Protein AF-A0A9N8EW72-F1 (afdb_monomer_lite)

Structure (mmCIF, N/CA/C/O backbone):
data_AF-A0A9N8EW72-F1
#
_entry.id   AF-A0A9N8EW72-F1
#
loop_
_atom_site.group_PDB
_atom_site.id
_atom_site.type_symbol
_atom_site.label_atom_id
_atom_site.label_alt_id
_atom_site.label_comp_id
_atom_site.label_asym_id
_atom_site.label_entity_id
_atom_site.label_seq_id
_atom_site.pdbx_PDB_ins_code
_atom_site.Cartn_x
_atom_site.Cartn_y
_atom_site.Cartn_z
_atom_site.occupancy
_atom_site.B_iso_or_equiv
_atom_site.auth_seq_id
_atom_site.auth_comp_id
_atom_site.auth_asym_id
_atom_site.auth_atom_id
_atom_site.pdbx_PDB_model_num
ATOM 1 N N . MET A 1 1 ? 7.603 1.237 47.775 1.00 32.12 1 MET A N 1
ATOM 2 C CA . MET A 1 1 ? 7.048 2.289 48.659 1.00 32.12 1 MET A CA 1
ATOM 3 C C . MET A 1 1 ? 5.555 2.004 48.748 1.00 32.12 1 MET A C 1
ATOM 5 O O . MET A 1 1 ? 4.950 1.978 47.697 1.00 32.12 1 MET A O 1
ATOM 9 N N . LEU A 1 2 ? 4.904 1.630 49.847 1.00 32.03 2 LEU A N 1
ATOM 10 C CA . LEU A 1 2 ? 5.156 1.712 51.286 1.00 32.03 2 LEU A CA 1
ATOM 11 C C . LEU A 1 2 ? 4.687 0.402 51.962 1.00 32.03 2 LEU A C 1
ATOM 13 O O . LEU A 1 2 ? 3.679 -0.177 51.571 1.00 32.03 2 LEU A O 1
ATOM 17 N N . ARG A 1 3 ? 5.426 -0.038 52.987 1.00 27.25 3 ARG A N 1
ATOM 18 C CA . ARG A 1 3 ? 5.029 -1.021 54.012 1.00 27.25 3 ARG A CA 1
ATOM 19 C C . ARG A 1 3 ? 4.973 -0.275 55.350 1.00 27.25 3 ARG A C 1
ATOM 21 O O . ARG A 1 3 ? 5.841 0.563 55.583 1.00 27.25 3 ARG A O 1
ATOM 28 N N . GLY A 1 4 ? 4.059 -0.682 56.235 1.00 28.64 4 GLY A N 1
ATOM 29 C CA . GLY A 1 4 ? 4.046 -0.333 57.665 1.00 28.64 4 GLY A CA 1
ATOM 30 C C . GLY A 1 4 ? 2.865 0.557 58.078 1.00 28.64 4 GLY A C 1
ATOM 31 O O . GLY A 1 4 ? 2.494 1.427 57.308 1.00 28.64 4 GLY A O 1
ATOM 32 N N . VAL A 1 5 ? 2.216 0.444 59.243 1.00 29.70 5 VAL A N 1
ATOM 33 C CA . VAL A 1 5 ? 2.429 -0.306 60.499 1.00 29.70 5 VAL A CA 1
ATOM 34 C C . VAL A 1 5 ? 1.112 -0.231 61.324 1.00 29.70 5 VAL A C 1
ATOM 36 O O . VAL A 1 5 ? 0.366 0.731 61.185 1.00 29.70 5 VAL A O 1
ATOM 39 N N . ALA A 1 6 ? 0.914 -1.210 62.223 1.00 29.11 6 ALA A N 1
ATOM 40 C CA . ALA A 1 6 ? 0.086 -1.233 63.451 1.00 29.11 6 ALA A CA 1
ATOM 41 C C . ALA A 1 6 ? -1.446 -1.451 63.384 1.00 29.11 6 ALA A C 1
ATOM 43 O O . ALA A 1 6 ? -2.231 -0.545 63.135 1.00 29.11 6 ALA A O 1
ATOM 44 N N . LYS A 1 7 ? -1.858 -2.657 63.816 1.00 28.75 7 LYS A N 1
ATOM 45 C CA . LYS A 1 7 ? -3.125 -2.925 64.520 1.00 28.75 7 LYS A CA 1
ATOM 46 C C . LYS A 1 7 ? -2.818 -3.088 66.014 1.00 28.75 7 LYS A C 1
ATOM 48 O O . LYS A 1 7 ? -1.978 -3.912 66.370 1.00 28.75 7 LYS A O 1
ATOM 53 N N . SER A 1 8 ? -3.509 -2.332 66.865 1.00 28.70 8 SER A N 1
ATOM 54 C CA . SER A 1 8 ? -3.574 -2.526 68.319 1.00 28.70 8 SER A CA 1
ATOM 55 C C . SER A 1 8 ? -5.011 -2.819 68.753 1.00 28.70 8 SER A C 1
ATOM 57 O O . SER A 1 8 ? -5.960 -2.263 68.208 1.00 28.70 8 SER A O 1
ATOM 59 N N . ASN A 1 9 ? -5.120 -3.708 69.737 1.00 27.52 9 ASN A N 1
ATOM 60 C CA . ASN A 1 9 ? -6.322 -4.307 70.318 1.00 27.52 9 ASN A CA 1
ATOM 61 C C . ASN A 1 9 ? -7.322 -3.315 70.938 1.00 27.52 9 ASN A C 1
ATOM 63 O O . ASN A 1 9 ? -6.928 -2.285 71.479 1.00 27.52 9 ASN A O 1
ATOM 67 N N . GLY A 1 10 ? -8.595 -3.723 70.987 1.00 27.05 10 GLY A N 1
ATOM 68 C CA . GLY A 1 10 ? -9.627 -3.088 71.809 1.00 27.05 10 GLY A CA 1
ATOM 69 C C . GLY A 1 10 ? -10.984 -3.781 71.692 1.00 27.05 10 GLY A C 1
ATOM 70 O O . GLY A 1 10 ? -11.873 -3.277 71.019 1.00 27.05 10 GLY A O 1
ATOM 71 N N . ALA A 1 11 ? -11.135 -4.946 72.328 1.00 27.69 11 ALA A N 1
ATOM 72 C CA . ALA A 1 11 ? -12.430 -5.586 72.541 1.00 27.69 11 ALA A CA 1
ATOM 73 C C . ALA A 1 11 ? -13.220 -4.812 73.610 1.00 27.69 11 ALA A C 1
ATOM 75 O O . ALA A 1 11 ? -12.713 -4.601 74.712 1.00 27.69 11 ALA A O 1
ATOM 76 N N . ALA A 1 12 ? -14.456 -4.417 73.299 1.00 29.05 12 ALA A N 1
ATOM 77 C CA . ALA A 1 12 ? -15.395 -3.842 74.256 1.00 29.05 12 ALA A CA 1
ATOM 78 C C . ALA A 1 12 ? -16.723 -4.607 74.196 1.00 29.05 12 ALA A C 1
ATOM 80 O O . ALA A 1 12 ? -17.505 -4.491 73.258 1.00 29.05 12 ALA A O 1
ATOM 81 N N . THR A 1 13 ? -16.932 -5.424 75.223 1.00 28.00 13 THR A N 1
ATOM 82 C CA . THR A 1 13 ? -18.158 -6.150 75.547 1.00 28.00 13 THR A CA 1
ATOM 83 C C . THR A 1 13 ? -19.233 -5.156 76.001 1.00 28.00 13 THR A C 1
ATOM 85 O O . THR A 1 13 ? -19.016 -4.438 76.978 1.00 28.00 13 THR A O 1
ATOM 88 N N . ILE A 1 14 ? -20.399 -5.124 75.350 1.00 29.56 14 ILE A N 1
ATOM 89 C CA . ILE A 1 14 ? -21.566 -4.363 75.827 1.00 29.56 14 ILE A CA 1
ATOM 90 C C . ILE A 1 14 ? -22.556 -5.340 76.463 1.00 29.56 14 ILE A C 1
ATOM 92 O O . ILE A 1 14 ? -22.988 -6.311 75.848 1.00 29.56 14 ILE A O 1
ATOM 96 N N . ARG A 1 15 ? -22.850 -5.092 77.744 1.00 28.48 15 ARG A N 1
ATOM 97 C CA . ARG A 1 15 ? -23.802 -5.834 78.575 1.00 28.48 15 ARG A CA 1
ATOM 98 C C . ARG A 1 15 ? -25.237 -5.397 78.288 1.00 28.48 15 ARG A C 1
ATOM 100 O O . ARG A 1 15 ? -25.514 -4.205 78.182 1.00 28.48 15 ARG A O 1
ATOM 107 N N . ASN A 1 16 ? -26.123 -6.390 78.297 1.00 27.84 16 ASN A N 1
ATOM 108 C CA . ASN A 1 16 ? -27.571 -6.269 78.430 1.00 27.84 16 ASN A CA 1
ATOM 109 C C . ASN A 1 16 ? -27.968 -5.419 79.645 1.00 27.84 16 ASN A C 1
ATOM 111 O O . ASN A 1 16 ? -27.450 -5.631 80.742 1.00 27.84 16 ASN A O 1
ATOM 115 N N . ASN A 1 17 ? -28.946 -4.535 79.452 1.00 27.67 17 ASN A N 1
ATOM 116 C CA . ASN A 1 17 ? -29.751 -3.965 80.528 1.00 27.67 17 ASN A CA 1
ATOM 117 C C . ASN A 1 17 ? -31.214 -3.903 80.068 1.00 27.67 17 ASN A C 1
ATOM 119 O O . ASN A 1 17 ? -31.649 -2.969 79.401 1.00 27.67 17 ASN A O 1
ATOM 123 N N . THR A 1 18 ? -31.950 -4.954 80.410 1.00 28.02 18 THR A N 1
ATOM 124 C CA . THR A 1 18 ? -33.406 -4.967 80.541 1.00 28.02 18 THR A CA 1
ATOM 125 C C . THR A 1 18 ? -33.775 -4.281 81.852 1.00 28.02 18 THR A C 1
ATOM 127 O O . THR A 1 18 ? -33.329 -4.739 82.898 1.00 28.02 18 THR A O 1
ATOM 130 N N . ASP A 1 19 ? -34.541 -3.191 81.798 1.00 27.72 19 ASP A N 1
ATOM 131 C CA . ASP A 1 19 ? -35.764 -2.985 82.592 1.00 27.72 19 ASP A CA 1
ATOM 132 C C . ASP A 1 19 ? -36.221 -1.519 82.596 1.00 27.72 19 ASP A C 1
ATOM 134 O O . ASP A 1 19 ? -35.430 -0.584 82.498 1.00 27.72 19 ASP A O 1
ATOM 138 N N . VAL A 1 20 ? -37.529 -1.370 82.836 1.00 28.45 20 VAL A N 1
ATOM 139 C CA . VAL A 1 20 ? -38.284 -0.155 83.201 1.00 28.45 20 VAL A CA 1
ATOM 140 C C . VAL A 1 20 ? -38.915 0.626 82.036 1.00 28.45 20 VAL A C 1
ATOM 142 O O . VAL A 1 20 ? -38.335 1.563 81.504 1.00 28.45 20 VAL A O 1
ATOM 145 N N . ALA A 1 21 ? -40.192 0.336 81.746 1.00 26.86 21 ALA A N 1
ATOM 146 C CA . ALA A 1 21 ? -41.304 1.250 82.073 1.00 26.86 21 ALA A CA 1
ATOM 147 C C . ALA A 1 21 ? -42.664 0.733 81.550 1.00 26.86 21 ALA A C 1
ATOM 149 O O . ALA A 1 21 ? -43.019 0.906 80.388 1.00 26.86 21 ALA A O 1
ATOM 150 N N . ARG A 1 22 ? -43.484 0.177 82.454 1.00 27.36 22 ARG A N 1
ATOM 151 C CA . ARG A 1 22 ? -44.950 0.120 82.311 1.00 27.36 22 ARG A CA 1
ATOM 152 C C . ARG A 1 22 ? -45.538 1.461 82.767 1.00 27.36 22 ARG A C 1
ATOM 154 O O . ARG A 1 22 ? -45.256 1.885 83.888 1.00 27.36 22 ARG A O 1
ATOM 161 N N . ARG A 1 23 ? -46.418 2.082 81.974 1.00 27.98 23 ARG A N 1
ATOM 162 C CA . ARG A 1 23 ? -47.410 3.053 82.474 1.00 27.98 23 ARG A CA 1
ATOM 163 C C . ARG A 1 23 ? -48.789 2.783 81.880 1.00 27.98 23 ARG A C 1
ATOM 165 O O . ARG A 1 23 ? -48.946 2.564 80.689 1.00 27.98 23 ARG A O 1
ATOM 172 N N . ILE A 1 24 ? -49.748 2.789 82.795 1.00 28.52 24 ILE A N 1
ATOM 173 C CA . ILE A 1 24 ? -51.169 2.468 82.686 1.00 28.52 24 ILE A CA 1
ATOM 174 C C . ILE A 1 24 ? -51.942 3.739 82.307 1.00 28.52 24 ILE A C 1
ATOM 176 O O . ILE A 1 24 ? -51.658 4.793 82.873 1.00 28.52 24 ILE A O 1
ATOM 180 N N . TRP A 1 25 ? -52.951 3.627 81.436 1.00 25.62 25 TRP A N 1
ATOM 181 C CA . TRP A 1 25 ? -54.077 4.570 81.336 1.00 25.62 25 TRP A CA 1
ATOM 182 C C . TRP A 1 25 ? -55.408 3.787 81.319 1.00 25.62 25 TRP A C 1
ATOM 184 O O . TRP A 1 25 ? -55.446 2.700 80.741 1.00 25.62 25 TRP A O 1
ATOM 194 N N . PRO A 1 26 ? -56.478 4.287 81.971 1.00 29.55 26 PRO A N 1
ATOM 195 C CA . PRO A 1 26 ? -57.728 3.554 82.170 1.00 29.55 26 PRO A CA 1
ATOM 196 C C . PRO A 1 26 ? -58.727 3.804 81.027 1.00 29.55 26 PRO A C 1
ATOM 198 O O . PRO A 1 26 ? -58.818 4.922 80.525 1.00 29.55 26 PRO A O 1
ATOM 201 N N . TYR A 1 27 ? -59.524 2.795 80.663 1.00 25.19 27 TYR A N 1
ATOM 202 C CA . TYR A 1 27 ? -60.673 2.948 79.761 1.00 25.19 27 TYR A CA 1
ATOM 203 C C . TYR A 1 27 ? -61.963 2.462 80.437 1.00 25.19 27 TYR A C 1
ATOM 205 O O . TYR A 1 27 ? -62.041 1.343 80.941 1.00 25.19 27 TYR A O 1
ATOM 213 N N . THR A 1 28 ? -62.966 3.336 80.449 1.00 26.33 28 THR A N 1
ATOM 214 C CA . THR A 1 28 ? -64.371 3.100 80.812 1.00 26.33 28 THR A CA 1
ATOM 215 C C . THR A 1 28 ? -65.126 2.445 79.641 1.00 26.33 28 THR A C 1
ATOM 217 O O . THR A 1 28 ? -64.834 2.772 78.489 1.00 26.33 28 THR A O 1
ATOM 220 N N . PRO A 1 29 ? -66.112 1.553 79.874 1.00 27.88 29 PRO A N 1
ATOM 221 C CA . PRO A 1 29 ? -66.780 0.833 78.791 1.00 27.88 29 PRO A CA 1
ATOM 222 C C . PRO A 1 29 ? -67.939 1.647 78.188 1.00 27.88 29 PRO A C 1
ATOM 224 O O . PRO A 1 29 ? -68.863 2.049 78.895 1.00 27.88 29 PRO A O 1
ATOM 227 N N . TYR A 1 30 ? -67.912 1.841 76.868 1.00 26.38 30 TYR A N 1
ATOM 228 C CA . TYR A 1 30 ? -69.078 2.202 76.053 1.00 26.38 30 TYR A CA 1
ATOM 229 C C . TYR A 1 30 ? -69.687 0.922 75.456 1.00 26.38 30 TYR A C 1
ATOM 231 O O . TYR A 1 30 ? -68.960 0.005 75.080 1.00 26.38 30 TYR A O 1
ATOM 239 N N . ARG A 1 31 ? -71.023 0.848 75.388 1.00 24.77 31 ARG A N 1
ATOM 240 C CA . ARG A 1 31 ? -71.767 -0.252 74.747 1.00 24.77 31 ARG A CA 1
ATOM 241 C C . ARG A 1 31 ? -71.539 -0.224 73.228 1.00 24.77 31 ARG A C 1
ATOM 243 O O . ARG A 1 31 ? -71.990 0.713 72.579 1.00 24.77 31 ARG A O 1
ATOM 250 N N . GLU A 1 32 ? -70.889 -1.249 72.681 1.00 26.53 32 GLU A N 1
ATOM 251 C CA . GLU A 1 32 ? -70.821 -1.518 71.236 1.00 26.53 32 GLU A CA 1
ATOM 252 C C . GLU A 1 32 ? -72.070 -2.304 70.786 1.00 26.53 32 GLU A C 1
ATOM 254 O O . GLU A 1 32 ? -72.489 -3.261 71.443 1.00 26.53 32 GLU A O 1
ATOM 259 N N . ALA A 1 33 ? -72.665 -1.905 69.659 1.00 24.67 33 ALA A N 1
ATOM 260 C CA . ALA A 1 33 ? -73.578 -2.745 68.891 1.00 24.67 33 ALA A CA 1
ATOM 261 C C . ALA A 1 33 ? -72.741 -3.759 68.087 1.00 24.67 33 ALA A C 1
ATOM 263 O O . ALA A 1 33 ? -71.848 -3.371 67.337 1.00 24.67 33 ALA A O 1
ATOM 264 N N . LYS A 1 34 ? -72.999 -5.060 68.277 1.00 25.17 34 LYS A N 1
ATOM 265 C CA . LYS A 1 34 ? -72.316 -6.159 67.573 1.00 25.17 34 LYS A CA 1
ATOM 266 C C . LYS A 1 34 ? -72.839 -6.270 66.134 1.00 25.17 34 LYS A C 1
ATOM 268 O O . LYS A 1 34 ? -74.014 -6.557 65.937 1.00 25.17 34 LYS A O 1
ATOM 273 N N . LEU A 1 35 ? -71.947 -6.124 65.156 1.00 26.41 35 LEU A N 1
ATOM 274 C CA . LEU A 1 35 ? -72.119 -6.586 63.774 1.00 26.41 35 LEU A CA 1
ATOM 275 C C . LEU A 1 35 ? -71.115 -7.726 63.549 1.00 26.41 35 LEU A C 1
ATOM 277 O O . LEU A 1 35 ? -69.904 -7.508 63.523 1.00 26.41 35 LEU A O 1
ATOM 281 N N . THR A 1 36 ? -71.611 -8.958 63.456 1.00 30.59 36 THR A N 1
ATOM 282 C CA . THR A 1 36 ? -70.817 -10.168 63.199 1.00 30.59 36 THR A CA 1
ATOM 283 C C . THR A 1 36 ? -71.074 -10.654 61.776 1.00 30.59 36 THR A C 1
ATOM 285 O O . THR A 1 36 ? -72.222 -10.875 61.411 1.00 30.59 36 THR A O 1
ATOM 288 N N . GLY A 1 37 ? -70.009 -10.834 60.993 1.00 31.44 37 GLY A N 1
ATOM 289 C CA . GLY A 1 37 ? -70.028 -11.514 59.694 1.00 31.44 37 GLY A CA 1
ATOM 290 C C . GLY A 1 37 ? -68.965 -12.615 59.662 1.00 31.44 37 GLY A C 1
ATOM 291 O O . GLY A 1 37 ? -67.873 -12.416 60.218 1.00 31.44 37 GLY A O 1
ATOM 292 N N . LYS A 1 38 ? -69.313 -13.752 59.045 1.00 39.69 38 LYS A N 1
ATOM 293 C CA . LYS A 1 38 ? -68.484 -14.947 58.813 1.00 39.69 38 LYS A CA 1
ATOM 294 C C . LYS A 1 38 ? -68.142 -15.025 57.319 1.00 39.69 38 LYS A C 1
ATOM 296 O O . LYS A 1 38 ? -69.008 -14.779 56.489 1.00 39.69 38 LYS A O 1
ATOM 301 N N . LEU A 1 39 ? -66.893 -15.355 56.992 1.00 35.81 39 LEU A N 1
ATOM 302 C CA . LEU A 1 39 ? -66.467 -15.750 55.645 1.00 35.81 39 LEU A CA 1
ATOM 303 C C . LEU A 1 39 ? -66.459 -17.288 55.621 1.00 35.81 39 LEU A C 1
ATOM 305 O O . LEU A 1 39 ? -65.716 -17.886 56.399 1.00 35.81 39 LEU A O 1
ATOM 309 N N . GLU A 1 40 ? -67.269 -17.939 54.784 1.00 35.53 40 GLU A N 1
ATOM 310 C CA . GLU A 1 40 ? -67.181 -19.393 54.574 1.00 35.53 40 GLU A CA 1
ATOM 311 C C . GLU A 1 40 ? -66.428 -19.694 53.271 1.00 35.53 40 GLU A C 1
ATOM 313 O O . GLU A 1 40 ? -66.836 -19.264 52.197 1.00 35.53 40 GLU A O 1
ATOM 318 N N . ARG A 1 41 ? -65.315 -20.440 53.372 1.00 38.72 41 ARG A N 1
ATOM 319 C CA . ARG A 1 41 ? -64.618 -21.039 52.221 1.00 38.72 41 ARG A CA 1
ATOM 320 C C . ARG A 1 41 ? -65.418 -22.252 51.737 1.00 38.72 41 ARG A C 1
ATOM 322 O O . ARG A 1 41 ? -65.536 -23.223 52.484 1.00 38.72 41 ARG A O 1
ATOM 329 N N . ARG A 1 42 ? -65.875 -22.252 50.482 1.00 36.47 42 ARG A N 1
ATOM 330 C CA . ARG A 1 42 ? -66.052 -23.494 49.712 1.00 36.47 42 ARG A CA 1
ATOM 331 C C . ARG A 1 42 ? -64.812 -23.669 48.843 1.00 36.47 42 ARG A C 1
ATOM 333 O O . ARG A 1 42 ? -64.593 -22.887 47.932 1.00 36.47 42 ARG A O 1
ATOM 340 N N . LEU A 1 43 ? -63.978 -24.642 49.197 1.00 36.94 43 LEU A N 1
ATOM 341 C CA . LEU A 1 43 ? -62.931 -25.158 48.320 1.00 36.94 43 LEU A CA 1
ATOM 342 C C . LEU A 1 43 ? -63.540 -26.362 47.601 1.00 36.94 43 LEU A C 1
ATOM 344 O O . LEU A 1 43 ? -63.865 -27.346 48.270 1.00 36.94 43 LEU A O 1
ATOM 348 N N . ASP A 1 44 ? -63.714 -26.280 46.285 1.00 40.91 44 ASP A N 1
ATOM 349 C CA . ASP A 1 44 ? -63.984 -27.467 45.476 1.00 40.91 44 ASP A CA 1
ATOM 350 C C . ASP A 1 44 ? -62.664 -28.221 45.206 1.00 40.91 44 ASP A C 1
ATOM 352 O O . ASP A 1 44 ? -61.559 -27.702 45.386 1.00 40.91 44 ASP A O 1
ATOM 356 N N . GLY A 1 45 ? -62.781 -29.521 44.923 1.00 40.75 45 GLY A N 1
ATOM 357 C CA . GLY A 1 45 ? -61.697 -30.512 45.010 1.00 40.75 45 GLY A CA 1
ATOM 358 C C . GLY A 1 45 ? -60.543 -30.381 44.005 1.00 40.75 45 GLY A C 1
ATOM 359 O O . GLY A 1 45 ? -59.698 -31.274 43.962 1.00 40.75 45 GLY A O 1
ATOM 360 N N . ASP A 1 46 ? -60.498 -29.319 43.209 1.00 42.56 46 ASP A N 1
ATOM 361 C CA . ASP A 1 46 ? -59.465 -28.998 42.218 1.00 42.56 46 ASP A CA 1
ATOM 362 C C . ASP A 1 46 ? -58.534 -27.848 42.638 1.00 42.56 46 ASP A C 1
ATOM 364 O O . ASP A 1 46 ? -57.508 -27.630 41.994 1.00 42.56 46 ASP A O 1
ATOM 368 N N . GLY A 1 47 ? -58.816 -27.171 43.756 1.00 48.91 47 GLY A N 1
ATOM 369 C CA . GLY A 1 47 ? -57.930 -26.145 44.308 1.00 48.91 47 GLY A CA 1
ATOM 370 C C . GLY A 1 47 ? -57.968 -24.800 43.574 1.00 48.91 47 GLY A C 1
ATOM 371 O O . GLY A 1 47 ? -57.121 -23.955 43.862 1.00 48.91 47 GLY A O 1
ATOM 372 N N . SER A 1 48 ? -58.932 -24.568 42.673 1.00 43.66 48 SER A N 1
ATOM 373 C CA . SER A 1 48 ? -59.192 -23.232 42.123 1.00 43.66 48 SER A CA 1
ATOM 374 C C . SER A 1 48 ? -60.111 -22.429 43.047 1.00 43.66 48 SER A C 1
ATOM 376 O O . SER A 1 48 ? -61.123 -22.924 43.543 1.00 43.66 48 SER A O 1
ATOM 378 N N . CYS A 1 49 ? -59.750 -21.170 43.296 1.00 50.75 49 CYS A N 1
ATOM 379 C CA . CYS A 1 49 ? -60.622 -20.213 43.968 1.00 50.75 49 CYS A CA 1
ATOM 380 C C . CYS A 1 49 ? -61.671 -19.704 42.972 1.00 50.75 49 CYS A C 1
ATOM 382 O O . CYS A 1 49 ? -61.387 -18.776 42.225 1.00 50.75 49 CYS A O 1
ATOM 384 N N . ASP A 1 50 ? -62.867 -20.292 42.953 1.00 43.28 50 ASP A N 1
ATOM 385 C CA . ASP A 1 50 ? -63.988 -19.702 42.217 1.00 43.28 50 ASP A CA 1
ATOM 386 C C . ASP A 1 50 ? -64.681 -18.593 43.032 1.00 43.28 50 ASP A C 1
ATOM 388 O O . ASP A 1 50 ? -64.684 -18.582 44.266 1.00 43.28 50 ASP A O 1
ATOM 392 N N . ALA A 1 51 ? -65.220 -17.626 42.287 1.00 43.81 51 ALA A N 1
ATOM 393 C CA . ALA A 1 51 ? -65.614 -16.277 42.683 1.00 43.81 51 ALA A CA 1
ATOM 394 C C . ALA A 1 51 ? -66.368 -16.125 44.024 1.00 43.81 51 ALA A C 1
ATOM 396 O O . ALA A 1 51 ? -67.281 -16.874 44.370 1.00 43.81 51 ALA A O 1
ATOM 397 N N . ILE A 1 52 ? -66.073 -15.025 44.730 1.00 46.53 52 ILE A N 1
ATOM 398 C CA . ILE A 1 52 ? -66.901 -14.503 45.829 1.00 46.53 52 ILE A CA 1
ATOM 399 C C . ILE A 1 52 ? -68.205 -13.964 45.217 1.00 46.53 52 ILE A C 1
ATOM 401 O O . ILE A 1 52 ? -68.291 -12.794 44.856 1.00 46.53 52 ILE A O 1
ATOM 405 N N . GLU A 1 53 ? -69.215 -14.819 45.035 1.00 38.62 53 GLU A N 1
ATOM 406 C CA . GLU A 1 53 ? -70.406 -14.444 44.255 1.00 38.62 53 GLU A CA 1
ATOM 407 C C . GLU A 1 53 ? -71.410 -13.541 44.996 1.00 38.62 53 GLU A C 1
ATOM 409 O O . GLU A 1 53 ? -72.143 -12.811 44.333 1.00 38.62 53 GLU A O 1
ATOM 414 N N . THR A 1 54 ? -71.428 -13.483 46.336 1.00 38.09 54 THR A N 1
ATOM 415 C CA . THR A 1 54 ? -72.335 -12.578 47.083 1.00 38.09 54 THR A CA 1
ATOM 416 C C . THR A 1 54 ? -71.894 -12.337 48.534 1.00 38.09 54 THR A C 1
ATOM 418 O O . THR A 1 54 ? -71.687 -13.289 49.282 1.00 38.09 54 THR A O 1
ATOM 421 N N . PHE A 1 55 ? -71.836 -11.067 48.961 1.00 35.59 55 PHE A N 1
ATOM 422 C CA . PHE A 1 55 ? -71.769 -10.649 50.373 1.00 35.59 55 PHE A CA 1
ATOM 423 C C . PHE A 1 55 ? -73.191 -10.283 50.840 1.00 35.59 55 PHE A C 1
ATOM 425 O O . PHE A 1 55 ? -73.695 -9.223 50.470 1.00 35.59 55 PHE A O 1
ATOM 432 N N . ASP A 1 56 ? -73.850 -11.146 51.621 1.00 32.44 56 ASP A N 1
ATOM 433 C CA . ASP A 1 56 ? -75.207 -10.899 52.138 1.00 32.44 56 ASP A CA 1
ATOM 434 C C . ASP A 1 56 ? -75.192 -10.661 53.661 1.00 32.44 56 ASP A C 1
ATOM 436 O O . ASP A 1 56 ? -74.618 -11.437 54.428 1.00 32.44 56 ASP A O 1
ATOM 440 N N . PHE A 1 57 ? -75.803 -9.563 54.118 1.00 31.28 57 PHE A N 1
ATOM 441 C CA . PHE A 1 57 ? -75.852 -9.157 55.529 1.00 31.28 57 PHE A CA 1
ATOM 442 C C . PHE A 1 57 ? -77.136 -9.673 56.200 1.00 31.28 57 PHE A C 1
ATOM 444 O O . PHE A 1 57 ? -77.962 -8.883 56.657 1.00 31.28 57 PHE A O 1
ATOM 451 N N . ALA A 1 58 ? -77.334 -10.992 56.281 1.00 27.03 58 ALA A N 1
ATOM 452 C CA . ALA A 1 58 ? -78.441 -11.553 57.057 1.00 27.03 58 ALA A CA 1
ATOM 453 C C . ALA A 1 58 ? -78.174 -12.989 57.557 1.00 27.03 58 ALA A C 1
ATOM 455 O O . ALA A 1 58 ? -78.098 -13.922 56.771 1.00 27.03 58 ALA A O 1
ATOM 456 N N . ASN A 1 59 ? -78.184 -13.137 58.889 1.00 28.98 59 ASN A N 1
ATOM 457 C CA . ASN A 1 59 ? -78.376 -14.355 59.701 1.00 28.98 59 ASN A CA 1
ATOM 458 C C . ASN A 1 59 ? -77.202 -15.308 60.067 1.00 28.98 59 ASN A C 1
ATOM 460 O O . ASN A 1 59 ? -76.672 -16.035 59.238 1.00 28.98 59 ASN A O 1
ATOM 464 N N . LEU A 1 60 ? -77.043 -15.406 61.404 1.00 27.38 60 LEU A N 1
ATOM 465 C CA . LEU A 1 60 ? -76.793 -16.570 62.289 1.00 27.38 60 LEU A CA 1
ATOM 466 C C . LEU A 1 60 ? -75.368 -17.015 62.715 1.00 27.38 60 LEU A C 1
ATOM 468 O O . LEU A 1 60 ? -74.452 -17.160 61.917 1.00 27.38 60 LEU A O 1
ATOM 472 N N . ASP A 1 61 ? -75.319 -17.259 64.038 1.00 29.41 61 ASP A N 1
ATOM 473 C CA . ASP A 1 61 ? -74.671 -18.263 64.908 1.00 29.41 61 ASP A CA 1
ATOM 474 C C . ASP A 1 61 ? -73.155 -18.561 64.939 1.00 29.41 61 ASP A C 1
ATOM 476 O O . ASP A 1 61 ? -72.426 -18.586 63.950 1.00 29.41 61 ASP A O 1
ATOM 480 N N . GLU A 1 62 ? -72.712 -18.771 66.189 1.00 33.66 62 GLU A N 1
ATOM 481 C CA . GLU A 1 62 ? -71.343 -18.895 66.698 1.00 33.66 62 GLU A CA 1
ATOM 482 C C . GLU A 1 62 ? -70.700 -20.257 66.391 1.00 33.66 62 GLU A C 1
ATOM 484 O O . GLU A 1 62 ? -71.284 -21.294 66.682 1.00 33.66 62 GLU A O 1
ATOM 489 N N . GLU A 1 63 ? -69.470 -20.232 65.858 1.00 32.66 63 GLU A N 1
ATOM 490 C CA . GLU A 1 63 ? -68.265 -20.922 66.371 1.00 32.66 63 GLU A CA 1
ATOM 491 C C . GLU A 1 63 ? -67.194 -21.044 65.264 1.00 32.66 63 GLU A C 1
ATOM 493 O O . GLU A 1 63 ? -67.460 -21.614 64.211 1.00 32.66 63 GLU A O 1
ATOM 498 N N . SER A 1 64 ? -65.993 -20.492 65.524 1.00 28.62 64 SER A N 1
ATOM 499 C CA . SER A 1 64 ? -64.643 -20.912 65.063 1.00 28.62 64 SER A CA 1
ATOM 500 C C . SER A 1 64 ? -63.714 -19.707 64.810 1.00 28.62 64 SER A C 1
ATOM 502 O O . SER A 1 64 ? -63.981 -18.887 63.931 1.00 28.62 64 SER A O 1
ATOM 504 N N . SER A 1 65 ? -62.610 -19.609 65.559 1.00 27.86 65 SER A N 1
ATOM 505 C CA . SER A 1 65 ? -61.549 -18.593 65.432 1.00 27.86 65 SER A CA 1
ATOM 506 C C . SER A 1 65 ? -60.282 -19.193 64.809 1.00 27.86 65 SER A C 1
ATOM 508 O O . SER A 1 65 ? -59.759 -20.180 65.324 1.00 27.86 65 SER A O 1
ATOM 510 N N . ILE A 1 66 ? -59.771 -18.585 63.735 1.00 32.06 66 ILE A N 1
ATOM 511 C CA . ILE A 1 66 ? -58.533 -18.965 63.037 1.00 32.06 66 ILE A CA 1
ATOM 512 C C . ILE A 1 66 ? -57.626 -17.715 63.008 1.00 32.06 66 ILE A C 1
ATOM 514 O O . ILE A 1 66 ? -58.002 -16.713 62.407 1.00 32.06 66 ILE A O 1
ATOM 518 N N . PHE A 1 67 ? -56.471 -17.805 63.687 1.00 29.25 67 PHE A N 1
ATOM 519 C CA . PHE A 1 67 ? -55.405 -16.806 63.950 1.00 29.25 67 PHE A CA 1
ATOM 520 C C . PHE A 1 67 ? -55.554 -15.845 65.153 1.00 29.25 67 PHE A C 1
ATOM 522 O O . PHE A 1 67 ? -56.245 -14.833 65.094 1.00 29.25 67 PHE A O 1
ATOM 529 N N . ASP A 1 68 ? -54.770 -16.123 66.205 1.00 27.27 68 ASP A N 1
ATOM 530 C CA . ASP A 1 68 ? -54.379 -15.182 67.266 1.00 27.27 68 ASP A CA 1
ATOM 531 C C . ASP A 1 68 ? -53.008 -14.565 66.926 1.00 27.27 68 ASP A C 1
ATOM 533 O O . ASP A 1 68 ? -52.013 -15.281 66.789 1.00 27.27 68 ASP A O 1
ATOM 537 N N . LEU A 1 69 ? -52.935 -13.235 66.819 1.00 31.38 69 LEU A N 1
ATOM 538 C CA . LEU A 1 69 ? -51.670 -12.486 66.801 1.00 31.38 69 LEU A CA 1
ATOM 539 C C . LEU A 1 69 ? -51.219 -12.167 68.243 1.00 31.38 69 LEU A C 1
ATOM 541 O O . LEU A 1 69 ? -52.068 -12.012 69.131 1.00 31.38 69 LEU A O 1
ATOM 545 N N . PRO A 1 70 ? -49.907 -12.000 68.516 1.00 28.36 70 PRO A N 1
ATOM 546 C CA . PRO A 1 70 ? -49.419 -11.690 69.858 1.00 28.36 70 PRO A CA 1
ATOM 547 C C . PRO A 1 70 ? -49.963 -10.328 70.322 1.00 28.36 70 PRO A C 1
ATOM 549 O O . PRO A 1 70 ? -49.564 -9.284 69.814 1.00 28.36 70 PRO A O 1
ATOM 552 N N . GLY A 1 71 ? -50.889 -10.339 71.286 1.00 38.25 71 GLY A N 1
ATOM 553 C CA . GLY A 1 71 ? -51.508 -9.132 71.853 1.00 38.25 71 GLY A CA 1
ATOM 554 C C . GLY A 1 71 ? -53.032 -9.021 71.709 1.00 38.25 71 GLY A C 1
ATOM 555 O O . GLY A 1 71 ? -53.593 -8.051 72.211 1.00 38.25 71 GLY A O 1
ATOM 556 N N . GLY A 1 72 ? -53.717 -9.988 71.082 1.00 33.56 72 GLY A N 1
ATOM 557 C CA . GLY A 1 72 ? -55.190 -10.055 71.070 1.00 33.56 72 GLY A CA 1
ATOM 558 C C . GLY A 1 72 ? -55.895 -9.032 70.165 1.00 33.56 72 GLY A C 1
ATOM 559 O O . GLY A 1 72 ? -57.079 -8.756 70.350 1.00 33.56 72 GLY A O 1
ATOM 560 N N . LEU A 1 73 ? -55.186 -8.447 69.196 1.00 35.50 73 LEU A N 1
ATOM 561 C CA . LEU A 1 73 ? -55.756 -7.563 68.175 1.00 35.50 73 LEU A CA 1
ATOM 562 C C . LEU A 1 73 ? -55.972 -8.348 66.875 1.00 35.50 73 LEU A C 1
ATOM 564 O O . LEU A 1 73 ? -55.021 -8.663 66.165 1.00 35.50 73 LEU A O 1
ATOM 568 N N . ASN A 1 74 ? -57.232 -8.649 66.563 1.00 48.78 74 ASN A N 1
ATOM 569 C CA . ASN A 1 74 ? -57.648 -9.224 65.286 1.00 48.78 74 ASN A CA 1
ATOM 570 C C . ASN A 1 74 ? -57.694 -8.114 64.211 1.00 48.78 74 ASN A C 1
ATOM 572 O O . ASN A 1 74 ? -58.415 -7.125 64.370 1.00 48.78 74 ASN A O 1
ATOM 576 N N . ALA A 1 75 ? -56.949 -8.267 63.111 1.00 42.47 75 ALA A N 1
ATOM 577 C CA . ALA A 1 75 ? -56.938 -7.312 61.995 1.00 42.47 75 ALA A CA 1
ATOM 578 C C . ALA A 1 75 ? -58.341 -7.102 61.389 1.00 42.47 75 ALA A C 1
ATOM 580 O O . ALA A 1 75 ? -58.719 -5.973 61.069 1.00 42.47 75 ALA A O 1
ATOM 581 N N . MET A 1 76 ? -59.166 -8.155 61.342 1.00 46.31 76 MET A N 1
ATOM 582 C CA . MET A 1 76 ? -60.563 -8.056 60.916 1.00 46.31 76 MET A CA 1
ATOM 583 C C . MET A 1 76 ? -61.437 -7.288 61.909 1.00 46.31 76 MET A C 1
ATOM 585 O O . MET A 1 76 ? -62.375 -6.627 61.478 1.00 46.31 76 MET A O 1
ATOM 589 N N . ASP A 1 77 ? -61.141 -7.305 63.212 1.00 49.78 77 ASP A N 1
ATOM 590 C CA . ASP A 1 77 ? -61.858 -6.457 64.177 1.00 49.78 77 ASP A CA 1
ATOM 591 C C . ASP A 1 77 ? -61.484 -4.982 64.020 1.00 49.78 77 ASP A C 1
ATOM 593 O O . ASP A 1 77 ? -62.337 -4.111 64.201 1.00 49.78 77 ASP A O 1
ATOM 597 N N . LEU A 1 78 ? -60.233 -4.679 63.659 1.00 47.62 78 LEU A N 1
ATOM 598 C CA . LEU A 1 78 ? -59.806 -3.312 63.365 1.00 47.62 78 LEU A CA 1
ATOM 599 C C . LEU A 1 78 ? -60.518 -2.778 62.112 1.00 47.62 78 LEU A C 1
ATOM 601 O O . LEU A 1 78 ? -61.093 -1.690 62.162 1.00 47.62 78 LEU A O 1
ATOM 605 N N . VAL A 1 79 ? -60.554 -3.569 61.034 1.00 50.12 79 VAL A N 1
ATOM 606 C CA . VAL A 1 79 ? -61.285 -3.251 59.796 1.00 50.12 79 VAL A CA 1
ATOM 607 C C . VAL A 1 79 ? -62.781 -3.082 60.072 1.00 50.12 79 VAL A C 1
ATOM 609 O O . VAL A 1 79 ? -63.348 -2.040 59.743 1.00 50.12 79 VAL A O 1
ATOM 612 N N . LYS A 1 80 ? -63.413 -4.033 60.775 1.00 54.50 80 LYS A N 1
ATOM 613 C CA . LYS A 1 80 ? -64.833 -3.960 61.164 1.00 54.50 80 LYS A CA 1
ATOM 614 C C . LYS A 1 80 ? -65.152 -2.690 61.958 1.00 54.50 80 LYS A C 1
ATOM 616 O O . LYS A 1 80 ? -66.114 -1.994 61.637 1.00 54.50 80 LYS A O 1
ATOM 621 N N . ARG A 1 81 ? -64.337 -2.333 62.961 1.00 57.78 81 ARG A N 1
ATOM 622 C CA . ARG A 1 81 ? -64.535 -1.105 63.759 1.00 57.78 81 ARG A CA 1
ATOM 623 C C . ARG A 1 81 ? -64.394 0.173 62.930 1.00 57.78 81 ARG A C 1
ATOM 625 O O . ARG A 1 81 ? -65.070 1.156 63.234 1.00 57.78 81 ARG A O 1
ATOM 632 N N . GLN A 1 82 ? -63.522 0.189 61.921 1.00 56.50 82 GLN A N 1
ATOM 633 C CA . GLN A 1 82 ? -63.372 1.340 61.025 1.00 56.50 82 GLN A CA 1
ATOM 634 C C . GLN A 1 82 ? -64.532 1.438 60.027 1.00 56.50 82 GLN A C 1
ATOM 636 O O . GLN A 1 82 ? -65.048 2.535 59.830 1.00 56.50 82 GLN A O 1
ATOM 641 N N . MET A 1 83 ? -65.010 0.313 59.482 1.00 51.09 83 MET A N 1
ATOM 642 C CA . MET A 1 83 ? -66.168 0.273 58.576 1.00 51.09 83 MET A CA 1
ATOM 643 C C . MET A 1 83 ? -67.451 0.763 59.257 1.00 51.09 83 MET A C 1
ATOM 645 O O . MET A 1 83 ? -68.146 1.615 58.710 1.00 51.09 83 MET A O 1
ATOM 649 N N . VAL A 1 84 ? -67.725 0.317 60.491 1.00 60.34 84 VAL A N 1
ATOM 650 C CA . VAL A 1 84 ? -68.883 0.794 61.273 1.00 60.34 84 VAL A CA 1
ATOM 651 C C . VAL A 1 84 ? -68.790 2.305 61.531 1.00 60.34 84 VAL A C 1
ATOM 653 O O . VAL A 1 84 ? -69.763 3.029 61.335 1.00 60.34 84 VAL A O 1
ATOM 656 N N . LYS A 1 85 ? -67.600 2.818 61.882 1.00 56.78 85 LYS A N 1
ATOM 657 C CA . LYS A 1 85 ? -67.373 4.264 62.066 1.00 56.78 85 LYS A CA 1
ATOM 658 C C . LYS A 1 85 ? -67.475 5.070 60.768 1.00 56.78 85 LYS A C 1
ATOM 660 O O . LYS A 1 85 ? -67.822 6.248 60.833 1.00 56.78 85 LYS A O 1
ATOM 665 N N . ALA A 1 86 ? -67.123 4.495 59.619 1.00 51.94 86 ALA A N 1
ATOM 666 C CA . ALA A 1 86 ? -67.226 5.152 58.318 1.00 51.94 86 ALA A CA 1
ATOM 667 C C . ALA A 1 86 ? -68.692 5.265 57.870 1.00 51.94 86 ALA A C 1
ATOM 669 O O . ALA A 1 86 ? -69.118 6.349 57.467 1.00 51.94 86 ALA A O 1
ATOM 670 N N . GLU A 1 87 ? -69.483 4.203 58.047 1.00 53.94 87 GLU A N 1
ATOM 671 C CA . GLU A 1 87 ? -70.909 4.188 57.701 1.00 53.94 87 GLU A CA 1
ATOM 672 C C . GLU A 1 87 ? -71.726 5.141 58.593 1.00 53.94 87 GLU A C 1
ATOM 674 O O . GLU A 1 87 ? -72.526 5.934 58.095 1.00 53.94 87 GLU A O 1
ATOM 679 N N . GLU A 1 88 ? -71.439 5.192 59.901 1.00 54.47 88 GLU A N 1
ATOM 680 C CA . GLU A 1 88 ? -72.038 6.179 60.817 1.00 54.47 88 GLU A CA 1
ATOM 681 C C . GLU A 1 88 ? -71.719 7.638 60.426 1.00 54.47 88 GLU A C 1
ATOM 683 O O . GLU A 1 88 ? -72.526 8.544 60.656 1.00 54.47 88 GLU A O 1
ATOM 688 N N . ARG A 1 89 ? -70.549 7.897 59.820 1.00 50.97 89 ARG A N 1
ATOM 689 C CA . ARG A 1 89 ? -70.132 9.243 59.381 1.00 50.97 89 ARG A CA 1
ATOM 690 C C . ARG A 1 89 ? -70.664 9.619 57.995 1.00 50.97 89 ARG A C 1
ATOM 692 O O . ARG A 1 89 ? -70.908 10.806 57.762 1.00 50.97 89 ARG A O 1
ATOM 699 N N . ARG A 1 90 ? -70.885 8.647 57.102 1.00 50.34 90 ARG A N 1
ATOM 700 C CA . ARG A 1 90 ? -71.497 8.827 55.770 1.00 50.34 90 ARG A CA 1
ATOM 701 C C . ARG A 1 90 ? -72.908 9.402 55.872 1.00 50.34 90 ARG A C 1
ATOM 703 O O . ARG A 1 90 ? -73.243 10.336 55.151 1.00 50.34 90 ARG A O 1
ATOM 710 N N . VAL A 1 91 ? -73.703 8.918 56.828 1.00 54.09 91 VAL A N 1
ATOM 711 C CA . VAL A 1 91 ? -75.083 9.389 57.060 1.00 54.09 91 VAL A CA 1
ATOM 712 C C . VAL A 1 91 ? -75.135 10.874 57.482 1.00 54.09 91 VAL A C 1
ATOM 714 O O . VAL A 1 91 ? -76.185 11.501 57.384 1.00 54.09 91 VAL A O 1
ATOM 717 N N . ASN A 1 92 ? -74.001 11.476 57.872 1.00 48.16 92 ASN A N 1
ATOM 718 C CA . ASN A 1 92 ? -73.916 12.859 58.355 1.00 48.16 92 ASN A CA 1
ATOM 719 C C . ASN A 1 92 ? -72.890 13.769 57.632 1.00 48.16 92 ASN A C 1
ATOM 721 O O . ASN A 1 92 ? -72.702 14.907 58.071 1.00 48.16 92 ASN A O 1
ATOM 725 N N . SER A 1 93 ? -72.198 13.347 56.557 1.00 46.12 93 SER A N 1
ATOM 726 C CA . SER A 1 93 ? -71.160 14.199 55.930 1.00 46.12 93 SER A CA 1
ATOM 727 C C . SER A 1 93 ? -70.743 13.846 54.487 1.00 46.12 93 SER A C 1
ATOM 729 O O . SER A 1 93 ? -71.000 12.753 54.001 1.00 46.12 93 SER A O 1
ATOM 731 N N . GLN A 1 94 ? -70.068 14.803 53.820 1.00 56.75 94 GLN A N 1
ATOM 732 C CA . GLN A 1 94 ? -69.457 14.743 52.471 1.00 56.75 94 GLN A CA 1
ATOM 733 C C . GLN A 1 94 ? -68.230 13.796 52.389 1.00 56.75 94 GLN A C 1
ATOM 735 O O . GLN A 1 94 ? -67.162 14.199 51.932 1.00 56.75 94 GLN A O 1
ATOM 740 N N . ILE A 1 95 ? -68.341 12.567 52.891 1.00 55.50 95 ILE A N 1
ATOM 741 C CA . ILE A 1 95 ? -67.282 11.546 52.807 1.00 55.50 95 ILE A CA 1
ATOM 742 C C . ILE A 1 95 ? -67.576 10.659 51.597 1.00 55.50 95 ILE A C 1
ATOM 744 O O . ILE A 1 95 ? -68.671 10.099 51.507 1.00 55.50 95 ILE A O 1
ATOM 748 N N . LYS A 1 96 ? -66.615 10.527 50.675 1.00 62.88 96 LYS A N 1
ATOM 749 C CA . LYS A 1 96 ? -66.708 9.539 49.593 1.00 62.88 96 LYS A CA 1
ATOM 750 C C . LYS A 1 96 ? -66.262 8.186 50.134 1.00 62.88 96 LYS A C 1
ATOM 752 O O . LYS A 1 96 ? -65.291 8.109 50.885 1.00 62.88 96 LYS A O 1
ATOM 757 N N . VAL A 1 97 ? -66.982 7.131 49.780 1.00 60.97 97 VAL A N 1
ATOM 758 C CA . VAL A 1 97 ? -66.710 5.766 50.240 1.00 60.97 97 VAL A CA 1
ATOM 759 C C . VAL A 1 97 ? -66.670 4.864 49.014 1.00 60.97 97 VAL A C 1
ATOM 761 O O . VAL A 1 97 ? -67.641 4.829 48.258 1.00 60.97 97 VAL A O 1
ATOM 764 N N . LEU A 1 98 ? -65.565 4.143 48.839 1.00 58.50 98 LEU A N 1
ATOM 765 C CA . LEU A 1 98 ? -65.466 3.003 47.938 1.00 58.50 98 LEU A CA 1
ATOM 766 C C . LEU A 1 98 ? -66.087 1.805 48.669 1.00 58.50 98 LEU A C 1
ATOM 768 O O . LEU A 1 98 ? -65.521 1.287 49.635 1.00 58.50 98 LEU A O 1
ATOM 772 N N . PHE A 1 99 ? -67.284 1.407 48.238 1.00 62.03 99 PHE A N 1
ATOM 773 C CA . PHE A 1 99 ? -67.885 0.137 48.652 1.00 62.03 99 PHE A CA 1
ATOM 774 C C . PHE A 1 99 ? -67.067 -1.026 48.087 1.00 62.03 99 PHE A C 1
ATOM 776 O O . PHE A 1 99 ? -66.444 -0.830 47.046 1.00 62.03 99 PHE A O 1
ATOM 783 N N . PRO A 1 100 ? -67.069 -2.209 48.732 1.00 55.44 100 PRO A N 1
ATOM 784 C CA . PRO A 1 100 ? -66.321 -3.360 48.244 1.00 55.44 100 PRO A CA 1
ATOM 785 C C . PRO A 1 100 ? -66.688 -3.636 46.785 1.00 55.44 100 PRO A C 1
ATOM 787 O O . PRO A 1 100 ? -67.799 -4.077 46.489 1.00 55.44 100 PRO A O 1
ATOM 790 N N . GLN A 1 101 ? -65.762 -3.328 45.883 1.00 54.78 101 GLN A N 1
ATOM 791 C CA . GLN A 1 101 ? -65.839 -3.724 44.489 1.00 54.78 101 GLN A CA 1
ATOM 792 C C . GLN A 1 101 ? -64.909 -4.917 44.327 1.00 54.78 101 GLN A C 1
ATOM 794 O O . GLN A 1 101 ? -63.761 -4.885 44.770 1.00 54.78 101 GLN A O 1
ATOM 799 N N . VAL A 1 102 ? -65.436 -5.996 43.755 1.00 52.66 102 VAL A N 1
ATOM 800 C CA . VAL A 1 102 ? -64.619 -7.142 43.364 1.00 52.66 102 VAL A CA 1
ATOM 801 C C . VAL A 1 102 ? -63.946 -6.753 42.058 1.00 52.66 102 VAL A C 1
ATOM 803 O O . VAL A 1 102 ? -64.623 -6.609 41.037 1.00 52.66 102 VAL A O 1
ATOM 806 N N . ALA A 1 103 ? -62.631 -6.557 42.106 1.00 52.91 103 ALA A N 1
ATOM 807 C CA . ALA A 1 103 ? -61.806 -6.427 40.917 1.00 52.91 103 ALA A CA 1
ATOM 808 C C . ALA A 1 103 ? -61.800 -7.780 40.196 1.00 52.91 103 ALA A C 1
ATOM 810 O O . ALA A 1 103 ? -61.039 -8.675 40.559 1.00 52.91 103 ALA A O 1
ATOM 811 N N . ARG A 1 104 ? -62.708 -7.989 39.236 1.00 47.22 104 ARG A N 1
ATOM 812 C CA . ARG A 1 104 ? -62.673 -9.203 38.409 1.00 47.22 104 ARG A CA 1
ATOM 813 C C . ARG A 1 104 ? -61.458 -9.158 37.489 1.00 47.22 104 ARG A C 1
ATOM 815 O O . ARG A 1 104 ? -61.086 -8.088 37.019 1.00 47.22 104 ARG A O 1
ATOM 822 N N . ALA A 1 105 ? -60.904 -10.338 37.219 1.00 43.56 105 ALA A N 1
ATOM 823 C CA . ALA A 1 105 ? -59.671 -10.627 36.479 1.00 43.56 105 ALA A CA 1
ATOM 824 C C . ALA A 1 105 ? -59.553 -10.086 35.028 1.00 43.56 105 ALA A C 1
ATOM 826 O O . ALA A 1 105 ? -58.665 -10.512 34.296 1.00 43.56 105 ALA A O 1
ATOM 827 N N . ASP A 1 106 ? -60.377 -9.126 34.602 1.00 47.19 106 ASP A N 1
ATOM 828 C CA . ASP A 1 106 ? -60.340 -8.521 33.262 1.00 47.19 106 ASP A CA 1
ATOM 829 C C . ASP A 1 106 ? -59.253 -7.423 33.121 1.00 47.19 106 ASP A C 1
ATOM 831 O O . ASP A 1 106 ? -59.326 -6.579 32.230 1.00 47.19 106 ASP A O 1
ATOM 835 N N . GLY A 1 107 ? -58.226 -7.433 33.982 1.00 52.12 107 GLY A N 1
ATOM 836 C CA . GLY A 1 107 ? -57.033 -6.579 33.867 1.00 52.12 107 GLY A CA 1
ATOM 837 C C . GLY A 1 107 ? -57.125 -5.187 34.506 1.00 52.12 107 GLY A C 1
ATOM 838 O O . GLY A 1 107 ? -56.264 -4.351 34.243 1.00 52.12 107 GLY A O 1
ATOM 839 N N . ALA A 1 108 ? -58.142 -4.913 35.328 1.00 52.47 108 ALA A N 1
ATOM 840 C CA . ALA A 1 108 ? -58.216 -3.673 36.103 1.00 52.47 108 ALA A CA 1
ATOM 841 C C . ALA A 1 108 ? -57.506 -3.838 37.460 1.00 52.47 108 ALA A C 1
ATOM 843 O O . ALA A 1 108 ? -57.997 -4.555 38.332 1.00 52.47 108 ALA A O 1
ATOM 844 N N . ASP A 1 109 ? -56.367 -3.166 37.630 1.00 61.25 109 ASP A N 1
ATOM 845 C CA . ASP A 1 109 ? -55.636 -3.077 38.901 1.00 61.25 109 ASP A CA 1
ATOM 846 C C . ASP A 1 109 ? -56.453 -2.300 39.966 1.00 61.25 109 ASP A C 1
ATOM 848 O O . ASP A 1 109 ? -57.305 -1.458 39.657 1.00 61.25 109 ASP A O 1
ATOM 852 N N . VAL A 1 110 ? -56.200 -2.581 41.246 1.00 59.81 110 VAL A N 1
ATOM 853 C CA . VAL A 1 110 ? -56.778 -1.921 42.429 1.00 59.81 110 VAL A CA 1
ATOM 854 C C . VAL A 1 110 ? -56.627 -0.399 42.352 1.00 59.81 110 VAL A C 1
ATOM 856 O O . VAL A 1 110 ? -57.546 0.334 42.739 1.00 59.81 110 VAL A O 1
ATOM 859 N N . SER A 1 111 ? -55.498 0.070 41.817 1.00 59.03 111 SER A N 1
ATOM 860 C CA . SER A 1 111 ? -55.223 1.483 41.550 1.00 59.03 111 SER A CA 1
ATOM 861 C C . SER A 1 111 ? -56.289 2.114 40.637 1.00 59.03 111 SER A C 1
ATOM 863 O O . SER A 1 111 ? -56.839 3.172 40.956 1.00 59.03 111 SER A O 1
ATOM 865 N N . HIS A 1 112 ? -56.675 1.421 39.561 1.00 64.38 112 HIS A N 1
ATOM 866 C CA . HIS A 1 112 ? -57.673 1.869 38.589 1.00 64.38 112 HIS A CA 1
ATOM 867 C C . HIS A 1 112 ? -59.077 1.956 39.207 1.00 64.38 112 HIS A C 1
ATOM 869 O O . HIS A 1 112 ? -59.786 2.947 39.028 1.00 64.38 112 HIS A O 1
ATOM 875 N N . LEU A 1 113 ? -59.471 0.950 39.995 1.00 64.88 113 LEU A N 1
ATOM 876 C CA . LEU A 1 113 ? -60.780 0.914 40.665 1.00 64.88 113 LEU A CA 1
ATOM 877 C C . LEU A 1 113 ? -60.919 1.999 41.739 1.00 64.88 113 LEU A C 1
ATOM 879 O O . LEU A 1 113 ? -61.987 2.594 41.911 1.00 64.88 113 LEU A O 1
ATOM 883 N N . GLY A 1 114 ? -59.833 2.275 42.460 1.00 60.16 114 GLY A N 1
ATOM 884 C CA . GLY A 1 114 ? -59.770 3.354 43.435 1.00 60.16 114 GLY A CA 1
ATOM 885 C C . GLY A 1 114 ? -59.804 4.744 42.801 1.00 60.16 114 GLY A C 1
ATOM 886 O O . GLY A 1 114 ? -60.558 5.604 43.268 1.00 60.16 114 GLY A O 1
ATOM 887 N N . GLY A 1 115 ? -59.046 4.943 41.718 1.00 63.22 115 GLY A N 1
ATOM 888 C CA . GLY A 1 115 ? -59.002 6.191 40.956 1.00 63.22 115 GLY A CA 1
ATOM 889 C C . GLY A 1 115 ? -60.360 6.560 40.353 1.00 63.22 115 GLY A C 1
ATOM 890 O O . GLY A 1 115 ? -60.845 7.676 40.552 1.00 63.22 115 GLY A O 1
ATOM 891 N N . GLU A 1 116 ? -61.049 5.609 39.714 1.00 66.31 116 GLU A N 1
ATOM 892 C CA . GLU A 1 116 ? -62.396 5.830 39.161 1.00 66.31 116 GLU A CA 1
ATOM 893 C C . GLU A 1 116 ? -63.444 6.150 40.240 1.00 66.31 116 GLU A C 1
ATOM 895 O O . GLU A 1 116 ? -64.356 6.952 40.022 1.00 66.31 116 GLU A O 1
ATOM 900 N N . ALA A 1 117 ? -63.298 5.573 41.436 1.00 63.81 117 ALA A N 1
ATOM 901 C CA . ALA A 1 117 ? -64.139 5.889 42.589 1.00 63.81 117 ALA A CA 1
ATOM 902 C C . ALA A 1 117 ? -63.733 7.187 43.316 1.00 63.81 117 ALA A C 1
ATOM 904 O O . ALA A 1 117 ? -64.437 7.632 44.233 1.00 63.81 117 ALA A O 1
ATOM 905 N N . GLY A 1 118 ? -62.614 7.800 42.919 1.00 66.06 118 GLY A N 1
ATOM 906 C CA . GLY A 1 118 ? -62.061 9.011 43.511 1.00 66.06 118 GLY A CA 1
ATOM 907 C C . GLY A 1 118 ? -61.516 8.816 44.925 1.00 66.06 118 GLY A C 1
ATOM 908 O O . GLY A 1 118 ? -61.629 9.736 45.731 1.00 66.06 118 GLY A O 1
ATOM 909 N N . VAL A 1 119 ? -60.980 7.637 45.254 1.00 73.50 119 VAL A N 1
ATOM 910 C CA . VAL A 1 119 ? -60.309 7.355 46.533 1.00 73.50 119 VAL A CA 1
ATOM 911 C C . VAL A 1 119 ? -58.799 7.265 46.302 1.00 73.50 119 VAL A C 1
ATOM 913 O O . VAL A 1 119 ? -58.263 6.186 46.066 1.00 73.50 119 VAL A O 1
ATOM 916 N N . GLY A 1 120 ? -58.115 8.408 46.420 1.00 72.19 120 GLY A N 1
ATOM 917 C CA . GLY A 1 120 ? -56.681 8.539 46.117 1.00 72.19 120 GLY A CA 1
ATOM 918 C C . GLY A 1 120 ? -55.765 7.567 46.872 1.00 72.19 120 GLY A C 1
ATOM 919 O O . GLY A 1 120 ? -54.816 7.061 46.295 1.00 72.19 120 GLY A O 1
ATOM 920 N N . ALA A 1 121 ? -56.088 7.183 48.115 1.00 81.00 121 ALA A N 1
ATOM 921 C CA . ALA A 1 121 ? -55.292 6.213 48.889 1.00 81.00 121 ALA A CA 1
ATOM 922 C C . ALA A 1 121 ? -55.183 4.808 48.273 1.00 81.00 121 ALA A C 1
ATOM 924 O O . ALA A 1 121 ? -54.406 4.000 48.778 1.00 81.00 121 ALA A O 1
ATOM 925 N N . CYS A 1 122 ? -55.980 4.478 47.255 1.00 79.75 122 CYS A N 1
ATOM 926 C CA . CYS A 1 122 ? -55.858 3.208 46.546 1.00 79.75 122 CYS A CA 1
ATOM 927 C C . CYS A 1 122 ? -54.834 3.262 45.402 1.00 79.75 122 CYS A C 1
ATOM 929 O O . CYS A 1 122 ? -54.324 2.215 45.021 1.00 79.75 122 CYS A O 1
ATOM 931 N N . GLU A 1 123 ? -54.505 4.450 44.880 1.00 79.94 123 GLU A N 1
ATOM 932 C CA . GLU A 1 123 ? -53.512 4.609 43.805 1.00 79.94 123 GLU A CA 1
ATOM 933 C C . GLU A 1 123 ? -52.112 4.102 44.208 1.00 79.94 123 GLU A C 1
ATOM 935 O O . GLU A 1 123 ? -51.476 3.443 43.390 1.00 79.94 123 GLU A O 1
ATOM 940 N N . PRO A 1 124 ? -51.633 4.299 45.459 1.00 81.06 124 PRO A N 1
ATOM 941 C CA . PRO A 1 124 ? -50.338 3.779 45.900 1.00 81.06 124 PRO A CA 1
ATOM 942 C C . PRO A 1 124 ? -50.267 2.253 46.094 1.00 81.06 124 PRO A C 1
ATOM 944 O O . PRO A 1 124 ? -49.212 1.754 46.482 1.00 81.06 124 PRO A O 1
ATOM 947 N N . ILE A 1 125 ? -51.366 1.513 45.891 1.00 82.50 125 ILE A N 1
ATOM 948 C CA . ILE A 1 125 ? -51.438 0.043 46.008 1.00 82.50 125 ILE A CA 1
ATOM 949 C C . ILE A 1 125 ? -51.350 -0.598 44.608 1.00 82.50 125 ILE A C 1
ATOM 951 O O . ILE A 1 125 ? -52.103 -1.501 44.269 1.00 82.50 125 ILE A O 1
ATOM 955 N N . ASP A 1 126 ? -50.433 -0.108 43.780 1.00 81.44 126 ASP A N 1
ATOM 956 C CA . ASP A 1 126 ? -50.176 -0.567 42.404 1.00 81.44 126 ASP A CA 1
ATOM 957 C C . ASP A 1 126 ? -49.330 -1.848 42.326 1.00 81.44 126 ASP A C 1
ATOM 959 O O . ASP A 1 126 ? -49.095 -2.395 41.257 1.00 81.44 126 ASP A O 1
ATOM 963 N N . PHE A 1 127 ? -48.834 -2.328 43.465 1.00 79.81 127 PHE A N 1
ATOM 964 C CA . PHE A 1 127 ? -48.006 -3.531 43.557 1.00 79.81 127 PHE A CA 1
ATOM 965 C C . PHE A 1 127 ? -48.825 -4.819 43.750 1.00 79.81 127 PHE A C 1
ATOM 967 O O . PHE A 1 127 ? -48.242 -5.875 43.976 1.00 79.81 127 PHE A O 1
ATOM 974 N N . VAL A 1 128 ? -50.163 -4.763 43.750 1.00 81.75 128 VAL A N 1
ATOM 975 C CA . VAL A 1 128 ? -51.030 -5.942 43.934 1.00 81.75 128 VAL A CA 1
ATOM 976 C C . VAL A 1 128 ? -51.527 -6.417 42.568 1.00 81.75 128 VAL A C 1
ATOM 978 O O . VAL A 1 128 ? -52.589 -6.020 42.107 1.00 81.75 128 VAL A O 1
ATOM 981 N N . ASP A 1 129 ? -50.759 -7.299 41.937 1.00 66.94 129 ASP A N 1
ATOM 982 C CA . ASP A 1 129 ? -50.867 -7.620 40.503 1.00 66.94 129 ASP A CA 1
ATOM 983 C C . ASP A 1 129 ? -51.910 -8.711 40.160 1.00 66.94 129 ASP A C 1
ATOM 985 O O . ASP A 1 129 ? -51.759 -9.472 39.207 1.00 66.94 129 ASP A O 1
ATOM 989 N N . VAL A 1 130 ? -52.963 -8.887 40.971 1.00 63.56 130 VAL A N 1
ATOM 990 C CA . VAL A 1 130 ? -53.828 -10.083 40.867 1.00 63.56 130 VAL A CA 1
ATOM 991 C C . VAL A 1 130 ? -55.309 -9.739 40.767 1.00 63.56 130 VAL A C 1
ATOM 993 O O . VAL A 1 130 ? -55.829 -8.906 41.508 1.00 63.56 130 VAL A O 1
ATOM 996 N N . GLY A 1 131 ? -56.010 -10.447 39.874 1.00 61.34 131 GLY A N 1
ATOM 997 C CA . GLY A 1 131 ? -57.471 -10.515 39.865 1.00 61.34 131 GLY A CA 1
ATOM 998 C C . GLY A 1 131 ? -58.027 -11.087 41.177 1.00 61.34 131 GLY A C 1
ATOM 999 O O . GLY A 1 131 ? -57.363 -11.849 41.876 1.00 61.34 131 GLY A O 1
ATOM 1000 N N . ASP A 1 132 ? -59.257 -10.710 41.521 1.00 63.50 132 ASP A N 1
ATOM 1001 C CA . ASP A 1 132 ? -59.984 -11.114 42.736 1.00 63.50 132 ASP A CA 1
ATOM 1002 C C . ASP A 1 132 ? -59.492 -10.480 44.048 1.00 63.50 132 ASP A C 1
ATOM 1004 O O . ASP A 1 132 ? -59.541 -11.071 45.132 1.00 63.50 132 ASP A O 1
ATOM 1008 N N . VAL A 1 133 ? -59.081 -9.215 43.976 1.00 71.12 133 VAL A N 1
ATOM 1009 C CA . VAL A 1 133 ? -58.841 -8.388 45.161 1.00 71.12 133 VAL A CA 1
ATOM 1010 C C . VAL A 1 133 ? -60.137 -7.697 45.584 1.00 71.12 133 VAL A C 1
ATOM 1012 O O . VAL A 1 133 ? -60.811 -7.026 44.799 1.00 71.12 133 VAL A O 1
ATOM 1015 N N . LEU A 1 134 ? -60.483 -7.834 46.863 1.00 77.75 134 LEU A N 1
ATOM 1016 C CA . LEU A 1 134 ? -61.497 -7.013 47.513 1.00 77.75 134 LEU A CA 1
ATOM 1017 C C . LEU A 1 134 ? -60.839 -5.714 47.980 1.00 77.75 134 LEU A C 1
ATOM 1019 O O . LEU A 1 134 ? -60.068 -5.725 48.941 1.00 77.75 134 LEU A O 1
ATOM 1023 N N . ALA A 1 135 ? -61.161 -4.600 47.327 1.00 80.69 135 ALA A N 1
ATOM 1024 C CA . ALA A 1 135 ? -60.706 -3.274 47.733 1.00 80.69 135 ALA A CA 1
ATOM 1025 C C . ALA A 1 135 ? -61.828 -2.495 48.432 1.00 80.69 135 ALA A C 1
ATOM 1027 O O . ALA A 1 135 ? -62.974 -2.478 47.980 1.00 80.69 135 ALA A O 1
ATOM 1028 N N . PHE A 1 136 ? -61.510 -1.831 49.540 1.00 82.50 136 PHE A N 1
ATOM 1029 C CA . PHE A 1 136 ? -62.406 -0.896 50.214 1.00 82.50 136 PHE A CA 1
ATOM 1030 C C . PHE A 1 136 ? -61.631 0.328 50.692 1.00 82.50 136 PHE A C 1
ATOM 1032 O O . PHE A 1 136 ? -60.490 0.229 51.136 1.00 82.50 136 PHE A O 1
ATOM 1039 N N . GLY A 1 137 ? -62.261 1.497 50.646 1.00 82.81 137 GLY A N 1
ATOM 1040 C CA . GLY A 1 137 ? -61.585 2.738 51.000 1.00 82.81 137 GLY A CA 1
ATOM 1041 C C . GLY A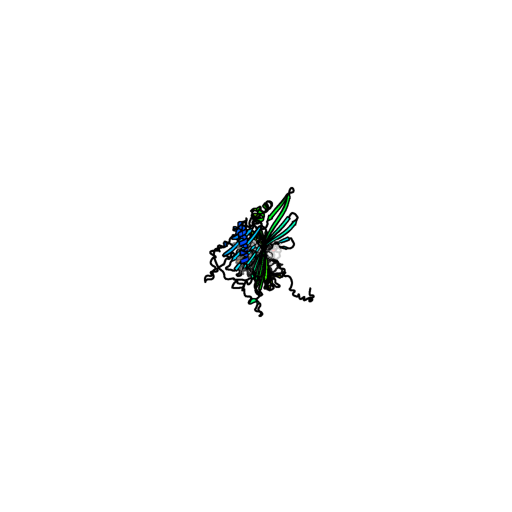 1 137 ? -62.537 3.898 51.236 1.00 82.81 137 GLY A C 1
ATOM 1042 O O . GLY A 1 137 ? -63.732 3.825 50.953 1.00 82.81 137 GLY A O 1
ATOM 1043 N N . PHE A 1 138 ? -62.021 4.985 51.792 1.00 81.44 138 PHE A N 1
ATOM 1044 C CA . PHE A 1 138 ? -62.775 6.221 51.965 1.00 81.44 138 PHE A CA 1
ATOM 1045 C C . PHE A 1 138 ? -61.878 7.440 51.785 1.00 81.44 138 PHE A C 1
ATOM 1047 O O . PHE A 1 138 ? -60.689 7.409 52.094 1.00 81.44 138 PHE A O 1
ATOM 1054 N N . GLU A 1 139 ? -62.477 8.542 51.348 1.00 78.50 139 GLU A N 1
ATOM 1055 C CA . GLU A 1 139 ? -61.829 9.842 51.216 1.00 78.50 139 GLU A CA 1
ATOM 1056 C C . GLU A 1 139 ? -62.596 10.873 52.055 1.00 78.50 139 GLU A C 1
ATOM 1058 O O . GLU A 1 139 ? -63.798 11.107 51.878 1.00 78.50 139 GLU A O 1
ATOM 1063 N N . ASN A 1 140 ? -61.905 11.510 53.001 1.00 77.56 140 ASN A N 1
ATOM 1064 C CA . ASN A 1 140 ? -62.458 12.607 53.784 1.00 77.56 140 ASN A CA 1
ATOM 1065 C C . ASN A 1 140 ? -62.039 13.954 53.186 1.00 77.56 140 ASN A C 1
ATOM 1067 O O . ASN A 1 140 ? -61.042 14.545 53.612 1.00 77.56 140 ASN A O 1
ATOM 1071 N N . GLY A 1 141 ? -62.861 14.489 52.282 1.00 69.62 141 GLY A N 1
ATOM 1072 C CA . GLY A 1 141 ? -62.585 15.753 51.589 1.00 69.62 141 GLY A CA 1
ATOM 1073 C C . GLY A 1 141 ? -62.401 16.983 52.495 1.00 69.62 141 GLY A C 1
ATOM 1074 O O . GLY A 1 141 ? -61.875 17.994 52.047 1.00 69.62 141 GLY A O 1
ATOM 1075 N N . ARG A 1 142 ? -62.784 16.934 53.785 1.00 71.94 142 ARG A N 1
ATOM 1076 C CA . ARG A 1 142 ? -62.524 18.042 54.732 1.00 71.94 142 ARG A CA 1
ATOM 1077 C C . ARG A 1 142 ? -61.128 18.024 55.337 1.00 71.94 142 ARG A C 1
ATOM 1079 O O . ARG A 1 142 ? -60.654 19.069 55.774 1.00 71.94 142 ARG A O 1
ATOM 1086 N N . ARG A 1 143 ? -60.533 16.840 55.479 1.00 70.75 143 ARG A N 1
ATOM 1087 C CA . ARG A 1 143 ? -59.211 16.667 56.098 1.00 70.75 143 ARG A CA 1
ATOM 1088 C C . ARG A 1 143 ? -58.131 16.300 55.088 1.00 70.75 143 ARG A C 1
ATOM 1090 O O . ARG A 1 143 ? -56.977 16.285 55.489 1.00 70.75 143 ARG A O 1
ATOM 1097 N N . GLY A 1 144 ? -58.510 16.009 53.840 1.00 71.00 144 GLY A N 1
ATOM 1098 C CA . GLY A 1 144 ? -57.590 15.477 52.837 1.00 71.00 144 GLY A CA 1
ATOM 1099 C C . GLY A 1 144 ? -56.969 14.161 53.298 1.00 71.00 144 GLY A C 1
ATOM 1100 O O . GLY A 1 144 ? -55.798 13.937 53.074 1.00 71.00 144 GLY A O 1
ATOM 1101 N N . THR A 1 145 ? -57.710 13.348 54.060 1.00 75.38 145 THR A N 1
ATOM 1102 C CA . THR A 1 145 ? -57.224 12.036 54.506 1.00 75.38 145 THR A CA 1
ATOM 1103 C C . THR A 1 145 ? -57.993 10.968 53.760 1.00 75.38 145 THR A C 1
ATOM 1105 O O . THR A 1 145 ? -59.224 10.903 53.891 1.00 75.38 145 THR A O 1
ATOM 1108 N N . SER A 1 146 ? -57.275 10.127 53.039 1.00 81.25 146 SER A N 1
ATOM 1109 C CA . SER A 1 146 ? -57.797 8.971 52.328 1.00 81.25 146 SER A CA 1
ATOM 1110 C C . SER A 1 146 ? -57.227 7.690 52.951 1.00 81.25 146 SER A C 1
ATOM 1112 O O . SER A 1 146 ? -56.142 7.692 53.531 1.00 81.25 146 SER A O 1
ATOM 1114 N N . PHE A 1 147 ? -57.995 6.605 52.910 1.00 85.00 147 PHE A N 1
ATOM 1115 C CA . PHE A 1 147 ? -57.570 5.273 53.344 1.00 85.00 147 PHE A CA 1
ATOM 1116 C C . PHE A 1 147 ? -58.089 4.244 52.350 1.00 85.00 147 PHE A C 1
ATOM 1118 O O . PHE A 1 147 ? -59.237 4.342 51.914 1.00 85.00 147 PHE A O 1
ATOM 1125 N N . CYS A 1 148 ? -57.273 3.245 52.048 1.00 86.25 148 CYS A N 1
ATOM 1126 C CA . CYS A 1 148 ? -57.610 2.115 51.211 1.00 86.25 148 CYS A CA 1
ATOM 1127 C C . CYS A 1 148 ? -57.045 0.831 51.813 1.00 86.25 148 CYS A C 1
ATOM 1129 O O . CYS A 1 148 ? -55.975 0.814 52.418 1.00 86.25 148 CYS A O 1
ATOM 1131 N N . ALA A 1 149 ? -57.774 -0.258 51.651 1.00 84.88 149 ALA A N 1
ATOM 1132 C CA . ALA A 1 149 ? -57.324 -1.587 51.991 1.00 84.88 149 ALA A CA 1
ATOM 1133 C C . ALA A 1 149 ? -57.733 -2.537 50.874 1.00 84.88 149 ALA A C 1
ATOM 1135 O O . ALA A 1 149 ? -58.880 -2.530 50.431 1.00 84.88 149 ALA A O 1
ATOM 1136 N N . ALA A 1 150 ? -56.786 -3.356 50.452 1.00 84.00 150 ALA A N 1
ATOM 1137 C CA . ALA A 1 150 ? -56.944 -4.376 49.437 1.00 84.00 150 ALA A CA 1
ATOM 1138 C C . ALA A 1 150 ? -56.648 -5.731 50.071 1.00 84.00 150 ALA A C 1
ATOM 1140 O O . ALA A 1 150 ? -55.659 -5.883 50.792 1.00 84.00 150 ALA A O 1
ATOM 1141 N N . LEU A 1 151 ? -57.526 -6.709 49.866 1.00 84.38 151 LEU A N 1
ATOM 1142 C CA . LEU A 1 151 ? -57.318 -8.046 50.403 1.00 84.38 151 LEU A CA 1
ATOM 1143 C C . LEU A 1 151 ? -57.711 -9.119 49.398 1.00 84.38 151 LEU A C 1
ATOM 1145 O O . LEU A 1 151 ? -58.819 -9.109 48.865 1.00 84.38 151 LEU A O 1
ATOM 1149 N N . ASN A 1 152 ? -56.809 -10.075 49.206 1.00 81.38 152 ASN A N 1
ATOM 1150 C CA . ASN A 1 152 ? -57.064 -11.304 48.477 1.00 81.38 152 ASN A CA 1
ATOM 1151 C C . ASN A 1 152 ? -57.028 -12.481 49.475 1.00 81.38 152 ASN A C 1
ATOM 1153 O O . ASN A 1 152 ? -55.960 -12.869 49.961 1.00 81.38 152 ASN A O 1
ATOM 1157 N N . PRO A 1 153 ? -58.192 -13.044 49.848 1.00 74.19 153 PRO A N 1
ATOM 1158 C CA . PRO A 1 153 ? -58.273 -14.111 50.843 1.00 74.19 153 PRO A CA 1
ATOM 1159 C C . PRO A 1 153 ? -57.807 -15.480 50.323 1.00 74.19 153 PRO A C 1
ATOM 1161 O O . PRO A 1 153 ? -57.591 -16.388 51.135 1.00 74.19 153 PRO A O 1
ATOM 1164 N N . CYS A 1 154 ? -57.685 -15.645 49.002 1.00 74.00 154 CYS A N 1
ATOM 1165 C CA . CYS A 1 154 ? -57.201 -16.876 48.379 1.00 74.00 154 CYS A CA 1
ATOM 1166 C C . CYS A 1 154 ? -55.690 -17.009 48.518 1.00 74.00 154 CYS A C 1
ATOM 1168 O O . CYS A 1 154 ? -55.169 -18.094 48.751 1.00 74.00 154 CYS A O 1
ATOM 1170 N N . THR A 1 155 ? -55.005 -15.879 48.447 1.00 71.44 155 THR A N 1
ATOM 1171 C CA . THR A 1 155 ? -53.549 -15.802 48.336 1.00 71.44 155 THR A CA 1
ATOM 1172 C C . THR A 1 155 ? -52.928 -15.147 49.566 1.00 71.44 155 THR A C 1
ATOM 1174 O O . THR A 1 155 ? -51.720 -14.955 49.676 1.00 71.44 155 THR A O 1
ATOM 1177 N N . HIS A 1 156 ? -53.777 -14.827 50.547 1.00 80.06 156 HIS A N 1
ATOM 1178 C CA . HIS A 1 156 ? -53.383 -14.204 51.801 1.00 80.06 156 HIS A CA 1
ATOM 1179 C C . HIS A 1 156 ? -52.578 -12.917 51.571 1.00 80.06 156 HIS A C 1
ATOM 1181 O O . HIS A 1 156 ? -51.609 -12.640 52.280 1.00 80.06 156 HIS A O 1
ATOM 1187 N N . THR A 1 157 ? -52.989 -12.140 50.569 1.00 81.38 157 THR A N 1
ATOM 1188 C CA . THR A 1 157 ? -52.438 -10.821 50.269 1.00 81.38 157 THR A CA 1
ATOM 1189 C C . THR A 1 157 ? -53.271 -9.750 50.955 1.00 81.38 157 THR A C 1
ATOM 1191 O O . THR A 1 157 ? -54.495 -9.722 50.839 1.00 81.38 157 THR A O 1
ATOM 1194 N N . TYR A 1 158 ? -52.603 -8.868 51.685 1.00 84.25 158 TYR A N 1
ATOM 1195 C CA . TYR A 1 158 ? -53.185 -7.770 52.440 1.00 84.25 158 TYR A CA 1
ATOM 1196 C C . TYR A 1 158 ? -52.377 -6.514 52.151 1.00 84.25 158 TYR A C 1
ATOM 1198 O O . TYR A 1 158 ? -51.191 -6.462 52.460 1.00 84.25 158 TYR A O 1
ATOM 1206 N N . ALA A 1 159 ? -53.008 -5.485 51.609 1.00 84.81 159 ALA A N 1
ATOM 1207 C CA . ALA A 1 159 ? -52.378 -4.198 51.387 1.00 84.81 159 ALA A CA 1
ATOM 1208 C C . ALA A 1 159 ? -53.205 -3.073 51.993 1.00 84.81 159 ALA A C 1
ATOM 1210 O O . ALA A 1 159 ? -54.434 -3.120 52.031 1.00 84.81 159 ALA A O 1
ATOM 1211 N N . LEU A 1 160 ? -52.508 -2.076 52.519 1.00 85.25 160 LEU A N 1
ATOM 1212 C CA . LEU A 1 160 ? -53.065 -0.907 53.172 1.00 85.25 160 LEU A CA 1
ATOM 1213 C C . LEU A 1 160 ? -52.411 0.324 52.556 1.00 85.25 160 LEU A C 1
ATOM 1215 O O . LEU A 1 160 ? -51.192 0.459 52.597 1.00 85.25 160 LEU A O 1
ATOM 1219 N N . GLY A 1 161 ? -53.229 1.218 52.022 1.00 82.69 161 GLY A N 1
ATOM 1220 C CA . GLY A 1 161 ? -52.836 2.531 51.538 1.00 82.69 161 GLY A CA 1
ATOM 1221 C C . GLY A 1 161 ? -53.455 3.607 52.417 1.00 82.69 161 GLY A C 1
ATOM 1222 O O . GLY A 1 161 ? -54.623 3.535 52.801 1.00 82.69 161 GLY A O 1
ATOM 1223 N N . GLN A 1 162 ? -52.680 4.614 52.779 1.00 81.81 162 GLN A N 1
ATOM 1224 C CA . GLN A 1 162 ? -53.188 5.807 53.435 1.00 81.81 162 GLN A CA 1
ATOM 1225 C C . GLN A 1 162 ? -52.250 6.953 53.091 1.00 81.81 162 GLN A C 1
ATOM 1227 O O . GLN A 1 162 ? -51.044 6.828 53.272 1.00 81.81 162 GLN A O 1
ATOM 1232 N N . GLU A 1 163 ? -52.786 8.096 52.682 1.00 71.44 163 GLU A N 1
ATOM 1233 C CA . GLU A 1 163 ? -51.951 9.292 52.559 1.00 71.44 163 GLU A CA 1
ATOM 1234 C C . GLU A 1 163 ? -51.333 9.625 53.930 1.00 71.44 163 GLU A C 1
ATOM 1236 O O . GLU A 1 163 ? -52.049 9.866 54.914 1.00 71.44 163 GLU A O 1
ATOM 1241 N N . GLY A 1 164 ? -49.998 9.570 54.008 1.00 64.56 164 GLY A N 1
ATOM 1242 C CA . GLY A 1 164 ? -49.238 9.840 55.227 1.00 64.56 164 GLY A CA 1
ATOM 1243 C C . GLY A 1 164 ? -49.500 8.862 56.381 1.00 64.56 164 GLY A C 1
ATOM 1244 O O . GLY A 1 164 ? -49.768 9.313 57.500 1.00 64.56 164 GLY A O 1
ATOM 1245 N N . ILE A 1 165 ? -49.399 7.538 56.153 1.00 68.00 165 ILE A N 1
ATOM 1246 C CA . ILE A 1 165 ? -49.440 6.498 57.217 1.00 68.00 165 ILE A CA 1
ATOM 1247 C C . ILE A 1 165 ? -48.524 6.898 58.380 1.00 68.00 165 ILE A C 1
ATOM 1249 O O . ILE A 1 165 ? -48.890 6.797 59.555 1.00 68.00 165 ILE A O 1
ATOM 1253 N N . ILE A 1 166 ? -47.327 7.372 58.033 1.00 67.00 166 ILE A N 1
ATOM 1254 C CA . ILE A 1 166 ? -46.376 7.976 58.957 1.00 67.00 166 ILE A CA 1
ATOM 1255 C C . ILE A 1 166 ? -46.337 9.479 58.654 1.00 67.00 166 ILE A C 1
ATOM 1257 O O . ILE A 1 166 ? -46.141 9.845 57.495 1.00 67.00 166 ILE A O 1
ATOM 1261 N N . PRO A 1 167 ? -46.516 10.356 59.661 1.00 66.50 167 PRO A N 1
ATOM 1262 C CA . PRO A 1 167 ? -46.408 11.795 59.455 1.00 66.50 167 PRO A CA 1
ATOM 1263 C C . PRO A 1 167 ? -45.012 12.158 58.948 1.00 66.50 167 PRO A C 1
ATOM 1265 O O . PRO A 1 167 ? -44.035 11.579 59.426 1.00 66.50 167 PRO A O 1
ATOM 1268 N N . ASP A 1 168 ? -44.935 13.149 58.053 1.00 68.12 168 ASP A N 1
ATOM 1269 C CA . ASP A 1 168 ? -43.698 13.607 57.414 1.00 68.12 168 ASP A CA 1
ATOM 1270 C C . ASP A 1 168 ? -42.511 13.621 58.377 1.00 68.12 168 ASP A C 1
ATOM 1272 O O . ASP A 1 168 ? -42.404 14.459 59.289 1.00 68.12 168 ASP A O 1
ATOM 1276 N N . VAL A 1 169 ? -41.578 12.699 58.157 1.00 68.12 169 VAL A N 1
ATOM 1277 C CA . VAL A 1 169 ? -40.348 12.666 58.938 1.00 68.12 169 VAL A CA 1
ATOM 1278 C C . VAL A 1 169 ? -39.399 13.693 58.338 1.00 68.12 169 VAL A C 1
ATOM 1280 O O . VAL A 1 169 ? -38.877 13.522 57.239 1.00 68.12 169 VAL A O 1
ATOM 1283 N N . LYS A 1 170 ? -39.164 14.787 59.071 1.00 67.69 170 LYS A N 1
ATOM 1284 C CA . LYS A 1 170 ? -38.199 15.813 58.661 1.00 67.69 170 LYS A CA 1
ATOM 1285 C C . LYS A 1 170 ? -36.783 15.345 58.950 1.00 67.69 170 LYS A C 1
ATOM 1287 O O . LYS A 1 170 ? -36.350 15.356 60.103 1.00 67.69 170 LYS A O 1
ATOM 1292 N N . ILE A 1 171 ? -36.031 15.033 57.903 1.00 62.03 171 ILE A N 1
ATOM 1293 C CA . ILE A 1 171 ? -34.603 14.729 58.013 1.00 62.03 171 ILE A CA 1
ATOM 1294 C C . ILE A 1 171 ? -33.826 15.984 57.606 1.00 62.03 171 ILE A C 1
ATOM 1296 O O . ILE A 1 171 ? -33.947 16.489 56.491 1.00 62.03 171 ILE A O 1
ATOM 1300 N N . GLY A 1 172 ? -33.089 16.571 58.553 1.00 65.81 172 GLY A N 1
ATOM 1301 C CA . GLY A 1 172 ? -32.280 17.774 58.306 1.00 65.81 172 GLY A CA 1
ATOM 1302 C C . GLY A 1 172 ? -33.068 19.048 57.955 1.00 65.81 172 GLY A C 1
ATOM 1303 O O . GLY A 1 172 ? -32.465 20.043 57.568 1.00 65.81 172 GLY A O 1
ATOM 1304 N N . GLY A 1 173 ? -34.402 19.044 58.082 1.00 67.19 173 GLY A N 1
ATOM 1305 C CA . GLY A 1 173 ? -35.264 20.206 57.819 1.00 67.19 173 GLY A CA 1
ATOM 1306 C C . GLY A 1 173 ? -35.525 20.522 56.340 1.00 67.19 173 GLY A C 1
ATOM 1307 O O . GLY A 1 173 ? -36.177 21.527 56.059 1.00 67.19 173 GLY A O 1
ATOM 1308 N N . ILE A 1 174 ? -35.039 19.685 55.419 1.00 66.81 174 ILE A N 1
ATOM 1309 C CA . ILE A 1 174 ? -35.148 19.883 53.962 1.00 66.81 174 ILE A CA 1
ATOM 1310 C C . ILE A 1 174 ? -35.702 18.666 53.211 1.00 66.81 174 ILE A C 1
ATOM 1312 O O . ILE A 1 174 ? -36.192 18.845 52.098 1.00 66.81 174 ILE A O 1
ATOM 1316 N N . ILE A 1 175 ? -35.647 17.471 53.813 1.00 71.19 175 ILE A N 1
ATOM 1317 C CA . ILE A 1 175 ? -36.204 16.228 53.267 1.00 71.19 175 ILE A CA 1
ATOM 1318 C C . ILE A 1 175 ? -37.459 15.868 54.060 1.00 71.19 175 ILE A C 1
ATOM 1320 O O . ILE A 1 175 ? -37.435 15.861 55.296 1.00 71.19 175 ILE A O 1
ATOM 1324 N N . PHE A 1 176 ? -38.523 15.559 53.333 1.00 76.88 176 PHE A N 1
ATOM 1325 C CA . PHE A 1 176 ? -39.800 15.068 53.825 1.00 76.88 176 PHE A CA 1
ATOM 1326 C C . PHE A 1 176 ? -40.024 13.703 53.184 1.00 76.88 176 PHE A C 1
ATOM 1328 O O . PHE A 1 176 ? -39.855 13.578 51.977 1.00 76.88 176 PHE A O 1
ATOM 1335 N N . VAL A 1 177 ? -40.355 12.691 53.977 1.00 77.00 177 VAL A N 1
ATOM 1336 C CA . VAL A 1 177 ? -40.720 11.357 53.481 1.00 77.00 177 VAL A CA 1
ATOM 1337 C C . VAL A 1 177 ? -42.033 10.972 54.144 1.00 77.00 177 VAL A C 1
ATOM 1339 O O . VAL A 1 177 ? -42.139 11.078 55.373 1.00 77.00 177 VAL A O 1
ATOM 1342 N N . SER A 1 178 ? -42.998 10.543 53.340 1.00 81.50 178 SER A N 1
ATOM 1343 C CA . SER A 1 178 ? -44.241 9.917 53.763 1.00 81.50 178 SER A CA 1
ATOM 1344 C C . SER A 1 178 ? -44.230 8.438 53.384 1.00 81.50 178 SER A C 1
ATOM 1346 O O . SER A 1 178 ? -43.539 7.986 52.474 1.00 81.50 178 SER A O 1
ATOM 1348 N N . LEU A 1 179 ? -44.970 7.658 54.162 1.00 81.94 179 LEU A N 1
ATOM 1349 C CA . LEU A 1 179 ? -45.263 6.266 53.860 1.00 81.94 179 LEU A CA 1
ATOM 1350 C C . LEU A 1 179 ? -46.709 6.226 53.380 1.00 81.94 179 LEU A C 1
ATOM 1352 O O . LEU A 1 179 ? -47.591 6.592 54.158 1.00 81.94 179 LEU A O 1
ATOM 1356 N N . ASP A 1 180 ? -46.938 5.800 52.143 1.00 83.38 180 ASP A N 1
ATOM 1357 C CA . ASP A 1 180 ? -48.242 5.948 51.490 1.00 83.38 180 ASP A CA 1
ATOM 1358 C C . ASP A 1 180 ? -48.962 4.607 51.324 1.00 83.38 180 ASP A C 1
ATOM 1360 O O . ASP A 1 180 ? -50.187 4.552 51.420 1.00 83.38 180 ASP A O 1
ATOM 1364 N N . ALA A 1 181 ? -48.224 3.501 51.173 1.00 83.94 181 ALA A N 1
ATOM 1365 C CA . ALA A 1 181 ? -48.795 2.159 51.203 1.00 83.94 181 ALA A CA 1
ATOM 1366 C C . ALA A 1 181 ? -47.833 1.092 51.736 1.00 83.94 181 ALA A C 1
ATOM 1368 O O . ALA A 1 181 ? -46.610 1.201 51.637 1.00 83.94 181 ALA A O 1
ATOM 1369 N N . VAL A 1 182 ? -48.410 0.032 52.302 1.00 86.31 182 VAL A N 1
ATOM 1370 C CA . VAL A 1 182 ? -47.712 -1.182 52.735 1.00 86.31 182 VAL A CA 1
ATOM 1371 C C . VAL A 1 182 ? -48.556 -2.406 52.387 1.00 86.31 182 VAL A C 1
ATOM 1373 O O . VAL A 1 182 ? -49.736 -2.472 52.726 1.00 86.31 182 VAL A O 1
ATOM 1376 N N . GLY A 1 183 ? -47.937 -3.392 51.750 1.00 84.38 183 GLY A N 1
ATOM 1377 C CA . GLY A 1 183 ? -48.492 -4.695 51.420 1.00 84.38 183 GLY A CA 1
ATOM 1378 C C . GLY A 1 183 ? -47.734 -5.837 52.084 1.00 84.38 183 GLY A C 1
ATOM 1379 O O . GLY A 1 183 ? -46.516 -5.787 52.238 1.00 84.38 183 GLY A O 1
ATOM 1380 N N . PHE A 1 184 ? -48.468 -6.884 52.441 1.00 85.88 184 PHE A N 1
ATOM 1381 C CA . PHE A 1 184 ? -47.960 -8.166 52.908 1.00 85.88 184 PHE A CA 1
ATOM 1382 C C . PHE A 1 184 ? -48.684 -9.293 52.162 1.00 85.88 184 PHE A C 1
ATOM 1384 O O . PHE A 1 184 ? -49.910 -9.313 52.117 1.00 85.88 184 PHE A O 1
ATOM 1391 N N . SER A 1 185 ? -47.951 -10.245 51.600 1.00 82.88 185 SER A N 1
ATOM 1392 C CA . SER A 1 185 ? -48.476 -11.448 50.954 1.00 82.88 185 SER A CA 1
ATOM 1393 C C . SER A 1 185 ? -47.755 -12.672 51.499 1.00 82.88 185 SER A C 1
ATOM 1395 O O . SER A 1 185 ? -46.552 -12.612 51.735 1.00 82.88 185 SER A O 1
ATOM 1397 N N . LEU A 1 186 ? -48.476 -13.776 51.712 1.00 78.25 186 LEU A N 1
ATOM 1398 C CA . LEU A 1 186 ? -47.865 -15.060 52.085 1.00 78.25 186 LEU A CA 1
ATOM 1399 C C . LEU A 1 186 ? -47.511 -15.931 50.874 1.00 78.25 186 LEU A C 1
ATOM 1401 O O . LEU A 1 186 ? -46.784 -16.902 51.054 1.00 78.25 186 LEU A O 1
ATOM 1405 N N . THR A 1 187 ? -48.028 -15.605 49.683 1.00 76.06 187 THR A N 1
ATOM 1406 C CA . THR A 1 187 ? -47.871 -16.419 48.465 1.00 76.06 187 THR A CA 1
ATOM 1407 C C . THR A 1 187 ? -47.211 -15.652 47.315 1.00 76.06 187 THR A C 1
ATOM 1409 O O . THR A 1 187 ? -47.536 -15.912 46.158 1.00 76.06 187 THR A O 1
ATOM 1412 N N . LYS A 1 188 ? -46.345 -14.674 47.623 1.00 77.56 188 LYS A N 1
ATOM 1413 C CA . LYS A 1 188 ? -45.606 -13.857 46.640 1.00 77.56 188 LYS A CA 1
ATOM 1414 C C . LYS A 1 188 ? -46.482 -13.252 45.536 1.00 77.56 188 LYS A C 1
ATOM 1416 O O . LYS A 1 188 ? -46.388 -13.618 44.375 1.00 77.56 188 LYS A O 1
ATOM 1421 N N . GLN A 1 189 ? -47.388 -12.361 45.917 1.00 78.94 189 GLN A N 1
ATOM 1422 C CA . GLN A 1 189 ? -48.317 -11.722 44.965 1.00 78.94 189 GLN A CA 1
ATOM 1423 C C . GLN A 1 189 ? -48.164 -10.213 44.895 1.00 78.94 189 GLN A C 1
ATOM 1425 O O . GLN A 1 189 ? -49.043 -9.510 44.400 1.00 78.94 189 GLN A O 1
ATOM 1430 N N . LEU A 1 190 ? -47.085 -9.710 45.486 1.00 83.38 190 LEU A N 1
ATOM 1431 C CA . LEU A 1 190 ? -46.752 -8.308 45.391 1.00 83.38 190 LEU A CA 1
ATOM 1432 C C . LEU A 1 190 ? -45.699 -8.199 44.301 1.00 83.38 190 LEU A C 1
ATOM 1434 O O . LEU A 1 190 ? -44.573 -8.619 44.525 1.00 83.38 190 LEU A O 1
ATOM 1438 N N . GLY A 1 191 ? -46.071 -7.706 43.132 1.00 83.75 191 GLY A N 1
ATOM 1439 C CA . GLY A 1 191 ? -45.193 -7.662 41.969 1.00 83.75 191 GLY A CA 1
ATOM 1440 C C . GLY A 1 191 ? -44.712 -6.246 41.701 1.00 83.75 191 GLY A C 1
ATOM 1441 O O . GLY A 1 191 ? -45.464 -5.286 41.883 1.00 83.75 191 GLY A O 1
ATOM 1442 N N . LYS A 1 192 ? -43.466 -6.093 41.248 1.00 86.69 192 LYS A N 1
ATOM 1443 C CA . LYS A 1 192 ? -43.019 -4.847 40.612 1.00 86.69 192 LYS A CA 1
ATOM 1444 C C . LYS A 1 192 ? -41.897 -5.092 39.622 1.00 86.69 192 LYS A C 1
ATOM 1446 O O . LYS A 1 192 ? -40.961 -5.846 39.886 1.00 86.69 192 LYS A O 1
ATOM 1451 N N . HIS A 1 193 ? -41.988 -4.389 38.501 1.00 87.69 193 HIS A N 1
ATOM 1452 C CA . HIS A 1 193 ? -40.892 -4.232 37.558 1.00 87.69 193 HIS A CA 1
ATOM 1453 C C . HIS A 1 193 ? -39.953 -3.109 38.006 1.00 87.69 193 HIS A C 1
ATOM 1455 O O . HIS A 1 193 ? -40.400 -2.073 38.502 1.00 87.69 193 HIS A O 1
ATOM 1461 N N . THR A 1 194 ? -38.653 -3.289 37.790 1.00 89.31 194 THR A N 1
ATOM 1462 C CA . THR A 1 194 ? -37.688 -2.185 37.846 1.00 89.31 194 THR A CA 1
ATOM 1463 C C . THR A 1 194 ? -38.058 -1.107 36.825 1.00 89.31 194 THR A C 1
ATOM 1465 O O . THR A 1 194 ? -38.490 -1.423 35.714 1.00 89.31 194 THR A O 1
ATOM 1468 N N . LEU A 1 195 ? -37.852 0.163 37.175 1.00 86.88 195 LEU A N 1
ATOM 1469 C CA . LEU A 1 195 ? -38.058 1.280 36.242 1.00 86.88 195 LEU A CA 1
ATOM 1470 C C . LEU A 1 195 ? -36.976 1.266 35.148 1.00 86.88 195 LEU A C 1
ATOM 1472 O O . LEU A 1 195 ? -37.242 1.378 33.953 1.00 86.88 195 LEU A O 1
ATOM 1476 N N . ASN A 1 196 ? -35.747 0.967 35.558 1.00 89.00 196 ASN A N 1
ATOM 1477 C CA . ASN A 1 196 ? -34.572 0.856 34.720 1.00 89.00 196 ASN A CA 1
ATOM 1478 C C . ASN A 1 196 ? -34.330 -0.581 34.259 1.00 89.00 196 ASN A C 1
ATOM 1480 O O . ASN A 1 196 ? -34.649 -1.567 34.928 1.00 89.00 196 ASN A O 1
ATOM 1484 N N . ARG A 1 197 ? -33.633 -0.698 33.127 1.00 91.31 197 ARG A N 1
ATOM 1485 C CA . ARG A 1 197 ? -32.985 -1.948 32.724 1.00 91.31 197 ARG A CA 1
ATOM 1486 C C . ARG A 1 197 ? -31.762 -2.175 33.615 1.00 91.31 197 ARG A C 1
ATOM 1488 O O . ARG A 1 197 ? -30.846 -1.350 33.621 1.00 91.31 197 ARG A O 1
ATOM 1495 N N . MET A 1 198 ? -31.752 -3.279 34.345 1.00 90.69 198 MET A N 1
ATOM 1496 C CA . MET A 1 198 ? -30.674 -3.731 35.218 1.00 90.69 198 MET A CA 1
ATOM 1497 C C . MET A 1 198 ? -29.622 -4.482 34.406 1.00 90.69 198 MET A C 1
ATOM 1499 O O . MET A 1 198 ? -29.935 -5.128 33.412 1.00 90.69 198 MET A O 1
ATOM 1503 N N . TRP A 1 199 ? -28.360 -4.401 34.816 1.00 91.50 199 TRP A N 1
ATOM 1504 C CA . TRP A 1 199 ? -27.259 -5.101 34.156 1.00 91.50 199 TRP A CA 1
ATOM 1505 C C . TRP A 1 199 ? -26.536 -5.967 35.169 1.00 91.50 199 TRP A C 1
ATOM 1507 O O . TRP A 1 199 ? -26.189 -5.482 36.244 1.00 91.50 199 TRP A O 1
ATOM 1517 N N . ASP A 1 200 ? -26.286 -7.224 34.821 1.00 89.12 200 ASP A N 1
ATOM 1518 C CA . ASP A 1 200 ? -25.668 -8.184 35.729 1.00 89.12 200 ASP A CA 1
ATOM 1519 C C . ASP A 1 200 ? -24.209 -8.519 35.430 1.00 89.12 200 ASP A C 1
ATOM 1521 O O . ASP A 1 200 ? -23.644 -9.441 36.018 1.00 89.12 200 ASP A O 1
ATOM 1525 N N . GLY A 1 201 ? -23.600 -7.771 34.515 1.00 83.75 201 GLY A N 1
ATOM 1526 C CA . GLY A 1 201 ? -22.260 -8.059 34.025 1.00 83.75 201 GLY A CA 1
ATOM 1527 C C . GLY A 1 201 ? -22.225 -8.878 32.751 1.00 83.75 201 GLY A C 1
ATOM 1528 O O . GLY A 1 201 ? -21.165 -8.969 32.129 1.00 83.75 201 GLY A O 1
ATOM 1529 N N . THR A 1 202 ? -23.357 -9.446 32.338 1.00 82.12 202 THR A N 1
ATOM 1530 C CA . THR A 1 202 ? -23.469 -10.266 31.139 1.00 82.12 202 THR A CA 1
ATOM 1531 C C . THR A 1 202 ? -24.631 -9.804 30.265 1.00 82.12 202 THR A C 1
ATOM 1533 O O . THR A 1 202 ? -25.642 -9.318 30.754 1.00 82.12 202 THR A O 1
ATOM 1536 N N . GLY A 1 203 ? -24.468 -9.927 28.947 1.00 84.19 203 GLY A N 1
ATOM 1537 C CA . GLY A 1 203 ? -25.533 -9.617 27.994 1.00 84.19 203 GLY A CA 1
ATOM 1538 C C . GLY A 1 203 ? -26.010 -8.159 27.996 1.00 84.19 203 GLY A C 1
ATOM 1539 O O . GLY A 1 203 ? -25.313 -7.241 28.433 1.00 84.19 203 GLY A O 1
ATOM 1540 N N . GLU A 1 204 ? -27.203 -7.979 27.435 1.00 86.19 204 GLU A N 1
ATOM 1541 C CA . GLU A 1 204 ? -27.907 -6.701 27.353 1.00 86.19 204 GLU A CA 1
ATOM 1542 C C . GLU A 1 204 ? -28.661 -6.426 28.662 1.00 86.19 204 GLU A C 1
ATOM 1544 O O . GLU A 1 204 ? -29.243 -7.356 29.218 1.00 86.19 204 GLU A O 1
ATOM 1549 N N . PRO A 1 205 ? -28.714 -5.170 29.144 1.00 90.12 205 PRO A N 1
ATOM 1550 C CA . PRO A 1 205 ? -29.508 -4.825 30.319 1.00 90.12 205 PRO A CA 1
ATOM 1551 C C . PRO A 1 205 ? -30.985 -5.227 30.161 1.00 90.12 205 PRO A C 1
ATOM 1553 O O . PRO A 1 205 ? -31.560 -5.063 29.086 1.00 90.12 205 PRO A O 1
ATOM 1556 N N . GLU A 1 206 ? -31.654 -5.676 31.216 1.00 91.06 206 GLU A N 1
ATOM 1557 C CA . GLU A 1 206 ? -33.057 -6.118 31.176 1.00 91.06 206 GLU A CA 1
ATOM 1558 C C . GLU A 1 206 ? -33.852 -5.615 32.383 1.00 91.06 206 GLU A C 1
ATOM 1560 O O . GLU A 1 206 ? -33.286 -5.334 33.436 1.00 91.06 206 GLU A O 1
ATOM 1565 N N . GLN A 1 207 ? -35.166 -5.444 32.234 1.00 91.88 207 GLN A N 1
ATOM 1566 C CA . GLN A 1 207 ? -36.022 -5.153 33.385 1.00 91.88 207 GLN A CA 1
ATOM 1567 C C . GLN A 1 207 ? -36.195 -6.418 34.222 1.00 91.88 207 GLN A C 1
ATOM 1569 O O . GLN A 1 207 ? -36.414 -7.499 33.677 1.00 91.88 207 GLN A O 1
ATOM 1574 N N . ILE A 1 208 ? -36.125 -6.268 35.542 1.00 89.44 208 ILE A N 1
ATOM 1575 C CA . ILE A 1 208 ? -36.316 -7.373 36.480 1.00 89.44 208 ILE A CA 1
ATOM 1576 C C . ILE A 1 208 ? -37.699 -7.223 37.102 1.00 89.44 208 ILE A C 1
ATOM 1578 O O . ILE A 1 208 ? -38.070 -6.135 37.541 1.00 89.44 208 ILE A O 1
ATOM 1582 N N . PHE A 1 209 ? -38.453 -8.315 37.123 1.00 89.81 209 PHE A N 1
ATOM 1583 C CA . PHE A 1 209 ? -39.704 -8.418 37.861 1.00 89.81 209 PHE A CA 1
ATOM 1584 C C . PHE A 1 209 ? -39.459 -9.177 39.160 1.00 89.81 209 PHE A C 1
ATOM 1586 O O . PHE A 1 209 ? -38.846 -10.244 39.126 1.00 89.81 209 PHE A O 1
ATOM 1593 N N . VAL A 1 210 ? -39.924 -8.624 40.279 1.00 87.06 210 VAL A N 1
ATOM 1594 C CA . VAL A 1 210 ? -39.774 -9.237 41.602 1.00 87.06 210 VAL A CA 1
ATOM 1595 C C . VAL A 1 210 ? -41.143 -9.491 42.211 1.00 87.06 210 VAL A C 1
ATOM 1597 O O . VAL A 1 210 ? -41.892 -8.545 42.459 1.00 87.06 210 VAL A O 1
ATOM 1600 N N . ASP A 1 211 ? -41.417 -10.764 42.499 1.00 87.88 211 ASP A N 1
ATOM 1601 C CA . ASP A 1 211 ? -42.570 -11.210 43.276 1.00 87.88 211 ASP A CA 1
ATOM 1602 C C . ASP A 1 211 ? -42.206 -11.273 44.760 1.00 87.88 211 ASP A C 1
ATOM 1604 O O . ASP A 1 211 ? -41.440 -12.123 45.208 1.00 87.88 211 ASP A O 1
ATOM 1608 N N . GLY A 1 212 ? -42.765 -10.368 45.550 1.00 86.19 212 GLY A N 1
ATOM 1609 C CA . GLY A 1 212 ? -42.455 -10.205 46.957 1.00 86.19 212 GLY A CA 1
ATOM 1610 C C . GLY A 1 212 ? -43.559 -10.617 47.918 1.00 86.19 212 GLY A C 1
ATOM 1611 O O . GLY A 1 212 ? -44.753 -10.704 47.614 1.00 86.19 212 GLY A O 1
ATOM 1612 N N . HIS A 1 213 ? -43.122 -10.802 49.156 1.00 87.25 213 HIS A N 1
ATOM 1613 C CA . HIS A 1 213 ? -43.966 -11.001 50.324 1.00 87.25 213 HIS A CA 1
ATOM 1614 C C . HIS A 1 213 ? -44.270 -9.694 51.047 1.00 87.25 213 HIS A C 1
ATOM 1616 O O . HIS A 1 213 ? -45.266 -9.600 51.757 1.00 87.25 213 HIS A O 1
ATOM 1622 N N . ILE A 1 214 ? -43.414 -8.684 50.907 1.00 87.94 214 ILE A N 1
ATOM 1623 C CA . ILE A 1 214 ? -43.608 -7.371 51.515 1.00 87.94 214 ILE A CA 1
ATOM 1624 C C . ILE A 1 214 ? -43.424 -6.332 50.423 1.00 87.94 214 ILE A C 1
ATOM 1626 O O . ILE A 1 214 ? -42.422 -6.368 49.719 1.00 87.94 214 ILE A O 1
ATOM 1630 N N . ALA A 1 215 ? -44.359 -5.399 50.315 1.00 89.38 215 ALA A N 1
ATOM 1631 C CA . ALA A 1 215 ? -44.225 -4.227 49.469 1.00 89.38 215 ALA A CA 1
ATOM 1632 C C . ALA A 1 215 ? -44.448 -2.976 50.308 1.00 89.38 215 ALA A C 1
ATOM 1634 O O . ALA A 1 215 ? -45.276 -2.945 51.215 1.00 89.38 215 ALA A O 1
ATOM 1635 N N . VAL A 1 216 ? -43.692 -1.934 50.026 1.00 89.38 216 VAL A N 1
ATOM 1636 C CA . VAL A 1 216 ? -43.808 -0.638 50.672 1.00 89.38 216 VAL A CA 1
ATOM 1637 C C . VAL A 1 216 ? -43.725 0.415 49.587 1.00 89.38 216 VAL A C 1
ATOM 1639 O O . VAL A 1 216 ? -42.836 0.352 48.747 1.00 89.38 216 VAL A O 1
ATOM 1642 N N . ARG A 1 217 ? -44.619 1.397 49.617 1.00 88.88 217 ARG A N 1
ATOM 1643 C CA . ARG A 1 217 ? -44.549 2.579 48.764 1.00 88.88 217 ARG A CA 1
ATOM 1644 C C . ARG A 1 217 ? -44.616 3.830 49.620 1.00 88.88 217 ARG A C 1
ATOM 1646 O O . ARG A 1 217 ? -45.359 3.895 50.603 1.00 88.88 217 ARG A O 1
ATOM 1653 N N . GLY A 1 218 ? -43.823 4.821 49.268 1.00 86.62 218 GLY A N 1
ATOM 1654 C CA . GLY A 1 218 ? -43.822 6.102 49.944 1.00 86.62 218 GLY A CA 1
ATOM 1655 C C . GLY A 1 218 ? -43.288 7.180 49.034 1.00 86.62 218 GLY A C 1
ATOM 1656 O O . GLY A 1 218 ? -42.370 6.950 48.256 1.00 86.62 218 GLY A O 1
ATOM 1657 N N . THR A 1 219 ? -43.845 8.368 49.156 1.00 86.00 219 THR A N 1
ATOM 1658 C CA . THR A 1 219 ? -43.367 9.545 48.456 1.00 86.00 219 THR A CA 1
ATOM 1659 C C . THR A 1 219 ? -42.480 10.376 49.373 1.00 86.00 219 THR A C 1
ATOM 1661 O O . THR A 1 219 ? -42.508 10.309 50.602 1.00 86.00 219 THR A O 1
ATOM 1664 N N . GLY A 1 220 ? -41.606 11.164 48.777 1.00 82.88 220 GLY A N 1
ATOM 1665 C CA . GLY A 1 220 ? -40.757 12.099 49.476 1.00 82.88 220 GLY A CA 1
ATOM 1666 C C . GLY A 1 220 ? -40.616 13.376 48.679 1.00 82.88 220 GLY A C 1
ATOM 1667 O O . GLY A 1 220 ? -40.777 13.402 47.466 1.00 82.88 220 GLY A O 1
ATOM 1668 N N . SER A 1 221 ? -40.300 14.467 49.360 1.00 82.56 221 SER A N 1
ATOM 1669 C CA . SER A 1 221 ? -39.896 15.698 48.701 1.00 82.56 221 SER A CA 1
ATOM 1670 C C . SER A 1 221 ? -38.660 16.278 49.369 1.00 82.56 221 SER A C 1
ATOM 1672 O O . SER A 1 221 ? -38.522 16.296 50.594 1.00 82.56 221 SER A O 1
ATOM 1674 N N . MET A 1 222 ? -37.731 16.762 48.555 1.00 79.06 222 MET A N 1
ATOM 1675 C CA . MET A 1 222 ? -36.538 17.460 49.008 1.00 79.06 222 MET A CA 1
ATOM 1676 C C . MET A 1 222 ? -36.498 18.856 48.399 1.00 79.06 222 MET A C 1
ATOM 1678 O O . MET A 1 222 ? -36.403 19.022 47.187 1.00 79.06 222 MET A O 1
ATOM 1682 N N . GLY A 1 223 ? -36.559 19.881 49.249 1.00 78.75 223 GLY A N 1
ATOM 1683 C CA . GLY A 1 223 ? -36.547 21.278 48.820 1.00 78.75 223 GLY A CA 1
ATOM 1684 C C . GLY A 1 223 ? -35.163 21.918 48.928 1.00 78.75 223 GLY A C 1
ATOM 1685 O O . GLY A 1 223 ? -34.609 22.012 50.022 1.00 78.75 223 GLY A O 1
ATOM 1686 N N . ILE A 1 224 ? -34.644 22.463 47.828 1.00 76.44 224 ILE A N 1
ATOM 1687 C CA . ILE A 1 224 ? -33.423 23.276 47.787 1.00 76.44 224 ILE A CA 1
ATOM 1688 C C . ILE A 1 224 ? -33.805 24.724 47.459 1.00 76.44 224 ILE A C 1
ATOM 1690 O O . ILE A 1 224 ? -34.361 25.021 46.404 1.00 76.44 224 ILE A O 1
ATOM 1694 N N . LYS A 1 225 ? -33.498 25.665 48.359 1.00 78.38 225 LYS A N 1
ATOM 1695 C CA . LYS A 1 225 ? -33.677 27.105 48.103 1.00 78.38 225 LYS A CA 1
ATOM 1696 C C . LYS A 1 225 ? -32.387 27.697 47.544 1.00 78.38 225 LYS A C 1
ATOM 1698 O O . LYS A 1 225 ? -31.400 27.789 48.267 1.00 78.38 225 LYS A O 1
ATOM 1703 N N . PHE A 1 226 ? -32.412 28.151 46.294 1.00 77.38 226 PHE A N 1
ATOM 1704 C CA . PHE A 1 226 ? -31.274 28.837 45.666 1.00 77.38 226 PHE A CA 1
ATOM 1705 C C . PHE A 1 226 ? -31.242 30.326 46.010 1.00 77.38 226 PHE A C 1
ATOM 1707 O O . PHE A 1 226 ? -30.180 30.932 46.127 1.00 77.38 226 PHE A O 1
ATOM 1714 N N . SER A 1 227 ? -32.416 30.932 46.176 1.00 83.31 227 SER A N 1
ATOM 1715 C CA . SER A 1 227 ? -32.563 32.325 46.593 1.00 83.31 227 SER A CA 1
ATOM 1716 C C . SER A 1 227 ? -33.906 32.523 47.306 1.00 83.31 227 SER A C 1
ATOM 1718 O O . SER A 1 227 ? -34.753 31.628 47.270 1.00 83.31 227 SER A O 1
ATOM 1720 N N . PRO A 1 228 ? -34.178 33.699 47.904 1.00 81.56 228 PRO A N 1
ATOM 1721 C CA . PRO A 1 228 ? -35.508 34.016 48.431 1.00 81.56 228 PRO A CA 1
ATOM 1722 C C . PRO A 1 228 ? -36.630 33.926 47.384 1.00 81.56 228 PRO A C 1
ATOM 1724 O O . PRO A 1 228 ? -37.798 33.885 47.757 1.00 81.56 228 PRO A O 1
ATOM 1727 N N . LYS A 1 229 ? -36.276 33.928 46.092 1.00 84.38 229 LYS A N 1
ATOM 1728 C CA . LYS A 1 229 ? -37.204 33.930 44.959 1.00 84.38 229 LYS A CA 1
ATOM 1729 C C . LYS A 1 229 ? -37.208 32.636 44.152 1.00 84.38 229 LYS A C 1
ATOM 1731 O O . LYS A 1 229 ? -38.023 32.522 43.253 1.00 84.38 229 LYS A O 1
ATOM 1736 N N . VAL A 1 230 ? -36.303 31.693 44.413 1.00 79.62 230 VAL A N 1
ATOM 1737 C CA . VAL A 1 230 ? -36.192 30.460 43.620 1.00 79.62 230 VAL A CA 1
ATOM 1738 C C . VAL A 1 230 ? -35.979 29.278 44.551 1.00 79.62 230 VAL A C 1
ATOM 1740 O O . VAL A 1 230 ? -34.980 29.220 45.276 1.00 79.62 230 VAL A O 1
ATOM 1743 N N . LYS A 1 231 ? -36.912 28.330 44.503 1.00 84.50 231 LYS A N 1
ATOM 1744 C CA . LYS A 1 231 ? -36.866 27.052 45.211 1.00 84.50 231 LYS A CA 1
ATOM 1745 C C . LYS A 1 231 ? -37.024 25.931 44.188 1.00 84.50 231 LYS A C 1
ATOM 1747 O O . LYS A 1 231 ? -37.918 26.003 43.361 1.00 84.50 231 LYS A O 1
ATOM 1752 N N . ALA A 1 232 ? -36.175 24.916 44.241 1.00 83.62 232 ALA A N 1
ATOM 1753 C CA . ALA A 1 232 ? -36.442 23.642 43.587 1.00 83.62 232 ALA A CA 1
ATOM 1754 C C . ALA A 1 232 ? -36.948 22.652 44.627 1.00 83.62 232 ALA A C 1
ATOM 1756 O O . ALA A 1 232 ? -36.465 22.637 45.759 1.00 83.62 232 ALA A O 1
ATOM 1757 N N . THR A 1 233 ? -37.906 21.832 44.239 1.00 84.12 233 THR A N 1
ATOM 1758 C CA . THR A 1 233 ? -38.401 20.704 45.015 1.00 84.12 233 THR A CA 1
ATOM 1759 C C . THR A 1 233 ? -38.221 19.468 44.153 1.00 84.12 233 THR A C 1
ATOM 1761 O O . THR A 1 233 ? -38.668 19.452 43.014 1.00 84.12 233 THR A O 1
ATOM 1764 N N . ILE A 1 234 ? -37.517 18.471 44.669 1.00 82.25 234 ILE A N 1
ATOM 1765 C CA . ILE A 1 234 ? -37.377 17.165 44.035 1.00 82.25 234 ILE A CA 1
ATOM 1766 C C . ILE A 1 234 ? -38.400 16.269 44.713 1.00 82.25 234 ILE A C 1
ATOM 1768 O O . ILE A 1 234 ? -38.254 16.003 45.905 1.00 82.25 234 ILE A O 1
ATOM 1772 N N . ASN A 1 235 ? -39.435 15.871 43.989 1.00 84.50 235 ASN A N 1
ATOM 1773 C CA . ASN A 1 235 ? -40.400 14.887 44.461 1.00 84.50 235 ASN A CA 1
ATOM 1774 C C . ASN A 1 235 ? -39.872 13.510 44.077 1.00 84.50 235 ASN A C 1
ATOM 1776 O O . ASN A 1 235 ? -39.397 13.357 42.960 1.00 84.50 235 ASN A O 1
ATOM 1780 N N . VAL A 1 236 ? -39.917 12.553 44.993 1.00 85.62 236 VAL A N 1
ATOM 1781 C CA . VAL A 1 236 ? -39.437 11.186 44.799 1.00 85.62 236 VAL A CA 1
ATOM 1782 C C . VAL A 1 236 ? -40.577 10.239 45.141 1.00 85.62 236 VAL A C 1
ATOM 1784 O O . VAL A 1 236 ? -41.121 10.337 46.234 1.00 85.62 236 VAL A O 1
ATOM 1787 N N . ASP A 1 237 ? -40.936 9.332 44.249 1.00 87.00 237 ASP A N 1
ATOM 1788 C CA . ASP A 1 237 ? -41.774 8.174 44.553 1.00 87.00 237 ASP A CA 1
ATOM 1789 C C . ASP A 1 237 ? -40.849 6.983 44.784 1.00 87.00 237 ASP A C 1
ATOM 1791 O O . ASP A 1 237 ? -39.974 6.722 43.964 1.00 87.00 237 ASP A O 1
ATOM 1795 N N . LEU A 1 238 ? -40.970 6.313 45.926 1.00 88.06 238 LEU A N 1
ATOM 1796 C CA . LEU A 1 238 ? -40.136 5.188 46.326 1.00 88.06 238 LEU A CA 1
ATOM 1797 C C . LEU A 1 238 ? -41.001 3.954 46.528 1.00 88.06 238 LEU A C 1
ATOM 1799 O O . LEU A 1 238 ? -42.025 3.988 47.208 1.00 88.06 238 LEU A O 1
ATOM 1803 N N . SER A 1 239 ? -40.523 2.825 46.032 1.00 89.88 239 SER A N 1
ATOM 1804 C CA . SER A 1 239 ? -41.155 1.529 46.193 1.00 89.88 239 SER A CA 1
ATOM 1805 C C . SER A 1 239 ? -40.120 0.483 46.582 1.00 89.88 239 SER A C 1
ATOM 1807 O O . SER A 1 239 ? -39.040 0.422 46.009 1.00 89.88 239 SER A O 1
ATOM 1809 N N . LEU A 1 240 ? -40.431 -0.322 47.586 1.00 90.75 240 LEU A N 1
ATOM 1810 C CA . LEU A 1 240 ? -39.585 -1.377 48.118 1.00 90.75 240 LEU A CA 1
ATOM 1811 C C . LEU A 1 240 ? -40.373 -2.680 48.104 1.00 90.75 240 LEU A C 1
ATOM 1813 O O . LEU A 1 240 ? -41.395 -2.772 48.775 1.00 90.75 240 LEU A O 1
ATOM 1817 N N . ILE A 1 241 ? -39.872 -3.687 47.405 1.00 90.56 241 ILE A N 1
ATOM 1818 C CA . ILE A 1 241 ? -40.377 -5.056 47.435 1.00 90.56 241 ILE A CA 1
ATOM 1819 C C . ILE A 1 241 ? -39.332 -5.959 48.082 1.00 90.56 241 ILE A C 1
ATOM 1821 O O . ILE A 1 241 ? -38.138 -5.831 47.820 1.00 90.56 241 ILE A O 1
ATOM 1825 N N . ILE A 1 242 ? -39.784 -6.854 48.956 1.00 90.06 242 ILE A N 1
ATOM 1826 C CA . ILE A 1 242 ? -38.962 -7.861 49.621 1.00 90.06 242 ILE A CA 1
ATOM 1827 C C . ILE A 1 242 ? -39.597 -9.230 49.390 1.00 90.06 242 ILE A C 1
ATOM 1829 O O . ILE A 1 242 ? -40.721 -9.479 49.839 1.00 90.06 242 ILE A O 1
ATOM 1833 N N . ASP A 1 243 ? -38.860 -10.133 48.753 1.00 88.88 243 ASP A N 1
ATOM 1834 C CA . ASP A 1 243 ? -39.168 -11.557 48.700 1.00 88.88 243 ASP A CA 1
ATOM 1835 C C . ASP A 1 243 ? -38.343 -12.312 49.749 1.00 88.88 243 ASP A C 1
ATOM 1837 O O . ASP A 1 243 ? -37.114 -12.257 49.765 1.00 88.88 243 ASP A O 1
ATOM 1841 N N . VAL A 1 244 ? -39.016 -13.026 50.647 1.00 84.25 244 VAL A N 1
ATOM 1842 C CA . VAL A 1 244 ? -38.390 -13.902 51.635 1.00 84.25 244 VAL A CA 1
ATOM 1843 C C . VAL A 1 244 ? -38.541 -15.337 51.131 1.00 84.25 244 VAL A C 1
ATOM 1845 O O . VAL A 1 244 ? -39.647 -15.862 51.119 1.00 84.25 244 VAL A O 1
ATOM 1848 N N . ALA A 1 245 ? -37.436 -15.988 50.763 1.00 81.38 245 ALA A N 1
ATOM 1849 C CA . ALA A 1 245 ? -37.359 -17.293 50.085 1.00 81.38 245 ALA A CA 1
ATOM 1850 C C . ALA A 1 245 ? -37.627 -17.292 48.555 1.00 81.38 245 ALA A C 1
ATOM 1852 O O . ALA A 1 245 ? -38.506 -18.033 48.084 1.00 81.38 245 ALA A O 1
ATOM 1853 N N . PRO A 1 246 ? -36.818 -16.566 47.750 1.00 75.56 246 PRO A N 1
ATOM 1854 C CA . PRO A 1 246 ? -36.909 -16.533 46.283 1.00 75.56 246 PRO A CA 1
ATOM 1855 C C . PRO A 1 246 ? -36.872 -17.916 45.623 1.00 75.56 246 PRO A C 1
ATOM 1857 O O . PRO A 1 246 ? -37.649 -18.188 44.715 1.00 75.56 246 PRO A O 1
ATOM 1860 N N . ASN A 1 247 ? -36.088 -18.853 46.163 1.00 74.38 247 ASN A N 1
ATOM 1861 C CA . ASN A 1 247 ? -35.914 -20.194 45.588 1.00 74.38 247 ASN A CA 1
ATOM 1862 C C . ASN A 1 247 ? -36.933 -21.249 46.056 1.00 74.38 247 ASN A C 1
ATOM 1864 O O . ASN A 1 247 ? -36.820 -22.427 45.695 1.00 74.38 247 ASN A O 1
ATOM 1868 N N . SER A 1 248 ? -37.907 -20.883 46.894 1.00 69.69 248 SER A N 1
ATOM 1869 C CA . SER A 1 248 ? -38.893 -21.846 47.390 1.00 69.69 248 SER A CA 1
ATOM 1870 C C . SER A 1 248 ? -39.840 -22.284 46.264 1.00 69.69 248 SER A C 1
ATOM 1872 O O . SER A 1 248 ? -40.631 -21.502 45.754 1.00 69.69 248 SER A O 1
ATOM 1874 N N . ARG A 1 249 ? -39.808 -23.573 45.890 1.00 60.56 249 ARG A N 1
ATOM 1875 C CA . ARG A 1 249 ? -40.692 -24.134 44.839 1.00 60.56 249 ARG A CA 1
ATOM 1876 C C . ARG A 1 249 ? -42.189 -23.992 45.130 1.00 60.56 249 ARG A C 1
ATOM 1878 O O . ARG A 1 249 ? -42.989 -24.161 44.217 1.00 60.56 249 ARG A O 1
ATOM 1885 N N . ASN A 1 250 ? -42.551 -23.745 46.387 1.00 58.75 250 ASN A N 1
ATOM 1886 C CA . ASN A 1 250 ? -43.937 -23.685 46.833 1.00 58.75 250 ASN A CA 1
ATOM 1887 C C . ASN A 1 250 ? -44.434 -22.250 47.060 1.00 58.75 250 ASN A C 1
ATOM 1889 O O . ASN A 1 250 ? -45.583 -22.102 47.449 1.00 58.75 250 ASN A O 1
ATOM 1893 N N . ASN A 1 251 ? -43.605 -21.215 46.852 1.00 58.66 251 ASN A N 1
ATOM 1894 C CA . ASN A 1 251 ? -43.957 -19.801 47.069 1.00 58.66 251 ASN A CA 1
ATOM 1895 C C . ASN A 1 251 ? -44.539 -19.468 48.461 1.00 58.66 251 ASN A C 1
ATOM 1897 O O . ASN A 1 251 ? -45.123 -18.405 48.635 1.00 58.66 251 ASN A O 1
ATOM 1901 N N . GLU A 1 252 ? -44.384 -20.349 49.451 1.00 60.25 252 GLU A N 1
ATOM 1902 C CA . GLU A 1 252 ? -44.919 -20.177 50.801 1.00 60.25 252 GLU A CA 1
ATOM 1903 C C . GLU A 1 252 ? -43.789 -19.877 51.790 1.00 60.25 252 GLU A C 1
ATOM 1905 O O . GLU A 1 252 ? -42.816 -20.635 51.896 1.00 60.25 252 GLU A O 1
ATOM 1910 N N . ILE A 1 253 ? -43.964 -18.830 52.605 1.00 60.84 253 ILE A N 1
ATOM 1911 C CA . ILE A 1 253 ? -43.209 -18.683 53.856 1.00 60.84 253 ILE A CA 1
ATOM 1912 C C . ILE A 1 253 ? -43.649 -19.823 54.771 1.00 60.84 253 ILE A C 1
ATOM 1914 O O . ILE A 1 253 ? -44.706 -19.735 55.394 1.00 60.84 253 ILE A O 1
ATOM 1918 N N . ALA A 1 254 ? -42.854 -20.892 54.871 1.00 55.50 254 ALA A N 1
ATOM 1919 C CA . ALA A 1 254 ? -43.131 -21.990 55.792 1.00 55.50 254 ALA A CA 1
ATOM 1920 C C . ALA A 1 254 ? -43.305 -21.423 57.223 1.00 55.50 254 ALA A C 1
ATOM 1922 O O . ALA A 1 254 ? -42.321 -21.005 57.840 1.00 55.50 254 ALA A O 1
ATOM 1923 N N . PRO A 1 255 ? -44.524 -21.415 57.804 1.00 51.34 255 PRO A N 1
ATOM 1924 C CA . PRO A 1 255 ? -44.777 -20.768 59.099 1.00 51.34 255 PRO A CA 1
ATOM 1925 C C . PRO A 1 255 ? -44.085 -21.500 60.258 1.00 51.34 255 PRO A C 1
ATOM 1927 O O . PRO A 1 255 ? -43.938 -20.981 61.367 1.00 51.34 255 PRO A O 1
ATOM 1930 N N . ASN A 1 256 ? -43.642 -22.731 60.003 1.00 47.19 256 ASN A N 1
ATOM 1931 C CA . ASN A 1 256 ? -42.983 -23.577 60.973 1.00 47.19 256 ASN A CA 1
ATOM 1932 C C . ASN A 1 256 ? -41.468 -23.421 60.861 1.00 47.19 256 ASN A C 1
ATOM 1934 O O . ASN A 1 256 ? -40.804 -24.096 60.084 1.00 47.19 256 ASN A O 1
ATOM 1938 N N . SER A 1 257 ? -40.959 -22.551 61.733 1.00 45.47 257 SER A N 1
ATOM 1939 C CA . SER A 1 257 ? -39.585 -22.355 62.233 1.00 45.47 257 SER A CA 1
ATOM 1940 C C . SER A 1 257 ? -38.700 -23.598 62.505 1.00 45.47 257 SER A C 1
ATOM 1942 O O . SER A 1 257 ? -37.729 -23.491 63.254 1.00 45.47 257 SER A O 1
ATOM 1944 N N . GLN A 1 258 ? -38.974 -24.774 61.934 1.00 49.06 258 GLN A N 1
ATOM 1945 C CA . GLN A 1 258 ? -38.105 -25.948 62.041 1.00 49.06 258 GLN A CA 1
ATOM 1946 C C . GLN A 1 258 ? -36.729 -25.682 61.398 1.00 49.06 258 GLN A C 1
ATOM 1948 O O . GLN A 1 258 ? -35.718 -26.056 61.983 1.00 49.06 258 GLN A O 1
ATOM 1953 N N . ALA A 1 259 ? -36.677 -24.910 60.303 1.00 49.72 259 ALA A N 1
ATOM 1954 C CA . ALA A 1 259 ? -35.426 -24.485 59.659 1.00 49.72 259 ALA A CA 1
ATOM 1955 C C . ALA A 1 259 ? -34.549 -23.559 60.536 1.00 49.72 259 ALA A C 1
ATOM 1957 O O . ALA A 1 259 ? -33.342 -23.494 60.352 1.00 49.72 259 ALA A O 1
ATOM 1958 N N . LEU A 1 260 ? -35.128 -22.881 61.538 1.00 51.31 260 LEU A N 1
ATOM 1959 C CA . LEU A 1 260 ? -34.383 -22.054 62.504 1.00 51.31 260 LEU A CA 1
ATOM 1960 C C . LEU A 1 260 ? -34.048 -22.798 63.810 1.00 51.31 260 LEU A C 1
ATOM 1962 O O . LEU A 1 260 ? -33.340 -22.253 64.656 1.00 51.31 260 LEU A O 1
ATOM 1966 N N . LYS A 1 261 ? -34.588 -24.007 64.024 1.00 49.44 261 LYS A N 1
ATOM 1967 C CA . LYS A 1 261 ? -34.449 -24.756 65.287 1.00 49.44 261 LYS A CA 1
ATOM 1968 C C . LYS A 1 261 ? -33.506 -25.950 65.215 1.00 49.44 261 LYS A C 1
ATOM 1970 O O . LYS A 1 261 ? -33.049 -26.390 66.274 1.00 49.44 261 LYS A O 1
ATOM 1975 N N . ASP A 1 262 ? -33.168 -26.437 64.028 1.00 49.84 262 ASP A N 1
ATOM 1976 C CA . ASP A 1 262 ? -32.166 -27.486 63.884 1.00 49.84 262 ASP A CA 1
ATOM 1977 C C . ASP A 1 262 ? -30.757 -26.880 64.020 1.00 49.84 262 ASP A C 1
ATOM 1979 O O . ASP A 1 262 ? -30.090 -26.526 63.058 1.00 49.84 262 ASP A O 1
ATOM 1983 N N . ASN A 1 263 ? -30.304 -26.766 65.274 1.00 49.50 263 ASN A N 1
ATOM 1984 C CA . ASN A 1 263 ? -28.960 -26.358 65.725 1.00 49.50 263 ASN A CA 1
ATOM 1985 C C . ASN A 1 263 ? -27.807 -27.276 65.236 1.00 49.50 263 ASN A C 1
ATOM 1987 O O . ASN A 1 263 ? -26.755 -27.334 65.872 1.00 49.50 263 ASN A O 1
ATOM 1991 N N . ASN A 1 264 ? -27.986 -28.029 64.152 1.00 51.69 264 ASN A N 1
ATOM 1992 C CA . ASN A 1 264 ? -26.989 -28.961 63.633 1.00 51.69 264 ASN A CA 1
ATOM 1993 C C . ASN A 1 264 ? -26.314 -28.368 62.390 1.00 51.69 264 ASN A C 1
ATOM 1995 O O . ASN A 1 264 ? -26.702 -28.704 61.279 1.00 51.69 264 ASN A O 1
ATOM 1999 N N . ASP A 1 265 ? -25.330 -27.488 62.613 1.00 53.75 265 ASP A N 1
ATOM 2000 C CA . ASP A 1 265 ? -24.209 -27.058 61.741 1.00 53.75 265 ASP A CA 1
ATOM 2001 C C . ASP A 1 265 ? -24.446 -26.689 60.256 1.00 53.75 265 ASP A C 1
ATOM 2003 O O . ASP A 1 265 ? -23.526 -26.202 59.604 1.00 53.75 265 ASP A O 1
ATOM 2007 N N . ASN A 1 266 ? -25.660 -26.807 59.730 1.00 54.84 266 ASN A N 1
ATOM 2008 C CA . ASN A 1 266 ? -26.061 -26.379 58.398 1.00 54.84 266 ASN A CA 1
ATOM 2009 C C . ASN A 1 266 ? -27.156 -25.330 58.562 1.00 54.84 266 ASN A C 1
ATOM 2011 O O . ASN A 1 266 ? -28.321 -25.594 58.274 1.00 54.84 266 ASN A O 1
ATOM 2015 N N . SER A 1 267 ? -26.798 -24.155 59.084 1.00 52.28 267 SER A N 1
ATOM 2016 C CA . SER A 1 267 ? -27.681 -22.995 59.003 1.00 52.28 267 SER A CA 1
ATOM 2017 C C . SER A 1 267 ? -27.931 -22.715 57.523 1.00 52.28 267 SER A C 1
ATOM 2019 O O . SER A 1 267 ? -27.093 -22.107 56.857 1.00 52.28 267 SER A O 1
ATOM 2021 N N . GLU A 1 268 ? -29.040 -23.221 56.990 1.00 57.12 268 GLU A N 1
ATOM 2022 C CA . GLU A 1 268 ? -29.553 -22.794 55.698 1.00 57.12 268 GLU A CA 1
ATOM 2023 C C . GLU A 1 268 ? -29.777 -21.287 55.827 1.00 57.12 268 GLU A C 1
ATOM 2025 O O . GLU A 1 268 ? -30.613 -20.823 56.608 1.00 57.12 268 GLU A O 1
ATOM 2030 N N . ASN A 1 269 ? -28.909 -20.515 55.170 1.00 63.94 269 ASN A N 1
ATOM 2031 C CA . ASN A 1 269 ? -29.013 -19.066 55.150 1.00 63.94 269 ASN A CA 1
ATOM 2032 C C . ASN A 1 269 ? -30.402 -18.710 54.615 1.00 63.94 269 ASN A C 1
ATOM 2034 O O . ASN A 1 269 ? -30.886 -19.321 53.666 1.00 63.94 269 ASN A O 1
ATOM 2038 N N . VAL A 1 270 ? -31.060 -17.742 55.250 1.00 70.81 270 VAL A N 1
ATOM 2039 C CA . VAL A 1 270 ? -32.336 -17.236 54.747 1.00 70.81 270 VAL A CA 1
ATOM 2040 C C . VAL A 1 270 ? -32.058 -16.531 53.425 1.00 70.81 270 VAL A C 1
ATOM 2042 O O . VAL A 1 270 ? -31.390 -15.496 53.413 1.00 70.81 270 VAL A O 1
ATOM 2045 N N . ASP A 1 271 ? -32.567 -17.097 52.336 1.00 83.62 271 ASP A N 1
ATOM 2046 C CA . ASP A 1 271 ? -32.521 -16.475 51.021 1.00 83.62 271 ASP A CA 1
ATOM 2047 C C . ASP A 1 271 ? -33.528 -15.318 50.972 1.00 83.62 271 ASP A C 1
ATOM 2049 O O . ASP A 1 271 ? -34.675 -15.460 51.414 1.00 83.62 271 ASP A O 1
ATOM 2053 N N . PHE A 1 272 ? -33.129 -14.178 50.419 1.00 88.12 272 PHE A N 1
ATOM 2054 C CA . PHE A 1 272 ? -34.032 -13.050 50.212 1.00 88.12 272 PHE A CA 1
ATOM 2055 C C . PHE A 1 272 ? -33.665 -12.240 48.974 1.00 88.12 272 PHE A C 1
ATOM 2057 O O . PHE A 1 272 ? -32.507 -12.182 48.555 1.00 88.12 272 PHE A O 1
ATOM 2064 N N . GLU A 1 273 ? -34.673 -11.578 48.428 1.00 90.81 273 GLU A N 1
ATOM 2065 C CA . GLU A 1 273 ? -34.573 -10.658 47.305 1.00 90.81 273 GLU A CA 1
ATOM 2066 C C . GLU A 1 273 ? -35.177 -9.319 47.713 1.00 90.81 273 GLU A C 1
ATOM 2068 O O . GLU A 1 273 ? -36.207 -9.269 48.385 1.00 90.81 273 GLU A O 1
ATOM 2073 N N . ILE A 1 274 ? -34.513 -8.223 47.371 1.00 91.12 274 ILE A N 1
ATOM 2074 C CA . ILE A 1 274 ? -34.959 -6.871 47.683 1.00 91.12 274 ILE A CA 1
ATOM 2075 C C . ILE A 1 274 ? -34.857 -6.034 46.418 1.00 91.12 274 ILE A C 1
ATOM 2077 O O . ILE A 1 274 ? -33.764 -5.869 45.880 1.00 91.12 274 ILE A O 1
ATOM 2081 N N . LEU A 1 275 ? -35.973 -5.444 46.004 1.00 92.75 275 LEU A N 1
ATOM 2082 C CA . LEU A 1 275 ? -36.036 -4.424 44.967 1.00 92.75 275 LEU A CA 1
ATOM 2083 C C . LEU A 1 275 ? -36.424 -3.093 45.605 1.00 92.75 275 LEU A C 1
ATOM 2085 O O . LEU A 1 275 ? -37.515 -2.958 46.143 1.00 92.75 275 LEU A O 1
ATOM 2089 N N . LEU A 1 276 ? -35.547 -2.101 45.529 1.00 91.56 276 LEU A N 1
ATOM 2090 C CA . LEU A 1 276 ? -35.851 -0.708 45.833 1.00 91.56 276 LEU A CA 1
ATOM 2091 C C . LEU A 1 276 ? -35.858 0.068 44.521 1.00 91.56 276 LEU A C 1
ATOM 2093 O O . LEU A 1 276 ? -34.837 0.128 43.851 1.00 91.56 276 LEU A O 1
ATOM 2097 N N . SER A 1 277 ? -36.979 0.677 44.186 1.00 91.50 277 SER A N 1
ATOM 2098 C CA . SER A 1 277 ? -37.198 1.440 42.966 1.00 91.50 277 SER A CA 1
ATOM 2099 C C . SER A 1 277 ? -37.620 2.857 43.321 1.00 91.50 277 SER A C 1
ATOM 2101 O O . SER A 1 277 ? -38.371 3.053 44.279 1.00 91.50 277 SER A O 1
ATOM 2103 N N . GLY A 1 278 ? -37.124 3.848 42.590 1.00 90.06 278 GLY A N 1
ATOM 2104 C CA . GLY A 1 278 ? -37.444 5.241 42.831 1.00 90.06 278 GLY A CA 1
ATOM 2105 C C . GLY A 1 278 ? -37.485 6.074 41.563 1.00 90.06 278 GLY A C 1
ATOM 2106 O O . GLY A 1 278 ? -36.579 5.987 40.741 1.00 90.06 278 GLY A O 1
ATOM 2107 N N . GLU A 1 279 ? -38.494 6.926 41.446 1.00 90.94 279 GLU A N 1
ATOM 2108 C CA . GLU A 1 279 ? -38.612 7.927 40.388 1.00 90.94 279 GLU A CA 1
ATOM 2109 C C . GLU A 1 279 ? -38.600 9.314 41.021 1.00 90.94 279 GLU A C 1
ATOM 2111 O O . GLU A 1 279 ? -39.272 9.550 42.022 1.00 90.94 279 GLU A O 1
ATOM 2116 N N . ALA A 1 280 ? -37.831 10.241 40.462 1.00 87.19 280 ALA A N 1
ATOM 2117 C CA . ALA A 1 280 ? -37.743 11.604 40.942 1.00 87.19 280 ALA A CA 1
ATOM 2118 C C . ALA A 1 280 ? -38.016 12.629 39.838 1.00 87.19 280 ALA A C 1
ATOM 2120 O O . ALA A 1 280 ? -37.358 12.644 38.797 1.00 87.19 280 ALA A O 1
ATOM 2121 N N . GLY A 1 281 ? -38.941 13.544 40.126 1.00 86.31 281 GLY A N 1
ATOM 2122 C CA . GLY A 1 281 ? -39.282 14.695 39.295 1.00 86.31 281 GLY A CA 1
ATOM 2123 C C . GLY A 1 281 ? -38.858 16.010 39.949 1.00 86.31 281 GLY A C 1
ATOM 2124 O O . GLY A 1 281 ? -38.889 16.160 41.175 1.00 86.31 281 GLY A O 1
ATOM 2125 N N . VAL A 1 282 ? -38.462 16.994 39.140 1.00 82.81 282 VAL A N 1
ATOM 2126 C CA . VAL A 1 282 ? -38.005 18.305 39.631 1.00 82.81 282 VAL A CA 1
ATOM 2127 C C . VAL A 1 282 ? -39.065 19.376 39.383 1.00 82.81 282 VAL A C 1
ATOM 2129 O O . VAL A 1 282 ? -39.485 19.592 38.256 1.00 82.81 282 VAL A O 1
ATOM 2132 N N . VAL A 1 283 ? -39.441 20.124 40.418 1.00 85.50 283 VAL A N 1
ATOM 2133 C CA . VAL A 1 283 ? -40.379 21.251 40.328 1.00 85.50 283 VAL A CA 1
ATOM 2134 C C . VAL A 1 283 ? -39.701 22.527 40.814 1.00 85.50 283 VAL A C 1
ATOM 2136 O O . VAL A 1 283 ? -39.246 22.612 41.955 1.00 85.50 283 VAL A O 1
ATOM 2139 N N . PHE A 1 284 ? -39.649 23.555 39.971 1.00 83.69 284 PHE A N 1
ATOM 2140 C CA . PHE A 1 284 ? -39.142 24.876 40.331 1.00 83.69 284 PHE A CA 1
ATOM 2141 C C . PHE A 1 284 ? -40.284 25.819 40.706 1.00 83.69 284 PHE A C 1
ATOM 2143 O O . PHE A 1 284 ? -41.207 26.049 39.938 1.00 83.69 284 PHE A O 1
ATOM 2150 N N . GLU A 1 285 ? -40.188 26.441 41.871 1.00 84.44 285 GLU A N 1
ATOM 2151 C CA . GLU A 1 285 ? -41.037 27.546 42.300 1.00 84.44 285 GLU A CA 1
ATOM 2152 C C . GLU A 1 285 ? -40.243 28.850 42.171 1.00 84.44 285 GLU A C 1
ATOM 2154 O O . GLU A 1 285 ? -39.261 29.077 42.890 1.00 84.44 285 GLU A O 1
ATOM 2159 N N . VAL A 1 286 ? -40.669 29.721 41.257 1.00 83.81 286 VAL A N 1
ATOM 2160 C CA . VAL A 1 286 ? -40.088 31.049 41.042 1.00 83.81 286 VAL A CA 1
ATOM 2161 C C . VAL A 1 286 ? -41.061 32.112 41.535 1.00 83.81 286 VAL A C 1
ATOM 2163 O O . VAL A 1 286 ? -42.125 32.319 40.961 1.00 83.81 286 VAL A O 1
ATOM 2166 N N . VAL A 1 287 ? -40.686 32.823 42.592 1.00 84.38 287 VAL A N 1
ATOM 2167 C CA . VAL A 1 287 ? -41.459 33.940 43.140 1.00 84.38 287 VAL A CA 1
ATOM 2168 C C . VAL A 1 287 ? -41.035 35.229 42.442 1.00 84.38 287 VAL A C 1
ATOM 2170 O O . VAL A 1 287 ? -39.948 35.767 42.684 1.00 84.38 287 VAL A O 1
ATOM 2173 N N . SER A 1 288 ? -41.899 35.749 41.579 1.00 84.25 288 SER A N 1
ATOM 2174 C CA . SER A 1 288 ? -41.732 37.051 40.943 1.00 84.25 288 SER A CA 1
ATOM 2175 C C . SER A 1 288 ? -42.454 38.133 41.756 1.00 84.25 288 SER A C 1
ATOM 2177 O O . SER A 1 288 ? -43.394 37.869 42.506 1.00 84.25 288 SER A O 1
ATOM 2179 N N . SER A 1 289 ? -41.971 39.374 41.678 1.00 79.88 289 SER A N 1
ATOM 2180 C CA . SER A 1 289 ? -42.589 40.514 42.360 1.00 79.88 289 SER A CA 1
ATOM 2181 C C . SER A 1 289 ? -42.674 41.692 41.395 1.00 79.88 289 SER A C 1
ATOM 2183 O O . SER A 1 289 ? -41.688 42.419 41.238 1.00 79.88 289 SER A O 1
ATOM 2185 N N . LEU A 1 290 ? -43.821 41.877 40.741 1.00 75.69 290 LEU A N 1
ATOM 2186 C CA . LEU A 1 290 ? -44.090 43.025 39.872 1.00 75.69 290 LEU A CA 1
ATOM 2187 C C . LEU A 1 290 ? -45.174 43.906 40.510 1.00 75.69 290 LEU A C 1
ATOM 2189 O O . LEU A 1 290 ? -46.247 43.435 40.874 1.00 75.69 290 LEU A O 1
ATOM 2193 N N . GLY A 1 291 ? -44.893 45.202 40.680 1.00 78.31 291 GLY A N 1
ATOM 2194 C CA . GLY A 1 291 ? -45.885 46.171 41.172 1.00 78.31 291 GLY A CA 1
ATOM 2195 C C . GLY A 1 291 ? -46.371 45.957 42.615 1.00 78.31 291 GLY A C 1
ATOM 2196 O O . GLY A 1 291 ? -47.489 46.342 42.940 1.00 78.31 291 GLY A O 1
ATOM 2197 N N . GLY A 1 292 ? -45.566 45.330 43.481 1.00 84.50 292 GLY A N 1
ATOM 2198 C CA . GLY A 1 292 ? -45.928 45.062 44.882 1.00 84.50 292 GLY A CA 1
ATOM 2199 C C . GLY A 1 292 ? -46.798 43.817 45.098 1.00 84.50 292 GLY A C 1
ATOM 2200 O O . GLY A 1 292 ? -47.095 43.487 46.244 1.00 84.50 292 GLY A O 1
ATOM 2201 N N . ARG A 1 293 ? -47.167 43.097 44.029 1.00 78.75 293 ARG A N 1
ATOM 2202 C CA . ARG A 1 293 ? -47.759 41.756 44.106 1.00 78.75 293 ARG A CA 1
ATOM 2203 C C . ARG A 1 293 ? -46.670 40.705 43.922 1.00 78.75 293 ARG A C 1
ATOM 2205 O O . ARG A 1 293 ? -45.844 40.823 43.020 1.00 78.75 293 ARG A O 1
ATOM 2212 N N . THR A 1 294 ? -46.652 39.712 44.803 1.00 85.38 294 THR A N 1
ATOM 2213 C CA . THR A 1 294 ? -45.839 38.500 44.665 1.00 85.38 294 THR A CA 1
ATOM 2214 C C . THR A 1 294 ? -46.663 37.421 43.985 1.00 85.38 294 THR A C 1
ATOM 2216 O O . THR A 1 294 ? -47.720 37.059 44.499 1.00 85.38 294 THR A O 1
ATOM 2219 N N . GLU A 1 295 ? -46.167 36.908 42.867 1.00 86.50 295 GLU A N 1
ATOM 2220 C CA . GLU A 1 295 ? -46.738 35.762 42.161 1.00 86.50 295 GLU A CA 1
ATOM 2221 C C . GLU A 1 295 ? -45.723 34.617 42.186 1.00 86.50 295 GLU A C 1
ATOM 2223 O O . GLU A 1 295 ? -44.529 34.832 41.976 1.00 86.50 295 GLU A O 1
ATOM 2228 N N . THR A 1 296 ? -46.184 33.404 42.482 1.00 84.44 296 THR A N 1
ATOM 2229 C CA . THR A 1 296 ? -45.359 32.194 42.410 1.00 84.44 296 THR A CA 1
ATOM 2230 C C . THR A 1 296 ? -45.667 31.497 41.096 1.00 84.44 296 THR A C 1
ATOM 2232 O O . THR A 1 296 ? -46.806 31.107 40.859 1.00 84.44 296 THR A O 1
ATOM 2235 N N . HIS A 1 297 ? -44.654 31.332 40.256 1.00 83.62 297 HIS A N 1
ATOM 2236 C CA . HIS A 1 297 ? -44.730 30.533 39.042 1.00 83.62 297 HIS A CA 1
ATOM 2237 C C . HIS A 1 297 ? -44.111 29.167 39.326 1.00 83.62 297 HIS A C 1
ATOM 2239 O O . HIS A 1 297 ? -42.946 29.080 39.713 1.00 83.62 297 HIS A O 1
ATOM 2245 N N . THR A 1 298 ? -44.898 28.112 39.159 1.00 84.38 298 THR A N 1
ATOM 2246 C CA . THR A 1 298 ? -44.431 26.727 39.220 1.00 84.38 298 THR A CA 1
ATOM 2247 C C . THR A 1 298 ? -44.024 26.280 37.825 1.00 84.38 298 THR A C 1
ATOM 2249 O O . THR A 1 298 ? -44.822 26.348 36.892 1.00 84.38 298 THR A O 1
ATOM 2252 N N . VAL A 1 299 ? -42.784 25.838 37.686 1.00 83.12 299 VAL A N 1
ATOM 2253 C CA . VAL A 1 299 ? -42.240 25.223 36.482 1.00 83.12 299 VAL A CA 1
ATOM 2254 C C . VAL A 1 299 ? -41.977 23.766 36.827 1.00 83.12 299 VAL A C 1
ATOM 2256 O O . VAL A 1 299 ? -41.002 23.450 37.508 1.00 83.12 299 VAL A O 1
ATOM 2259 N N . ASP A 1 300 ? -42.895 22.902 36.417 1.00 84.12 300 ASP A N 1
ATOM 2260 C CA . ASP A 1 300 ? -42.792 21.464 36.623 1.00 84.12 300 ASP A CA 1
ATOM 2261 C C . ASP A 1 300 ? -41.953 20.846 35.499 1.00 84.12 300 ASP A C 1
ATOM 2263 O O . ASP A 1 300 ? -42.284 20.987 34.322 1.00 84.12 300 ASP A O 1
ATOM 2267 N N . LEU A 1 301 ? -40.834 20.227 35.869 1.00 83.06 301 LEU A N 1
ATOM 2268 C CA . LEU A 1 301 ? -39.953 19.504 34.958 1.00 83.06 301 LEU A CA 1
ATOM 2269 C C . LEU A 1 301 ? -40.118 17.995 35.078 1.00 83.06 301 LEU A C 1
ATOM 2271 O O . LEU A 1 301 ? -39.352 17.293 34.438 1.00 83.06 301 LEU A O 1
ATOM 2275 N N . SER A 1 302 ? -41.052 17.471 35.872 1.00 79.50 302 SER A N 1
ATOM 2276 C CA . SER A 1 302 ? -41.232 16.019 36.013 1.00 79.50 302 SER A CA 1
ATOM 2277 C C . SER A 1 302 ? -41.484 15.327 34.670 1.00 79.50 302 SER A C 1
ATOM 2279 O O . SER A 1 302 ? -40.949 14.259 34.439 1.00 79.50 302 SER A O 1
ATOM 2281 N N . GLY A 1 303 ? -42.180 15.974 33.729 1.00 79.69 303 GLY A N 1
ATOM 2282 C CA . GLY A 1 303 ? -42.352 15.476 32.357 1.00 79.69 303 GLY A CA 1
ATOM 2283 C C . GLY A 1 303 ? -41.226 15.841 31.379 1.00 79.69 303 GLY A C 1
ATOM 2284 O O . GLY A 1 303 ? -41.396 15.679 30.179 1.00 79.69 303 GLY A O 1
ATOM 2285 N N . VAL A 1 304 ? -40.120 16.421 31.845 1.00 82.94 304 VAL A N 1
ATOM 2286 C CA . VAL A 1 304 ? -38.992 16.866 31.002 1.00 82.94 304 VAL A CA 1
ATOM 2287 C C . VAL A 1 304 ? -37.682 16.256 31.467 1.00 82.94 304 VAL A C 1
ATOM 2289 O O . VAL A 1 304 ? -36.851 15.922 30.635 1.00 82.94 304 VAL A O 1
ATOM 2292 N N . ILE A 1 305 ? -37.491 16.148 32.778 1.00 84.00 305 ILE A N 1
ATOM 2293 C CA . ILE A 1 305 ? -36.347 15.541 33.440 1.00 84.00 305 ILE A CA 1
ATOM 2294 C C . ILE A 1 305 ? -36.899 14.535 34.446 1.00 84.00 305 ILE A C 1
ATOM 2296 O O . ILE A 1 305 ? -37.330 14.921 35.537 1.00 84.00 305 I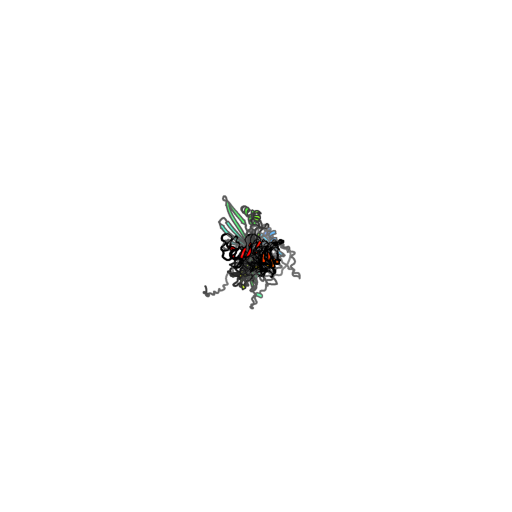LE A O 1
ATOM 2300 N N . THR A 1 306 ? -36.840 13.260 34.086 1.00 85.56 306 THR A N 1
ATOM 2301 C CA . THR A 1 306 ? -37.092 12.143 34.996 1.00 85.56 306 THR A CA 1
ATOM 2302 C C . THR A 1 306 ? -35.762 11.551 35.433 1.00 85.56 306 THR A C 1
ATOM 2304 O O . THR A 1 306 ? -34.854 11.336 34.627 1.00 85.56 306 THR A O 1
ATOM 2307 N N . VAL A 1 307 ? -35.616 11.336 36.739 1.00 87.50 307 VAL A N 1
ATOM 2308 C CA . VAL A 1 307 ? -34.482 10.605 37.306 1.00 87.50 307 VAL A CA 1
ATOM 2309 C C . VAL A 1 307 ? -35.019 9.338 37.935 1.00 87.50 307 VAL A C 1
ATOM 2311 O O . VAL A 1 307 ? -35.739 9.402 38.924 1.00 87.50 307 VAL A O 1
ATOM 2314 N N . GLU A 1 308 ? -34.644 8.195 37.395 1.00 92.44 308 GLU A N 1
ATOM 2315 C CA . GLU A 1 308 ? -35.053 6.897 37.914 1.00 92.44 308 GLU A CA 1
ATOM 2316 C C . GLU A 1 308 ? -33.850 6.213 38.554 1.00 92.44 308 GLU A C 1
ATOM 2318 O O . GLU A 1 308 ? -32.721 6.355 38.083 1.00 92.44 308 GLU A O 1
ATOM 2323 N N . ALA A 1 309 ? -34.069 5.463 39.627 1.00 91.62 309 ALA A N 1
ATOM 2324 C CA . ALA A 1 309 ? -33.042 4.652 40.256 1.00 91.62 309 ALA A CA 1
ATOM 2325 C C . ALA A 1 309 ? -33.633 3.368 40.835 1.00 91.62 309 ALA A C 1
ATOM 2327 O O . ALA A 1 309 ? -34.566 3.406 41.629 1.00 91.62 309 ALA A O 1
ATOM 2328 N N . ASP A 1 310 ? -33.025 2.238 40.501 1.00 92.50 310 ASP A N 1
ATOM 2329 C CA . ASP A 1 310 ? -33.333 0.927 41.045 1.00 92.50 310 ASP A CA 1
ATOM 2330 C C . ASP A 1 310 ? -32.106 0.317 41.721 1.00 92.50 310 ASP A C 1
ATOM 2332 O O . ASP A 1 310 ? -30.969 0.410 41.253 1.00 92.50 310 ASP A O 1
ATOM 2336 N N . MET A 1 311 ? -32.350 -0.365 42.829 1.00 93.62 311 MET A N 1
ATOM 2337 C CA . MET A 1 311 ? -31.409 -1.227 43.513 1.00 93.62 311 MET A CA 1
ATOM 2338 C C . MET A 1 311 ? -32.054 -2.590 43.687 1.00 93.62 311 MET A C 1
ATOM 2340 O O . MET A 1 311 ? -33.115 -2.717 44.286 1.00 93.62 311 MET A O 1
ATOM 2344 N N . TYR A 1 312 ? -31.360 -3.610 43.217 1.00 93.62 312 TYR A N 1
ATOM 2345 C CA . TYR A 1 312 ? -31.754 -4.995 43.349 1.00 93.62 312 TYR A CA 1
ATOM 2346 C C . TYR A 1 312 ? -30.688 -5.747 44.139 1.00 93.62 312 TYR A C 1
ATOM 2348 O O . TYR A 1 312 ? -29.511 -5.732 43.775 1.00 93.62 312 TYR A O 1
ATOM 2356 N N . LEU A 1 313 ? -31.085 -6.400 45.222 1.00 92.12 313 LEU A N 1
ATOM 2357 C CA . LEU A 1 313 ? -30.222 -7.224 46.055 1.00 92.12 313 LEU A CA 1
ATOM 2358 C C . LEU A 1 313 ? -30.815 -8.624 46.147 1.00 92.12 313 LEU A C 1
ATOM 2360 O O . LEU A 1 313 ? -31.889 -8.803 46.702 1.00 92.12 313 LEU A O 1
ATOM 2364 N N . TYR A 1 314 ? -30.070 -9.610 45.675 1.00 91.88 314 TYR A N 1
ATOM 2365 C CA . TYR A 1 314 ? -30.398 -11.020 45.805 1.00 91.88 314 TYR A CA 1
ATOM 2366 C C . TYR A 1 314 ? -29.347 -11.707 46.669 1.00 91.88 314 TYR A C 1
ATOM 2368 O O . TYR A 1 314 ? -28.143 -11.559 46.437 1.00 91.88 314 TYR A O 1
ATOM 2376 N N . VAL A 1 315 ? -29.801 -12.453 47.669 1.00 87.94 315 VAL A N 1
ATOM 2377 C CA . VAL A 1 315 ? -28.962 -13.245 48.564 1.00 87.94 315 VAL A CA 1
ATOM 2378 C C . VAL A 1 315 ? -29.502 -14.665 48.572 1.00 87.94 315 VAL A C 1
ATOM 2380 O O . VAL A 1 315 ? -30.627 -14.892 49.011 1.00 87.94 315 VAL A O 1
ATOM 2383 N N . SER A 1 316 ? -28.694 -15.620 48.109 1.00 85.00 316 SER A N 1
ATOM 2384 C CA . SER A 1 316 ? -28.978 -17.047 48.246 1.00 85.00 316 SER A CA 1
ATOM 2385 C C . SER A 1 316 ? -27.735 -17.836 48.641 1.00 85.00 316 SER A C 1
ATOM 2387 O O . SER A 1 316 ? -26.773 -17.927 47.881 1.00 85.00 316 SER A O 1
ATOM 2389 N N . GLY A 1 317 ? -27.720 -18.403 49.849 1.00 83.19 317 GLY A N 1
ATOM 2390 C CA . GLY A 1 317 ? -26.537 -19.105 50.363 1.00 83.19 317 GLY A CA 1
ATOM 2391 C C . GLY A 1 317 ? -25.278 -18.218 50.429 1.00 83.19 317 GLY A C 1
ATOM 2392 O O . GLY A 1 317 ? -25.222 -17.284 51.228 1.00 83.19 317 GLY A O 1
ATOM 2393 N N . GLU A 1 318 ? -24.251 -18.547 49.632 1.00 80.06 318 GLU A N 1
ATOM 2394 C CA . GLU A 1 318 ? -23.024 -17.738 49.443 1.00 80.06 318 GLU A CA 1
ATOM 2395 C C . GLU A 1 318 ? -23.127 -16.759 48.254 1.00 80.06 318 GLU A C 1
ATOM 2397 O O . GLU A 1 318 ? -22.255 -15.908 48.058 1.00 80.06 318 GLU A O 1
ATOM 2402 N N . ASP A 1 319 ? -24.195 -16.857 47.462 1.00 83.31 319 ASP A N 1
ATOM 2403 C CA . ASP A 1 319 ? -24.384 -16.089 46.239 1.00 83.31 319 ASP A CA 1
ATOM 2404 C C . ASP A 1 319 ? -25.110 -14.789 46.567 1.00 83.31 319 ASP A C 1
ATOM 2406 O O . ASP A 1 319 ? -26.321 -14.746 46.764 1.00 83.31 319 ASP A O 1
ATOM 2410 N N . THR A 1 320 ? -24.343 -13.704 46.643 1.00 88.75 320 THR A N 1
ATOM 2411 C CA . THR A 1 320 ? -24.879 -12.343 46.741 1.00 88.75 320 THR A CA 1
ATOM 2412 C C . THR A 1 320 ? -24.732 -11.650 45.396 1.00 88.75 320 THR A C 1
ATOM 2414 O O . THR A 1 320 ? -23.634 -11.629 44.841 1.00 88.75 320 THR A O 1
ATOM 2417 N N . LYS A 1 321 ? -25.822 -11.071 44.889 1.00 91.69 321 LYS A N 1
ATOM 2418 C CA . LYS A 1 321 ? -25.862 -10.255 43.673 1.00 91.69 321 LYS A CA 1
ATOM 2419 C C . LYS A 1 321 ? -26.483 -8.911 44.024 1.00 91.69 321 LYS A C 1
ATOM 2421 O O . LYS A 1 321 ? -27.636 -8.846 44.434 1.00 91.69 321 LYS A O 1
ATOM 2426 N N . LEU A 1 322 ? -25.711 -7.845 43.878 1.00 92.44 322 LEU A N 1
ATOM 2427 C CA . LEU A 1 322 ? -26.179 -6.471 43.995 1.00 92.44 322 LEU A CA 1
ATOM 2428 C C . LEU A 1 322 ? -26.157 -5.846 42.605 1.00 92.44 322 LEU A C 1
ATOM 2430 O O . LEU A 1 322 ? -25.121 -5.860 41.948 1.00 92.44 322 LEU A O 1
ATOM 2434 N N . MET A 1 323 ? -27.275 -5.281 42.175 1.00 93.31 323 MET A N 1
ATOM 2435 C CA . MET A 1 323 ? -27.388 -4.496 40.954 1.00 93.31 323 MET A CA 1
ATOM 2436 C C . MET A 1 323 ? -27.946 -3.122 41.302 1.00 93.31 323 MET A C 1
ATOM 2438 O O . MET A 1 323 ? -28.852 -2.988 42.120 1.00 93.31 323 MET A O 1
ATOM 2442 N N . LEU A 1 324 ? -27.379 -2.093 40.694 1.00 91.56 324 LEU A N 1
ATOM 2443 C CA . LEU A 1 324 ? -27.816 -0.711 40.806 1.00 91.56 324 LEU A CA 1
ATOM 2444 C C . LEU A 1 324 ? -27.993 -0.189 39.390 1.00 91.56 324 LEU A C 1
ATOM 2446 O O . LEU A 1 324 ? -27.076 -0.318 38.584 1.00 91.56 324 LEU A O 1
ATOM 2450 N N . ALA A 1 325 ? -29.119 0.431 39.090 1.00 91.81 325 ALA A N 1
ATOM 2451 C CA . ALA A 1 325 ? -29.311 1.176 37.860 1.00 91.81 325 ALA A CA 1
ATOM 2452 C C . ALA A 1 325 ? -29.874 2.543 38.215 1.00 91.81 325 ALA A C 1
ATOM 2454 O O . ALA A 1 325 ? -30.730 2.653 39.078 1.00 91.81 325 ALA A O 1
ATOM 2455 N N . ALA A 1 326 ? -29.380 3.591 37.581 1.00 89.75 326 ALA A N 1
ATOM 2456 C CA . ALA A 1 326 ? -29.997 4.897 37.633 1.00 89.75 326 ALA A CA 1
ATOM 2457 C C . ALA A 1 326 ? -29.952 5.509 36.244 1.00 89.75 326 ALA A C 1
ATOM 2459 O O . ALA A 1 326 ? -28.935 5.404 35.558 1.00 89.75 326 ALA A O 1
ATOM 2460 N N . SER A 1 327 ? -31.028 6.155 35.829 1.00 91.06 327 SER A N 1
ATOM 2461 C CA . SER A 1 327 ? -31.080 6.879 34.572 1.00 91.06 327 SER A CA 1
ATOM 2462 C C . SER A 1 327 ? -31.605 8.288 34.777 1.00 91.06 327 SER A C 1
ATOM 2464 O O . SER A 1 327 ? -32.323 8.595 35.725 1.00 91.06 327 SER A O 1
ATOM 2466 N N . ILE A 1 328 ? -31.156 9.177 33.905 1.00 88.56 328 ILE A N 1
ATOM 2467 C CA . ILE A 1 328 ? -31.651 10.533 33.765 1.00 88.56 328 ILE A CA 1
ATOM 2468 C C . ILE A 1 328 ? -32.146 10.626 32.335 1.00 88.56 328 ILE A C 1
ATOM 2470 O O . ILE A 1 328 ? -31.345 10.565 31.399 1.00 88.56 328 ILE A O 1
ATOM 2474 N N . ASN A 1 329 ? -33.450 10.771 32.182 1.00 88.44 329 ASN A N 1
ATOM 2475 C CA . ASN A 1 329 ? -34.083 10.985 30.899 1.00 88.44 329 ASN A CA 1
ATOM 2476 C C . ASN A 1 329 ? -34.436 12.468 30.762 1.00 88.44 329 ASN A C 1
ATOM 2478 O O . ASN A 1 329 ? -35.057 13.059 31.646 1.00 88.44 329 ASN A O 1
ATOM 2482 N N . VAL A 1 330 ? -33.985 13.080 29.669 1.00 86.56 330 VAL A N 1
ATOM 2483 C CA . VAL A 1 330 ? -34.289 14.459 29.307 1.00 86.56 330 VAL A CA 1
ATOM 2484 C C . VAL A 1 330 ? -35.054 14.486 27.986 1.00 86.56 330 VAL A C 1
ATOM 2486 O O . VAL A 1 330 ? -34.465 14.353 26.911 1.00 86.56 330 VAL A O 1
ATOM 2489 N N . MET A 1 331 ? -36.357 14.753 28.056 1.00 85.31 331 MET A N 1
ATOM 2490 C CA . MET A 1 331 ? -37.201 14.967 26.879 1.00 85.31 331 MET A CA 1
ATOM 2491 C C . MET A 1 331 ? -37.063 16.413 26.389 1.00 85.31 331 MET A C 1
ATOM 2493 O O . MET A 1 331 ? -37.711 17.333 26.893 1.00 85.31 331 MET A O 1
ATOM 2497 N N . LEU A 1 332 ? -36.223 16.634 25.373 1.00 80.88 332 LEU A N 1
ATOM 2498 C CA . LEU A 1 332 ? -35.974 17.963 24.798 1.00 80.88 332 LEU A CA 1
ATOM 2499 C C . LEU A 1 332 ? -37.240 18.559 24.168 1.00 80.88 332 LEU A C 1
ATOM 2501 O O . LEU A 1 332 ? -37.449 19.771 24.243 1.00 80.88 332 LEU A O 1
ATOM 2505 N N . GLY A 1 333 ? -38.114 17.714 23.611 1.00 72.88 333 GLY A N 1
ATOM 2506 C CA . GLY A 1 333 ? -39.430 18.125 23.118 1.00 72.88 333 GLY A CA 1
ATOM 2507 C C . GLY A 1 333 ? -40.381 18.593 24.227 1.00 72.88 333 GLY A C 1
ATOM 2508 O O . GLY A 1 333 ? -41.172 19.511 24.011 1.00 72.88 333 GLY A O 1
ATOM 2509 N N . GLY A 1 334 ? -40.263 18.053 25.444 1.00 76.06 334 GLY A N 1
ATOM 2510 C CA . GLY A 1 334 ? -41.079 18.449 26.599 1.00 76.06 334 GLY A CA 1
ATOM 2511 C C . GLY A 1 334 ? -40.831 19.892 27.057 1.00 76.06 334 GLY A C 1
ATOM 2512 O O . GLY A 1 334 ? -41.741 20.558 27.558 1.00 76.06 334 GLY A O 1
ATOM 2513 N N . ILE A 1 335 ? -39.638 20.436 26.777 1.00 76.06 335 ILE A N 1
ATOM 2514 C CA . ILE A 1 335 ? -39.280 21.836 27.068 1.00 76.06 335 ILE A CA 1
ATOM 2515 C C . ILE A 1 335 ? -40.233 22.815 26.356 1.00 76.06 335 ILE A C 1
ATOM 2517 O O . ILE A 1 335 ? -40.470 23.931 26.828 1.00 76.06 335 ILE A O 1
ATOM 2521 N N . CYS A 1 336 ? -40.854 22.375 25.261 1.00 71.50 336 CYS A N 1
ATOM 2522 C CA . CYS A 1 336 ? -41.752 23.186 24.455 1.00 71.50 336 CYS A CA 1
ATOM 2523 C C . CYS A 1 336 ? -43.048 23.609 25.119 1.00 71.50 336 CYS A C 1
ATOM 2525 O O . CYS A 1 336 ? -43.562 24.685 24.813 1.00 71.50 336 CYS A O 1
ATOM 2527 N N . GLY A 1 337 ? -43.568 22.794 26.032 1.00 66.81 337 GLY A N 1
ATOM 2528 C CA . GLY A 1 337 ? -44.779 23.132 26.774 1.00 66.81 337 GLY A CA 1
ATOM 2529 C C . GLY A 1 337 ? -44.526 24.087 27.940 1.00 66.81 337 GLY A C 1
ATOM 2530 O O . GLY A 1 337 ? -45.471 24.675 28.461 1.00 66.81 337 GLY A O 1
ATOM 2531 N N . MET A 1 338 ? -43.269 24.255 28.366 1.00 69.06 338 MET A N 1
ATOM 2532 C CA . MET A 1 338 ? -42.981 24.837 29.675 1.00 69.06 338 MET A CA 1
ATOM 2533 C C . MET A 1 338 ? -43.108 26.358 29.725 1.00 69.06 338 MET A C 1
ATOM 2535 O O . MET A 1 338 ? -43.601 26.905 30.710 1.00 69.06 338 MET A O 1
ATOM 2539 N N . THR A 1 339 ? -42.602 27.074 28.713 1.00 69.19 339 THR A N 1
ATOM 2540 C CA . THR A 1 339 ? -42.650 28.543 28.702 1.00 69.19 339 THR A CA 1
ATOM 2541 C C . THR A 1 339 ? -42.749 29.096 27.278 1.00 69.19 339 THR A C 1
ATOM 2543 O O . THR A 1 339 ? -42.133 28.543 26.368 1.00 69.19 339 THR A O 1
ATOM 2546 N N . PRO A 1 340 ? -43.406 30.252 27.070 1.00 69.31 340 PRO A N 1
ATOM 2547 C CA . PRO A 1 340 ? -43.404 30.936 25.773 1.00 69.31 340 PRO A CA 1
ATOM 2548 C C . PRO A 1 340 ? -41.996 31.287 25.264 1.00 69.31 340 PRO A C 1
ATOM 2550 O O . PRO A 1 340 ? -41.779 31.401 24.063 1.00 69.31 340 PRO A O 1
ATOM 2553 N N . TYR A 1 341 ? -41.025 31.449 26.170 1.00 62.94 341 TYR A N 1
ATOM 2554 C CA . TYR A 1 341 ? -39.633 31.758 25.832 1.00 62.94 341 TYR A CA 1
ATOM 2555 C C . TYR A 1 341 ? -38.853 30.539 25.319 1.00 62.94 341 TYR A C 1
ATOM 2557 O O . TYR A 1 341 ? -37.826 30.709 24.667 1.00 62.94 341 TYR A O 1
ATOM 2565 N N . ALA A 1 342 ? -39.350 29.324 25.571 1.00 67.69 342 ALA A N 1
ATOM 2566 C CA . ALA A 1 342 ? -38.781 28.085 25.051 1.00 67.69 342 ALA A CA 1
ATOM 2567 C C . ALA A 1 342 ? -39.204 27.785 23.600 1.00 67.69 342 ALA A C 1
ATOM 2569 O O . ALA A 1 342 ? -38.684 26.846 23.007 1.00 67.69 342 ALA A O 1
ATOM 2570 N N . ALA A 1 343 ? -40.081 28.601 22.997 1.00 68.38 343 ALA A N 1
ATOM 2571 C CA . ALA A 1 343 ? -40.573 28.407 21.630 1.00 68.38 343 ALA A CA 1
ATOM 2572 C C . ALA A 1 343 ? -39.450 28.275 20.582 1.00 68.38 343 ALA A C 1
ATOM 2574 O O . ALA A 1 343 ? -39.587 27.506 19.638 1.00 68.38 343 ALA A O 1
ATOM 2575 N N . VAL A 1 344 ? -38.308 28.946 20.781 1.00 69.38 344 VAL A N 1
ATOM 2576 C CA . VAL A 1 344 ? -37.135 28.838 19.890 1.00 69.38 344 VAL A CA 1
ATOM 2577 C C . VAL A 1 344 ? -36.562 27.416 19.868 1.00 69.38 344 VAL A C 1
ATOM 2579 O O . VAL A 1 344 ? -36.166 26.927 18.818 1.00 69.38 344 VAL A O 1
ATOM 2582 N N . ILE A 1 345 ? -36.553 26.720 21.009 1.00 68.56 345 ILE A N 1
ATOM 2583 C CA . ILE A 1 345 ? -36.078 25.329 21.106 1.00 68.56 345 ILE A CA 1
ATOM 2584 C C . ILE A 1 345 ? -37.017 24.401 20.314 1.00 68.56 345 ILE A C 1
ATOM 2586 O O . ILE A 1 345 ? -36.569 23.440 19.697 1.00 68.56 345 ILE A O 1
ATOM 2590 N N . CYS A 1 346 ? -38.301 24.744 20.240 1.00 72.44 346 CYS A N 1
ATOM 2591 C CA . CYS A 1 346 ? -39.349 23.970 19.564 1.00 72.44 346 CYS A CA 1
ATOM 2592 C C . CYS A 1 346 ? -39.388 24.128 18.059 1.00 72.44 346 CYS A C 1
ATOM 2594 O O . CYS A 1 346 ? -39.978 23.290 17.373 1.00 72.44 346 CYS A O 1
ATOM 2596 N N . GLU A 1 347 ? -38.823 25.221 17.559 1.00 75.69 347 GLU A N 1
ATOM 2597 C CA . GLU A 1 347 ? -38.559 25.381 16.138 1.00 75.69 347 GLU A CA 1
ATOM 2598 C C . GLU A 1 347 ? -37.354 24.534 15.716 1.00 75.69 347 GLU A C 1
ATOM 2600 O O . GLU A 1 347 ? -37.292 24.109 14.571 1.00 75.69 347 GLU A O 1
ATOM 2605 N N . ILE A 1 348 ? -36.425 24.244 16.634 1.00 75.62 348 ILE A N 1
ATOM 2606 C CA . ILE A 1 348 ? -35.202 23.492 16.338 1.00 75.62 348 ILE A CA 1
ATOM 2607 C C . ILE A 1 348 ? -35.435 21.981 16.455 1.00 75.62 348 ILE A C 1
ATOM 2609 O O . ILE A 1 348 ? -35.127 21.252 15.515 1.00 75.62 348 ILE A O 1
ATOM 2613 N N . PHE A 1 349 ? -35.984 21.507 17.578 1.00 79.94 349 PHE A N 1
ATOM 2614 C CA . PHE A 1 349 ? -36.097 20.077 17.877 1.00 79.94 349 PHE A CA 1
ATOM 2615 C C . PHE A 1 349 ? -37.489 19.502 17.586 1.00 79.94 349 PHE A C 1
ATOM 2617 O O . PHE A 1 349 ? -38.524 20.157 17.760 1.00 79.94 349 PHE A O 1
ATOM 2624 N N . SER A 1 350 ? -37.508 18.239 17.157 1.00 79.75 350 SER A N 1
ATOM 2625 C CA . SER A 1 350 ? -38.714 17.417 17.070 1.00 79.75 350 SER A CA 1
ATOM 2626 C C . SER A 1 350 ? -39.301 17.142 18.463 1.00 79.75 350 SER A C 1
ATOM 2628 O O . SER A 1 350 ? -38.599 17.243 19.470 1.00 79.75 350 SER A O 1
ATOM 2630 N N . GLY A 1 351 ? -40.596 16.813 18.527 1.00 77.00 351 GLY A N 1
ATOM 2631 C CA . GLY A 1 351 ? -41.259 16.476 19.795 1.00 77.00 351 GLY A CA 1
ATOM 2632 C C . GLY A 1 351 ? -40.681 15.227 20.465 1.00 77.00 351 GLY A C 1
ATOM 2633 O O . GLY A 1 351 ? -40.709 15.135 21.687 1.00 77.00 351 GLY A O 1
ATOM 2634 N N . ASP A 1 352 ? -40.084 14.343 19.668 1.00 82.44 352 ASP A N 1
ATOM 2635 C CA . ASP A 1 352 ? -39.583 13.041 20.104 1.00 82.44 352 ASP A CA 1
ATOM 2636 C C . ASP A 1 352 ? -38.091 13.087 20.477 1.00 82.44 352 ASP A C 1
ATOM 2638 O O . ASP A 1 352 ? -37.485 12.058 20.754 1.00 82.44 352 ASP A O 1
ATOM 2642 N N . SER A 1 353 ? -37.464 14.272 20.458 1.00 84.00 353 SER A N 1
ATOM 2643 C CA . SER A 1 353 ? -36.044 14.407 20.779 1.00 84.00 353 SER A CA 1
ATOM 2644 C C . SER A 1 353 ? -35.788 14.137 22.264 1.00 84.00 353 SER A C 1
ATOM 2646 O O . SER A 1 353 ? -36.306 14.844 23.135 1.00 84.00 353 SER A O 1
ATOM 2648 N N . GLU A 1 354 ? -34.938 13.155 22.542 1.00 88.12 354 GLU A N 1
ATOM 2649 C CA . GLU A 1 354 ? -34.716 12.574 23.867 1.00 88.12 354 GLU A CA 1
ATOM 2650 C C . GLU A 1 354 ? -33.219 12.344 24.104 1.00 88.12 354 GLU A C 1
ATOM 2652 O O . GLU A 1 354 ? -32.478 11.978 23.187 1.00 88.12 354 GLU A O 1
ATOM 2657 N N . LEU A 1 355 ? -32.769 12.563 25.339 1.00 85.81 355 LEU A N 1
ATOM 2658 C CA . LEU A 1 355 ? -31.429 12.221 25.801 1.00 85.81 355 LEU A CA 1
ATOM 2659 C C . LEU A 1 355 ? -31.530 11.400 27.086 1.00 85.81 355 LEU A C 1
ATOM 2661 O O . LEU A 1 355 ? -31.970 11.911 28.113 1.00 85.81 355 LEU A O 1
ATOM 2665 N N . VAL A 1 356 ? -31.054 10.162 27.045 1.00 89.62 356 VAL A N 1
ATOM 2666 C CA . VAL A 1 356 ? -31.048 9.238 28.178 1.00 89.62 356 VAL A CA 1
ATOM 2667 C C . VAL A 1 356 ? -29.608 8.976 28.603 1.00 89.62 356 VAL A C 1
ATOM 2669 O O . VAL A 1 356 ? -28.798 8.436 27.852 1.00 89.62 356 VAL A O 1
ATOM 2672 N N . GLY A 1 357 ? -29.271 9.366 29.827 1.00 89.12 357 GLY A N 1
ATOM 2673 C CA . GLY A 1 357 ? -28.021 8.990 30.479 1.00 89.12 357 GLY A CA 1
ATOM 2674 C C . GLY A 1 357 ? -28.286 7.932 31.539 1.00 89.12 357 GLY A C 1
ATOM 2675 O O . GLY A 1 357 ? -28.961 8.229 32.515 1.00 89.12 357 GLY A O 1
ATOM 2676 N N . ALA A 1 358 ? -27.740 6.728 31.396 1.00 90.69 358 ALA A N 1
ATOM 2677 C CA . ALA A 1 358 ? -27.875 5.650 32.368 1.00 90.69 358 ALA A CA 1
ATOM 2678 C C . ALA A 1 358 ? -26.522 5.269 32.984 1.00 90.69 358 ALA A C 1
ATOM 2680 O O . ALA A 1 358 ? -25.502 5.164 32.305 1.00 90.69 358 ALA A O 1
ATOM 2681 N N . ILE A 1 359 ? -26.515 5.028 34.290 1.00 90.25 359 ILE A N 1
ATOM 2682 C CA . ILE A 1 359 ? -25.440 4.367 35.018 1.00 90.25 359 ILE A CA 1
ATOM 2683 C C . ILE A 1 359 ? -25.984 3.069 35.593 1.00 90.25 359 ILE A C 1
ATOM 2685 O O . ILE A 1 359 ? -26.982 3.052 36.302 1.00 90.25 359 ILE A O 1
ATOM 2689 N N . ARG A 1 360 ? -25.305 1.968 35.312 1.00 92.12 360 ARG A N 1
ATOM 2690 C CA . ARG A 1 360 ? -25.613 0.657 35.869 1.00 92.12 360 ARG A CA 1
ATOM 2691 C C . ARG A 1 360 ? -24.371 0.129 36.545 1.00 92.12 360 ARG A C 1
ATOM 2693 O O . ARG A 1 360 ? -23.257 0.361 36.086 1.00 92.12 360 ARG A O 1
ATOM 2700 N N . SER A 1 361 ? -24.525 -0.577 37.643 1.00 91.62 361 SER A N 1
ATOM 2701 C CA . SER A 1 361 ? -23.434 -1.314 38.250 1.00 91.62 361 SER A CA 1
ATOM 2702 C C . SER A 1 361 ? -23.936 -2.620 38.815 1.00 91.62 361 SER A C 1
ATOM 2704 O O . SER A 1 361 ? -25.096 -2.739 39.199 1.00 91.62 361 SER A O 1
ATOM 2706 N N . TYR A 1 362 ? -23.044 -3.595 38.860 1.00 93.62 362 TYR A N 1
ATOM 2707 C CA . TYR A 1 362 ? -23.304 -4.868 39.497 1.00 93.62 362 TYR A CA 1
ATOM 2708 C C . TYR A 1 362 ? -22.110 -5.262 40.356 1.00 93.62 362 TYR A C 1
ATOM 2710 O O . TYR A 1 362 ? -20.969 -4.868 40.093 1.00 93.62 362 TYR A O 1
ATOM 2718 N N . ALA A 1 363 ? -22.376 -6.049 41.385 1.00 90.44 363 ALA A N 1
ATOM 2719 C CA . ALA A 1 363 ? -21.374 -6.713 42.189 1.00 90.44 363 ALA A CA 1
ATOM 2720 C C . ALA A 1 363 ? -21.901 -8.088 42.592 1.00 90.44 363 ALA A C 1
ATOM 2722 O O . ALA A 1 363 ? -23.001 -8.204 43.131 1.00 90.44 363 ALA A O 1
ATOM 2723 N N . ASP A 1 364 ? -21.108 -9.121 42.344 1.00 90.88 364 ASP A N 1
ATOM 2724 C CA . ASP A 1 364 ? -21.397 -10.485 42.759 1.00 90.88 364 ASP A CA 1
ATOM 2725 C C . ASP A 1 364 ? -20.118 -11.200 43.233 1.00 90.88 364 ASP A C 1
ATOM 2727 O O . ASP A 1 364 ? -19.054 -10.594 43.390 1.00 90.88 364 ASP A O 1
ATOM 2731 N N . LYS A 1 365 ? -20.198 -12.513 43.476 1.00 87.31 365 LYS A N 1
ATOM 2732 C CA . LYS A 1 365 ? -19.023 -13.317 43.857 1.00 87.31 365 LYS A CA 1
ATOM 2733 C C . LYS A 1 365 ? -17.951 -13.413 42.762 1.00 87.31 365 LYS A C 1
ATOM 2735 O O . LYS A 1 365 ? -16.804 -13.749 43.056 1.00 87.31 365 LYS A O 1
ATOM 2740 N N . THR A 1 366 ? -18.319 -13.192 41.500 1.00 86.69 366 THR A N 1
ATOM 2741 C CA . THR A 1 366 ? -17.439 -13.347 40.334 1.00 86.69 366 THR A CA 1
ATOM 2742 C C . THR A 1 366 ? -16.714 -12.051 39.978 1.00 86.69 366 THR A C 1
ATOM 2744 O O . THR A 1 366 ? -15.634 -12.098 39.372 1.00 86.69 366 THR A O 1
ATOM 2747 N N . GLY A 1 367 ? -17.266 -10.905 40.380 1.00 88.25 367 GLY A N 1
ATOM 2748 C CA . GLY A 1 367 ? -16.734 -9.614 39.999 1.00 88.25 367 GLY A CA 1
ATOM 2749 C C . GLY A 1 367 ? -17.580 -8.409 40.390 1.00 88.25 367 GLY A C 1
ATOM 2750 O O . GLY A 1 367 ? -18.557 -8.486 41.126 1.00 88.25 367 GLY A O 1
ATOM 2751 N N . PHE A 1 368 ? -17.169 -7.262 39.867 1.00 91.31 368 PHE A N 1
ATOM 2752 C CA . PHE A 1 368 ? -17.962 -6.040 39.882 1.00 91.31 368 PHE A CA 1
ATOM 2753 C C . PHE A 1 368 ? -17.859 -5.372 38.516 1.00 91.31 368 PHE A C 1
ATOM 2755 O O . PHE A 1 368 ? -16.841 -5.505 37.835 1.00 91.31 368 PHE A O 1
ATOM 2762 N N . GLY A 1 369 ? -18.858 -4.593 38.132 1.00 89.81 369 GLY A N 1
ATOM 2763 C CA . GLY A 1 369 ? -18.764 -3.768 36.939 1.00 89.81 369 GLY A CA 1
ATOM 2764 C C . GLY A 1 369 ? -19.629 -2.530 37.016 1.00 89.81 369 GLY A C 1
ATOM 2765 O O . GLY A 1 369 ? -20.564 -2.450 37.806 1.00 89.81 369 GLY A O 1
ATOM 2766 N N . VAL A 1 370 ? -19.291 -1.554 36.182 1.00 88.50 370 VAL A N 1
ATOM 2767 C CA . VAL A 1 370 ? -20.041 -0.319 35.972 1.00 88.50 370 VAL A CA 1
ATOM 2768 C C . VAL A 1 370 ? -20.217 -0.122 34.471 1.00 88.50 370 VAL A C 1
ATOM 2770 O O . VAL A 1 370 ? -19.243 -0.170 33.726 1.00 88.50 370 VAL A O 1
ATOM 2773 N N . GLN A 1 371 ? -21.441 0.121 34.032 1.00 89.06 371 GLN A N 1
ATOM 2774 C CA . GLN A 1 371 ? -21.786 0.508 32.674 1.00 89.06 371 GLN A CA 1
ATOM 2775 C C . GLN A 1 371 ? -22.334 1.935 32.707 1.00 89.06 371 GLN A C 1
ATOM 2777 O O . GLN A 1 371 ? -23.238 2.248 33.474 1.00 89.06 371 GLN A O 1
ATOM 2782 N N . LEU A 1 372 ? -21.763 2.804 31.887 1.00 87.56 372 LEU A N 1
ATOM 2783 C CA . LEU A 1 372 ? -22.253 4.146 31.615 1.00 87.56 372 LEU A CA 1
ATOM 2784 C C . LEU A 1 372 ? -22.786 4.145 30.192 1.00 87.56 372 LEU A C 1
ATOM 2786 O O . LEU A 1 372 ? -22.070 3.751 29.279 1.00 87.56 372 LEU A O 1
ATOM 2790 N N . GLU A 1 373 ? -24.011 4.589 29.995 1.00 88.88 373 GLU A N 1
ATOM 2791 C CA . GLU A 1 373 ? -24.635 4.685 28.686 1.00 88.88 373 GLU A CA 1
ATOM 2792 C C . GLU A 1 373 ? -25.188 6.094 28.510 1.00 88.88 373 GLU A C 1
ATOM 2794 O O . GLU A 1 373 ? -25.819 6.648 29.405 1.00 88.88 373 GLU A O 1
ATOM 2799 N N . LEU A 1 374 ? -24.920 6.686 27.358 1.00 86.88 374 LEU A N 1
ATOM 2800 C CA . LEU A 1 374 ? -25.544 7.905 26.890 1.00 86.88 374 LEU A CA 1
ATOM 2801 C C . LEU A 1 374 ? -26.153 7.588 25.533 1.00 86.88 374 LEU A C 1
ATOM 2803 O O . LEU A 1 374 ? -25.429 7.385 24.559 1.00 86.88 374 LEU A O 1
ATOM 2807 N N . SER A 1 375 ? -27.470 7.543 25.469 1.00 87.81 375 SER A N 1
ATOM 2808 C CA . SER A 1 375 ? -28.210 7.371 24.230 1.00 87.81 375 SER A CA 1
ATOM 2809 C C . SER A 1 375 ? -29.106 8.574 24.003 1.00 87.81 375 SER A C 1
A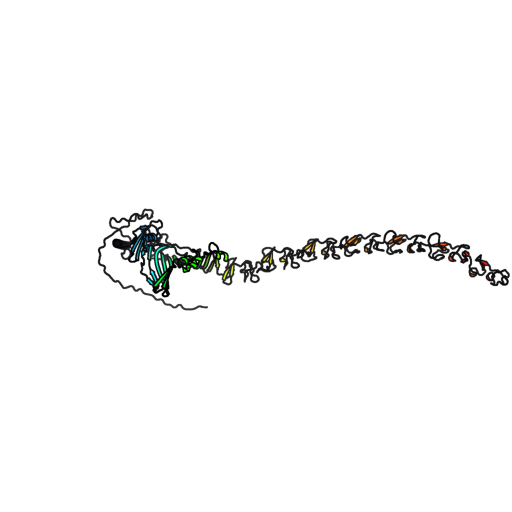TOM 2811 O O . SER A 1 375 ? -29.478 9.295 24.927 1.00 87.81 375 SER A O 1
ATOM 2813 N N . GLY A 1 376 ? -29.398 8.853 22.745 1.00 85.62 376 GLY A N 1
ATOM 2814 C CA . GLY A 1 376 ? -30.296 9.938 22.418 1.00 85.62 376 GLY A CA 1
ATOM 2815 C C . GLY A 1 376 ? -30.790 9.848 20.995 1.00 85.62 376 GLY A C 1
ATOM 2816 O O . GLY A 1 376 ? -30.119 9.317 20.107 1.00 85.62 376 GLY A O 1
ATOM 2817 N N . TYR A 1 377 ? -31.972 10.402 20.793 1.00 85.75 377 TYR A N 1
ATOM 2818 C CA . TYR A 1 377 ? -32.541 10.642 19.485 1.00 85.75 377 TYR A CA 1
ATOM 2819 C C . TYR A 1 377 ? -32.667 12.149 19.308 1.00 85.75 377 TYR A C 1
ATOM 2821 O O . TYR A 1 377 ? -33.305 12.835 20.106 1.00 85.75 377 TYR A O 1
ATOM 2829 N N . ILE A 1 378 ? -32.018 12.684 18.276 1.00 82.06 378 ILE A N 1
ATOM 2830 C CA . ILE A 1 378 ? -32.126 14.100 17.930 1.00 82.06 378 ILE A CA 1
ATOM 2831 C C . ILE A 1 378 ? -32.830 14.188 16.583 1.00 82.06 378 ILE A C 1
ATOM 2833 O O . ILE A 1 378 ? -32.213 14.007 15.530 1.00 82.06 378 ILE A O 1
ATOM 2837 N N . GLY A 1 379 ? -34.126 14.491 16.630 1.00 79.12 379 GLY A N 1
ATOM 2838 C CA . GLY A 1 379 ? -34.870 14.960 15.468 1.00 79.12 379 GLY A CA 1
ATOM 2839 C C . GLY A 1 379 ? -34.797 16.484 15.380 1.00 79.12 379 GLY A C 1
ATOM 2840 O O . GLY A 1 379 ? -34.987 17.185 16.382 1.00 79.12 379 GLY A O 1
ATOM 2841 N N . LEU A 1 380 ? -34.523 17.004 14.185 1.00 78.62 380 LEU A N 1
ATOM 2842 C CA . LEU A 1 380 ? -34.564 18.433 13.875 1.00 78.62 380 LEU A CA 1
ATOM 2843 C C . LEU A 1 380 ? -35.783 18.721 12.992 1.00 78.62 380 LEU A C 1
ATOM 2845 O O . LEU A 1 380 ? -36.205 17.861 12.231 1.00 78.62 380 LEU A O 1
ATOM 2849 N N . LYS A 1 381 ? -36.374 19.916 13.101 1.00 77.06 381 LYS A N 1
ATOM 2850 C CA . LYS A 1 381 ? -37.523 20.319 12.261 1.00 77.06 381 LYS A CA 1
ATOM 2851 C C . LYS A 1 381 ? -37.143 21.111 11.003 1.00 77.06 381 LYS A C 1
ATOM 2853 O O . LYS A 1 381 ? -38.032 21.446 10.226 1.00 77.06 381 LYS A O 1
ATOM 2858 N N . TYR A 1 382 ? -35.870 21.474 10.832 1.00 71.06 382 TYR A N 1
ATOM 2859 C CA . TYR A 1 382 ? -35.413 22.339 9.739 1.00 71.06 382 TYR A CA 1
ATOM 2860 C C . TYR A 1 382 ? -34.598 21.573 8.689 1.00 71.06 382 TYR A C 1
ATOM 2862 O O . TYR A 1 382 ? -33.443 21.233 8.947 1.00 71.06 382 TYR A O 1
ATOM 2870 N N . ASP A 1 383 ? -35.143 21.484 7.471 1.00 60.22 383 ASP A N 1
ATOM 2871 C CA . ASP A 1 383 ? -34.497 20.926 6.268 1.00 60.22 383 ASP A CA 1
ATOM 2872 C C . ASP A 1 383 ? -33.112 21.544 5.970 1.00 60.22 383 ASP A C 1
ATOM 2874 O O . ASP A 1 383 ? -32.226 20.893 5.431 1.00 60.22 383 ASP A O 1
ATOM 2878 N N . PHE A 1 384 ? -32.874 22.808 6.357 1.00 55.09 384 PHE A N 1
ATOM 2879 C CA . PHE A 1 384 ? -31.597 23.493 6.092 1.00 55.09 384 PHE A CA 1
ATOM 2880 C C . PHE A 1 384 ? -30.386 22.807 6.750 1.00 55.09 384 PHE A C 1
ATOM 2882 O O . PHE A 1 384 ? -29.272 22.901 6.239 1.00 55.09 384 PHE A O 1
ATOM 2889 N N . VAL A 1 385 ? -30.580 22.145 7.895 1.00 56.12 385 VAL A N 1
ATOM 2890 C CA . VAL A 1 385 ? -29.486 21.445 8.587 1.00 56.12 385 VAL A CA 1
ATOM 2891 C C . VAL A 1 385 ? -29.234 20.069 7.961 1.00 56.12 385 VAL A C 1
ATOM 2893 O O . VAL A 1 385 ? -28.093 19.607 7.978 1.00 56.12 385 VAL A O 1
ATOM 2896 N N . GLU A 1 386 ? -30.258 19.454 7.361 1.00 56.69 386 GLU A N 1
ATOM 2897 C CA . GLU A 1 386 ? -30.144 18.176 6.647 1.00 56.69 386 GLU A CA 1
ATOM 2898 C C . GLU A 1 386 ? -29.226 18.307 5.427 1.00 56.69 386 GLU A C 1
ATOM 2900 O O . GLU A 1 386 ? -28.297 17.514 5.273 1.00 56.69 386 GLU A O 1
ATOM 2905 N N . ASP A 1 387 ? -29.398 19.376 4.641 1.00 57.91 387 ASP A N 1
ATOM 2906 C CA . ASP A 1 387 ? -28.634 19.609 3.410 1.00 57.91 387 ASP A CA 1
ATOM 2907 C C . ASP A 1 387 ? -27.157 19.999 3.648 1.00 57.91 387 ASP A C 1
ATOM 2909 O O . ASP A 1 387 ? -26.289 19.650 2.845 1.00 57.91 387 ASP A O 1
ATOM 2913 N N . GLU A 1 388 ? -26.839 20.727 4.728 1.00 66.38 388 GLU A N 1
ATOM 2914 C CA . GLU A 1 388 ? -25.470 21.221 4.982 1.00 66.38 388 GLU A CA 1
ATOM 2915 C C . GLU A 1 388 ? -24.602 20.208 5.756 1.00 66.38 388 GLU A C 1
ATOM 2917 O O . GLU A 1 388 ? -23.377 20.202 5.609 1.00 66.38 388 GLU A O 1
ATOM 2922 N N . PHE A 1 389 ? -25.214 19.341 6.574 1.00 57.84 389 PHE A N 1
ATOM 2923 C CA . PHE A 1 389 ? -24.502 18.367 7.415 1.00 57.84 389 PHE A CA 1
ATOM 2924 C C . PHE A 1 389 ? -24.717 16.902 7.013 1.00 57.84 389 PHE A C 1
ATOM 2926 O O . PHE A 1 389 ? -24.169 16.028 7.687 1.00 57.84 389 PHE A O 1
ATOM 2933 N N . ASP A 1 390 ? -25.446 16.634 5.921 1.00 63.03 390 ASP A N 1
ATOM 2934 C CA . ASP A 1 390 ? -25.800 15.278 5.463 1.00 63.03 390 ASP A CA 1
ATOM 2935 C C . ASP A 1 390 ? -26.526 14.495 6.581 1.00 63.03 390 ASP A C 1
ATOM 2937 O O . ASP A 1 390 ? -26.236 13.331 6.869 1.00 63.03 390 ASP A O 1
ATOM 2941 N N . TRP A 1 391 ? -27.418 15.193 7.298 1.00 66.38 391 TRP A N 1
ATOM 2942 C CA . TRP A 1 391 ? -28.158 14.638 8.434 1.00 66.38 391 TRP A CA 1
ATOM 2943 C C . TRP A 1 391 ? -29.326 13.783 7.912 1.00 66.38 391 TRP A C 1
ATOM 2945 O O . TRP A 1 391 ? -30.022 14.231 7.001 1.00 66.38 391 TRP A O 1
ATOM 2955 N N . PRO A 1 392 ? -29.579 12.572 8.448 1.00 64.62 392 PRO A N 1
ATOM 2956 C CA . PRO A 1 392 ? -30.661 11.726 7.953 1.00 64.62 392 PRO A CA 1
ATOM 2957 C C . PRO A 1 392 ? -32.029 12.391 8.158 1.00 64.62 392 PRO A C 1
ATOM 2959 O O . PRO A 1 392 ? -32.304 12.895 9.249 1.00 64.62 392 PRO A O 1
ATOM 2962 N N . SER A 1 393 ? -32.905 12.297 7.152 1.00 63.62 393 SER A N 1
ATOM 2963 C CA . SER A 1 393 ? -34.292 12.805 7.192 1.00 63.62 393 SER A CA 1
ATOM 2964 C C . SER A 1 393 ? -35.146 12.187 8.305 1.00 63.62 393 SER A C 1
ATOM 2966 O O . SER A 1 393 ? -36.169 12.737 8.701 1.00 63.62 393 SER A O 1
ATOM 2968 N N . ASP A 1 394 ? -34.725 11.028 8.817 1.00 70.56 394 ASP A N 1
ATOM 2969 C CA . ASP A 1 394 ? -35.452 10.252 9.824 1.00 70.56 394 ASP A CA 1
ATOM 2970 C C . ASP A 1 394 ? -34.886 10.493 11.241 1.00 70.56 394 ASP A C 1
ATOM 2972 O O . ASP A 1 394 ? -35.136 9.718 12.163 1.00 70.56 394 ASP A O 1
ATOM 2976 N N . GLY A 1 395 ? -34.096 11.562 11.415 1.00 69.31 395 GLY A N 1
ATOM 2977 C CA . GLY A 1 395 ? -33.368 11.860 12.646 1.00 69.31 395 GLY A CA 1
ATOM 2978 C C . GLY A 1 395 ? -32.107 11.009 12.816 1.00 69.31 395 GLY A C 1
ATOM 2979 O O . GLY A 1 395 ? -31.816 10.095 12.044 1.00 69.31 395 GLY A O 1
ATOM 2980 N N . HIS A 1 396 ? -31.314 11.324 13.842 1.00 78.19 396 HIS A N 1
ATOM 2981 C CA . HIS A 1 396 ? -30.111 10.559 14.169 1.00 78.19 396 HIS A CA 1
ATOM 2982 C C . HIS A 1 396 ? -30.224 10.019 15.593 1.00 78.19 396 HIS A C 1
ATOM 2984 O O . HIS A 1 396 ? -30.221 10.782 16.563 1.00 78.19 396 HIS A O 1
ATOM 2990 N N . SER A 1 397 ? -30.306 8.695 15.720 1.00 81.06 397 SER A N 1
ATOM 2991 C CA . SER A 1 397 ? -30.073 8.011 16.989 1.00 81.06 397 SER A CA 1
ATOM 2992 C C . SER A 1 397 ? -28.573 7.845 17.186 1.00 81.06 397 SER A C 1
ATOM 2994 O O . SER A 1 397 ? -27.896 7.351 16.285 1.00 81.06 397 SER A O 1
ATOM 2996 N N . PHE A 1 398 ? -28.051 8.230 18.342 1.00 81.06 398 PHE A N 1
ATOM 2997 C CA . PHE A 1 398 ? -26.684 7.897 18.728 1.00 81.06 398 PHE A CA 1
ATOM 2998 C C . PHE A 1 398 ? -26.697 7.119 20.037 1.00 81.06 398 PHE A C 1
ATOM 3000 O O . PHE A 1 398 ? -27.546 7.345 20.905 1.00 81.06 398 PHE A O 1
ATOM 3007 N N . SER A 1 399 ? -25.740 6.212 20.193 1.00 82.06 399 SER A N 1
ATOM 3008 C CA . SER A 1 399 ? -25.493 5.559 21.474 1.00 82.06 399 SER A CA 1
ATOM 3009 C C . SER A 1 399 ? -24.005 5.505 21.768 1.00 82.06 399 SER A C 1
ATOM 3011 O O . SER A 1 399 ? -23.185 5.096 20.948 1.00 82.06 399 SER A O 1
ATOM 3013 N N . PHE A 1 400 ? -23.645 5.947 22.964 1.00 75.62 400 PHE A N 1
ATOM 3014 C CA . PHE A 1 400 ? -22.298 5.890 23.494 1.00 75.62 400 PHE A CA 1
ATOM 3015 C C . PHE A 1 400 ? -22.327 5.144 24.822 1.00 75.62 400 PHE A C 1
ATOM 3017 O O . PHE A 1 400 ? -22.920 5.605 25.792 1.00 75.62 400 PHE A O 1
ATOM 3024 N N . GLY A 1 401 ? -21.670 3.995 24.872 1.00 81.88 401 GLY A N 1
ATOM 3025 C CA . GLY A 1 401 ? -21.537 3.175 26.066 1.00 81.88 401 GLY A CA 1
ATOM 3026 C C . GLY A 1 401 ? -20.083 3.067 26.501 1.00 81.88 401 GLY A C 1
ATOM 3027 O O . GLY A 1 401 ? -19.182 2.918 25.677 1.00 81.88 401 GLY A O 1
ATOM 3028 N N . VAL A 1 402 ? -19.836 3.100 27.803 1.00 79.44 402 VAL A N 1
ATOM 3029 C CA . VAL A 1 402 ? -18.568 2.700 28.411 1.00 79.44 402 VAL A CA 1
ATOM 3030 C C . VAL A 1 402 ? -18.864 1.674 29.488 1.00 79.44 402 VAL A C 1
ATOM 3032 O O . VAL A 1 402 ? -19.484 1.986 30.500 1.00 79.44 402 VAL A O 1
ATOM 3035 N N . THR A 1 403 ? -18.365 0.462 29.299 1.00 84.25 403 THR A N 1
ATOM 3036 C CA . THR A 1 403 ? -18.489 -0.633 30.258 1.00 84.25 403 THR A CA 1
ATOM 3037 C C . THR A 1 403 ? -17.129 -0.902 30.882 1.00 84.25 403 THR A C 1
ATOM 3039 O O . THR A 1 403 ? -16.144 -1.124 30.184 1.00 84.25 403 THR A O 1
ATOM 3042 N N . LEU A 1 404 ? -17.051 -0.897 32.206 1.00 82.00 404 LEU A N 1
ATOM 3043 C CA . LEU A 1 404 ? -15.874 -1.264 32.984 1.00 82.00 404 LEU A CA 1
ATOM 3044 C C . LEU A 1 404 ? -16.241 -2.460 33.856 1.00 82.00 404 LEU A C 1
ATOM 3046 O O . LEU A 1 404 ? -16.998 -2.319 34.807 1.00 82.00 404 LEU A O 1
ATOM 3050 N N . GLY A 1 405 ? -15.704 -3.634 33.548 1.00 80.94 405 GLY A N 1
ATOM 3051 C CA . GLY A 1 405 ? -15.920 -4.857 34.315 1.00 80.94 405 GLY A CA 1
ATOM 3052 C C . GLY A 1 405 ? -14.624 -5.369 34.929 1.00 80.94 405 GLY A C 1
ATOM 3053 O O . GLY A 1 405 ? -13.564 -5.323 34.307 1.00 80.94 405 GLY A O 1
ATOM 3054 N N . TYR A 1 406 ? -14.706 -5.899 36.140 1.00 80.12 406 TYR A N 1
ATOM 3055 C CA . TYR A 1 406 ? -13.668 -6.697 36.771 1.00 80.12 406 TYR A CA 1
ATOM 3056 C C . TYR A 1 406 ? -14.239 -8.078 37.070 1.00 80.12 406 TYR A C 1
ATOM 3058 O O . TYR A 1 406 ? -15.060 -8.215 37.969 1.00 80.12 406 TYR A O 1
ATOM 3066 N N . SER A 1 407 ? -13.796 -9.098 36.337 1.00 77.44 407 SER A N 1
ATOM 3067 C CA . SER A 1 407 ? -14.231 -10.487 36.528 1.00 77.44 407 SER A CA 1
ATOM 3068 C C . SER A 1 407 ? -13.024 -11.418 36.560 1.00 77.44 407 SER A C 1
ATOM 3070 O O . SER A 1 407 ? -12.118 -11.307 35.725 1.00 77.44 407 SER A O 1
ATOM 3072 N N . GLY A 1 408 ? -12.972 -12.314 37.552 1.00 65.25 408 GLY A N 1
ATOM 3073 C CA . GLY A 1 408 ? -11.998 -13.411 37.596 1.00 65.25 408 GLY A CA 1
ATOM 3074 C C . GLY A 1 408 ? -10.523 -12.998 37.470 1.00 65.25 408 GLY A C 1
ATOM 3075 O O . GLY A 1 408 ? -9.742 -13.753 36.896 1.00 65.25 408 GLY A O 1
ATOM 3076 N N . SER A 1 409 ? -10.137 -11.823 37.994 1.00 71.69 409 SER A N 1
ATOM 3077 C CA . SER A 1 409 ? -8.818 -11.145 37.901 1.00 71.69 409 SER A CA 1
ATOM 3078 C C . SER A 1 409 ? -8.529 -10.300 36.651 1.00 71.69 409 SER A C 1
ATOM 3080 O O . SER A 1 409 ? -7.481 -9.653 36.582 1.00 71.69 409 SER A O 1
ATOM 3082 N N . THR A 1 410 ? -9.455 -10.225 35.698 1.00 68.06 410 THR A N 1
ATOM 3083 C CA . THR A 1 410 ? -9.307 -9.413 34.482 1.00 68.06 410 THR A CA 1
ATOM 3084 C C . THR A 1 410 ? -10.127 -8.130 34.562 1.00 68.06 410 THR A C 1
ATOM 3086 O O . THR A 1 410 ? -11.281 -8.161 34.973 1.00 68.06 410 THR A O 1
ATOM 3089 N N . ILE A 1 411 ? -9.516 -7.001 34.186 1.00 75.19 411 ILE A N 1
ATOM 3090 C CA . ILE A 1 411 ? -10.226 -5.739 33.944 1.00 75.19 411 ILE A CA 1
ATOM 3091 C C . ILE A 1 411 ? -10.545 -5.691 32.451 1.00 75.19 411 ILE A C 1
ATOM 3093 O O . ILE A 1 411 ? -9.623 -5.746 31.631 1.00 75.19 411 ILE A O 1
ATOM 3097 N N . ASN A 1 412 ? -11.824 -5.563 32.124 1.00 77.00 412 ASN A N 1
ATOM 3098 C CA . ASN A 1 412 ? -12.330 -5.353 30.778 1.00 77.00 412 ASN A CA 1
ATOM 3099 C C . ASN A 1 412 ? -12.900 -3.938 30.704 1.00 77.00 412 ASN A C 1
ATOM 3101 O O . ASN A 1 412 ? -13.739 -3.563 31.518 1.00 77.00 412 ASN A O 1
ATOM 3105 N N . ALA A 1 413 ? -12.427 -3.151 29.744 1.00 78.94 413 ALA A N 1
ATOM 3106 C CA . ALA A 1 413 ? -13.000 -1.849 29.439 1.00 78.94 413 ALA A CA 1
ATOM 3107 C C . ALA A 1 413 ? -13.547 -1.901 28.018 1.00 78.94 413 ALA A C 1
ATOM 3109 O O . ALA A 1 413 ? -12.768 -2.088 27.094 1.00 78.94 413 ALA A O 1
ATOM 3110 N N . CYS A 1 414 ? -14.848 -1.758 27.824 1.00 78.94 414 CYS A N 1
ATOM 3111 C CA . CYS A 1 414 ? -15.469 -1.748 26.509 1.00 78.94 414 CYS A CA 1
ATOM 3112 C C . CYS A 1 414 ? -16.043 -0.367 26.226 1.00 78.94 414 CYS A C 1
ATOM 3114 O O . CYS A 1 414 ? -16.611 0.273 27.107 1.00 78.94 414 CYS A O 1
ATOM 3116 N N . VAL A 1 415 ? -15.849 0.111 25.002 1.00 79.88 415 VAL A N 1
ATOM 3117 C CA . VAL A 1 415 ? -16.476 1.333 24.502 1.00 79.88 415 VAL A CA 1
ATOM 3118 C C . VAL A 1 415 ? -17.407 0.927 23.374 1.00 79.88 415 VAL A C 1
ATOM 3120 O O . VAL A 1 415 ? -16.962 0.314 22.405 1.00 79.88 415 VAL A O 1
ATOM 3123 N N . GLN A 1 416 ? -18.683 1.251 23.512 1.00 79.81 416 GLN A N 1
ATOM 3124 C CA . GLN A 1 416 ? -19.716 1.024 22.517 1.00 79.81 416 GLN A CA 1
ATOM 3125 C C . GLN A 1 416 ? -20.046 2.353 21.840 1.00 79.81 416 GLN A C 1
ATOM 3127 O O . GLN A 1 416 ? -20.287 3.349 22.518 1.00 79.81 416 GLN A O 1
ATOM 3132 N N . VAL A 1 417 ? -20.021 2.383 20.510 1.00 80.06 417 VAL A N 1
ATOM 3133 C CA . VAL A 1 417 ? -20.438 3.546 19.715 1.00 80.06 417 VAL A CA 1
ATOM 3134 C C . VAL A 1 417 ? -21.370 3.056 18.618 1.00 80.06 417 VAL A C 1
ATOM 3136 O O . VAL A 1 417 ? -20.954 2.258 17.774 1.00 80.06 417 VAL A O 1
ATOM 3139 N N . ASP A 1 418 ? -22.625 3.493 18.657 1.00 79.25 418 ASP A N 1
ATOM 3140 C CA . ASP A 1 418 ? -23.673 3.167 17.684 1.00 79.25 418 ASP A CA 1
ATOM 3141 C C . ASP A 1 418 ? -23.792 1.653 17.440 1.00 79.25 418 ASP A C 1
ATOM 3143 O O . ASP A 1 418 ? -23.714 1.151 16.317 1.00 79.25 418 ASP A O 1
ATOM 3147 N N . GLY A 1 419 ? -23.875 0.896 18.538 1.00 72.44 419 GLY A N 1
ATOM 3148 C CA . GLY A 1 419 ? -23.956 -0.568 18.521 1.00 72.44 419 GLY A CA 1
ATOM 3149 C C . GLY A 1 419 ? -22.631 -1.299 18.266 1.00 72.44 419 GLY A C 1
ATOM 3150 O O . GLY A 1 419 ? -22.568 -2.512 18.453 1.00 72.44 419 GLY A O 1
ATOM 3151 N N . ASN A 1 420 ? -21.549 -0.601 17.900 1.00 72.38 420 ASN A N 1
ATOM 3152 C CA . ASN A 1 420 ? -20.234 -1.217 17.723 1.00 72.38 420 ASN A CA 1
ATOM 3153 C C . ASN A 1 420 ? -19.445 -1.209 19.030 1.00 72.38 420 ASN A C 1
ATOM 3155 O O . ASN A 1 420 ? -18.992 -0.160 19.486 1.00 72.38 420 ASN A O 1
ATOM 3159 N N . GLU A 1 421 ? -19.222 -2.387 19.599 1.00 77.75 421 GLU A N 1
ATOM 3160 C CA . GLU A 1 421 ? -18.430 -2.549 20.814 1.00 77.75 421 GLU A CA 1
ATOM 3161 C C . GLU A 1 421 ? -16.939 -2.768 20.503 1.00 77.75 421 GLU A C 1
ATOM 3163 O O . GLU A 1 421 ? -16.548 -3.568 19.649 1.00 77.75 421 GLU A O 1
ATOM 3168 N N . SER A 1 422 ? -16.078 -2.043 21.214 1.00 75.88 422 SER A N 1
ATOM 3169 C CA . SER A 1 422 ? -14.627 -2.219 21.218 1.00 75.88 422 SER A CA 1
ATOM 3170 C C . SER A 1 422 ? -14.145 -2.456 22.642 1.00 75.88 422 SER A C 1
ATOM 3172 O O . SER A 1 422 ? -14.039 -1.522 23.435 1.00 75.88 422 SER A O 1
ATOM 3174 N N . CYS A 1 423 ? -13.835 -3.712 22.956 1.00 73.94 423 CYS A N 1
ATOM 3175 C CA . CYS A 1 423 ? -13.295 -4.107 24.250 1.00 73.94 423 CYS A CA 1
ATOM 3176 C C . CYS A 1 423 ? -11.767 -4.068 24.273 1.00 73.94 423 CYS A C 1
ATOM 3178 O O . CYS A 1 423 ? -11.083 -4.640 23.424 1.00 73.94 423 CYS A O 1
ATOM 3180 N N . PHE A 1 424 ? -11.233 -3.424 25.300 1.00 73.69 424 PHE A N 1
ATOM 3181 C CA . PHE A 1 424 ? -9.827 -3.350 25.635 1.00 73.69 424 PHE A CA 1
ATOM 3182 C C . PHE A 1 424 ? -9.555 -4.332 26.770 1.00 73.69 424 PHE A C 1
ATOM 3184 O O . PHE A 1 424 ? -9.924 -4.111 27.927 1.00 73.69 424 PHE A O 1
ATOM 3191 N N . ARG A 1 425 ? -8.887 -5.433 26.425 1.00 70.62 425 ARG A N 1
ATOM 3192 C CA . ARG A 1 425 ? -8.361 -6.389 27.397 1.00 70.62 425 ARG A CA 1
ATOM 3193 C C . ARG A 1 425 ? -6.930 -6.014 27.748 1.00 70.62 425 ARG A C 1
ATOM 3195 O O . ARG A 1 425 ? -6.138 -5.699 26.858 1.00 70.62 425 ARG A O 1
ATOM 3202 N N . LYS A 1 426 ? -6.593 -6.073 29.036 1.00 74.69 426 LYS A N 1
ATOM 3203 C CA . LYS A 1 426 ? -5.220 -5.857 29.493 1.00 74.69 426 LYS A CA 1
ATOM 3204 C C . LYS A 1 426 ? -4.291 -6.978 29.007 1.00 74.69 426 LYS A C 1
ATOM 3206 O O . LYS A 1 426 ? -4.648 -8.152 29.096 1.00 74.69 426 LYS A O 1
ATOM 3211 N N . CYS A 1 427 ? -3.099 -6.615 28.551 1.00 75.88 427 CYS A N 1
ATOM 3212 C CA . CYS A 1 427 ? -2.036 -7.520 28.133 1.00 75.88 427 CYS A CA 1
ATOM 3213 C C . CYS A 1 427 ? -0.662 -7.012 28.592 1.00 75.88 427 CYS A C 1
ATOM 3215 O O . CYS A 1 427 ? -0.429 -5.811 28.716 1.00 75.88 427 CYS A O 1
ATOM 3217 N N . ASP A 1 428 ? 0.255 -7.951 28.791 1.00 80.94 428 ASP A N 1
ATOM 3218 C CA . ASP A 1 428 ? 1.676 -7.737 29.061 1.00 80.94 428 ASP A CA 1
ATOM 3219 C C . ASP A 1 428 ? 2.553 -8.174 27.868 1.00 80.94 428 ASP A C 1
ATOM 3221 O O . ASP A 1 428 ? 3.720 -7.792 27.771 1.00 80.94 428 ASP A O 1
ATOM 3225 N N . ALA A 1 429 ? 2.012 -8.983 26.947 1.00 82.94 429 ALA A N 1
ATOM 3226 C CA . ALA A 1 429 ? 2.711 -9.461 25.755 1.00 82.94 429 ALA A CA 1
ATOM 3227 C C . ALA A 1 429 ? 1.755 -9.670 24.571 1.00 82.94 429 ALA A C 1
ATOM 3229 O O . ALA A 1 429 ? 0.586 -9.998 24.757 1.00 82.94 429 ALA A O 1
ATOM 3230 N N . ASP A 1 430 ? 2.280 -9.560 23.343 1.00 82.19 430 ASP A N 1
ATOM 3231 C CA . ASP A 1 430 ? 1.508 -9.760 22.102 1.00 82.19 430 ASP A CA 1
ATOM 3232 C C . ASP A 1 430 ? 0.870 -11.164 22.023 1.00 82.19 430 ASP A C 1
ATOM 3234 O O . ASP A 1 430 ? -0.160 -11.329 21.384 1.00 82.19 430 ASP A O 1
ATOM 3238 N N . SER A 1 431 ? 1.439 -12.165 22.709 1.00 83.38 431 SER A N 1
ATOM 3239 C CA . SER A 1 431 ? 0.917 -13.541 22.768 1.00 83.38 431 SER A CA 1
ATOM 3240 C C . SER A 1 431 ? -0.353 -13.708 23.609 1.00 83.38 431 SER A C 1
ATOM 3242 O O . SER A 1 431 ? -0.914 -14.797 23.643 1.00 83.38 431 SER A O 1
ATOM 3244 N N . GLN A 1 432 ? -0.754 -12.679 24.358 1.00 83.25 432 GLN A N 1
ATOM 3245 C CA . GLN A 1 432 ? -1.994 -12.666 25.144 1.00 83.25 432 GLN A CA 1
ATOM 3246 C C . GLN A 1 432 ? -3.166 -12.046 24.370 1.00 83.25 432 GLN A C 1
ATOM 3248 O O . GLN A 1 432 ? -4.277 -11.987 24.895 1.00 83.25 432 GLN A O 1
ATOM 3253 N N . CYS A 1 433 ? -2.905 -11.569 23.153 1.00 80.56 433 CYS A N 1
ATOM 3254 C CA . CYS A 1 433 ? -3.891 -11.001 22.249 1.00 80.56 433 CYS A CA 1
ATOM 3255 C C . CYS A 1 433 ? -4.222 -11.997 21.133 1.00 80.56 433 CYS A C 1
ATOM 3257 O O . CYS A 1 433 ? -3.406 -12.860 20.809 1.00 80.56 433 CYS A O 1
ATOM 3259 N N . ASP A 1 434 ? -5.401 -11.847 20.530 1.00 80.75 434 ASP A N 1
ATOM 3260 C CA . ASP A 1 434 ? -5.807 -12.654 19.379 1.00 80.75 434 ASP A CA 1
ATOM 3261 C C . ASP A 1 434 ? -4.870 -12.439 18.174 1.00 80.75 434 ASP A C 1
ATOM 3263 O O . ASP A 1 434 ? -4.156 -11.434 18.080 1.00 80.75 434 ASP A O 1
ATOM 3267 N N . ASP A 1 435 ? -4.891 -13.366 17.211 1.00 79.75 435 ASP A N 1
ATOM 3268 C CA . ASP A 1 435 ? -3.987 -13.364 16.048 1.00 79.75 435 ASP A CA 1
ATOM 3269 C C . ASP A 1 435 ? -4.047 -12.067 15.216 1.00 79.75 435 ASP A C 1
ATOM 3271 O O . ASP A 1 435 ? -3.058 -11.673 14.583 1.00 79.75 435 ASP A O 1
ATOM 3275 N N . ASP A 1 436 ? -5.186 -11.368 15.223 1.00 83.19 436 ASP A N 1
ATOM 3276 C CA . ASP A 1 436 ? -5.389 -10.099 14.522 1.00 83.19 436 ASP A CA 1
ATOM 3277 C C . ASP A 1 436 ? -5.107 -8.852 15.381 1.00 83.19 436 ASP A C 1
ATOM 3279 O O . ASP A 1 436 ? -5.295 -7.726 14.904 1.00 83.19 436 ASP A O 1
ATOM 3283 N N . GLN A 1 437 ? -4.600 -9.028 16.604 1.00 83.75 437 GLN A N 1
ATOM 3284 C CA . GLN A 1 437 ? -4.313 -7.979 17.583 1.00 83.75 437 GLN A CA 1
ATOM 3285 C C . GLN A 1 437 ? -2.826 -7.946 17.987 1.00 83.75 437 GLN A C 1
ATOM 3287 O O . GLN A 1 437 ? -2.014 -8.784 17.581 1.00 83.75 437 GLN A O 1
ATOM 3292 N N . PHE A 1 438 ? -2.440 -6.904 18.724 1.00 86.00 438 PHE A N 1
ATOM 3293 C CA . PHE A 1 438 ? -1.137 -6.764 19.374 1.00 86.00 438 PHE A CA 1
ATOM 3294 C C . PHE A 1 438 ? -1.286 -6.015 20.699 1.00 86.00 438 PHE A C 1
ATOM 3296 O O . PHE A 1 438 ? -2.226 -5.240 20.875 1.00 86.00 438 PHE A O 1
ATOM 3303 N N . CYS A 1 439 ? -0.335 -6.219 21.604 1.00 84.94 439 CYS A N 1
ATOM 3304 C CA . CYS A 1 439 ? -0.268 -5.512 22.867 1.00 84.94 439 CYS A CA 1
ATOM 3305 C C . CYS A 1 439 ? 0.433 -4.165 22.672 1.00 84.94 439 CYS A C 1
ATOM 3307 O O . CYS A 1 439 ? 1.627 -4.103 22.330 1.00 84.94 439 CYS A O 1
ATOM 3309 N N . ASP A 1 440 ? -0.325 -3.084 22.832 1.00 82.69 440 ASP A N 1
ATOM 3310 C CA . ASP A 1 440 ? 0.198 -1.728 22.692 1.00 82.69 440 ASP A CA 1
ATOM 3311 C C . ASP A 1 440 ? 0.929 -1.249 23.950 1.00 82.69 440 ASP A C 1
ATOM 3313 O O . ASP A 1 440 ? 0.894 -1.884 25.001 1.00 82.69 440 ASP A O 1
ATOM 3317 N N . LEU A 1 441 ? 1.595 -0.099 23.847 1.00 76.25 441 LEU A N 1
ATOM 3318 C CA . LEU A 1 441 ? 2.379 0.519 24.921 1.00 76.25 441 LEU A CA 1
ATOM 3319 C C . LEU A 1 441 ? 1.583 0.772 26.210 1.00 76.25 441 LEU A C 1
ATOM 3321 O O . LEU A 1 441 ? 2.176 0.832 27.285 1.00 76.25 441 LEU A O 1
ATOM 3325 N N . LEU A 1 442 ? 0.260 0.916 26.110 1.00 73.31 442 LEU A N 1
ATOM 3326 C CA . LEU A 1 442 ? -0.634 1.085 27.257 1.00 73.31 442 LEU A CA 1
ATOM 3327 C C . LEU A 1 442 ? -1.058 -0.246 27.906 1.00 73.31 442 LEU A C 1
ATOM 3329 O O . LEU A 1 442 ? -1.792 -0.227 28.890 1.00 73.31 442 LEU A O 1
ATOM 3333 N N . GLY A 1 443 ? -0.591 -1.387 27.387 1.00 78.69 443 GLY A N 1
ATOM 3334 C CA . GLY A 1 443 ? -0.915 -2.714 27.906 1.00 78.69 443 GLY A CA 1
ATOM 3335 C C . GLY A 1 443 ? -2.327 -3.166 27.550 1.00 78.69 443 GLY A C 1
ATOM 3336 O O . GLY A 1 443 ? -2.977 -3.810 28.367 1.00 78.69 443 GLY A O 1
ATOM 3337 N N . PHE A 1 444 ? -2.819 -2.811 26.359 1.00 75.31 444 PHE A N 1
ATOM 3338 C CA . PHE A 1 444 ? -4.114 -3.261 25.845 1.00 75.31 444 PHE A CA 1
ATOM 3339 C C . PHE A 1 444 ? -3.959 -3.965 24.504 1.00 75.31 444 PHE A C 1
ATOM 3341 O O . PHE A 1 444 ? -3.150 -3.547 23.668 1.00 75.31 444 PHE A O 1
ATOM 3348 N N . CYS A 1 445 ? -4.751 -5.014 24.294 1.00 75.19 445 CYS A N 1
ATOM 3349 C CA . CYS A 1 445 ? -4.842 -5.668 22.999 1.00 75.19 445 CYS A CA 1
ATOM 3350 C C . CYS A 1 445 ? -5.627 -4.784 22.029 1.00 75.19 445 CYS A C 1
ATOM 3352 O O . CYS A 1 445 ? -6.788 -4.458 22.270 1.00 75.19 445 CYS A O 1
ATOM 3354 N N . ILE A 1 446 ? -4.986 -4.381 20.932 1.00 79.56 446 ILE A N 1
ATOM 3355 C CA . ILE A 1 446 ? -5.598 -3.559 19.884 1.00 79.56 446 ILE A CA 1
ATOM 3356 C C . ILE A 1 446 ? -5.416 -4.230 18.528 1.00 79.56 446 ILE A C 1
ATOM 3358 O O . ILE A 1 446 ? -4.398 -4.874 18.270 1.00 79.56 446 ILE A O 1
ATOM 3362 N N . LYS A 1 447 ? -6.383 -4.047 17.624 1.00 83.19 447 LYS A N 1
ATOM 3363 C CA . LYS A 1 447 ? -6.315 -4.590 16.262 1.00 83.19 447 LYS A CA 1
ATOM 3364 C C . LYS A 1 447 ? -5.059 -4.121 15.530 1.00 83.19 447 LYS A C 1
ATOM 3366 O O . LYS A 1 447 ? -4.709 -2.936 15.527 1.00 83.19 447 LYS A O 1
ATOM 3371 N N . ARG A 1 448 ? -4.415 -5.056 14.831 1.00 85.19 448 ARG A N 1
ATOM 3372 C CA . ARG A 1 448 ? -3.282 -4.770 13.951 1.00 85.19 448 ARG A CA 1
ATOM 3373 C C . ARG A 1 448 ? -3.708 -3.821 12.839 1.00 85.19 448 ARG A C 1
ATOM 3375 O O . ARG A 1 448 ? -4.768 -3.959 12.219 1.00 85.19 448 ARG A O 1
ATOM 3382 N N . LYS A 1 449 ? -2.845 -2.855 12.557 1.00 84.44 449 LYS A N 1
ATOM 3383 C CA . LYS A 1 449 ? -3.099 -1.772 11.616 1.00 84.44 449 LYS A CA 1
ATOM 3384 C C . LYS A 1 449 ? -2.888 -2.229 10.173 1.00 84.44 449 LYS A C 1
ATOM 3386 O O . LYS A 1 449 ? -2.062 -3.097 9.874 1.00 84.44 449 LYS A O 1
ATOM 3391 N N . LYS A 1 450 ? -3.663 -1.623 9.269 1.00 85.69 450 LYS A N 1
ATOM 3392 C CA . LYS A 1 450 ? -3.541 -1.809 7.817 1.00 85.69 450 LYS A CA 1
ATOM 3393 C C . LYS A 1 450 ? -2.295 -1.082 7.288 1.00 85.69 450 LYS A C 1
ATOM 3395 O O . LYS A 1 450 ? -1.692 -0.258 7.975 1.00 85.69 450 LYS A O 1
ATOM 3400 N N . VAL A 1 451 ? -1.926 -1.386 6.049 1.00 79.25 451 VAL A N 1
ATOM 3401 C CA . VAL A 1 451 ? -0.829 -0.736 5.311 1.00 79.25 451 VAL A CA 1
ATOM 3402 C C . VAL A 1 451 ? -0.998 0.789 5.328 1.00 79.25 451 VAL A C 1
ATOM 3404 O O . VAL A 1 451 ? -2.122 1.277 5.232 1.00 79.25 451 VAL A O 1
ATOM 3407 N N . ALA A 1 452 ? 0.113 1.524 5.408 1.00 78.25 452 ALA A N 1
ATOM 3408 C CA . ALA A 1 452 ? 0.216 2.987 5.508 1.00 78.25 452 ALA A CA 1
ATOM 3409 C C . ALA A 1 452 ? -0.108 3.617 6.878 1.00 78.25 452 ALA A C 1
ATOM 3411 O O . ALA A 1 452 ? 0.039 4.828 7.027 1.00 78.25 452 ALA A O 1
ATOM 3412 N N . HIS A 1 453 ? -0.489 2.841 7.895 1.00 80.38 453 HIS A N 1
ATOM 3413 C CA . HIS A 1 453 ? -0.634 3.365 9.259 1.00 80.38 453 HIS A CA 1
ATOM 3414 C C . HIS A 1 453 ? 0.699 3.406 10.013 1.00 80.38 453 HIS A C 1
ATOM 3416 O O . HIS A 1 453 ? 1.573 2.572 9.782 1.00 80.38 453 HIS A O 1
ATOM 3422 N N . VAL A 1 454 ? 0.822 4.338 10.963 1.00 81.75 454 VAL A N 1
ATOM 3423 C CA . VAL A 1 454 ? 2.012 4.485 11.816 1.00 81.75 454 VAL A CA 1
ATOM 3424 C C . VAL A 1 454 ? 2.202 3.261 12.715 1.00 81.75 454 VAL A C 1
ATOM 3426 O O . VAL A 1 454 ? 1.272 2.833 13.414 1.00 81.75 454 VAL A O 1
ATOM 3429 N N . CYS A 1 455 ? 3.427 2.746 12.737 1.00 86.25 455 CYS A N 1
ATOM 3430 C CA . CYS A 1 455 ? 3.862 1.616 13.546 1.00 86.25 455 CYS A CA 1
ATOM 3431 C C . CYS A 1 455 ? 5.213 1.897 14.214 1.00 86.25 455 CYS A C 1
ATOM 3433 O O . CYS A 1 455 ? 6.036 2.650 13.701 1.00 86.25 455 CYS A O 1
ATOM 3435 N N . HIS A 1 456 ? 5.441 1.251 15.357 1.00 85.75 456 HIS A N 1
ATOM 3436 C CA . HIS A 1 456 ? 6.718 1.285 16.079 1.00 85.75 456 HIS A CA 1
ATOM 3437 C C . HIS A 1 456 ? 7.407 -0.092 16.131 1.00 85.75 456 HIS A C 1
ATOM 3439 O O . HIS A 1 456 ? 8.603 -0.172 16.390 1.00 85.75 456 HIS A O 1
ATOM 3445 N N . LYS A 1 457 ? 6.667 -1.181 15.871 1.00 86.19 457 LYS A N 1
ATOM 3446 C CA . LYS A 1 457 ? 7.170 -2.560 15.773 1.00 86.19 457 LYS A CA 1
ATOM 3447 C C . LYS A 1 457 ? 6.373 -3.349 14.732 1.00 86.19 457 LYS A C 1
ATOM 3449 O O . LYS A 1 457 ? 5.236 -2.999 14.418 1.00 86.19 457 LYS A O 1
ATOM 3454 N N . ASN A 1 458 ? 6.952 -4.440 14.236 1.00 84.94 458 ASN A N 1
ATOM 3455 C CA . ASN A 1 458 ? 6.347 -5.319 13.228 1.00 84.94 458 ASN A CA 1
ATOM 3456 C C . ASN A 1 458 ? 4.986 -5.895 13.648 1.00 84.94 458 ASN A C 1
ATOM 3458 O O . ASN A 1 458 ? 4.074 -5.952 12.827 1.00 84.94 458 ASN A O 1
ATOM 3462 N N . ALA A 1 459 ? 4.829 -6.247 14.929 1.00 84.06 459 ALA A N 1
ATOM 3463 C CA . ALA A 1 459 ? 3.590 -6.809 15.473 1.00 84.06 459 ALA A CA 1
ATOM 3464 C C . ALA A 1 459 ? 2.379 -5.866 15.348 1.00 84.06 459 ALA A C 1
ATOM 3466 O O . ALA A 1 459 ? 1.249 -6.334 15.306 1.00 84.06 459 ALA A O 1
ATOM 3467 N N . VAL A 1 460 ? 2.601 -4.550 15.217 1.00 87.44 460 VAL A N 1
ATOM 3468 C CA . VAL A 1 460 ? 1.525 -3.564 15.005 1.00 87.44 460 VAL A CA 1
ATOM 3469 C C . VAL A 1 460 ? 0.838 -3.767 13.654 1.00 87.44 460 VAL A C 1
ATOM 3471 O O . VAL A 1 460 ? -0.317 -3.386 13.489 1.00 87.44 460 VAL A O 1
ATOM 3474 N N . CYS A 1 461 ? 1.534 -4.324 12.665 1.00 86.19 461 CYS A N 1
ATOM 3475 C CA . CYS A 1 461 ? 1.089 -4.356 11.280 1.00 86.19 461 CYS A CA 1
ATOM 3476 C C . CYS A 1 461 ? 0.490 -5.709 10.918 1.00 86.19 461 CYS A C 1
ATOM 3478 O O . CYS A 1 461 ? 1.087 -6.747 11.194 1.00 86.19 461 CYS A O 1
ATOM 3480 N N . LYS A 1 462 ? -0.652 -5.714 10.215 1.00 85.69 462 LYS A N 1
ATOM 3481 C CA . LYS A 1 462 ? -1.259 -6.964 9.715 1.00 85.69 462 LYS A CA 1
ATOM 3482 C C . LYS A 1 462 ? -0.315 -7.766 8.818 1.00 85.69 462 LYS A C 1
ATOM 3484 O O . LYS A 1 462 ? -0.329 -8.986 8.854 1.00 85.69 462 LYS A O 1
ATOM 3489 N N . SER A 1 463 ? 0.515 -7.072 8.048 1.00 81.44 463 SER A N 1
ATOM 3490 C CA . SER A 1 463 ? 1.540 -7.657 7.184 1.00 81.44 463 SER A CA 1
ATOM 3491 C C . SER A 1 463 ? 2.768 -8.184 7.932 1.00 81.44 463 SER A C 1
ATOM 3493 O O . SER A 1 463 ? 3.594 -8.859 7.333 1.00 81.44 463 SER A O 1
ATOM 3495 N N . GLY A 1 464 ? 2.939 -7.834 9.211 1.00 85.19 464 GLY A N 1
ATOM 3496 C CA . GLY A 1 464 ? 4.148 -8.139 9.973 1.00 85.19 464 GLY A CA 1
ATOM 3497 C C . GLY A 1 464 ? 5.362 -7.266 9.633 1.00 85.19 464 GLY A C 1
ATOM 3498 O O . GLY A 1 464 ? 6.441 -7.528 10.158 1.00 85.19 464 GLY A O 1
ATOM 3499 N N . TYR A 1 465 ? 5.221 -6.221 8.805 1.00 85.06 465 TYR A N 1
ATOM 3500 C CA . TYR A 1 465 ? 6.340 -5.341 8.440 1.00 85.06 465 TYR A CA 1
ATOM 3501 C C . TYR A 1 465 ? 6.066 -3.879 8.790 1.00 85.06 465 TYR A C 1
ATOM 3503 O O . TYR A 1 465 ? 5.159 -3.246 8.245 1.00 85.06 465 TYR A O 1
ATOM 3511 N N . CYS A 1 466 ? 6.902 -3.333 9.671 1.00 86.94 466 CYS A N 1
ATOM 3512 C CA . CYS A 1 466 ? 6.967 -1.918 9.998 1.00 86.94 466 CYS A CA 1
ATOM 3513 C C . CYS A 1 466 ? 8.223 -1.309 9.364 1.00 86.94 466 CYS A C 1
ATOM 3515 O O . CYS A 1 466 ? 9.334 -1.510 9.852 1.00 86.94 466 CYS A O 1
ATOM 3517 N N . VAL A 1 467 ? 8.058 -0.576 8.261 1.00 82.75 467 VAL A N 1
ATOM 3518 C CA . VAL A 1 467 ? 9.172 -0.038 7.467 1.00 82.75 467 VAL A CA 1
ATOM 3519 C C . VAL A 1 467 ? 9.073 1.481 7.435 1.00 82.75 467 VAL A C 1
ATOM 3521 O O . VAL A 1 467 ? 8.045 2.039 7.057 1.00 82.75 467 VAL A O 1
ATOM 3524 N N . GLY A 1 468 ? 10.131 2.165 7.877 1.00 81.69 468 GLY A N 1
ATOM 3525 C CA . GLY A 1 468 ? 10.160 3.632 7.935 1.00 81.69 468 GLY A CA 1
ATOM 3526 C C . GLY A 1 468 ? 9.103 4.245 8.864 1.00 81.69 468 GLY A C 1
ATOM 3527 O O . GLY A 1 468 ? 8.677 5.369 8.626 1.00 81.69 468 GLY A O 1
ATOM 3528 N N . GLY A 1 469 ? 8.650 3.504 9.884 1.00 85.56 469 GLY A N 1
ATOM 3529 C CA . GLY A 1 469 ? 7.598 3.939 10.812 1.00 85.56 469 GLY A CA 1
ATOM 3530 C C . GLY A 1 469 ? 6.168 3.702 10.318 1.00 85.56 469 GLY A C 1
ATOM 3531 O O . GLY A 1 469 ? 5.227 4.136 10.979 1.00 85.56 469 GLY A O 1
ATOM 3532 N N . PHE A 1 470 ? 5.981 3.007 9.188 1.00 85.00 470 PHE A N 1
ATOM 3533 C CA . PHE A 1 470 ? 4.658 2.708 8.636 1.00 85.00 470 PHE A CA 1
ATOM 3534 C C . PHE A 1 470 ? 4.484 1.236 8.259 1.00 85.00 470 PHE A C 1
ATOM 3536 O O . PHE A 1 470 ? 5.407 0.567 7.783 1.00 85.00 470 PHE A O 1
ATOM 3543 N N . CYS A 1 471 ? 3.265 0.732 8.443 1.00 86.31 471 CYS A N 1
ATOM 3544 C CA . CYS A 1 471 ? 2.911 -0.623 8.056 1.00 86.31 471 CYS A CA 1
ATOM 3545 C C . CYS A 1 471 ? 3.023 -0.800 6.544 1.00 86.31 471 CYS A C 1
ATOM 3547 O O . CYS A 1 471 ? 2.446 -0.029 5.775 1.00 86.31 471 CYS A O 1
ATOM 3549 N N . SER A 1 472 ? 3.764 -1.822 6.132 1.00 84.81 472 SER A N 1
ATOM 3550 C CA . SER A 1 472 ? 4.130 -2.095 4.740 1.00 84.81 472 SER A CA 1
ATOM 3551 C C . SER A 1 472 ? 3.812 -3.543 4.389 1.00 84.81 472 SER A C 1
ATOM 3553 O O . SER A 1 472 ? 3.923 -4.403 5.247 1.00 84.81 472 SER A O 1
ATOM 3555 N N . GLU A 1 473 ? 3.411 -3.849 3.159 1.00 83.69 473 GLU A N 1
ATOM 3556 C CA . GLU A 1 473 ? 3.083 -5.228 2.737 1.00 83.69 473 GLU A CA 1
ATOM 3557 C C . GLU A 1 473 ? 4.326 -6.113 2.631 1.00 83.69 473 GLU A C 1
ATOM 3559 O O . GLU A 1 473 ? 4.233 -7.330 2.719 1.00 83.69 473 GLU A O 1
ATOM 3564 N N . CYS A 1 474 ? 5.491 -5.490 2.485 1.00 80.31 474 CYS A N 1
ATOM 3565 C CA . CYS A 1 474 ? 6.762 -6.146 2.241 1.00 80.31 474 CYS A CA 1
ATOM 3566 C C . CYS A 1 474 ? 7.900 -5.423 2.992 1.00 80.31 474 CYS A C 1
ATOM 3568 O O . CYS A 1 474 ? 7.789 -4.228 3.291 1.00 80.31 474 CYS A O 1
ATOM 3570 N N . PRO A 1 475 ? 8.992 -6.134 3.329 1.00 77.31 475 PRO A N 1
ATOM 3571 C CA . PRO A 1 475 ? 10.032 -5.641 4.234 1.00 77.31 475 PRO A CA 1
ATOM 3572 C C . PRO A 1 475 ? 11.018 -4.654 3.594 1.00 77.31 475 PRO A C 1
ATOM 3574 O O . PRO A 1 475 ? 11.596 -3.829 4.298 1.00 77.31 475 PRO A O 1
ATOM 3577 N N . THR A 1 476 ? 11.254 -4.739 2.282 1.00 75.94 476 THR A N 1
ATOM 3578 C CA . THR A 1 476 ? 12.282 -3.948 1.583 1.00 75.94 476 THR A CA 1
ATOM 3579 C C . THR A 1 476 ? 11.901 -3.698 0.130 1.00 75.94 476 THR A C 1
ATOM 3581 O O . THR A 1 476 ? 11.415 -4.615 -0.530 1.00 75.94 476 THR A O 1
ATOM 3584 N N . VAL A 1 477 ? 12.194 -2.494 -0.372 1.00 70.12 477 VAL A N 1
ATOM 3585 C CA . VAL A 1 477 ? 12.013 -2.106 -1.782 1.00 70.12 477 VAL A CA 1
ATOM 3586 C C . VAL A 1 477 ? 12.805 -3.046 -2.698 1.00 70.12 477 VAL A C 1
ATOM 3588 O O . VAL A 1 477 ? 13.895 -3.486 -2.330 1.00 70.12 477 VAL A O 1
ATOM 3591 N N . ASP A 1 478 ? 12.250 -3.349 -3.871 1.00 65.00 478 ASP A N 1
ATOM 3592 C CA . ASP A 1 478 ? 12.899 -4.097 -4.952 1.00 65.00 478 ASP A CA 1
ATOM 3593 C C . ASP A 1 478 ? 13.379 -5.503 -4.543 1.00 65.00 478 ASP A C 1
ATOM 3595 O O . ASP A 1 478 ? 14.380 -6.028 -5.031 1.00 65.00 478 ASP A O 1
ATOM 3599 N N . ARG A 1 479 ? 12.630 -6.167 -3.654 1.00 64.50 479 ARG A N 1
ATOM 3600 C CA . ARG A 1 479 ? 12.695 -7.622 -3.463 1.00 64.50 479 ARG A CA 1
ATOM 3601 C C . ARG A 1 479 ? 11.309 -8.233 -3.622 1.00 64.50 479 ARG A C 1
ATOM 3603 O O . ARG A 1 479 ? 10.319 -7.665 -3.173 1.00 64.50 479 ARG A O 1
ATOM 3610 N N . SER A 1 480 ? 11.253 -9.418 -4.221 1.00 62.34 480 SER A N 1
ATOM 3611 C CA . SER A 1 480 ? 10.052 -10.265 -4.251 1.00 62.34 480 SER A CA 1
ATOM 3612 C C . SER A 1 480 ? 9.795 -10.967 -2.908 1.00 62.34 480 SER A C 1
ATOM 3614 O O . SER A 1 480 ? 8.703 -11.471 -2.671 1.00 62.34 480 SER A O 1
ATOM 3616 N N . ALA A 1 481 ? 10.770 -10.960 -1.990 1.00 59.56 481 ALA A N 1
ATOM 3617 C CA . ALA A 1 481 ? 10.615 -11.515 -0.648 1.00 59.56 481 ALA A CA 1
ATOM 3618 C C . ALA A 1 481 ? 9.540 -10.743 0.146 1.00 59.56 481 ALA A C 1
ATOM 3620 O O . ALA A 1 481 ? 9.764 -9.597 0.533 1.00 59.56 481 ALA A O 1
ATOM 3621 N N . GLY A 1 482 ? 8.393 -11.384 0.387 1.00 64.12 482 GLY A N 1
ATOM 3622 C CA . GLY A 1 482 ? 7.251 -10.829 1.128 1.00 64.12 482 GLY A CA 1
ATOM 3623 C C . GLY A 1 482 ? 5.994 -10.590 0.284 1.00 64.12 482 GLY A C 1
ATOM 3624 O O . GLY A 1 482 ? 4.922 -10.432 0.858 1.00 64.12 482 GLY A O 1
ATOM 3625 N N . CYS A 1 483 ? 6.093 -10.616 -1.049 1.00 74.06 483 CYS A N 1
ATOM 3626 C CA . CYS A 1 483 ? 4.922 -10.606 -1.928 1.00 74.06 483 CYS A CA 1
ATOM 3627 C C . CYS A 1 483 ? 4.470 -12.042 -2.209 1.00 74.06 483 CYS A C 1
ATOM 3629 O O . CYS A 1 483 ? 5.297 -12.924 -2.427 1.00 74.06 483 CYS A O 1
ATOM 3631 N N . ILE A 1 484 ? 3.158 -12.286 -2.150 1.00 66.31 484 ILE A N 1
ATOM 3632 C CA . ILE A 1 484 ? 2.578 -13.642 -2.167 1.00 66.31 484 ILE A CA 1
ATOM 3633 C C . ILE A 1 484 ? 2.700 -14.289 -3.559 1.00 66.31 484 ILE A C 1
ATOM 3635 O O . ILE A 1 484 ? 2.702 -15.513 -3.667 1.00 66.31 484 ILE A O 1
ATOM 3639 N N . ALA A 1 485 ? 2.837 -13.488 -4.621 1.00 65.94 485 ALA A N 1
ATOM 3640 C CA . ALA A 1 485 ? 2.944 -13.972 -5.993 1.00 65.94 485 ALA A CA 1
ATOM 3641 C C . ALA A 1 485 ? 4.342 -13.743 -6.596 1.00 65.94 485 ALA A C 1
ATOM 3643 O O . ALA A 1 485 ? 4.862 -12.628 -6.576 1.00 65.94 485 ALA A O 1
ATOM 3644 N N . ASP A 1 486 ? 4.886 -14.764 -7.272 1.00 67.00 486 ASP A N 1
ATOM 3645 C CA . ASP A 1 486 ? 6.133 -14.687 -8.066 1.00 67.00 486 ASP A CA 1
ATOM 3646 C C . ASP A 1 486 ? 6.082 -13.621 -9.182 1.00 67.00 486 ASP A C 1
ATOM 3648 O O . ASP A 1 486 ? 7.105 -13.188 -9.724 1.00 67.00 486 ASP A O 1
ATOM 3652 N N . ALA A 1 487 ? 4.869 -13.186 -9.532 1.00 76.38 487 ALA A N 1
ATOM 3653 C CA . ALA A 1 487 ? 4.590 -12.147 -10.511 1.00 76.38 487 ALA A CA 1
ATOM 3654 C C . ALA A 1 487 ? 4.556 -10.724 -9.920 1.00 76.38 487 ALA A C 1
ATOM 3656 O O . ALA A 1 487 ? 4.232 -9.793 -10.657 1.00 76.38 487 ALA A O 1
ATOM 3657 N N . GLU A 1 488 ? 4.879 -10.530 -8.639 1.00 82.12 488 GLU A N 1
ATOM 3658 C CA . GLU A 1 488 ? 4.854 -9.232 -7.953 1.00 82.12 488 GLU A CA 1
ATOM 3659 C C . GLU A 1 488 ? 6.233 -8.817 -7.408 1.00 82.12 488 GLU A C 1
ATOM 3661 O O . GLU A 1 488 ? 7.127 -9.638 -7.202 1.00 82.12 488 GLU A O 1
ATOM 3666 N N . PHE A 1 489 ? 6.418 -7.515 -7.183 1.00 83.31 489 PHE A N 1
ATOM 3667 C CA . PHE A 1 489 ? 7.605 -6.935 -6.559 1.00 83.31 489 PHE A CA 1
ATOM 3668 C C . PHE A 1 489 ? 7.225 -5.810 -5.587 1.00 83.31 489 PHE A C 1
ATOM 3670 O O . PHE A 1 489 ? 6.208 -5.135 -5.751 1.00 83.31 489 PHE A O 1
ATOM 3677 N N . CYS A 1 490 ? 8.055 -5.605 -4.565 1.00 83.00 490 CYS A N 1
ATOM 3678 C CA . CYS A 1 490 ? 7.839 -4.590 -3.541 1.00 83.00 490 CYS A CA 1
ATOM 3679 C C . CYS A 1 490 ? 8.301 -3.201 -4.014 1.00 83.00 490 CYS A C 1
ATOM 3681 O O . CYS A 1 490 ? 9.482 -3.014 -4.300 1.00 83.00 490 CYS A O 1
ATOM 3683 N N . THR A 1 491 ? 7.417 -2.203 -4.049 1.00 81.94 491 THR A N 1
ATOM 3684 C CA . THR A 1 491 ? 7.755 -0.829 -4.465 1.00 81.94 491 THR A CA 1
ATOM 3685 C C . THR A 1 491 ? 7.171 0.225 -3.528 1.00 81.94 491 THR A C 1
ATOM 3687 O O . THR A 1 491 ? 6.144 0.023 -2.875 1.00 81.94 491 THR A O 1
ATOM 3690 N N . GLN A 1 492 ? 7.813 1.394 -3.490 1.00 75.19 492 GLN A N 1
ATOM 3691 C CA . GLN A 1 492 ? 7.259 2.599 -2.879 1.00 75.19 492 GLN A CA 1
ATOM 3692 C C . GLN A 1 492 ? 6.521 3.403 -3.955 1.00 75.19 492 GLN A C 1
ATOM 3694 O O . GLN A 1 492 ? 7.104 3.789 -4.969 1.00 75.19 492 GLN A O 1
ATOM 3699 N N . LYS A 1 493 ? 5.223 3.653 -3.771 1.00 69.62 493 LYS A N 1
ATOM 3700 C CA . LYS A 1 493 ? 4.474 4.545 -4.665 1.00 69.62 493 LYS A CA 1
ATOM 3701 C C . LYS A 1 493 ? 4.764 5.983 -4.241 1.00 69.62 493 LYS A C 1
ATOM 3703 O O . LYS A 1 493 ? 4.540 6.318 -3.087 1.00 69.62 493 LYS A O 1
ATOM 3708 N N . ILE A 1 494 ? 5.197 6.839 -5.169 1.00 57.59 494 ILE A N 1
ATOM 3709 C CA . ILE A 1 494 ? 5.639 8.225 -4.884 1.00 57.59 494 ILE A CA 1
ATOM 3710 C C . ILE A 1 494 ? 4.586 9.041 -4.097 1.00 57.59 494 ILE A C 1
ATOM 3712 O O . ILE A 1 494 ? 4.943 9.921 -3.325 1.00 57.59 494 ILE A O 1
ATOM 3716 N N . ASN A 1 495 ? 3.300 8.682 -4.205 1.00 56.75 495 ASN A N 1
ATOM 3717 C CA . ASN A 1 495 ? 2.190 9.378 -3.542 1.00 56.75 495 ASN A CA 1
ATOM 3718 C C . ASN A 1 495 ? 1.536 8.580 -2.394 1.00 56.75 495 ASN A C 1
ATOM 3720 O O . ASN A 1 495 ? 0.436 8.926 -1.967 1.00 56.75 495 ASN A O 1
ATOM 3724 N N . LYS A 1 496 ? 2.132 7.473 -1.929 1.00 58.72 496 LYS A N 1
ATOM 3725 C CA . LYS A 1 496 ? 1.573 6.652 -0.840 1.00 58.72 496 LYS A CA 1
ATOM 3726 C C . LYS A 1 496 ? 2.656 6.235 0.154 1.00 58.72 496 LYS A C 1
ATOM 3728 O O . LYS A 1 496 ? 3.739 5.811 -0.230 1.00 58.72 496 LYS A O 1
ATOM 3733 N N . ILE A 1 497 ? 2.331 6.337 1.440 1.00 70.06 497 ILE A N 1
ATOM 3734 C CA . ILE A 1 497 ? 3.215 5.952 2.542 1.00 70.06 497 ILE A CA 1
ATOM 3735 C C . ILE A 1 497 ? 3.162 4.422 2.737 1.00 70.06 497 ILE A C 1
ATOM 3737 O O . ILE A 1 497 ? 2.082 3.830 2.676 1.00 70.06 497 ILE A O 1
ATOM 3741 N N . GLY A 1 498 ? 4.318 3.791 2.969 1.00 67.56 498 GLY A N 1
ATOM 3742 C CA . GLY A 1 498 ? 4.475 2.337 3.129 1.00 67.56 498 GLY A CA 1
ATOM 3743 C C . GLY A 1 498 ? 4.767 1.590 1.819 1.00 67.56 498 GLY A C 1
ATOM 3744 O O . GLY A 1 498 ? 4.355 2.015 0.737 1.00 67.56 498 GLY A O 1
ATOM 3745 N N . LEU A 1 499 ? 5.498 0.476 1.915 1.00 79.50 499 LEU A N 1
ATOM 3746 C CA . LEU A 1 499 ? 5.833 -0.376 0.767 1.00 79.50 499 LEU A CA 1
ATOM 3747 C C . LEU A 1 499 ? 4.671 -1.307 0.413 1.00 79.50 499 LEU A C 1
ATOM 3749 O O . LEU A 1 499 ? 3.963 -1.775 1.308 1.00 79.50 499 LEU A O 1
ATOM 3753 N N . ARG A 1 500 ? 4.475 -1.571 -0.883 1.00 79.81 500 ARG A N 1
ATOM 3754 C CA . ARG A 1 500 ? 3.388 -2.419 -1.398 1.00 79.81 500 ARG A CA 1
ATOM 3755 C C . ARG A 1 500 ? 3.863 -3.368 -2.486 1.00 79.81 500 ARG A C 1
ATOM 3757 O O . ARG A 1 500 ? 4.817 -3.051 -3.195 1.00 79.81 500 ARG A O 1
ATOM 3764 N N . CYS A 1 501 ? 3.160 -4.481 -2.637 1.00 82.62 501 CYS A N 1
ATOM 3765 C CA . CYS A 1 501 ? 3.365 -5.421 -3.727 1.00 82.62 501 CYS A CA 1
ATOM 3766 C C . CYS A 1 501 ? 2.640 -4.928 -4.987 1.00 82.62 501 CYS A C 1
ATOM 3768 O O . CYS A 1 501 ? 1.451 -4.613 -4.964 1.00 82.62 501 CYS A O 1
ATOM 3770 N N . GLU A 1 502 ? 3.369 -4.809 -6.094 1.00 81.81 502 GLU A N 1
ATOM 3771 C CA . GLU A 1 502 ? 2.819 -4.487 -7.411 1.00 81.81 502 GLU A CA 1
ATOM 3772 C C . GLU A 1 502 ? 3.197 -5.560 -8.426 1.00 81.81 502 GLU A C 1
ATOM 3774 O O . GLU A 1 502 ? 4.271 -6.152 -8.353 1.00 81.81 502 GLU A O 1
ATOM 3779 N N . ALA A 1 503 ? 2.341 -5.773 -9.425 1.00 84.94 503 ALA A N 1
ATOM 3780 C CA . ALA A 1 503 ? 2.644 -6.681 -10.523 1.00 84.94 503 ALA A CA 1
ATOM 3781 C C . ALA A 1 503 ? 3.924 -6.256 -11.266 1.00 84.94 503 ALA A C 1
ATOM 3783 O O . ALA A 1 503 ? 4.100 -5.082 -11.615 1.00 84.94 503 ALA A O 1
ATOM 3784 N N . LYS A 1 504 ? 4.784 -7.234 -11.574 1.00 84.56 504 LYS A N 1
ATOM 3785 C CA . LYS A 1 504 ? 5.961 -7.061 -12.429 1.00 84.56 504 LYS A CA 1
ATOM 3786 C C . LYS A 1 504 ? 5.554 -6.410 -13.750 1.00 84.56 504 LYS A C 1
ATOM 3788 O O . LYS A 1 504 ? 4.556 -6.761 -14.388 1.00 84.56 504 LYS A O 1
ATOM 3793 N N . ARG A 1 505 ? 6.354 -5.442 -14.175 1.00 84.56 505 ARG A N 1
ATOM 3794 C CA . ARG A 1 505 ? 6.087 -4.567 -15.311 1.00 84.56 505 ARG A CA 1
ATOM 3795 C C . ARG A 1 505 ? 6.435 -5.266 -16.628 1.00 84.56 505 ARG A C 1
ATOM 3797 O O . ARG A 1 505 ? 7.389 -6.041 -16.713 1.00 84.56 505 ARG A O 1
ATOM 3804 N N . ASN A 1 506 ? 5.646 -4.986 -17.665 1.00 84.19 506 ASN A N 1
ATOM 3805 C CA . ASN A 1 506 ? 5.947 -5.414 -19.035 1.00 84.19 506 ASN A CA 1
ATOM 3806 C C . ASN A 1 506 ? 7.155 -4.635 -19.589 1.00 84.19 506 ASN A C 1
ATOM 3808 O O . ASN A 1 506 ? 7.466 -3.543 -19.104 1.00 84.19 506 ASN A O 1
ATOM 3812 N N . ASN A 1 507 ? 7.775 -5.166 -20.645 1.00 81.19 507 ASN A N 1
ATOM 3813 C CA . ASN A 1 507 ? 8.852 -4.486 -21.365 1.00 81.19 507 ASN A CA 1
ATOM 3814 C C . ASN A 1 507 ? 8.418 -3.070 -21.808 1.00 81.19 507 ASN A C 1
ATOM 3816 O O . ASN A 1 507 ? 7.259 -2.836 -22.154 1.00 81.19 507 ASN A O 1
ATOM 3820 N N . GLY A 1 508 ? 9.345 -2.120 -21.718 1.00 76.69 508 GLY A N 1
ATOM 3821 C CA . GLY A 1 508 ? 9.185 -0.694 -22.001 1.00 76.69 508 GLY A CA 1
ATOM 3822 C C . GLY A 1 508 ? 8.634 0.178 -20.880 1.00 76.69 508 GLY A C 1
ATOM 3823 O O . GLY A 1 508 ? 8.544 1.398 -21.020 1.00 76.69 508 GLY A O 1
ATOM 3824 N N . ARG A 1 509 ? 8.311 -0.401 -19.722 1.00 82.69 509 ARG A N 1
ATOM 3825 C CA . ARG A 1 509 ? 7.987 0.369 -18.513 1.00 82.69 509 ARG A CA 1
ATOM 3826 C C . ARG A 1 509 ? 9.245 0.709 -17.728 1.00 82.69 509 ARG A C 1
ATOM 3828 O O . ARG A 1 509 ? 10.172 -0.089 -17.682 1.00 82.69 509 ARG A O 1
ATOM 3835 N N . ALA A 1 510 ? 9.254 1.874 -17.082 1.00 81.31 510 ALA A N 1
ATOM 3836 C CA . ALA A 1 510 ? 10.367 2.284 -16.234 1.00 81.31 510 ALA A CA 1
ATOM 3837 C C . ALA A 1 510 ? 10.610 1.260 -15.111 1.00 81.31 510 ALA A C 1
ATOM 3839 O O . ALA A 1 510 ? 9.658 0.675 -14.590 1.00 81.31 510 ALA A O 1
ATOM 3840 N N . CYS A 1 511 ? 11.861 1.070 -14.718 1.00 84.50 511 CYS A N 1
ATOM 3841 C CA . CYS A 1 511 ? 12.292 0.199 -13.629 1.00 84.50 511 CYS A CA 1
ATOM 3842 C C . CYS A 1 511 ? 13.511 0.803 -12.925 1.00 84.50 511 CYS A C 1
ATOM 3844 O O . CYS A 1 511 ? 14.291 1.535 -13.533 1.00 84.50 511 CYS A O 1
ATOM 3846 N N . LEU A 1 512 ? 13.648 0.500 -11.636 1.00 82.19 512 LEU A N 1
ATOM 3847 C CA . LEU A 1 512 ? 14.842 0.818 -10.846 1.00 82.19 512 LEU A CA 1
ATOM 3848 C C . LEU A 1 512 ? 15.723 -0.422 -10.670 1.00 82.19 512 LEU A C 1
ATOM 3850 O O . LEU A 1 512 ? 16.944 -0.315 -10.729 1.00 82.19 512 LEU A O 1
ATOM 3854 N N . ASP A 1 513 ? 15.095 -1.592 -10.540 1.00 83.38 513 ASP A N 1
ATOM 3855 C CA . ASP A 1 513 ? 15.754 -2.889 -10.431 1.00 83.38 513 ASP A CA 1
ATOM 3856 C C . ASP A 1 513 ? 15.143 -3.906 -11.410 1.00 83.38 513 ASP A C 1
ATOM 3858 O O . ASP A 1 513 ? 13.993 -3.784 -11.847 1.00 83.38 513 ASP A O 1
ATOM 3862 N N . LYS A 1 514 ? 15.923 -4.935 -11.748 1.00 84.38 514 LYS A N 1
ATOM 3863 C CA . LYS A 1 514 ? 15.527 -6.035 -12.628 1.00 84.38 514 LYS A CA 1
ATOM 3864 C C . LYS A 1 514 ? 14.329 -6.829 -12.105 1.00 84.38 514 LYS A C 1
ATOM 3866 O O . LYS A 1 514 ? 13.527 -7.281 -12.916 1.00 84.38 514 LYS A O 1
ATOM 3871 N N . VAL A 1 515 ? 14.152 -6.942 -10.784 1.00 84.00 515 VAL A N 1
ATOM 3872 C CA . VAL A 1 515 ? 13.026 -7.698 -10.201 1.00 84.00 515 VAL A CA 1
ATOM 3873 C C . VAL A 1 515 ? 11.664 -7.060 -10.474 1.00 84.00 515 VAL A C 1
ATOM 3875 O O . VAL A 1 515 ? 10.641 -7.735 -10.385 1.00 84.00 515 VAL A O 1
ATOM 3878 N N . ALA A 1 516 ? 11.640 -5.772 -10.832 1.00 84.00 516 ALA A N 1
ATOM 3879 C CA . ALA A 1 516 ? 10.422 -5.066 -11.207 1.00 84.00 516 ALA A CA 1
ATOM 3880 C C . ALA A 1 516 ? 9.903 -5.470 -12.596 1.00 84.00 516 ALA A C 1
ATOM 3882 O O . ALA A 1 516 ? 8.803 -5.066 -12.970 1.00 84.00 516 ALA A O 1
ATOM 3883 N N . CYS A 1 517 ? 10.676 -6.233 -13.373 1.00 85.50 517 CYS A N 1
ATOM 3884 C CA . CYS A 1 517 ? 10.407 -6.546 -14.772 1.00 85.50 517 CYS A CA 1
ATOM 3885 C C . CYS A 1 517 ? 10.044 -8.016 -14.957 1.00 85.50 517 CYS A C 1
ATOM 3887 O O . CYS A 1 517 ? 10.681 -8.894 -14.390 1.00 85.50 517 CYS A O 1
ATOM 3889 N N . LYS A 1 518 ? 9.055 -8.310 -15.808 1.00 85.56 518 LYS A N 1
ATOM 3890 C CA . LYS A 1 518 ? 8.697 -9.703 -16.140 1.00 85.56 518 LYS A CA 1
ATOM 3891 C C . LYS A 1 518 ? 9.825 -10.474 -16.824 1.00 85.56 518 LYS A C 1
ATOM 3893 O O . LYS A 1 518 ? 9.883 -11.688 -16.695 1.00 85.56 518 LYS A O 1
ATOM 3898 N N . SER A 1 519 ? 10.689 -9.771 -17.552 1.00 82.75 519 SER A N 1
ATOM 3899 C CA . SER A 1 519 ? 11.890 -10.327 -18.176 1.00 82.75 519 SER A CA 1
ATOM 3900 C C . SER A 1 519 ? 13.045 -10.543 -17.195 1.00 82.75 519 SER A C 1
ATOM 3902 O O . SER A 1 519 ? 14.079 -11.055 -17.605 1.00 82.75 519 SER A O 1
ATOM 3904 N N . ASP A 1 520 ? 12.910 -10.099 -15.938 1.00 85.31 520 ASP A N 1
ATOM 3905 C CA . ASP A 1 520 ? 13.999 -9.987 -14.962 1.00 85.31 520 ASP A CA 1
ATOM 3906 C C . ASP A 1 520 ? 15.222 -9.207 -15.500 1.00 85.31 520 ASP A C 1
ATOM 3908 O O . ASP A 1 520 ? 16.368 -9.452 -15.111 1.00 85.31 520 ASP A O 1
ATOM 3912 N N . ILE A 1 521 ? 14.982 -8.241 -16.400 1.00 84.75 521 ILE A N 1
ATOM 3913 C CA . ILE A 1 521 ? 16.000 -7.368 -16.996 1.00 84.75 521 ILE A CA 1
ATOM 3914 C C . ILE A 1 521 ? 15.525 -5.912 -16.937 1.00 84.75 521 ILE A C 1
ATOM 3916 O O . ILE A 1 521 ? 14.519 -5.540 -17.546 1.00 84.75 521 ILE A O 1
ATOM 3920 N N . CYS A 1 522 ? 16.301 -5.071 -16.249 1.00 86.19 522 CYS A N 1
ATOM 3921 C CA . CYS A 1 522 ? 16.136 -3.620 -16.218 1.00 86.19 522 CYS A CA 1
ATOM 3922 C C . CYS A 1 522 ? 17.360 -2.956 -16.856 1.00 86.19 522 CYS A C 1
ATOM 3924 O O . CYS A 1 522 ? 18.436 -2.930 -16.260 1.00 86.19 522 CYS A O 1
ATOM 3926 N N . SER A 1 523 ? 17.197 -2.419 -18.066 1.00 82.38 523 SER A N 1
ATOM 3927 C CA . SER A 1 523 ? 18.286 -1.819 -18.841 1.00 82.38 523 SER A CA 1
ATOM 3928 C C . SER A 1 523 ? 17.919 -0.409 -19.288 1.00 82.38 523 SER A C 1
ATOM 3930 O O . SER A 1 523 ? 16.813 -0.152 -19.758 1.00 82.38 523 SER A O 1
ATOM 3932 N N . GLY A 1 524 ? 18.837 0.542 -19.088 1.00 76.31 524 GLY A N 1
ATOM 3933 C CA . GLY A 1 524 ? 18.587 1.959 -19.383 1.00 76.31 524 GLY A CA 1
ATOM 3934 C C . GLY A 1 524 ? 17.472 2.591 -18.536 1.00 76.31 524 GLY A C 1
ATOM 3935 O O . GLY A 1 524 ? 16.923 3.611 -18.937 1.00 76.31 524 GLY A O 1
ATOM 3936 N N . GLY A 1 525 ? 17.117 1.980 -17.397 1.00 82.94 525 GLY A N 1
ATOM 3937 C CA . GLY A 1 525 ? 15.995 2.397 -16.548 1.00 82.94 525 GLY A CA 1
ATOM 3938 C C . GLY A 1 525 ? 14.625 1.892 -17.013 1.00 82.94 525 GLY A C 1
ATOM 3939 O O . GLY A 1 525 ? 13.611 2.369 -16.507 1.00 82.94 525 GLY A O 1
ATOM 3940 N N . PHE A 1 526 ? 14.570 0.949 -17.965 1.00 84.88 526 PHE A N 1
ATOM 3941 C CA . PHE A 1 526 ? 13.327 0.365 -18.477 1.00 84.88 526 PHE A CA 1
ATOM 3942 C C . PHE A 1 526 ? 13.399 -1.162 -18.574 1.00 84.88 526 PHE A C 1
ATOM 3944 O O . PHE A 1 526 ? 14.442 -1.747 -18.884 1.00 84.88 526 PHE A O 1
ATOM 3951 N N . CYS A 1 527 ? 12.269 -1.816 -18.312 1.00 87.56 527 CYS A N 1
ATOM 3952 C CA . CYS A 1 527 ? 12.135 -3.254 -18.463 1.00 87.56 527 CYS A CA 1
ATOM 3953 C C . CYS A 1 527 ? 12.398 -3.627 -19.914 1.00 87.56 527 CYS A C 1
ATOM 3955 O O . CYS A 1 527 ? 11.769 -3.080 -20.817 1.00 87.56 527 CYS A O 1
ATOM 3957 N N . SER A 1 528 ? 13.353 -4.518 -20.135 1.00 85.44 528 SER A N 1
ATOM 3958 C CA . SER A 1 528 ? 13.875 -4.816 -21.468 1.00 85.44 528 SER A CA 1
ATOM 3959 C C . SER A 1 528 ? 13.821 -6.312 -21.728 1.00 85.44 528 SER A C 1
ATOM 3961 O O . SER A 1 528 ? 13.888 -7.105 -20.797 1.00 85.44 528 SER A O 1
ATOM 3963 N N . GLU A 1 529 ? 13.687 -6.713 -22.985 1.00 84.25 529 GLU A N 1
ATOM 3964 C CA . GLU A 1 529 ? 13.706 -8.129 -23.374 1.00 84.25 529 GLU A CA 1
ATOM 3965 C C . GLU A 1 529 ? 15.123 -8.714 -23.298 1.00 84.25 529 GLU A C 1
ATOM 3967 O O . GLU A 1 529 ? 15.305 -9.899 -23.052 1.00 84.25 529 GLU A O 1
ATOM 3972 N N . CYS A 1 530 ? 16.129 -7.858 -23.469 1.00 83.69 530 CYS A N 1
ATOM 3973 C CA . CYS A 1 530 ? 17.533 -8.226 -23.532 1.00 83.69 530 CYS A CA 1
ATOM 3974 C C . CYS A 1 530 ? 18.397 -7.199 -22.788 1.00 83.69 530 CYS A C 1
ATOM 3976 O O . CYS A 1 530 ? 18.043 -6.026 -22.654 1.00 83.69 530 CYS A O 1
ATOM 3978 N N . ALA A 1 531 ? 19.538 -7.646 -22.260 1.00 79.94 531 ALA A N 1
ATOM 3979 C CA . ALA A 1 531 ? 20.309 -6.858 -21.299 1.00 79.94 531 ALA A CA 1
ATOM 3980 C C . ALA A 1 531 ? 21.193 -5.779 -21.945 1.00 79.94 531 ALA A C 1
ATOM 3982 O O . ALA A 1 531 ? 21.432 -4.735 -21.330 1.00 79.94 531 ALA A O 1
ATOM 3983 N N . ARG A 1 532 ? 21.679 -6.003 -23.175 1.00 80.88 532 ARG A N 1
ATOM 3984 C CA . ARG A 1 532 ? 22.749 -5.201 -23.788 1.00 80.88 532 ARG A CA 1
ATOM 3985 C C . ARG A 1 532 ? 22.507 -4.956 -25.278 1.00 80.88 532 ARG A C 1
ATOM 3987 O O . ARG A 1 532 ? 22.408 -5.916 -26.031 1.00 80.88 532 ARG A O 1
ATOM 3994 N N . ILE A 1 533 ? 22.486 -3.685 -25.695 1.00 82.56 533 ILE A N 1
ATOM 3995 C CA . ILE A 1 533 ? 22.404 -3.289 -27.115 1.00 82.56 533 ILE A CA 1
ATOM 3996 C C . ILE A 1 533 ? 23.557 -3.915 -27.911 1.00 82.56 533 ILE A C 1
ATOM 3998 O O . ILE A 1 533 ? 24.668 -4.052 -27.395 1.00 82.56 533 ILE A O 1
ATOM 4002 N N . ASP A 1 534 ? 23.281 -4.251 -29.172 1.00 82.38 534 ASP A N 1
ATOM 4003 C CA . ASP A 1 534 ? 24.223 -4.853 -30.115 1.00 82.38 534 ASP A CA 1
ATOM 4004 C C . ASP A 1 534 ? 24.783 -6.185 -29.589 1.00 82.38 534 ASP A C 1
ATOM 4006 O O . ASP A 1 534 ? 25.963 -6.487 -29.748 1.00 82.38 534 ASP A O 1
ATOM 4010 N N . SER A 1 535 ? 23.927 -6.985 -28.944 1.00 83.75 535 SER A N 1
ATOM 4011 C CA . SER A 1 535 ? 24.237 -8.333 -28.458 1.00 83.75 535 SER A CA 1
ATOM 4012 C C . SER A 1 535 ? 23.213 -9.350 -28.957 1.00 83.75 535 SER A C 1
ATOM 4014 O O . SER A 1 535 ? 22.060 -9.012 -29.218 1.00 83.75 535 SER A O 1
ATOM 4016 N N . GLU A 1 536 ? 23.630 -10.607 -29.063 1.00 83.69 536 GLU A N 1
ATOM 4017 C CA . GLU A 1 536 ? 22.745 -11.756 -29.317 1.00 83.69 536 GLU A CA 1
ATOM 4018 C C . GLU A 1 536 ? 22.303 -12.425 -28.002 1.00 83.69 536 GLU A C 1
ATOM 4020 O O . GLU A 1 536 ? 21.414 -13.271 -27.987 1.00 83.69 536 GLU A O 1
ATOM 4025 N N . GLU A 1 537 ? 22.907 -12.028 -26.880 1.00 79.56 537 GLU A N 1
ATOM 4026 C CA . GLU A 1 537 ? 22.618 -12.564 -25.554 1.00 79.56 537 GLU A CA 1
ATOM 4027 C C . GLU A 1 537 ? 21.173 -12.254 -25.131 1.00 79.56 537 GLU A C 1
ATOM 4029 O O . GLU A 1 537 ? 20.772 -11.092 -25.028 1.00 79.56 537 GLU A O 1
ATOM 4034 N N . GLY A 1 538 ? 20.399 -13.313 -24.880 1.00 76.75 538 GLY A N 1
ATOM 4035 C CA . GLY A 1 538 ? 18.988 -13.224 -24.498 1.00 76.75 538 GLY A CA 1
ATOM 4036 C C . GLY A 1 538 ? 18.002 -13.132 -25.668 1.00 76.75 538 GLY A C 1
ATOM 4037 O O . GLY A 1 538 ? 16.805 -13.058 -25.417 1.00 76.75 538 GLY A O 1
ATOM 4038 N N . CYS A 1 539 ? 18.467 -13.168 -26.923 1.00 83.38 539 CYS A N 1
ATOM 4039 C CA . CYS A 1 539 ? 17.609 -13.172 -28.109 1.00 83.38 539 CYS A CA 1
ATOM 4040 C C . CYS A 1 539 ? 17.642 -14.522 -28.847 1.00 83.38 539 CYS A C 1
ATOM 4042 O O . CYS A 1 539 ? 18.644 -15.235 -28.818 1.00 83.38 539 CYS A O 1
ATOM 4044 N N . ASP A 1 540 ? 16.555 -14.858 -29.553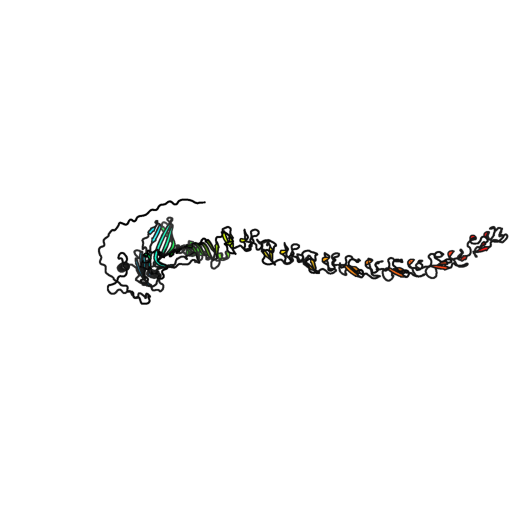 1.00 81.88 540 ASP A N 1
ATOM 4045 C CA . ASP A 1 540 ? 16.511 -16.038 -30.429 1.00 81.88 540 ASP A CA 1
ATOM 4046 C C . ASP A 1 540 ? 17.558 -15.964 -31.555 1.00 81.88 540 ASP A C 1
ATOM 4048 O O . ASP A 1 540 ? 17.943 -14.883 -32.014 1.00 81.88 540 ASP A O 1
ATOM 4052 N N . ASN A 1 541 ? 17.933 -17.127 -32.096 1.00 75.12 541 ASN A N 1
ATOM 4053 C CA . ASN A 1 541 ? 18.766 -17.215 -33.296 1.00 75.12 541 ASN A CA 1
ATOM 4054 C C . ASN A 1 541 ? 18.164 -16.372 -34.440 1.00 75.12 541 ASN A C 1
ATOM 4056 O O . ASN A 1 541 ? 16.982 -16.493 -34.757 1.00 75.12 541 ASN A O 1
ATOM 4060 N N . ASN A 1 542 ? 19.000 -15.548 -35.086 1.00 82.88 542 ASN A N 1
ATOM 4061 C CA . ASN A 1 542 ? 18.646 -14.541 -36.107 1.00 82.88 542 ASN A CA 1
ATOM 4062 C C . ASN A 1 542 ? 18.011 -13.240 -35.591 1.00 82.88 542 ASN A C 1
ATOM 4064 O O . ASN A 1 542 ? 17.586 -12.415 -36.403 1.00 82.88 542 ASN A O 1
ATOM 4068 N N . LYS A 1 543 ? 17.998 -13.002 -34.278 1.00 88.31 543 LYS A N 1
ATOM 4069 C CA . LYS A 1 543 ? 17.682 -11.696 -33.692 1.00 88.31 543 LYS A CA 1
ATOM 4070 C C . LYS A 1 543 ? 18.899 -11.096 -32.990 1.00 88.31 543 LYS A C 1
ATOM 4072 O O . LYS A 1 543 ? 19.895 -11.776 -32.755 1.00 88.31 543 LYS A O 1
ATOM 4077 N N . PHE A 1 544 ? 18.826 -9.807 -32.692 1.00 88.62 544 PHE A N 1
ATOM 4078 C CA . PHE A 1 544 ? 19.779 -9.112 -31.839 1.00 88.62 544 PHE A CA 1
ATOM 4079 C C . PHE A 1 544 ? 19.075 -8.038 -31.013 1.00 88.62 544 PHE A C 1
ATOM 4081 O O . PHE A 1 544 ? 18.018 -7.529 -31.389 1.00 88.62 544 PHE A O 1
ATOM 4088 N N . CYS A 1 545 ? 19.686 -7.694 -29.889 1.00 87.62 545 CYS A N 1
ATOM 4089 C CA . CYS A 1 545 ? 19.199 -6.692 -28.966 1.00 87.62 545 CYS A CA 1
ATOM 4090 C C . CYS A 1 545 ? 19.450 -5.289 -29.528 1.00 87.62 545 CYS A C 1
ATOM 4092 O O . CYS A 1 545 ? 20.598 -4.887 -29.734 1.00 87.62 545 CYS A O 1
ATOM 4094 N N . SER A 1 546 ? 18.388 -4.529 -29.779 1.00 84.69 546 SER A N 1
ATOM 4095 C CA . SER A 1 546 ? 18.464 -3.174 -30.322 1.00 84.69 546 SER A CA 1
ATOM 4096 C C . SER A 1 546 ? 17.614 -2.210 -29.505 1.00 84.69 546 SER A C 1
ATOM 4098 O O . SER A 1 546 ? 16.669 -2.607 -28.826 1.00 84.69 546 SER A O 1
ATOM 4100 N N . GLN A 1 547 ? 17.954 -0.926 -29.582 1.00 79.94 547 GLN A N 1
ATOM 4101 C CA . GLN A 1 547 ? 17.106 0.147 -29.086 1.00 79.94 547 GLN A CA 1
ATOM 4102 C C . GLN A 1 547 ? 16.269 0.660 -30.261 1.00 79.94 547 GLN A C 1
ATOM 4104 O O . GLN A 1 547 ? 16.795 1.299 -31.176 1.00 79.94 547 GLN A O 1
ATOM 4109 N N . THR A 1 548 ? 14.975 0.350 -30.281 1.00 66.44 548 THR A N 1
ATOM 4110 C CA . THR A 1 548 ? 14.057 0.922 -31.269 1.00 66.44 548 THR A CA 1
ATOM 4111 C C . THR A 1 548 ? 13.703 2.350 -30.851 1.00 66.44 548 THR A C 1
ATOM 4113 O O . THR A 1 548 ? 13.395 2.611 -29.698 1.00 66.44 548 THR A O 1
ATOM 4116 N N . PHE A 1 549 ? 13.738 3.313 -31.779 1.00 58.41 549 PHE A N 1
ATOM 4117 C CA . PHE A 1 549 ? 13.394 4.716 -31.475 1.00 58.41 549 PHE A CA 1
ATOM 4118 C C . PHE A 1 549 ? 11.937 4.905 -31.016 1.00 58.41 549 PHE A C 1
ATOM 4120 O O . PHE A 1 549 ? 11.596 5.949 -30.466 1.00 58.41 549 PHE A O 1
ATOM 4127 N N . THR A 1 550 ? 11.077 3.919 -31.271 1.00 58.31 550 THR A N 1
ATOM 4128 C CA . THR A 1 550 ? 9.653 3.926 -30.925 1.00 58.31 550 THR A CA 1
ATOM 4129 C C . THR A 1 550 ? 9.354 3.356 -29.546 1.00 58.31 550 THR A C 1
ATOM 4131 O O . THR A 1 550 ? 8.315 3.695 -28.985 1.00 58.31 550 THR A O 1
ATOM 4134 N N . ASP A 1 551 ? 10.244 2.531 -28.988 1.00 56.78 551 ASP A N 1
ATOM 4135 C CA . ASP A 1 551 ? 9.994 1.807 -27.745 1.00 56.78 551 ASP A CA 1
ATOM 4136 C C . ASP A 1 551 ? 11.084 2.126 -26.729 1.00 56.78 551 ASP A C 1
ATOM 4138 O O . ASP A 1 551 ? 12.277 2.144 -27.024 1.00 56.78 551 ASP A O 1
ATOM 4142 N N . VAL A 1 552 ? 10.668 2.403 -25.501 1.00 66.44 552 VAL A N 1
ATOM 4143 C CA . VAL A 1 552 ? 11.611 2.611 -24.407 1.00 66.44 552 VAL A CA 1
ATOM 4144 C C . VAL A 1 552 ? 12.136 1.238 -23.960 1.00 66.44 552 VAL A C 1
ATOM 4146 O O . VAL A 1 552 ? 11.361 0.292 -23.892 1.00 66.44 552 VAL A O 1
ATOM 4149 N N . GLY A 1 553 ? 13.435 1.095 -23.678 1.00 69.50 553 GLY A N 1
ATOM 4150 C CA . GLY A 1 553 ? 14.070 -0.201 -23.366 1.00 69.50 553 GLY A CA 1
ATOM 4151 C C . GLY A 1 553 ? 14.652 -0.935 -24.585 1.00 69.50 553 GLY A C 1
ATOM 4152 O O . GLY A 1 553 ? 14.602 -0.441 -25.709 1.00 69.50 553 GLY A O 1
ATOM 4153 N N . TYR A 1 554 ? 15.281 -2.090 -24.355 1.00 84.12 554 TYR A N 1
ATOM 4154 C CA . TYR A 1 554 ? 15.926 -2.886 -25.409 1.00 84.12 554 TYR A CA 1
ATOM 4155 C C . TYR A 1 554 ? 15.058 -4.080 -25.813 1.00 84.12 554 TYR A C 1
ATOM 4157 O O . TYR A 1 554 ? 14.511 -4.774 -24.951 1.00 84.12 554 TYR A O 1
ATOM 4165 N N . THR A 1 555 ? 14.948 -4.331 -27.118 1.00 83.44 555 THR A N 1
ATOM 4166 C CA . THR A 1 555 ? 14.102 -5.387 -27.693 1.00 83.44 555 THR A CA 1
ATOM 4167 C C . THR A 1 555 ? 14.884 -6.266 -28.662 1.00 83.44 555 THR A C 1
ATOM 4169 O O . THR A 1 555 ? 15.841 -5.821 -29.304 1.00 83.44 555 THR A O 1
ATOM 4172 N N . CYS A 1 556 ? 14.484 -7.532 -28.770 1.00 86.00 556 CYS A N 1
ATOM 4173 C CA . CYS A 1 556 ? 15.081 -8.469 -29.710 1.00 86.00 556 CYS A CA 1
ATOM 4174 C C . CYS A 1 556 ? 14.446 -8.297 -31.094 1.00 86.00 556 CYS A C 1
ATOM 4176 O O . CYS A 1 556 ? 13.319 -8.728 -31.342 1.00 86.00 556 CYS A O 1
ATOM 4178 N N . ILE A 1 557 ? 15.186 -7.707 -32.031 1.00 86.38 557 ILE A N 1
ATOM 4179 C CA . ILE A 1 557 ? 14.725 -7.497 -33.409 1.00 86.38 557 ILE A CA 1
ATOM 4180 C C . ILE A 1 557 ? 15.462 -8.407 -34.386 1.00 86.38 557 ILE A C 1
ATOM 4182 O O . ILE A 1 557 ? 16.595 -8.816 -34.144 1.00 86.38 557 ILE A O 1
ATOM 4186 N N . ASN A 1 558 ? 14.832 -8.710 -35.521 1.00 89.69 558 ASN A N 1
ATOM 4187 C CA . ASN A 1 558 ? 15.446 -9.544 -36.552 1.00 89.69 558 ASN A CA 1
ATOM 4188 C C . ASN A 1 558 ? 16.730 -8.903 -37.097 1.00 89.69 558 ASN A C 1
ATOM 4190 O O . ASN A 1 558 ? 16.769 -7.706 -37.409 1.00 89.69 558 ASN A O 1
ATOM 4194 N N . LYS A 1 559 ? 17.761 -9.731 -37.277 1.00 89.31 559 LYS A N 1
ATOM 4195 C CA . LYS A 1 559 ? 18.951 -9.377 -38.045 1.00 89.31 559 LYS A CA 1
ATOM 4196 C C . LYS A 1 559 ? 18.541 -9.008 -39.468 1.00 89.31 559 LYS A C 1
ATOM 4198 O O . LYS A 1 559 ? 17.604 -9.552 -40.056 1.00 89.31 559 LYS A O 1
ATOM 4203 N N . ARG A 1 560 ? 19.241 -8.028 -40.018 1.00 88.06 560 ARG A N 1
ATOM 4204 C CA . ARG A 1 560 ? 18.886 -7.365 -41.265 1.00 88.06 560 ARG A CA 1
ATOM 4205 C C . ARG A 1 560 ? 19.545 -8.072 -42.444 1.00 88.06 560 ARG A C 1
ATOM 4207 O O . ARG A 1 560 ? 20.672 -8.568 -42.357 1.00 88.06 560 ARG A O 1
ATOM 4214 N N . ASN A 1 561 ? 18.822 -8.105 -43.558 1.00 89.38 561 ASN A N 1
ATOM 4215 C CA . ASN A 1 561 ? 19.326 -8.618 -44.827 1.00 89.38 561 ASN A CA 1
ATOM 4216 C C . ASN A 1 561 ? 20.287 -7.616 -45.480 1.00 89.38 561 ASN A C 1
ATOM 4218 O O . ASN A 1 561 ? 20.385 -6.459 -45.068 1.00 89.38 561 ASN A O 1
ATOM 4222 N N . LEU A 1 562 ? 20.992 -8.066 -46.517 1.00 86.56 562 LEU A N 1
ATOM 4223 C CA . LEU A 1 562 ? 21.923 -7.238 -47.284 1.00 86.56 562 LEU A CA 1
ATOM 4224 C C . LEU A 1 562 ? 21.263 -5.952 -47.787 1.00 86.56 562 LEU A C 1
ATOM 4226 O O . LEU A 1 562 ? 20.130 -5.966 -48.262 1.00 86.56 562 LEU A O 1
ATOM 4230 N N . GLY A 1 563 ? 21.983 -4.837 -47.670 1.00 83.62 563 GLY A N 1
ATOM 4231 C CA . GLY A 1 563 ? 21.478 -3.501 -47.988 1.00 83.62 563 GLY A CA 1
ATOM 4232 C C . GLY A 1 563 ? 20.610 -2.867 -46.897 1.00 83.62 563 GLY A C 1
ATOM 4233 O O . GLY A 1 563 ? 20.339 -1.672 -46.983 1.00 83.62 563 GLY A O 1
ATOM 4234 N N . GLY A 1 564 ? 20.213 -3.610 -45.857 1.00 86.94 564 GLY A N 1
ATOM 4235 C CA . GLY A 1 564 ? 19.588 -3.032 -44.669 1.00 86.94 564 GLY A CA 1
ATOM 4236 C C . GLY A 1 564 ? 20.569 -2.134 -43.917 1.00 86.94 564 GLY A C 1
ATOM 4237 O O . GLY A 1 564 ? 21.757 -2.441 -43.849 1.00 86.94 564 GLY A O 1
ATOM 4238 N N . THR A 1 565 ? 20.093 -1.025 -43.349 1.00 86.38 565 THR A N 1
ATOM 4239 C CA . THR A 1 565 ? 20.934 -0.154 -42.508 1.00 86.38 565 THR A CA 1
ATOM 4240 C C . THR A 1 565 ? 21.414 -0.915 -41.273 1.00 86.38 565 THR A C 1
ATOM 4242 O O . THR A 1 565 ? 20.730 -1.823 -40.824 1.00 86.38 565 THR A O 1
ATOM 4245 N N . CYS A 1 566 ? 22.552 -0.581 -40.683 1.00 88.38 566 CYS A N 1
ATOM 4246 C CA . CYS A 1 566 ? 23.062 -1.229 -39.475 1.00 88.38 566 CYS A CA 1
ATOM 4247 C C . CYS A 1 566 ? 23.954 -0.272 -38.681 1.00 88.38 566 CYS A C 1
ATOM 4249 O O . CYS A 1 566 ? 24.588 0.614 -39.247 1.00 88.38 566 CYS A O 1
ATOM 4251 N N . SER A 1 567 ? 23.997 -0.461 -37.364 1.00 86.75 567 SER A N 1
ATOM 4252 C CA . SER A 1 567 ? 24.922 0.215 -36.442 1.00 86.75 567 SER A CA 1
ATOM 4253 C C . SER A 1 567 ? 26.125 -0.661 -36.082 1.00 86.75 567 SER A C 1
ATOM 4255 O O . SER A 1 567 ? 27.184 -0.143 -35.739 1.00 86.75 567 SER A O 1
ATOM 4257 N N . SER A 1 568 ? 25.974 -1.985 -36.172 1.00 88.81 568 SER A N 1
ATOM 4258 C CA . SER A 1 568 ? 26.965 -2.975 -35.756 1.00 88.81 568 SER A CA 1
ATOM 4259 C C . SER A 1 568 ? 26.912 -4.225 -36.642 1.00 88.81 568 SER A C 1
ATOM 4261 O O . SER A 1 568 ? 25.916 -4.488 -37.319 1.00 88.81 568 SER A O 1
ATOM 4263 N N . ASN A 1 569 ? 27.984 -5.022 -36.631 1.00 88.75 569 ASN A N 1
ATOM 4264 C CA . ASN A 1 569 ? 28.069 -6.289 -37.372 1.00 88.75 569 ASN A CA 1
ATOM 4265 C C . ASN A 1 569 ? 26.989 -7.303 -36.957 1.00 88.75 569 ASN A C 1
ATOM 4267 O O . ASN A 1 569 ? 26.496 -8.052 -37.798 1.00 88.75 569 ASN A O 1
ATOM 4271 N N . ILE A 1 570 ? 26.610 -7.291 -35.677 1.00 89.38 570 ILE A N 1
ATOM 4272 C CA . ILE A 1 570 ? 25.622 -8.196 -35.073 1.00 89.38 570 ILE A CA 1
ATOM 4273 C C . ILE A 1 570 ? 24.214 -7.943 -35.630 1.00 89.38 570 ILE A C 1
ATOM 4275 O O . ILE A 1 570 ? 23.411 -8.868 -35.737 1.00 89.38 570 ILE A O 1
ATOM 4279 N N . ALA A 1 571 ? 23.937 -6.716 -36.079 1.00 89.06 571 ALA A N 1
ATOM 4280 C CA . ALA A 1 571 ? 22.666 -6.357 -36.693 1.00 89.06 571 ALA A CA 1
ATOM 4281 C C . ALA A 1 571 ? 22.424 -7.005 -38.069 1.00 89.06 571 ALA A C 1
ATOM 4283 O O . ALA A 1 571 ? 21.328 -6.865 -38.610 1.00 89.06 571 ALA A O 1
ATOM 4284 N N . CYS A 1 572 ? 23.415 -7.680 -38.661 1.00 90.12 572 CYS A N 1
ATOM 4285 C CA . CYS A 1 572 ? 23.376 -8.174 -40.036 1.00 90.12 572 CYS A CA 1
ATOM 4286 C C . CYS A 1 572 ? 23.424 -9.701 -40.109 1.00 90.12 572 CYS A C 1
ATOM 4288 O O . CYS A 1 572 ? 24.274 -10.327 -39.482 1.00 90.12 572 CYS A O 1
ATOM 4290 N N . ASN A 1 573 ? 22.600 -10.302 -40.973 1.00 88.88 573 ASN A N 1
ATOM 4291 C CA . ASN A 1 573 ? 22.652 -11.747 -41.246 1.00 88.88 573 ASN A CA 1
ATOM 4292 C C . ASN A 1 573 ? 24.004 -12.193 -41.828 1.00 88.88 573 ASN A C 1
ATOM 4294 O O . ASN A 1 573 ? 24.437 -13.316 -41.600 1.00 88.88 573 ASN A O 1
ATOM 4298 N N . SER A 1 574 ? 24.696 -11.302 -42.541 1.00 87.25 574 SER A N 1
ATOM 4299 C CA . SER A 1 574 ? 26.052 -11.538 -43.048 1.00 87.25 574 SER A CA 1
ATOM 4300 C C . SER A 1 574 ? 27.147 -11.421 -41.979 1.00 87.25 574 SER A C 1
ATOM 4302 O O . SER A 1 574 ? 28.313 -11.677 -42.272 1.00 87.25 574 SER A O 1
ATOM 4304 N N . GLY A 1 575 ? 26.811 -10.960 -40.767 1.00 88.06 575 GLY A N 1
ATOM 4305 C CA . GLY A 1 575 ? 27.776 -10.638 -39.715 1.00 88.06 575 GLY A CA 1
ATOM 4306 C C . GLY A 1 575 ? 28.673 -9.436 -40.033 1.00 88.06 575 GLY A C 1
ATOM 4307 O O . GLY A 1 575 ? 29.715 -9.266 -39.399 1.00 88.06 575 GLY A O 1
ATOM 4308 N N . ARG A 1 576 ? 28.327 -8.615 -41.036 1.00 87.94 576 ARG A N 1
ATOM 4309 C CA . ARG A 1 576 ? 29.139 -7.469 -41.474 1.00 87.94 576 ARG A CA 1
ATOM 4310 C C . ARG A 1 576 ? 28.292 -6.237 -41.764 1.00 87.94 576 ARG A C 1
ATOM 4312 O O . ARG A 1 576 ? 27.433 -6.250 -42.645 1.00 87.94 576 ARG A O 1
ATOM 4319 N N . CYS A 1 577 ? 28.621 -5.157 -41.068 1.00 89.75 577 CYS A N 1
ATOM 4320 C CA . CYS A 1 577 ? 28.078 -3.823 -41.245 1.00 89.75 577 CYS A CA 1
ATOM 4321 C C . CYS A 1 577 ? 29.164 -2.899 -41.798 1.00 89.75 577 CYS A C 1
ATOM 4323 O O . CYS A 1 577 ? 30.152 -2.611 -41.125 1.00 89.75 577 CYS A O 1
ATOM 4325 N N . VAL A 1 578 ? 28.998 -2.441 -43.037 1.00 86.81 578 VAL A N 1
ATOM 4326 C CA . VAL A 1 578 ? 29.986 -1.616 -43.741 1.00 86.81 578 VAL A CA 1
ATOM 4327 C C . VAL A 1 578 ? 29.327 -0.311 -44.146 1.00 86.81 578 VAL A C 1
ATOM 4329 O O . VAL A 1 578 ? 28.275 -0.320 -44.779 1.00 86.81 578 VAL A O 1
ATOM 4332 N N . ASN A 1 579 ? 29.926 0.817 -43.753 1.00 85.19 579 ASN A N 1
ATOM 4333 C CA . ASN A 1 579 ? 29.389 2.163 -43.999 1.00 85.19 579 ASN A CA 1
ATOM 4334 C C . ASN A 1 579 ? 27.921 2.332 -43.560 1.00 85.19 579 ASN A C 1
ATOM 4336 O O . ASN A 1 579 ? 27.162 3.069 -44.184 1.00 85.19 579 ASN A O 1
ATOM 4340 N N . GLY A 1 580 ? 27.518 1.629 -42.497 1.00 86.81 580 GLY A N 1
ATOM 4341 C CA . GLY A 1 580 ? 26.151 1.653 -41.981 1.00 86.81 580 GLY A CA 1
ATOM 4342 C C . GLY A 1 580 ? 25.158 0.762 -42.733 1.00 86.81 580 GLY A C 1
ATOM 4343 O O . GLY A 1 580 ? 23.958 0.928 -42.529 1.00 86.81 580 GLY A O 1
ATOM 4344 N N . TYR A 1 581 ? 25.616 -0.169 -43.584 1.00 89.75 581 TYR A N 1
ATOM 4345 C CA . TYR A 1 581 ? 24.758 -1.118 -44.306 1.00 89.75 581 TYR A CA 1
ATOM 4346 C C . TYR A 1 581 ? 25.267 -2.562 -44.251 1.00 89.75 581 TYR A C 1
ATOM 4348 O O . TYR A 1 581 ? 26.465 -2.840 -44.377 1.00 89.75 581 TYR A O 1
ATOM 4356 N N . CYS A 1 582 ? 24.337 -3.505 -44.110 1.00 91.19 582 CYS A N 1
ATOM 4357 C CA . CYS A 1 582 ? 24.637 -4.927 -44.101 1.00 91.19 582 CYS A CA 1
ATOM 4358 C C . CYS A 1 582 ? 25.197 -5.363 -45.451 1.00 91.19 582 CYS A C 1
ATOM 4360 O O . CYS A 1 582 ? 24.573 -5.159 -46.496 1.00 91.19 582 CYS A O 1
ATOM 4362 N N . SER A 1 583 ? 26.388 -5.950 -45.416 1.00 90.75 583 SER A N 1
ATOM 4363 C CA . SER A 1 583 ? 27.198 -6.246 -46.598 1.00 90.75 583 SER A CA 1
ATOM 4364 C C . SER A 1 583 ? 27.782 -7.652 -46.505 1.00 90.75 583 SER A C 1
ATOM 4366 O O . SER A 1 583 ? 28.048 -8.128 -45.408 1.00 90.75 583 SER A O 1
ATOM 4368 N N . GLU A 1 584 ? 27.995 -8.334 -47.627 1.00 89.62 584 GLU A N 1
ATOM 4369 C CA . GLU A 1 584 ? 28.668 -9.649 -47.645 1.00 89.62 584 GLU A CA 1
ATOM 4370 C C . GLU A 1 584 ? 30.186 -9.496 -47.474 1.00 89.62 584 GLU A C 1
ATOM 4372 O O . GLU A 1 584 ? 30.858 -10.333 -46.878 1.00 89.62 584 GLU A O 1
ATOM 4377 N N . CYS A 1 585 ? 30.729 -8.382 -47.957 1.00 87.56 585 CYS A N 1
ATOM 4378 C CA . CYS A 1 585 ? 32.158 -8.131 -48.068 1.00 87.56 585 CYS A CA 1
ATOM 4379 C C . CYS A 1 585 ? 32.508 -6.711 -47.607 1.00 87.56 585 CYS A C 1
ATOM 4381 O O . CYS A 1 585 ? 31.644 -5.842 -47.505 1.00 87.56 585 CYS A O 1
ATOM 4383 N N . SER A 1 586 ? 33.774 -6.491 -47.247 1.00 83.50 586 SER A N 1
ATOM 4384 C CA . SER A 1 586 ? 34.203 -5.287 -46.516 1.00 83.50 586 SER A CA 1
ATOM 4385 C C . SER A 1 586 ? 34.570 -4.099 -47.404 1.00 83.50 586 SER A C 1
ATOM 4387 O O . SER A 1 586 ? 34.467 -2.962 -46.953 1.00 83.50 586 SER A O 1
ATOM 4389 N N . GLN A 1 587 ? 35.021 -4.330 -48.639 1.00 85.12 587 GLN A N 1
ATOM 4390 C CA . GLN A 1 587 ? 35.584 -3.267 -49.473 1.00 85.12 587 GLN A CA 1
ATOM 4391 C C . GLN A 1 587 ? 35.360 -3.523 -50.962 1.00 85.12 587 GLN A C 1
ATOM 4393 O O . GLN A 1 587 ? 35.747 -4.569 -51.467 1.00 85.12 587 GLN A O 1
ATOM 4398 N N . ILE A 1 588 ? 34.820 -2.535 -51.683 1.00 85.88 588 ILE A N 1
ATOM 4399 C CA . ILE A 1 588 ? 34.617 -2.614 -53.138 1.00 85.88 588 ILE A CA 1
ATOM 4400 C C . ILE A 1 588 ? 35.944 -2.858 -53.878 1.00 85.88 588 ILE A C 1
ATOM 4402 O O . ILE A 1 588 ? 36.993 -2.278 -53.565 1.00 85.88 588 ILE A O 1
ATOM 4406 N N . ASP A 1 589 ? 35.867 -3.707 -54.900 1.00 85.12 589 ASP A N 1
ATOM 4407 C CA . ASP A 1 589 ? 36.977 -4.187 -55.710 1.00 85.12 589 ASP A CA 1
ATOM 4408 C C . ASP A 1 589 ? 38.065 -4.849 -54.850 1.00 85.12 589 ASP A C 1
ATOM 4410 O O . ASP A 1 589 ? 39.249 -4.524 -54.976 1.00 85.12 589 ASP A O 1
ATOM 4414 N N . SER A 1 590 ? 37.663 -5.744 -53.943 1.00 84.88 590 SER A N 1
ATOM 4415 C CA . SER A 1 590 ? 38.541 -6.624 -53.156 1.00 84.88 590 SER A CA 1
ATOM 4416 C C . SER A 1 590 ? 38.004 -8.063 -53.137 1.00 84.88 590 SER A C 1
ATOM 4418 O O . SER A 1 590 ? 36.890 -8.320 -53.589 1.00 84.88 590 SER A O 1
ATOM 4420 N N . THR A 1 591 ? 38.791 -9.013 -52.628 1.00 84.44 591 THR A N 1
ATOM 4421 C CA . THR A 1 591 ? 38.359 -10.403 -52.363 1.00 84.44 591 THR A CA 1
ATOM 4422 C C . THR A 1 591 ? 37.941 -10.630 -50.910 1.00 84.44 591 THR A C 1
ATOM 4424 O O . THR A 1 591 ? 37.588 -11.745 -50.536 1.00 84.44 591 THR A O 1
ATOM 4427 N N . ASP A 1 592 ? 37.991 -9.600 -50.066 1.00 81.62 592 ASP A N 1
ATOM 4428 C CA . ASP A 1 592 ? 37.847 -9.761 -48.621 1.00 81.62 592 ASP A CA 1
ATOM 4429 C C . ASP A 1 592 ? 36.391 -10.028 -48.229 1.00 81.62 592 ASP A C 1
ATOM 4431 O O . ASP A 1 592 ? 35.543 -9.132 -48.196 1.00 81.62 592 ASP A O 1
ATOM 4435 N N . GLY A 1 593 ? 36.116 -11.280 -47.863 1.00 79.94 593 GLY A N 1
ATOM 4436 C CA . GLY A 1 593 ? 34.767 -11.768 -47.567 1.00 79.94 593 GLY A CA 1
ATOM 4437 C C . GLY A 1 593 ? 34.045 -12.397 -48.761 1.00 79.94 593 GLY A C 1
ATOM 4438 O O . GLY A 1 593 ? 32.892 -12.770 -48.601 1.00 79.94 593 GLY A O 1
ATOM 4439 N N . CYS A 1 594 ? 34.705 -12.545 -49.915 1.00 86.81 594 CYS A N 1
ATOM 4440 C CA . CYS A 1 594 ? 34.155 -13.217 -51.095 1.00 86.81 594 CYS A CA 1
ATOM 4441 C C . CYS A 1 594 ? 34.906 -14.508 -51.434 1.00 86.81 594 CYS A C 1
ATOM 4443 O O . CYS A 1 594 ? 36.041 -14.715 -50.995 1.00 86.81 594 CYS A O 1
ATOM 4445 N N . GLY A 1 595 ? 34.285 -15.377 -52.239 1.00 84.19 595 GLY A N 1
ATOM 4446 C CA . GLY A 1 595 ? 34.943 -16.570 -52.764 1.00 84.19 595 GLY A CA 1
ATOM 4447 C C . GLY A 1 595 ? 36.142 -16.233 -53.661 1.00 84.19 595 GLY A C 1
ATOM 4448 O O . GLY A 1 595 ? 36.267 -15.135 -54.201 1.00 84.19 595 GLY A O 1
ATOM 4449 N N . SER A 1 596 ? 37.035 -17.202 -53.881 1.00 82.94 596 SER A N 1
ATOM 4450 C CA . SER A 1 596 ? 38.267 -17.017 -54.673 1.00 82.94 596 SER A CA 1
ATOM 4451 C C . SER A 1 596 ? 38.032 -16.575 -56.130 1.00 82.94 596 SER A C 1
ATOM 4453 O O . SER A 1 596 ? 38.909 -15.946 -56.736 1.00 82.94 596 SER A O 1
ATOM 4455 N N . ASN A 1 597 ? 36.846 -16.854 -56.679 1.00 86.62 597 ASN A N 1
ATOM 4456 C CA . ASN A 1 597 ? 36.420 -16.483 -58.033 1.00 86.62 597 ASN A CA 1
ATOM 4457 C C . ASN A 1 597 ? 35.525 -15.239 -58.084 1.00 86.62 597 ASN A C 1
ATOM 4459 O O . ASN A 1 597 ? 35.063 -14.863 -59.160 1.00 86.62 597 ASN A O 1
ATOM 4463 N N . GLU A 1 598 ? 35.324 -14.577 -56.952 1.00 90.44 598 GLU A N 1
ATOM 4464 C CA . GLU A 1 598 ? 34.446 -13.424 -56.815 1.00 90.44 598 GLU A CA 1
ATOM 4465 C C . GLU A 1 598 ? 35.238 -12.189 -56.377 1.00 90.44 598 GLU A C 1
ATOM 4467 O O . GLU A 1 598 ? 36.395 -12.260 -55.951 1.00 90.44 598 GLU A O 1
ATOM 4472 N N . PHE A 1 599 ? 34.611 -11.031 -56.508 1.00 91.00 599 PHE A N 1
ATOM 4473 C CA . PHE A 1 599 ? 35.072 -9.774 -55.954 1.00 91.00 599 PHE A CA 1
ATOM 4474 C C . PHE A 1 599 ? 33.895 -9.021 -55.337 1.00 91.00 599 PHE A C 1
ATOM 4476 O O . PHE A 1 599 ? 32.735 -9.202 -55.709 1.00 91.00 599 PHE A O 1
ATOM 4483 N N . CYS A 1 600 ? 34.211 -8.160 -54.384 1.00 89.94 600 CYS A N 1
ATOM 4484 C CA . CYS A 1 600 ? 33.248 -7.329 -53.696 1.00 89.94 600 CYS A CA 1
ATOM 4485 C C . CYS A 1 600 ? 32.833 -6.149 -54.580 1.00 89.94 600 CYS A C 1
ATOM 4487 O O . CYS A 1 600 ? 33.673 -5.382 -55.045 1.00 89.94 600 CYS A O 1
ATOM 4489 N N . THR A 1 601 ? 31.539 -5.973 -54.806 1.00 89.00 601 THR A N 1
ATOM 4490 C CA . THR A 1 601 ? 30.975 -4.875 -55.594 1.00 89.00 601 THR A CA 1
ATOM 4491 C C . THR A 1 601 ? 29.833 -4.202 -54.841 1.00 89.00 601 THR A C 1
ATOM 4493 O O . THR A 1 601 ? 29.329 -4.729 -53.848 1.00 89.00 601 THR A O 1
ATOM 4496 N N . GLN A 1 602 ? 29.409 -3.027 -55.299 1.00 86.81 602 GLN A N 1
ATOM 4497 C CA . GLN A 1 602 ? 28.257 -2.349 -54.717 1.00 86.81 602 GLN A CA 1
ATOM 4498 C C . GLN A 1 602 ? 26.968 -3.129 -55.018 1.00 86.81 602 GLN A C 1
ATOM 4500 O O . GLN A 1 602 ? 26.744 -3.589 -56.140 1.00 86.81 602 GLN A O 1
ATOM 4505 N N . LEU A 1 603 ? 26.112 -3.279 -54.009 1.00 83.69 603 LEU A N 1
ATOM 4506 C CA . LEU A 1 603 ? 24.798 -3.895 -54.146 1.00 83.69 603 LEU A CA 1
ATOM 4507 C C . LEU A 1 603 ? 23.918 -3.016 -55.062 1.00 83.69 603 LEU A C 1
ATOM 4509 O O . LEU A 1 603 ? 23.750 -1.829 -54.777 1.00 83.69 603 LEU A O 1
ATOM 4513 N N . PRO A 1 604 ? 23.348 -3.545 -56.161 1.00 75.12 604 PRO A N 1
ATOM 4514 C CA . PRO A 1 604 ? 22.520 -2.745 -57.060 1.00 75.12 604 PRO A CA 1
ATOM 4515 C C . PRO A 1 604 ? 21.313 -2.143 -56.328 1.00 75.12 604 PRO A C 1
ATOM 4517 O O . PRO A 1 604 ? 20.538 -2.873 -55.718 1.00 75.12 604 PRO A O 1
ATOM 4520 N N . GLY A 1 605 ? 21.157 -0.816 -56.394 1.00 71.00 605 GLY A N 1
ATOM 4521 C CA . GLY A 1 605 ? 20.035 -0.102 -55.771 1.00 71.00 605 GLY A CA 1
ATOM 4522 C C . GLY A 1 605 ? 20.135 0.094 -54.252 1.00 71.00 605 GLY A C 1
ATOM 4523 O O . GLY A 1 605 ? 19.169 0.555 -53.652 1.00 71.00 605 GLY A O 1
ATOM 4524 N N . ALA A 1 606 ? 21.274 -0.224 -53.625 1.00 75.56 606 ALA A N 1
ATOM 4525 C CA . ALA A 1 606 ? 21.491 -0.050 -52.189 1.00 75.56 606 ALA A CA 1
ATOM 4526 C C . ALA A 1 606 ? 22.943 0.359 -51.868 1.00 75.56 606 ALA A C 1
ATOM 4528 O O . ALA A 1 606 ? 23.836 0.325 -52.715 1.00 75.56 606 ALA A O 1
ATOM 4529 N N . PHE A 1 607 ? 23.192 0.758 -50.621 1.00 78.38 607 PHE A N 1
ATOM 4530 C CA . PHE A 1 607 ? 24.508 1.222 -50.160 1.00 78.38 607 PHE A CA 1
ATOM 4531 C C . PHE A 1 607 ? 25.409 0.103 -49.594 1.00 78.38 607 PHE A C 1
ATOM 4533 O O . PHE A 1 607 ? 26.549 0.370 -49.223 1.00 78.38 607 PHE A O 1
ATOM 4540 N N . GLY A 1 608 ? 24.931 -1.148 -49.551 1.00 83.12 608 GLY A N 1
ATOM 4541 C CA . GLY A 1 608 ? 25.716 -2.312 -49.116 1.00 83.12 608 GLY A CA 1
ATOM 4542 C C . GLY A 1 608 ? 26.662 -2.862 -50.190 1.00 83.12 608 GLY A C 1
ATOM 4543 O O . GLY A 1 608 ? 26.657 -2.427 -51.346 1.00 83.12 608 GLY A O 1
ATOM 4544 N N . HIS A 1 609 ? 27.472 -3.852 -49.820 1.00 88.88 609 HIS A N 1
ATOM 4545 C CA . HIS A 1 609 ? 28.360 -4.570 -50.738 1.00 88.88 609 HIS A CA 1
ATOM 4546 C C . HIS A 1 609 ? 27.985 -6.047 -50.852 1.00 88.88 609 HIS A C 1
ATOM 4548 O O . HIS A 1 609 ? 27.517 -6.655 -49.889 1.00 88.88 609 HIS A O 1
ATOM 4554 N N . ARG A 1 610 ? 28.209 -6.626 -52.031 1.00 89.12 610 ARG A N 1
ATOM 4555 C CA . ARG A 1 610 ? 27.962 -8.039 -52.326 1.00 89.12 610 ARG A CA 1
ATOM 4556 C C . ARG A 1 610 ? 29.121 -8.659 -53.085 1.00 89.12 610 ARG A C 1
ATOM 4558 O O . ARG A 1 610 ? 29.835 -7.954 -53.798 1.00 89.12 610 ARG A O 1
ATOM 4565 N N . CYS A 1 611 ? 29.245 -9.969 -53.011 1.00 90.31 611 CYS A N 1
ATOM 4566 C CA . CYS A 1 611 ? 30.148 -10.726 -53.854 1.00 90.31 611 CYS A CA 1
ATOM 4567 C C . CYS A 1 611 ? 29.540 -10.910 -55.250 1.00 90.31 611 CYS A C 1
ATOM 4569 O O . CYS A 1 611 ? 28.326 -11.070 -55.428 1.00 90.31 611 CYS A O 1
ATOM 4571 N N . LYS A 1 612 ? 30.394 -10.784 -56.264 1.00 89.75 612 LYS A N 1
ATOM 4572 C CA . LYS A 1 612 ? 30.063 -10.952 -57.678 1.00 89.75 612 LYS A CA 1
ATOM 4573 C C . LYS A 1 612 ? 31.203 -11.679 -58.373 1.00 89.75 612 LYS A C 1
ATOM 4575 O O . LYS A 1 612 ? 32.363 -11.406 -58.083 1.00 89.75 612 LYS A O 1
ATOM 4580 N N . ASP A 1 613 ? 30.881 -12.541 -59.329 1.00 91.56 613 ASP A N 1
ATOM 4581 C CA . ASP A 1 613 ? 31.883 -13.233 -60.139 1.00 91.56 613 ASP A CA 1
ATOM 4582 C C . ASP A 1 613 ? 32.877 -12.267 -60.790 1.00 91.56 613 ASP A C 1
ATOM 4584 O O . ASP A 1 613 ? 32.495 -11.242 -61.368 1.00 91.56 613 ASP A O 1
ATOM 4588 N N . LYS A 1 614 ? 34.163 -12.629 -60.741 1.00 90.44 614 LYS A N 1
ATOM 4589 C CA . LYS A 1 614 ? 35.221 -11.926 -61.469 1.00 90.44 614 LYS A CA 1
ATOM 4590 C C . LYS A 1 614 ? 34.900 -11.877 -62.960 1.00 90.44 614 LYS A C 1
ATOM 4592 O O . LYS A 1 614 ? 34.382 -12.827 -63.543 1.00 90.44 614 LYS A O 1
ATOM 4597 N N . LEU A 1 615 ? 35.253 -10.767 -63.592 1.00 89.06 615 LEU A N 1
ATOM 4598 C CA . LEU A 1 615 ? 34.931 -10.486 -64.983 1.00 89.06 615 LEU A CA 1
ATOM 4599 C C . LEU A 1 615 ? 35.866 -11.229 -65.946 1.00 89.06 615 LEU A C 1
ATOM 4601 O O . LEU A 1 615 ? 37.069 -11.371 -65.698 1.00 89.06 615 LEU A O 1
ATOM 4605 N N . ASP A 1 616 ? 35.302 -11.668 -67.069 1.00 88.06 616 ASP A N 1
ATOM 4606 C CA . ASP A 1 616 ? 36.047 -12.215 -68.203 1.00 88.06 616 ASP A CA 1
ATOM 4607 C C . ASP A 1 616 ? 36.826 -11.121 -68.959 1.00 88.06 616 ASP A C 1
ATOM 4609 O O . ASP A 1 616 ? 36.655 -9.920 -68.729 1.00 88.06 616 ASP A O 1
ATOM 4613 N N . LEU A 1 617 ? 37.702 -11.535 -69.881 1.00 84.88 617 LEU A N 1
ATOM 4614 C CA . LEU A 1 617 ? 38.456 -10.615 -70.740 1.00 84.88 617 LEU A CA 1
ATOM 4615 C C . LEU A 1 617 ? 37.516 -9.647 -71.481 1.00 84.88 617 LEU A C 1
ATOM 4617 O O . LEU A 1 617 ? 36.501 -10.051 -72.044 1.00 84.88 617 LEU A O 1
ATOM 4621 N N . GLY A 1 618 ? 37.878 -8.365 -71.504 1.00 81.19 618 GLY A N 1
ATOM 4622 C CA . GLY A 1 618 ? 37.074 -7.280 -72.070 1.00 81.19 618 GLY A CA 1
ATOM 4623 C C . GLY A 1 618 ? 36.013 -6.699 -71.128 1.00 81.19 618 GLY A C 1
ATOM 4624 O O . GLY A 1 618 ? 35.410 -5.686 -71.472 1.00 81.19 618 GLY A O 1
ATOM 4625 N N . GLY A 1 619 ? 35.799 -7.275 -69.939 1.00 85.31 619 GLY A N 1
ATOM 4626 C CA . GLY A 1 619 ? 34.957 -6.668 -68.906 1.00 85.31 619 GLY A CA 1
ATOM 4627 C C . GLY A 1 619 ? 35.567 -5.372 -68.366 1.00 85.31 619 GLY A C 1
ATOM 4628 O O . GLY A 1 619 ? 36.775 -5.309 -68.146 1.00 85.31 619 GLY A O 1
ATOM 4629 N N . ALA A 1 620 ? 34.756 -4.332 -68.159 1.00 85.31 620 ALA A N 1
ATOM 4630 C CA . ALA A 1 620 ? 35.226 -3.066 -67.596 1.00 85.31 620 ALA A CA 1
ATOM 4631 C C . ALA A 1 620 ? 35.672 -3.247 -66.137 1.00 85.31 620 ALA A C 1
ATOM 4633 O O . ALA A 1 620 ? 34.955 -3.843 -65.336 1.00 85.31 620 ALA A O 1
ATOM 4634 N N . CYS A 1 621 ? 36.843 -2.730 -65.782 1.00 88.00 621 CYS A N 1
ATOM 4635 C CA . CYS A 1 621 ? 37.434 -2.895 -64.459 1.00 88.00 621 CYS A CA 1
ATOM 4636 C C . CYS A 1 621 ? 38.179 -1.632 -64.017 1.00 88.00 621 CYS A C 1
ATOM 4638 O O . CYS A 1 621 ? 38.684 -0.860 -64.833 1.00 88.00 621 CYS A O 1
ATOM 4640 N N . LEU A 1 622 ? 38.299 -1.462 -62.699 1.00 87.06 622 LEU A N 1
ATOM 4641 C CA . LEU A 1 622 ? 39.144 -0.433 -62.081 1.00 87.06 622 LEU A CA 1
ATOM 4642 C C . LEU A 1 622 ? 40.396 -1.027 -61.425 1.00 87.06 622 LEU A C 1
ATOM 4644 O O . LEU A 1 622 ? 41.436 -0.374 -61.363 1.00 87.06 622 LEU A O 1
ATOM 4648 N N . LYS A 1 623 ? 40.319 -2.280 -60.958 1.00 87.94 623 LYS A N 1
ATOM 4649 C CA . LYS A 1 623 ? 41.418 -2.988 -60.292 1.00 87.94 623 LYS A CA 1
ATOM 4650 C C . LYS A 1 623 ? 41.606 -4.392 -60.856 1.00 87.94 623 LYS A C 1
ATOM 4652 O O . LYS A 1 623 ? 40.664 -5.036 -61.305 1.00 87.94 623 LYS A O 1
ATOM 4657 N N . ASN A 1 624 ? 42.835 -4.891 -60.754 1.00 87.88 624 ASN A N 1
ATOM 4658 C CA . ASN A 1 624 ? 43.243 -6.228 -61.199 1.00 87.88 624 ASN A CA 1
ATOM 4659 C C . ASN A 1 624 ? 42.404 -7.367 -60.601 1.00 87.88 624 ASN A C 1
ATOM 4661 O O . ASN A 1 624 ? 42.095 -8.330 -61.296 1.00 87.88 624 ASN A O 1
ATOM 4665 N N . VAL A 1 625 ? 42.030 -7.242 -59.325 1.00 87.75 625 VAL A N 1
ATOM 4666 C CA . VAL A 1 625 ? 41.315 -8.278 -58.563 1.00 87.75 625 VAL A CA 1
ATOM 4667 C C . VAL A 1 625 ? 39.910 -8.570 -59.098 1.00 87.75 625 VAL A C 1
ATOM 4669 O O . VAL A 1 625 ? 39.396 -9.664 -58.896 1.00 87.75 625 VAL A O 1
ATOM 4672 N N . VAL A 1 626 ? 39.321 -7.625 -59.833 1.00 90.19 626 VAL A N 1
ATOM 4673 C CA . VAL A 1 626 ? 38.003 -7.761 -60.467 1.00 90.19 626 VAL A CA 1
ATOM 4674 C C . VAL A 1 626 ? 38.042 -8.729 -61.655 1.00 90.19 626 VAL A C 1
ATOM 4676 O O . VAL A 1 626 ? 37.021 -9.295 -62.026 1.00 90.19 626 VAL A O 1
ATOM 4679 N N . CYS A 1 627 ? 39.210 -8.944 -62.263 1.00 89.44 627 CYS A N 1
ATOM 4680 C CA . CYS A 1 627 ? 39.362 -9.725 -63.487 1.00 89.44 627 CYS A CA 1
ATOM 4681 C C . CYS A 1 627 ? 39.791 -11.162 -63.198 1.00 89.44 627 CYS A C 1
ATOM 4683 O O . CYS A 1 627 ? 40.723 -11.383 -62.424 1.00 89.44 627 CYS A O 1
ATOM 4685 N N . LYS A 1 628 ? 39.221 -12.142 -63.911 1.00 88.88 628 LYS A N 1
ATOM 4686 C CA . LYS A 1 628 ? 39.690 -13.541 -63.844 1.00 88.88 628 LYS A CA 1
ATOM 4687 C C . LYS A 1 628 ? 41.156 -13.681 -64.263 1.00 88.88 628 LYS A C 1
ATOM 4689 O O . LYS A 1 628 ? 41.877 -14.501 -63.710 1.00 88.88 628 LYS A O 1
ATOM 4694 N N . SER A 1 629 ? 41.616 -12.842 -65.196 1.00 86.44 629 SER A N 1
ATOM 4695 C CA . SER A 1 629 ? 43.022 -12.789 -65.621 1.00 86.44 629 SER A CA 1
ATOM 4696 C C . SER A 1 629 ? 43.967 -12.181 -64.578 1.00 86.44 629 SER A C 1
ATOM 4698 O O . SER A 1 629 ? 45.182 -12.227 -64.763 1.00 86.44 629 SER A O 1
ATOM 4700 N N . GLY A 1 630 ? 43.435 -11.551 -63.522 1.00 87.62 630 GLY A N 1
ATOM 4701 C CA . GLY A 1 630 ? 44.212 -10.777 -62.555 1.00 87.62 630 GLY A CA 1
ATOM 4702 C C . GLY A 1 630 ? 44.800 -9.480 -63.120 1.00 87.62 630 GLY A C 1
ATOM 4703 O O . GLY A 1 630 ? 45.679 -8.890 -62.495 1.00 87.62 630 GLY A O 1
ATOM 4704 N N . LYS A 1 631 ? 44.362 -9.028 -64.305 1.00 87.00 631 LYS A N 1
ATOM 4705 C CA . LYS A 1 631 ? 44.932 -7.862 -64.994 1.00 87.00 631 LYS A CA 1
ATOM 4706 C C . LYS A 1 631 ? 43.844 -6.935 -65.513 1.00 87.00 631 LYS A C 1
ATOM 4708 O O . LYS A 1 631 ? 43.079 -7.296 -66.402 1.00 87.00 631 LYS A O 1
ATOM 4713 N N . CYS A 1 632 ? 43.844 -5.709 -65.010 1.00 88.56 632 CYS A N 1
ATOM 4714 C CA . CYS A 1 632 ? 42.991 -4.621 -65.453 1.00 88.56 632 CYS A CA 1
ATOM 4715 C C . CYS A 1 632 ? 43.843 -3.554 -66.147 1.00 88.56 632 CYS A C 1
ATOM 4717 O O . CYS A 1 632 ? 44.612 -2.849 -65.491 1.00 88.56 632 CYS A O 1
ATOM 4719 N N . LYS A 1 633 ? 43.761 -3.457 -67.480 1.00 87.19 633 LYS A N 1
ATOM 4720 C CA . LYS A 1 633 ? 44.578 -2.536 -68.286 1.00 87.19 633 LYS A CA 1
ATOM 4721 C C . LYS A 1 633 ? 43.712 -1.751 -69.260 1.00 87.19 633 LYS A C 1
ATOM 4723 O O . LYS A 1 633 ? 42.794 -2.288 -69.869 1.00 87.19 633 LYS A O 1
ATOM 4728 N N . GLY A 1 634 ? 43.981 -0.449 -69.358 1.00 78.81 634 GLY A N 1
ATOM 4729 C CA . GLY A 1 634 ? 43.164 0.468 -70.155 1.00 78.81 634 GLY A CA 1
ATOM 4730 C C . GLY A 1 634 ? 41.704 0.568 -69.690 1.00 78.81 634 GLY A C 1
ATOM 4731 O O . GLY A 1 634 ? 40.860 0.939 -70.494 1.00 78.81 634 GLY A O 1
ATOM 4732 N N . GLY A 1 635 ? 41.407 0.205 -68.433 1.00 84.69 635 GLY A N 1
ATOM 4733 C CA . GLY A 1 635 ? 40.047 0.143 -67.882 1.00 84.69 635 GLY A CA 1
ATOM 4734 C C . GLY A 1 635 ? 39.299 -1.170 -68.141 1.00 84.69 635 GLY A C 1
ATOM 4735 O O . GLY A 1 635 ? 38.107 -1.241 -67.859 1.00 84.69 635 GLY A O 1
ATOM 4736 N N . TYR A 1 636 ? 39.963 -2.202 -68.682 1.00 87.88 636 TYR A N 1
ATOM 4737 C CA . TYR A 1 636 ? 39.323 -3.474 -69.033 1.00 87.88 636 TYR A CA 1
ATOM 4738 C C . TYR A 1 636 ? 40.179 -4.692 -68.684 1.00 87.88 636 TYR A C 1
ATOM 4740 O O . TYR A 1 636 ? 41.416 -4.654 -68.698 1.00 87.88 636 TYR A O 1
ATOM 4748 N N . CYS A 1 637 ? 39.509 -5.802 -68.386 1.00 89.38 637 CYS A N 1
ATOM 4749 C CA . CYS A 1 637 ? 40.147 -7.069 -68.085 1.00 89.38 637 CYS A CA 1
ATOM 4750 C C . CYS A 1 637 ? 40.933 -7.551 -69.298 1.00 89.38 637 CYS A C 1
ATOM 4752 O O . CYS A 1 637 ? 40.389 -7.755 -70.381 1.00 89.38 637 CYS A O 1
ATOM 4754 N N . SER A 1 638 ? 42.239 -7.679 -69.112 1.00 87.75 638 SER A N 1
ATOM 4755 C CA . SER A 1 638 ? 43.208 -7.849 -70.187 1.00 87.75 638 SER A CA 1
ATOM 4756 C C . SER A 1 638 ? 44.005 -9.131 -69.991 1.00 87.75 638 SER A C 1
ATOM 4758 O O . SER A 1 638 ? 44.157 -9.623 -68.876 1.00 87.75 638 SER A O 1
ATOM 4760 N N . GLU A 1 639 ? 44.513 -9.689 -71.079 1.00 86.88 639 GLU A N 1
ATOM 4761 C CA . GLU A 1 639 ? 45.345 -10.898 -71.060 1.00 86.88 639 GLU A CA 1
ATOM 4762 C C . GLU A 1 639 ? 46.802 -10.555 -70.694 1.00 86.88 639 GLU A C 1
ATOM 4764 O O . GLU A 1 639 ? 47.499 -11.289 -69.988 1.00 86.88 639 GLU A O 1
ATOM 4769 N N . CYS A 1 640 ? 47.253 -9.377 -71.123 1.00 84.44 640 CYS A N 1
ATOM 4770 C CA . CYS A 1 640 ? 48.633 -8.917 -71.024 1.00 84.44 640 CYS A CA 1
ATOM 4771 C C . CYS A 1 640 ?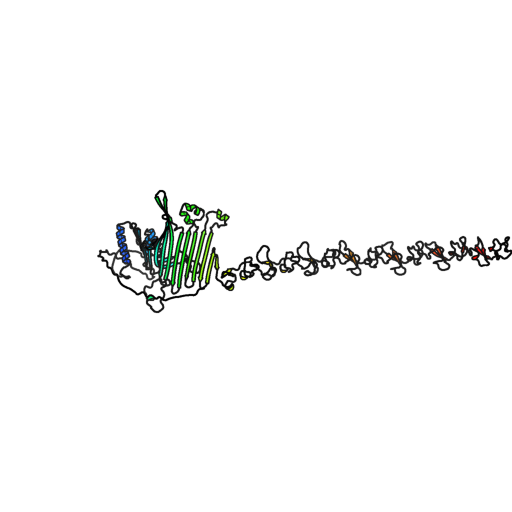 48.730 -7.498 -70.451 1.00 84.44 640 CYS A C 1
ATOM 4773 O O . CYS A 1 640 ? 47.753 -6.751 -70.398 1.00 84.44 640 CYS A O 1
ATOM 4775 N N . ASP A 1 641 ? 49.923 -7.138 -69.976 1.00 80.12 641 ASP A N 1
ATOM 4776 C CA . ASP A 1 641 ? 50.101 -5.977 -69.097 1.00 80.12 641 ASP A CA 1
ATOM 4777 C C . ASP A 1 641 ? 50.402 -4.669 -69.831 1.00 80.12 641 ASP A C 1
ATOM 4779 O O . ASP A 1 641 ? 50.146 -3.588 -69.295 1.00 80.12 641 ASP A O 1
ATOM 4783 N N . ARG A 1 642 ? 50.960 -4.753 -71.043 1.00 83.00 642 ARG A N 1
ATOM 4784 C CA . ARG A 1 642 ? 51.488 -3.597 -71.773 1.00 83.00 642 ARG A CA 1
ATOM 4785 C C . ARG A 1 642 ? 51.446 -3.821 -73.282 1.00 83.00 642 ARG A C 1
ATOM 4787 O O . ARG A 1 642 ? 52.077 -4.764 -73.753 1.00 83.00 642 ARG A O 1
ATOM 4794 N N . ILE A 1 643 ? 50.774 -2.924 -74.014 1.00 83.75 643 ILE A N 1
ATOM 4795 C CA . ILE A 1 643 ? 50.765 -2.887 -75.489 1.00 83.75 643 ILE A CA 1
ATOM 4796 C C . ILE A 1 643 ? 52.200 -2.830 -76.020 1.00 83.75 643 ILE A C 1
ATOM 4798 O O . ILE A 1 643 ? 53.075 -2.227 -75.396 1.00 83.75 643 ILE A O 1
ATOM 4802 N N . ASP A 1 644 ? 52.427 -3.457 -77.172 1.00 82.75 644 ASP A N 1
ATOM 4803 C CA . ASP A 1 644 ? 53.723 -3.511 -77.837 1.00 82.75 644 ASP A CA 1
ATOM 4804 C C . ASP A 1 644 ? 54.799 -4.104 -76.912 1.00 82.75 644 ASP A C 1
ATOM 4806 O O . ASP A 1 644 ? 55.950 -3.670 -76.869 1.00 82.75 644 ASP A O 1
ATOM 4810 N N . SER A 1 645 ? 54.429 -5.165 -76.187 1.00 83.12 645 SER A N 1
ATOM 4811 C CA . SER A 1 645 ? 55.366 -5.993 -75.429 1.00 83.12 645 SER A CA 1
ATOM 4812 C C . SER A 1 645 ? 55.084 -7.482 -75.616 1.00 83.12 645 SER A C 1
ATOM 4814 O O . SER A 1 645 ? 53.976 -7.883 -75.960 1.00 83.12 645 SER A O 1
ATOM 4816 N N . THR A 1 646 ? 56.084 -8.325 -75.370 1.00 82.56 646 THR A N 1
ATOM 4817 C CA . THR A 1 646 ? 55.915 -9.787 -75.297 1.00 82.56 646 THR A CA 1
ATOM 4818 C C . THR A 1 646 ? 55.622 -10.267 -73.873 1.00 82.56 646 THR A C 1
ATOM 4820 O O . THR A 1 646 ? 55.407 -11.456 -73.655 1.00 82.56 646 THR A O 1
ATOM 4823 N N . SER A 1 647 ? 55.632 -9.360 -72.890 1.00 78.75 647 SER A N 1
ATOM 4824 C CA . SER A 1 647 ? 55.432 -9.699 -71.483 1.00 78.75 647 SER A CA 1
ATOM 4825 C C . SER A 1 647 ? 53.974 -10.067 -71.219 1.00 78.75 647 SER A C 1
ATOM 4827 O O . SER A 1 647 ? 53.055 -9.330 -71.582 1.00 78.75 647 SER A O 1
ATOM 4829 N N . GLY A 1 648 ? 53.761 -11.222 -70.588 1.00 76.19 648 GLY A N 1
ATOM 4830 C CA . GLY A 1 648 ? 52.426 -11.754 -70.323 1.00 76.19 648 GLY A CA 1
ATOM 4831 C C . GLY A 1 648 ? 51.755 -12.426 -71.524 1.00 76.19 648 GLY A C 1
ATOM 4832 O O . GLY A 1 648 ? 50.582 -12.760 -71.415 1.00 76.19 648 GLY A O 1
ATOM 4833 N N . CYS A 1 649 ? 52.478 -12.644 -72.630 1.00 84.12 649 CYS A N 1
ATOM 4834 C CA . CYS A 1 649 ? 52.012 -13.402 -73.790 1.00 84.12 649 CYS A CA 1
ATOM 4835 C C . CYS A 1 649 ? 52.858 -14.660 -74.013 1.00 84.12 649 CYS A C 1
ATOM 4837 O O . CYS A 1 649 ? 54.055 -14.678 -73.729 1.00 84.12 649 CYS A O 1
ATOM 4839 N N . SER A 1 650 ? 52.247 -15.713 -74.562 1.00 84.31 650 SER A N 1
ATOM 4840 C CA . SER A 1 650 ? 52.976 -16.909 -75.000 1.00 84.31 650 SER A CA 1
ATOM 4841 C C . SER A 1 650 ? 53.982 -16.575 -76.112 1.00 84.31 650 SER A C 1
ATOM 4843 O O . SER A 1 650 ? 53.787 -15.620 -76.869 1.00 84.31 650 SER A O 1
ATOM 4845 N N . SER A 1 651 ? 55.030 -17.394 -76.262 1.00 83.94 651 SER A N 1
ATOM 4846 C CA . SER A 1 651 ? 56.029 -17.228 -77.330 1.00 83.94 651 SER A CA 1
ATOM 4847 C C . SER A 1 651 ? 55.379 -17.080 -78.716 1.00 83.94 651 SER A C 1
ATOM 4849 O O . SER A 1 651 ? 54.354 -17.698 -79.005 1.00 83.94 651 SER A O 1
ATOM 4851 N N . GLY A 1 652 ? 55.954 -16.221 -79.564 1.00 84.62 652 GLY A N 1
ATOM 4852 C CA . GLY A 1 652 ? 55.423 -15.904 -80.896 1.00 84.62 652 GLY A CA 1
ATOM 4853 C C . GLY A 1 652 ? 54.250 -14.914 -80.919 1.00 84.62 652 GLY A C 1
ATOM 4854 O O . GLY A 1 652 ? 53.801 -14.545 -82.005 1.00 84.62 652 GLY A O 1
ATOM 4855 N N . LYS A 1 653 ? 53.779 -14.438 -79.760 1.00 88.81 653 LYS A N 1
ATOM 4856 C CA . LYS A 1 653 ? 52.732 -13.413 -79.650 1.00 88.81 653 LYS A CA 1
ATOM 4857 C C . LYS A 1 653 ? 53.260 -12.106 -79.054 1.00 88.81 653 LYS A C 1
ATOM 4859 O O . LYS A 1 653 ? 54.325 -12.070 -78.437 1.00 88.81 653 LYS A O 1
ATOM 4864 N N . PHE A 1 654 ? 52.513 -11.029 -79.248 1.00 88.69 654 PHE A N 1
ATOM 4865 C CA . PHE A 1 654 ? 52.737 -9.730 -78.630 1.00 88.69 654 PHE A CA 1
ATOM 4866 C C . PHE A 1 654 ? 51.410 -9.142 -78.152 1.0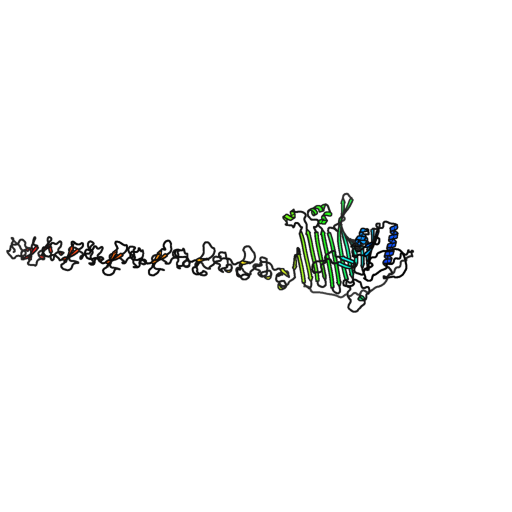0 88.69 654 PHE A C 1
ATOM 4868 O O . PHE A 1 654 ? 50.340 -9.439 -78.681 1.00 88.69 654 PHE A O 1
ATOM 4875 N N . CYS A 1 655 ? 51.488 -8.313 -77.124 1.00 87.75 655 CYS A N 1
ATOM 4876 C CA . CYS A 1 655 ? 50.347 -7.652 -76.531 1.00 87.75 655 CYS A CA 1
ATOM 4877 C C . CYS A 1 655 ? 49.913 -6.481 -77.415 1.00 87.75 655 CYS A C 1
ATOM 4879 O O . CYS A 1 655 ? 50.703 -5.579 -77.695 1.00 87.75 655 CYS A O 1
ATOM 4881 N N . THR A 1 656 ? 48.660 -6.472 -77.843 1.00 85.88 656 THR A N 1
ATOM 4882 C CA . THR A 1 656 ? 48.085 -5.406 -78.661 1.00 85.88 656 THR A CA 1
ATOM 4883 C C . THR A 1 656 ? 46.728 -4.984 -78.114 1.00 85.88 656 THR A C 1
ATOM 4885 O O . THR A 1 656 ? 46.093 -5.710 -77.345 1.00 85.88 656 THR A O 1
ATOM 4888 N N . GLN A 1 657 ? 46.281 -3.793 -78.499 1.00 81.00 657 GLN A N 1
ATOM 4889 C CA . GLN A 1 657 ? 44.937 -3.324 -78.197 1.00 81.00 657 GLN A CA 1
ATOM 4890 C C . GLN A 1 657 ? 43.971 -3.890 -79.239 1.00 81.00 657 GLN A C 1
ATOM 4892 O O . GLN A 1 657 ? 44.238 -3.815 -80.440 1.00 81.00 657 GLN A O 1
ATOM 4897 N N . ARG A 1 658 ? 42.837 -4.455 -78.812 1.00 69.31 658 ARG A N 1
ATOM 4898 C CA . ARG A 1 658 ? 41.799 -4.844 -79.775 1.00 69.31 658 ARG A CA 1
ATOM 4899 C C . ARG A 1 658 ? 41.220 -3.580 -80.413 1.00 69.31 658 ARG A C 1
ATOM 4901 O O . ARG A 1 658 ? 40.846 -2.639 -79.723 1.00 69.31 658 ARG A O 1
ATOM 4908 N N . THR A 1 659 ? 41.062 -3.602 -81.729 1.00 63.41 659 THR A N 1
ATOM 4909 C CA . THR A 1 659 ? 40.396 -2.526 -82.474 1.00 63.41 659 THR A CA 1
ATOM 4910 C C . THR A 1 659 ? 38.870 -2.553 -82.332 1.00 63.41 659 THR A C 1
ATOM 4912 O O . THR A 1 659 ? 38.228 -1.542 -82.585 1.00 63.41 659 THR A O 1
ATOM 4915 N N . THR A 1 660 ? 38.283 -3.685 -81.920 1.00 56.97 660 THR A N 1
ATOM 4916 C CA . THR A 1 660 ? 36.819 -3.892 -81.869 1.00 56.97 660 THR A CA 1
ATOM 4917 C C . THR A 1 660 ? 36.256 -4.243 -80.490 1.00 56.97 660 THR A C 1
ATOM 4919 O O . THR A 1 660 ? 35.043 -4.308 -80.332 1.00 56.97 660 THR A O 1
ATOM 4922 N N . ALA A 1 661 ? 37.100 -4.467 -79.481 1.00 59.19 661 ALA A N 1
ATOM 4923 C CA . ALA A 1 661 ? 36.660 -4.603 -78.093 1.00 59.19 661 ALA A CA 1
ATOM 4924 C C . ALA A 1 661 ? 37.719 -4.027 -77.159 1.00 59.19 661 ALA A C 1
ATOM 4926 O O . ALA A 1 661 ? 38.906 -4.030 -77.460 1.00 59.19 661 ALA A O 1
ATOM 4927 N N . PHE A 1 662 ? 37.303 -3.526 -76.016 1.00 70.12 662 PHE A N 1
ATOM 4928 C CA . PHE A 1 662 ? 38.225 -2.862 -75.118 1.00 70.12 662 PHE A CA 1
ATOM 4929 C C . PHE A 1 662 ? 39.131 -3.863 -74.363 1.00 70.12 662 PHE A C 1
ATOM 4931 O O . PHE A 1 662 ? 38.736 -5.005 -74.124 1.00 70.12 662 PHE A O 1
ATOM 4938 N N . GLY A 1 663 ? 40.356 -3.448 -74.012 1.00 76.00 663 GLY A N 1
ATOM 4939 C CA . GLY A 1 663 ? 41.363 -4.272 -73.319 1.00 76.00 663 GLY A CA 1
ATOM 4940 C C . GLY A 1 663 ? 42.535 -4.747 -74.192 1.00 76.00 663 GLY A C 1
ATOM 4941 O O . GLY A 1 663 ? 42.534 -4.604 -75.420 1.00 76.00 663 GLY A O 1
ATOM 4942 N N . TYR A 1 664 ? 43.576 -5.277 -73.541 1.00 86.00 664 TYR A N 1
ATOM 4943 C CA . TYR A 1 664 ? 44.790 -5.778 -74.196 1.00 86.00 664 TYR A CA 1
ATOM 4944 C C . TYR A 1 664 ? 44.750 -7.301 -74.341 1.00 86.00 664 TYR A C 1
ATOM 4946 O O . TYR A 1 664 ? 44.370 -8.010 -73.405 1.00 86.00 664 TYR A O 1
ATOM 4954 N N . ARG A 1 665 ? 45.185 -7.808 -75.497 1.00 85.62 665 ARG A N 1
ATOM 4955 C CA . ARG A 1 665 ? 45.247 -9.245 -75.801 1.00 85.62 665 ARG A CA 1
ATOM 4956 C C . ARG A 1 665 ? 46.559 -9.637 -76.463 1.00 85.62 665 ARG A C 1
ATOM 4958 O O . ARG A 1 665 ? 47.242 -8.791 -77.038 1.00 85.62 665 ARG A O 1
ATOM 4965 N N . CYS A 1 666 ? 46.867 -10.923 -76.443 1.00 87.56 666 CYS A N 1
ATOM 4966 C CA . CYS A 1 666 ? 48.037 -11.476 -77.106 1.00 87.56 666 CYS A CA 1
ATOM 4967 C C . CYS A 1 666 ? 47.718 -11.895 -78.549 1.00 87.56 666 CYS A C 1
ATOM 4969 O O . CYS A 1 666 ? 47.107 -12.939 -78.781 1.00 87.56 666 CYS A O 1
ATOM 4971 N N . ASP A 1 667 ? 48.198 -11.120 -79.524 1.00 86.44 667 ASP A N 1
ATOM 4972 C CA . ASP A 1 667 ? 48.093 -11.430 -80.955 1.00 86.44 667 ASP A CA 1
ATOM 4973 C C . ASP A 1 667 ? 49.387 -12.045 -81.488 1.00 86.44 667 ASP A C 1
ATOM 4975 O O . ASP A 1 667 ? 50.476 -11.789 -80.978 1.00 86.44 667 ASP A O 1
ATOM 4979 N N . ALA A 1 668 ? 49.286 -12.866 -82.533 1.00 88.94 668 ALA A N 1
ATOM 4980 C CA . ALA A 1 668 ? 50.462 -13.416 -83.201 1.00 88.94 668 ALA A CA 1
ATOM 4981 C C . ALA A 1 668 ? 51.343 -12.298 -83.782 1.00 88.94 668 ALA A C 1
ATOM 4983 O O . ALA A 1 668 ? 50.836 -11.326 -84.350 1.00 88.94 668 ALA A O 1
ATOM 4984 N N . LYS A 1 669 ? 52.669 -12.453 -83.672 1.00 88.06 669 LYS A N 1
ATOM 4985 C CA . LYS A 1 669 ? 53.618 -11.591 -84.383 1.00 88.06 669 LYS A CA 1
ATOM 4986 C C . LYS A 1 669 ? 53.374 -11.683 -85.891 1.00 88.06 669 LYS A C 1
ATOM 4988 O O . LYS A 1 669 ? 53.077 -12.747 -86.429 1.00 88.06 669 LYS A O 1
ATOM 4993 N N . ARG A 1 670 ? 53.503 -10.550 -86.565 1.00 87.12 670 ARG A N 1
ATOM 4994 C CA . ARG A 1 670 ? 53.176 -10.345 -87.974 1.00 87.12 670 ARG A CA 1
ATOM 4995 C C . ARG A 1 670 ? 54.394 -10.611 -88.854 1.00 87.12 670 ARG A C 1
ATOM 4997 O O . ARG A 1 670 ? 55.522 -10.296 -88.475 1.00 87.12 670 ARG A O 1
ATOM 5004 N N . GLY A 1 671 ? 54.150 -11.182 -90.030 1.00 86.00 671 GLY A N 1
ATOM 5005 C CA . GLY A 1 671 ? 55.181 -11.413 -91.041 1.00 86.00 671 GLY A CA 1
ATOM 5006 C C . GLY A 1 671 ? 55.552 -10.144 -91.815 1.00 86.00 671 GLY A C 1
ATOM 5007 O O . GLY A 1 671 ? 54.915 -9.097 -91.682 1.00 86.00 671 GLY A O 1
ATOM 5008 N N . LEU A 1 672 ? 56.573 -10.258 -92.663 1.00 84.88 672 LEU A N 1
ATOM 5009 C CA . LEU A 1 672 ? 57.095 -9.170 -93.498 1.00 84.88 672 LEU A CA 1
ATOM 5010 C C . LEU A 1 672 ? 56.010 -8.509 -94.362 1.00 84.88 672 LEU A C 1
ATOM 5012 O O . LEU A 1 672 ? 55.136 -9.182 -94.904 1.00 84.88 672 LEU A O 1
ATOM 5016 N N . GLY A 1 673 ? 56.081 -7.186 -94.511 1.00 80.62 673 GLY A N 1
ATOM 5017 C CA . GLY A 1 673 ? 55.128 -6.367 -95.267 1.00 80.62 673 GLY A CA 1
ATOM 5018 C C . GLY A 1 673 ? 53.782 -6.130 -94.575 1.00 80.62 673 GLY A C 1
ATOM 5019 O O . GLY A 1 673 ? 52.980 -5.341 -95.069 1.00 80.62 673 GLY A O 1
ATOM 5020 N N . SER A 1 674 ? 53.524 -6.766 -93.428 1.00 85.38 674 SER A N 1
ATOM 5021 C CA . SER A 1 674 ? 52.343 -6.469 -92.612 1.00 85.38 674 SER A CA 1
ATOM 5022 C C . SER A 1 674 ? 52.502 -5.121 -91.920 1.00 85.38 674 SER A C 1
ATOM 5024 O O . SER A 1 674 ? 53.611 -4.756 -91.529 1.00 85.38 674 SER A O 1
ATOM 5026 N N . THR A 1 675 ? 51.399 -4.405 -91.708 1.00 84.69 675 THR A N 1
ATOM 5027 C CA . THR A 1 675 ? 51.424 -3.182 -90.898 1.00 84.69 675 THR A CA 1
ATOM 5028 C C . THR A 1 675 ? 51.886 -3.495 -89.477 1.00 84.69 675 THR A C 1
ATOM 5030 O O . THR A 1 675 ? 51.580 -4.557 -88.930 1.00 84.69 675 THR A O 1
ATOM 5033 N N . CYS A 1 676 ? 52.604 -2.577 -88.845 1.00 87.25 676 CYS A N 1
ATOM 5034 C CA . CYS A 1 676 ? 53.077 -2.698 -87.472 1.00 87.25 676 CYS A CA 1
ATOM 5035 C C . CYS A 1 676 ? 53.074 -1.332 -86.783 1.00 87.25 676 CYS A C 1
ATOM 5037 O O . CYS A 1 676 ? 53.331 -0.303 -87.403 1.00 87.25 676 CYS A O 1
ATOM 5039 N N . SER A 1 677 ? 52.767 -1.338 -85.488 1.00 84.12 677 SER A N 1
ATOM 5040 C CA . SER A 1 677 ? 52.894 -0.181 -84.594 1.00 84.12 677 SER A CA 1
ATOM 5041 C C . SER A 1 677 ? 54.271 -0.115 -83.933 1.00 84.12 677 SER A C 1
ATOM 5043 O O . SER A 1 677 ? 54.715 0.954 -83.526 1.00 84.12 677 SER A O 1
ATOM 5045 N N . SER A 1 678 ? 54.951 -1.259 -83.817 1.00 87.12 678 SER A N 1
ATOM 5046 C CA . SER A 1 678 ? 56.209 -1.401 -83.091 1.00 87.12 678 SER A CA 1
ATOM 5047 C C . SER A 1 678 ? 57.030 -2.588 -83.597 1.00 87.12 678 SER A C 1
ATOM 5049 O O . SER A 1 678 ? 56.510 -3.515 -84.222 1.00 87.12 678 SER A O 1
ATOM 5051 N N . ASN A 1 679 ? 58.320 -2.594 -83.262 1.00 86.75 679 ASN A N 1
ATOM 5052 C CA . ASN A 1 679 ? 59.253 -3.677 -83.582 1.00 86.75 679 ASN A CA 1
ATOM 5053 C C . ASN A 1 679 ? 58.808 -5.043 -83.037 1.00 86.75 679 ASN A C 1
ATOM 5055 O O . ASN A 1 679 ? 58.991 -6.066 -83.694 1.00 86.75 679 ASN A O 1
ATOM 5059 N N . VAL A 1 680 ? 58.184 -5.081 -81.854 1.00 87.00 680 VAL A N 1
ATOM 5060 C CA . VAL A 1 680 ? 57.776 -6.350 -81.231 1.00 87.00 680 VAL A CA 1
ATOM 5061 C C . VAL A 1 680 ? 56.594 -7.013 -81.932 1.00 87.00 680 VAL A C 1
ATOM 5063 O O . VAL A 1 680 ? 56.397 -8.218 -81.768 1.00 87.00 680 VAL A O 1
ATOM 5066 N N . ALA A 1 681 ? 55.829 -6.241 -82.712 1.00 86.62 681 ALA A N 1
ATOM 5067 C CA . ALA A 1 681 ? 54.724 -6.747 -83.507 1.00 86.62 681 ALA A CA 1
ATOM 5068 C C . ALA A 1 681 ? 55.208 -7.590 -84.693 1.00 86.62 681 ALA A C 1
ATOM 5070 O O . ALA A 1 681 ? 54.406 -8.321 -85.262 1.00 86.62 681 ALA A O 1
ATOM 5071 N N . CYS A 1 682 ? 56.491 -7.512 -85.062 1.00 88.06 682 CYS A N 1
ATOM 5072 C CA . CYS A 1 682 ? 57.063 -8.171 -86.232 1.00 88.06 682 CYS A CA 1
ATOM 5073 C C . CYS A 1 682 ? 57.867 -9.417 -85.859 1.00 88.06 682 CYS A C 1
ATOM 5075 O O . CYS A 1 682 ? 58.617 -9.429 -84.880 1.00 88.06 682 CYS A O 1
ATOM 5077 N N . THR A 1 683 ? 57.773 -10.467 -86.676 1.00 86.31 683 THR A N 1
ATOM 5078 C CA . THR A 1 683 ? 58.639 -11.651 -86.546 1.00 86.31 683 THR A CA 1
ATOM 5079 C C . THR A 1 683 ? 60.106 -11.323 -86.825 1.00 86.31 683 THR A C 1
ATOM 5081 O O . THR A 1 683 ? 60.973 -11.921 -86.199 1.00 86.31 683 THR A O 1
ATOM 5084 N N . SER A 1 684 ? 60.381 -10.352 -87.703 1.00 84.94 684 SER A N 1
ATOM 5085 C CA . SER A 1 684 ? 61.730 -9.846 -88.007 1.00 84.94 684 SER A CA 1
ATOM 5086 C C . SER A 1 684 ? 62.321 -8.941 -86.921 1.00 84.94 684 SER A C 1
ATOM 5088 O O . SER A 1 684 ? 63.493 -8.603 -86.998 1.00 84.94 684 SER A O 1
ATOM 5090 N N . ALA A 1 685 ? 61.524 -8.547 -85.919 1.00 85.38 685 ALA A N 1
ATOM 5091 C CA . ALA A 1 685 ? 61.858 -7.543 -84.905 1.00 85.38 685 ALA A CA 1
ATOM 5092 C C . ALA A 1 685 ? 62.079 -6.106 -85.425 1.00 85.38 685 ALA A C 1
ATOM 5094 O O . ALA A 1 685 ? 62.413 -5.230 -84.628 1.00 85.38 685 ALA A O 1
ATOM 5095 N N . ASP A 1 686 ? 61.825 -5.833 -86.709 1.00 86.00 686 ASP A N 1
ATOM 5096 C CA . ASP A 1 686 ? 61.982 -4.506 -87.308 1.00 86.00 686 ASP A CA 1
ATOM 5097 C C . ASP A 1 686 ? 60.666 -4.002 -87.913 1.00 86.00 686 ASP A C 1
ATOM 5099 O O . ASP A 1 686 ? 60.119 -4.585 -88.850 1.00 86.00 686 ASP A O 1
ATOM 5103 N N . CYS A 1 687 ? 60.167 -2.884 -87.382 1.00 87.38 687 CYS A N 1
ATOM 5104 C CA . CYS A 1 687 ? 59.013 -2.152 -87.886 1.00 87.38 687 CYS A CA 1
ATOM 5105 C C . CYS A 1 687 ? 59.476 -0.815 -88.466 1.00 87.38 687 CYS A C 1
ATOM 5107 O O . CYS A 1 687 ? 59.809 0.114 -87.728 1.00 87.38 687 CYS A O 1
ATOM 5109 N N . VAL A 1 688 ? 59.511 -0.708 -89.794 1.00 84.50 688 VAL A N 1
ATOM 5110 C CA . VAL A 1 688 ? 60.030 0.476 -90.487 1.00 84.50 688 VAL A CA 1
ATOM 5111 C C . VAL A 1 688 ? 58.984 1.043 -91.425 1.00 84.50 688 VAL A C 1
ATOM 5113 O O . VAL A 1 688 ? 58.362 0.322 -92.200 1.00 84.50 688 VAL A O 1
ATOM 5116 N N . GLY A 1 689 ? 58.742 2.351 -91.307 1.00 81.12 689 GLY A N 1
ATOM 5117 C CA . GLY A 1 689 ? 57.694 3.031 -92.070 1.00 81.12 689 GLY A CA 1
ATOM 5118 C C . GLY A 1 689 ? 56.284 2.502 -91.782 1.00 81.12 689 GLY A C 1
ATOM 5119 O O . GLY A 1 689 ? 55.418 2.609 -92.641 1.00 81.12 689 GLY A O 1
ATOM 5120 N N . GLY A 1 690 ? 56.063 1.896 -90.607 1.00 85.56 690 GLY A N 1
ATOM 5121 C CA . GLY A 1 690 ? 54.793 1.267 -90.237 1.00 85.56 690 GLY A CA 1
ATOM 5122 C C . GLY A 1 690 ? 54.586 -0.141 -90.802 1.00 85.56 690 GLY A C 1
ATOM 5123 O O . GLY A 1 690 ? 53.474 -0.657 -90.704 1.00 85.56 690 GLY A O 1
ATOM 5124 N N . PHE A 1 691 ? 55.622 -0.775 -91.372 1.00 87.81 691 PHE A N 1
ATOM 5125 C CA . PHE A 1 691 ? 55.559 -2.140 -91.905 1.00 87.81 691 PHE A CA 1
ATOM 5126 C C . PHE A 1 691 ? 56.708 -3.024 -91.413 1.00 87.81 691 PHE A C 1
ATOM 5128 O O . PHE A 1 691 ? 57.853 -2.580 -91.276 1.00 87.81 691 PHE A O 1
ATOM 5135 N N . CYS A 1 692 ? 56.410 -4.300 -91.172 1.00 89.31 692 CYS A N 1
ATOM 5136 C CA . CYS A 1 692 ? 57.414 -5.282 -90.786 1.00 89.31 692 CYS A CA 1
ATOM 5137 C C . CYS A 1 692 ? 58.424 -5.464 -91.918 1.00 89.31 692 CYS A C 1
ATOM 5139 O O . CYS A 1 692 ? 58.058 -5.859 -93.025 1.00 89.31 692 CYS A O 1
ATOM 5141 N N . SER A 1 693 ? 59.684 -5.158 -91.636 1.00 86.81 693 SER A N 1
ATOM 5142 C CA . SER A 1 693 ? 60.768 -5.089 -92.616 1.00 86.81 693 SER A CA 1
ATOM 5143 C C . SER A 1 693 ? 61.867 -6.090 -92.266 1.00 86.81 693 SER A C 1
ATOM 5145 O O . SER A 1 693 ? 62.001 -6.470 -91.106 1.00 86.81 693 SER A O 1
ATOM 5147 N N . ASP A 1 694 ? 62.642 -6.527 -93.258 1.00 85.62 694 ASP A N 1
ATOM 5148 C CA . ASP A 1 694 ? 63.802 -7.410 -93.031 1.00 85.62 694 ASP A CA 1
ATOM 5149 C C . ASP A 1 694 ? 65.010 -6.651 -92.481 1.00 85.62 694 ASP A C 1
ATOM 5151 O O . ASP A 1 694 ? 65.925 -7.244 -91.922 1.00 85.62 694 ASP A O 1
ATOM 5155 N N . CYS A 1 695 ? 65.054 -5.345 -92.726 1.00 83.19 695 CYS A N 1
ATOM 5156 C CA . CYS A 1 695 ? 66.200 -4.502 -92.447 1.00 83.19 695 CYS A CA 1
ATOM 5157 C C . CYS A 1 695 ? 65.746 -3.077 -92.138 1.00 83.19 695 CYS A C 1
ATOM 5159 O O . CYS A 1 695 ? 64.673 -2.636 -92.559 1.00 83.19 695 CYS A O 1
ATOM 5161 N N . ARG A 1 696 ? 66.573 -2.351 -91.379 1.00 81.81 696 ARG A N 1
ATOM 5162 C CA . ARG A 1 696 ? 66.155 -1.084 -90.773 1.00 81.81 696 ARG A CA 1
ATOM 5163 C C . ARG A 1 696 ? 66.472 0.160 -91.599 1.00 81.81 696 ARG A C 1
ATOM 5165 O O . ARG A 1 696 ? 65.687 1.106 -91.621 1.00 81.81 696 ARG A O 1
ATOM 5172 N N . THR A 1 697 ? 67.628 0.170 -92.251 1.00 82.75 697 THR A N 1
ATOM 5173 C CA . THR A 1 697 ? 68.188 1.372 -92.876 1.00 82.75 697 THR A CA 1
ATOM 5174 C C . THR A 1 697 ? 68.279 1.171 -94.376 1.00 82.75 697 THR A C 1
ATOM 5176 O O . THR A 1 697 ? 69.020 0.297 -94.818 1.00 82.75 697 THR A O 1
ATOM 5179 N N . LEU A 1 698 ? 67.549 1.984 -95.146 1.00 82.50 698 LEU A N 1
ATOM 5180 C CA . LEU A 1 698 ? 67.612 1.975 -96.607 1.00 82.50 698 LEU A CA 1
ATOM 5181 C C . LEU A 1 698 ? 69.059 2.160 -97.078 1.00 82.50 698 LEU A C 1
ATOM 5183 O O . LEU A 1 698 ? 69.816 2.927 -96.484 1.00 82.50 698 LEU A O 1
ATOM 5187 N N . ASP A 1 699 ? 69.429 1.462 -98.146 1.00 80.88 699 ASP A N 1
ATOM 5188 C CA . ASP A 1 699 ? 70.738 1.543 -98.779 1.00 80.88 699 ASP A CA 1
ATOM 5189 C C . ASP A 1 699 ? 71.891 1.223 -97.815 1.00 80.88 699 ASP A C 1
ATOM 5191 O O . ASP A 1 699 ? 72.998 1.735 -97.962 1.00 80.88 699 ASP A O 1
ATOM 5195 N N . SER A 1 700 ? 71.643 0.356 -96.828 1.00 81.56 700 SER A N 1
ATOM 5196 C CA . SER A 1 700 ? 72.642 -0.170 -95.894 1.00 81.56 700 SER A CA 1
ATOM 5197 C C . SER A 1 700 ? 72.854 -1.667 -96.086 1.00 81.56 700 SER A C 1
ATOM 5199 O O . SER A 1 700 ? 71.927 -2.399 -96.423 1.00 81.56 700 SER A O 1
ATOM 5201 N N . THR A 1 701 ? 74.065 -2.147 -95.819 1.00 81.81 701 THR A N 1
ATOM 5202 C CA . THR A 1 701 ? 74.358 -3.582 -95.675 1.00 81.81 701 THR A CA 1
ATOM 5203 C C . THR A 1 701 ? 74.114 -4.082 -94.246 1.00 81.81 701 THR A C 1
ATOM 5205 O O . THR A 1 701 ? 74.021 -5.288 -94.017 1.00 81.81 701 THR A O 1
ATOM 5208 N N . SER A 1 702 ? 73.963 -3.175 -93.271 1.00 76.62 702 SER A N 1
ATOM 5209 C CA . SER A 1 702 ? 73.660 -3.530 -91.882 1.00 76.62 702 SER A CA 1
ATOM 5210 C C . SER A 1 702 ? 72.235 -4.079 -91.739 1.00 76.62 702 SER A C 1
ATOM 5212 O O . SER A 1 702 ? 71.270 -3.496 -92.231 1.00 76.62 702 SER A O 1
ATOM 5214 N N . GLY A 1 703 ? 72.104 -5.222 -91.061 1.00 74.50 703 GLY A N 1
ATOM 5215 C CA . GLY A 1 703 ? 70.831 -5.938 -90.905 1.00 74.50 703 GLY A CA 1
ATOM 5216 C C . GLY A 1 703 ? 70.509 -6.920 -92.037 1.00 74.50 703 GLY A C 1
ATOM 5217 O O . GLY A 1 703 ? 69.547 -7.667 -91.925 1.00 74.50 703 GLY A O 1
ATOM 5218 N N . CYS A 1 704 ? 71.330 -6.982 -93.090 1.00 81.50 704 CYS A N 1
ATOM 5219 C CA . CYS A 1 704 ? 71.201 -7.969 -94.159 1.00 81.50 704 CYS A CA 1
ATOM 5220 C C . CYS A 1 704 ? 72.323 -9.014 -94.105 1.00 81.50 704 CYS A C 1
ATOM 5222 O O . CYS A 1 704 ? 73.434 -8.743 -93.654 1.00 81.50 704 CYS A O 1
ATOM 5224 N N . SER A 1 705 ? 72.048 -10.229 -94.591 1.00 83.88 705 SER A N 1
ATOM 5225 C CA . SER A 1 705 ? 73.088 -11.244 -94.807 1.00 83.88 705 SER A CA 1
ATOM 5226 C C . SER A 1 705 ? 74.140 -10.740 -95.806 1.00 83.88 705 SER A C 1
ATOM 5228 O O . SER A 1 705 ? 73.790 -10.007 -96.731 1.00 83.88 705 SER A O 1
ATOM 5230 N N . SER A 1 706 ? 75.396 -11.181 -95.669 1.00 84.06 706 SER A N 1
ATOM 5231 C CA . SER A 1 706 ? 76.508 -10.784 -96.552 1.00 84.06 706 SER A CA 1
ATOM 5232 C C . SER A 1 706 ? 76.145 -10.841 -98.047 1.00 84.06 706 SER A C 1
ATOM 5234 O O . SER A 1 706 ? 75.467 -11.769 -98.494 1.00 84.06 706 SER A O 1
ATOM 5236 N N . GLY A 1 707 ? 76.580 -9.834 -98.814 1.00 83.94 707 GLY A N 1
ATOM 5237 C CA . GLY A 1 707 ? 76.270 -9.681 -100.242 1.00 83.94 707 GLY A CA 1
ATOM 5238 C C . GLY A 1 707 ? 74.878 -9.114 -100.546 1.00 83.94 707 GLY A C 1
ATOM 5239 O O . GLY A 1 707 ? 74.477 -9.076 -101.712 1.00 83.94 707 GLY A O 1
ATOM 5240 N N . LYS A 1 708 ? 74.133 -8.669 -99.527 1.00 88.31 708 LYS A N 1
ATOM 5241 C CA . LYS A 1 708 ? 72.833 -8.008 -99.673 1.00 88.31 708 LYS A CA 1
ATOM 5242 C C . LYS A 1 708 ? 72.837 -6.603 -99.078 1.00 88.31 708 LYS A C 1
ATOM 5244 O O . LYS A 1 708 ? 73.585 -6.310 -98.150 1.00 88.31 708 LYS A O 1
ATOM 5249 N N . PHE A 1 709 ? 71.959 -5.758 -99.596 1.00 87.56 709 PHE A N 1
ATOM 5250 C CA . PHE A 1 709 ? 71.681 -4.425 -99.089 1.00 87.56 709 PHE A CA 1
ATOM 5251 C C . PHE A 1 709 ? 70.178 -4.230 -98.907 1.00 87.56 709 PHE A C 1
ATOM 5253 O O . PHE A 1 709 ? 69.352 -4.875 -99.556 1.00 87.56 709 PHE A O 1
ATOM 5260 N N . CYS A 1 710 ? 69.830 -3.352 -97.985 1.00 86.81 710 CYS A N 1
ATOM 5261 C CA . CYS A 1 710 ? 68.464 -3.021 -97.650 1.00 86.81 710 CYS A CA 1
ATOM 5262 C C . CYS A 1 710 ? 67.897 -2.059 -98.691 1.00 86.81 710 CYS A C 1
ATOM 5264 O O . CYS A 1 710 ? 68.456 -0.989 -98.914 1.00 86.81 710 CYS A O 1
ATOM 5266 N N . THR A 1 711 ? 66.788 -2.409 -99.329 1.00 86.06 711 THR A N 1
ATOM 5267 C CA . THR A 1 711 ? 66.159 -1.551 -100.335 1.00 86.06 711 THR A CA 1
ATOM 5268 C C . THR A 1 711 ? 64.644 -1.578 -100.214 1.00 86.06 711 THR A C 1
ATOM 5270 O O . THR A 1 711 ? 64.061 -2.481 -99.607 1.00 86.06 711 THR A O 1
ATOM 5273 N N . GLN A 1 712 ? 63.996 -0.566 -100.778 1.00 81.62 712 GLN A N 1
ATOM 5274 C CA . GLN A 1 712 ? 62.545 -0.487 -100.825 1.00 81.62 712 GLN A CA 1
ATOM 5275 C C . GLN A 1 712 ? 62.033 -1.325 -102.000 1.00 81.62 712 GLN A C 1
ATOM 5277 O O . GLN A 1 712 ? 62.498 -1.186 -103.130 1.00 81.62 712 GLN A O 1
ATOM 5282 N N . THR A 1 713 ? 61.074 -2.210 -101.734 1.00 73.94 713 THR A N 1
ATOM 5283 C CA . THR A 1 713 ? 60.419 -3.022 -102.774 1.00 73.94 713 THR A CA 1
ATOM 5284 C C . THR A 1 713 ? 59.035 -2.481 -103.118 1.00 73.94 713 THR A C 1
ATOM 5286 O O . THR A 1 713 ? 58.531 -1.595 -102.439 1.00 73.94 713 THR A O 1
ATOM 5289 N N . ALA A 1 714 ? 58.390 -3.034 -104.152 1.00 69.75 714 ALA A N 1
ATOM 5290 C CA . ALA A 1 714 ? 57.003 -2.698 -104.492 1.00 69.75 714 ALA A CA 1
ATOM 5291 C C . ALA A 1 714 ? 56.002 -3.040 -103.366 1.00 69.75 714 ALA A C 1
ATOM 5293 O O . ALA A 1 714 ? 54.920 -2.464 -103.303 1.00 69.75 714 ALA A O 1
ATOM 5294 N N . SER A 1 715 ? 56.355 -3.967 -102.466 1.00 67.12 715 SER A N 1
ATOM 5295 C CA . SER A 1 715 ? 55.615 -4.197 -101.224 1.00 67.12 715 SER A CA 1
ATOM 5296 C C . SER A 1 715 ? 56.065 -3.213 -100.135 1.00 67.12 715 SER A C 1
ATOM 5298 O O . SER A 1 715 ? 57.266 -2.951 -100.043 1.00 67.12 715 SER A O 1
ATOM 5300 N N . PRO A 1 716 ? 55.149 -2.726 -99.276 1.00 72.62 716 PRO A N 1
ATOM 5301 C CA . PRO A 1 716 ? 55.498 -1.838 -98.171 1.00 72.62 716 PRO A CA 1
ATOM 5302 C C . PRO A 1 716 ? 56.575 -2.435 -97.248 1.00 72.62 716 PRO A C 1
ATOM 5304 O O . PRO A 1 716 ? 56.535 -3.627 -96.935 1.00 72.62 716 PRO A O 1
ATOM 5307 N N . GLY A 1 717 ? 57.515 -1.596 -96.803 1.00 76.88 717 GLY A N 1
ATOM 5308 C CA . GLY A 1 717 ? 58.658 -1.980 -95.964 1.00 76.88 717 GLY A CA 1
ATOM 5309 C C . GLY A 1 717 ? 59.977 -2.143 -96.732 1.00 76.88 717 GLY A C 1
ATOM 5310 O O . GLY A 1 717 ? 60.026 -2.092 -97.964 1.00 76.88 717 GLY A O 1
ATOM 5311 N N . TYR A 1 718 ? 61.069 -2.318 -95.987 1.00 85.00 718 TYR A N 1
ATOM 5312 C CA . TYR A 1 718 ? 62.399 -2.550 -96.551 1.00 85.00 718 TYR A CA 1
ATOM 5313 C C . TYR A 1 718 ? 62.752 -4.036 -96.550 1.00 85.00 718 TYR A C 1
ATOM 5315 O O . TYR A 1 718 ? 62.450 -4.765 -95.601 1.00 85.00 718 TYR A O 1
ATOM 5323 N N . ARG A 1 719 ? 63.401 -4.490 -97.625 1.00 83.75 719 ARG A N 1
ATOM 5324 C CA . ARG A 1 719 ? 63.831 -5.881 -97.796 1.00 83.75 719 ARG A CA 1
ATOM 5325 C C . ARG A 1 719 ? 65.300 -5.961 -98.168 1.00 83.75 719 ARG A C 1
ATOM 5327 O O . ARG A 1 719 ? 65.818 -5.109 -98.888 1.00 83.75 719 ARG A O 1
ATOM 5334 N N . CYS A 1 720 ? 65.955 -7.029 -97.731 1.00 86.00 720 CYS A N 1
ATOM 5335 C CA . CYS A 1 720 ? 67.322 -7.323 -98.139 1.00 86.00 720 CYS A CA 1
ATOM 5336 C C . CYS A 1 720 ? 67.350 -7.888 -99.564 1.00 86.00 720 CYS A C 1
ATOM 5338 O O . CYS A 1 720 ? 66.880 -9.002 -99.809 1.00 86.00 720 CYS A O 1
ATOM 5340 N N . GLN A 1 721 ? 67.948 -7.153 -100.497 1.00 85.75 721 GLN A N 1
ATOM 5341 C CA . GLN A 1 721 ? 68.197 -7.594 -101.869 1.00 85.75 721 GLN A CA 1
ATOM 5342 C C . GLN A 1 721 ? 69.684 -7.798 -102.125 1.00 85.75 721 GLN A C 1
ATOM 5344 O O . GLN A 1 721 ? 70.520 -7.193 -101.469 1.00 85.75 721 GLN A O 1
ATOM 5349 N N . ASN A 1 722 ? 70.029 -8.643 -103.093 1.00 88.12 722 ASN A N 1
ATOM 5350 C CA . ASN A 1 722 ? 71.423 -8.848 -103.482 1.00 88.12 722 ASN A CA 1
ATOM 5351 C C . ASN A 1 722 ? 72.041 -7.544 -104.005 1.00 88.12 722 ASN A C 1
ATOM 5353 O O . ASN A 1 722 ? 71.403 -6.822 -104.773 1.00 88.12 722 ASN A O 1
ATOM 5357 N N . GLN A 1 723 ? 73.288 -7.270 -103.620 1.00 87.25 723 GLN A N 1
ATOM 5358 C CA . GLN A 1 723 ? 74.075 -6.185 -104.203 1.00 87.25 723 GLN A CA 1
ATOM 5359 C C . GLN A 1 723 ? 74.204 -6.382 -105.716 1.00 87.25 723 GLN A C 1
ATOM 5361 O O . GLN A 1 723 ? 74.383 -7.501 -106.206 1.00 87.25 723 GLN A O 1
ATOM 5366 N N . LYS A 1 724 ? 74.102 -5.286 -106.462 1.00 85.56 724 LYS A N 1
ATOM 5367 C CA . LYS A 1 724 ? 74.125 -5.290 -107.923 1.00 85.56 724 LYS A CA 1
ATOM 5368 C C . LYS A 1 724 ? 75.564 -5.407 -108.440 1.00 85.56 724 LYS A C 1
ATOM 5370 O O . LYS A 1 724 ? 76.503 -4.890 -107.830 1.00 85.56 724 LYS A O 1
ATOM 5375 N N . GLY A 1 725 ? 75.724 -6.108 -109.562 1.00 84.38 725 GLY A N 1
ATOM 5376 C CA . GLY A 1 725 ? 76.982 -6.166 -110.312 1.00 84.38 725 GLY A CA 1
ATOM 5377 C C . GLY A 1 725 ? 77.212 -4.915 -111.164 1.00 84.38 725 GLY A C 1
ATOM 5378 O O . GLY A 1 725 ? 76.384 -4.002 -111.173 1.00 84.38 725 GLY A O 1
ATOM 5379 N N . GLU A 1 726 ? 78.330 -4.892 -111.889 1.00 82.25 726 GLU A N 1
ATOM 5380 C CA . GLU A 1 726 ? 78.709 -3.806 -112.804 1.00 82.25 726 GLU A CA 1
ATOM 5381 C C . GLU A 1 726 ? 77.577 -3.431 -113.776 1.00 82.25 726 GLU A C 1
ATOM 5383 O O . GLU A 1 726 ? 76.863 -4.293 -114.290 1.00 82.25 726 GLU A O 1
ATOM 5388 N N . GLY A 1 727 ? 77.386 -2.130 -114.001 1.00 80.31 727 GLY A N 1
ATOM 5389 C CA . GLY A 1 727 ? 76.331 -1.584 -114.861 1.00 80.31 727 GLY A CA 1
ATOM 5390 C C . GLY A 1 727 ? 74.931 -1.542 -114.235 1.00 80.31 727 GLY A C 1
ATOM 5391 O O . GLY A 1 727 ? 74.034 -0.918 -114.799 1.00 80.31 727 GLY A O 1
ATOM 5392 N N . GLY A 1 728 ? 74.716 -2.147 -113.060 1.00 83.88 728 GLY A N 1
ATOM 5393 C CA . GLY A 1 728 ? 73.457 -2.017 -112.324 1.00 83.88 728 GLY A CA 1
ATOM 5394 C C . GLY A 1 728 ? 73.232 -0.587 -111.826 1.00 83.88 728 GLY A C 1
ATOM 5395 O O . GLY A 1 728 ? 74.161 0.058 -111.353 1.00 83.88 728 GLY A O 1
ATOM 5396 N N . THR A 1 729 ? 72.002 -0.077 -111.896 1.00 83.50 729 THR A N 1
ATOM 5397 C CA . THR A 1 729 ? 71.674 1.255 -111.357 1.00 83.50 729 THR A CA 1
ATOM 5398 C C . THR A 1 729 ? 71.806 1.282 -109.836 1.00 83.50 729 THR A C 1
ATOM 5400 O O . THR A 1 729 ? 71.368 0.353 -109.154 1.00 83.50 729 THR A O 1
ATOM 5403 N N . CYS A 1 730 ? 72.360 2.347 -109.273 1.00 86.38 730 CYS A N 1
ATOM 5404 C CA . CYS A 1 730 ? 72.580 2.469 -107.836 1.00 86.38 730 CYS A CA 1
ATOM 5405 C C . CYS A 1 730 ? 72.312 3.890 -107.339 1.00 86.38 730 CYS A C 1
ATOM 5407 O O . CYS A 1 730 ? 72.556 4.873 -108.035 1.00 86.38 730 CYS A O 1
ATOM 5409 N N . SER A 1 731 ? 71.816 3.979 -106.110 1.00 83.31 731 SER A N 1
ATOM 5410 C CA . SER A 1 731 ? 71.673 5.217 -105.335 1.00 83.31 731 SER A CA 1
ATOM 5411 C C . SER A 1 731 ? 72.815 5.400 -104.331 1.00 83.31 731 SER A C 1
ATOM 5413 O O . SER A 1 731 ? 73.103 6.522 -103.924 1.00 83.31 731 SER A O 1
ATOM 5415 N N . SER A 1 732 ? 73.487 4.311 -103.943 1.00 84.62 732 SER A N 1
ATOM 5416 C CA . SER A 1 732 ? 74.582 4.308 -102.972 1.00 84.62 732 SER A CA 1
ATOM 5417 C C . SER A 1 732 ? 75.594 3.196 -103.259 1.00 84.62 732 SER A C 1
ATOM 5419 O O . SER A 1 732 ? 75.278 2.215 -103.936 1.00 84.62 732 SER A O 1
ATOM 5421 N N . ASN A 1 733 ? 76.803 3.312 -102.696 1.00 84.56 733 ASN A N 1
ATOM 5422 C CA . ASN A 1 733 ? 77.834 2.269 -102.802 1.00 84.56 733 ASN A CA 1
ATOM 5423 C C . ASN A 1 733 ? 77.355 0.919 -102.257 1.00 84.56 733 ASN A C 1
ATOM 5425 O O . ASN A 1 733 ? 77.694 -0.114 -102.815 1.00 84.56 733 ASN A O 1
ATOM 5429 N N . ASN A 1 734 ? 76.521 0.921 -101.214 1.00 85.81 734 ASN A N 1
ATOM 5430 C CA . ASN A 1 734 ? 76.031 -0.306 -100.590 1.00 85.81 734 ASN A CA 1
ATOM 5431 C C . ASN A 1 734 ? 75.121 -1.116 -101.521 1.00 85.81 734 ASN A C 1
ATOM 5433 O O . ASN A 1 734 ? 75.052 -2.333 -101.370 1.00 85.81 734 ASN A O 1
ATOM 5437 N N . ALA A 1 735 ? 74.465 -0.468 -102.492 1.00 84.81 735 ALA A N 1
ATOM 5438 C CA . ALA A 1 735 ? 73.670 -1.140 -103.518 1.00 84.81 735 ALA A CA 1
ATOM 5439 C C . ALA A 1 735 ? 74.523 -1.910 -104.542 1.00 84.81 735 ALA A C 1
ATOM 5441 O O . ALA A 1 735 ? 73.985 -2.729 -105.288 1.00 84.81 735 ALA A O 1
ATOM 5442 N N . CYS A 1 736 ? 75.833 -1.663 -104.578 1.00 86.38 736 CYS A N 1
ATOM 5443 C CA . CYS A 1 736 ? 76.789 -2.281 -105.488 1.00 86.38 736 CYS A CA 1
ATOM 5444 C C . CYS A 1 736 ? 77.694 -3.265 -104.753 1.00 86.38 736 CYS A C 1
ATOM 5446 O O . CYS A 1 736 ? 77.926 -3.136 -103.554 1.00 86.38 736 CYS A O 1
ATOM 5448 N N . ARG A 1 737 ? 78.240 -4.242 -105.484 1.00 83.50 737 ARG A N 1
ATOM 5449 C CA . ARG A 1 737 ? 79.338 -5.072 -104.968 1.00 83.50 737 ARG A CA 1
ATOM 5450 C C . ARG A 1 737 ? 80.595 -4.232 -104.685 1.00 83.50 737 ARG A C 1
ATOM 5452 O O . ARG A 1 737 ? 81.266 -4.486 -103.691 1.00 83.50 737 ARG A O 1
ATOM 5459 N N . ASP A 1 738 ? 80.860 -3.241 -105.539 1.00 85.06 738 ASP A N 1
ATOM 5460 C CA . ASP A 1 738 ? 82.024 -2.352 -105.468 1.00 85.06 738 ASP A CA 1
ATOM 5461 C C . ASP A 1 738 ? 81.598 -0.893 -105.197 1.00 85.06 738 ASP A C 1
ATOM 5463 O O . ASP A 1 738 ? 81.242 -0.550 -104.070 1.00 85.06 738 ASP A O 1
ATOM 5467 N N . PHE A 1 739 ? 81.593 -0.016 -106.211 1.00 84.38 739 PHE A N 1
ATOM 5468 C CA . PHE A 1 739 ? 81.319 1.417 -106.042 1.00 84.38 739 PHE A CA 1
ATOM 5469 C C . PHE A 1 739 ? 80.118 1.875 -106.861 1.00 84.38 739 PHE A C 1
ATOM 5471 O O . PHE A 1 739 ? 79.931 1.449 -107.993 1.00 84.38 739 PHE A O 1
ATOM 5478 N N . CYS A 1 740 ? 79.336 2.805 -106.321 1.00 86.94 740 CYS A N 1
ATOM 5479 C CA . CYS A 1 740 ? 78.298 3.507 -107.057 1.00 86.94 740 CYS A CA 1
ATOM 5480 C C . CYS A 1 740 ? 78.851 4.831 -107.583 1.00 86.94 740 CYS A C 1
ATOM 5482 O O . CYS A 1 740 ? 79.118 5.757 -106.815 1.00 86.94 740 CYS A O 1
ATOM 5484 N N . VAL A 1 741 ? 79.043 4.929 -108.897 1.00 84.75 741 VAL A N 1
ATOM 5485 C CA . VAL A 1 741 ? 79.617 6.112 -109.546 1.00 84.75 741 VAL A CA 1
ATOM 5486 C C . VAL A 1 741 ? 78.685 6.576 -110.654 1.00 84.75 741 VAL A C 1
ATOM 5488 O O . VAL A 1 741 ? 78.314 5.806 -111.535 1.00 84.75 741 VAL A O 1
ATOM 5491 N N . ALA A 1 742 ? 78.288 7.851 -110.594 1.00 82.06 742 ALA A N 1
ATOM 5492 C CA . ALA A 1 742 ? 77.354 8.465 -111.542 1.00 82.06 742 ALA A CA 1
ATOM 5493 C C . ALA A 1 742 ? 76.022 7.692 -111.707 1.00 82.06 742 ALA A C 1
ATOM 5495 O O . ALA A 1 742 ? 75.439 7.682 -112.788 1.00 82.06 742 ALA A O 1
ATOM 5496 N N . GLY A 1 743 ? 75.544 7.046 -110.635 1.00 84.06 743 GLY A N 1
ATOM 5497 C CA . GLY A 1 743 ? 74.275 6.309 -110.618 1.00 84.06 743 GLY A CA 1
ATOM 5498 C C . GLY A 1 743 ? 74.349 4.862 -111.119 1.00 84.06 743 GLY A C 1
ATOM 5499 O O . GLY A 1 743 ? 73.311 4.206 -111.209 1.00 84.06 743 GLY A O 1
ATOM 5500 N N . PHE A 1 744 ? 75.546 4.343 -111.418 1.00 86.44 744 PHE A N 1
ATOM 5501 C CA . PHE A 1 744 ? 75.761 2.956 -111.836 1.00 86.44 744 PHE A CA 1
ATOM 5502 C C . PHE A 1 744 ? 76.853 2.280 -111.005 1.00 86.44 744 PHE A C 1
ATOM 5504 O O . PHE A 1 744 ? 77.789 2.929 -110.536 1.00 86.44 744 PHE A O 1
ATOM 5511 N N . CYS A 1 745 ? 76.736 0.969 -110.820 1.00 88.50 745 CYS A N 1
ATOM 5512 C CA . CYS A 1 745 ? 77.756 0.164 -110.170 1.00 88.50 745 CYS A CA 1
ATOM 5513 C C . CYS A 1 745 ? 78.972 0.030 -111.085 1.00 88.50 745 CYS A C 1
ATOM 5515 O O . CYS A 1 745 ? 78.848 -0.439 -112.216 1.00 88.50 745 CYS A O 1
ATOM 5517 N N . GLN A 1 746 ? 80.130 0.449 -110.588 1.00 88.62 746 GLN A N 1
ATOM 5518 C CA . GLN A 1 746 ? 81.399 0.516 -111.304 1.00 88.62 746 GLN A CA 1
ATOM 5519 C C . GLN A 1 746 ? 82.517 -0.139 -110.492 1.00 88.62 746 GLN A C 1
ATOM 5521 O O . GLN A 1 746 ? 82.470 -0.174 -109.259 1.00 88.62 746 GLN A O 1
ATOM 5526 N N . GLN A 1 747 ? 83.563 -0.586 -111.191 1.00 86.44 747 GLN A N 1
ATOM 5527 C CA . GLN A 1 747 ? 84.739 -1.208 -110.573 1.00 86.44 747 GLN A CA 1
ATOM 5528 C C . GLN A 1 747 ? 85.562 -0.228 -109.727 1.00 86.44 747 GLN A C 1
ATOM 5530 O O . GLN A 1 747 ? 86.191 -0.631 -108.751 1.00 86.44 747 GLN A O 1
ATOM 5535 N N . CYS A 1 748 ? 85.605 1.057 -110.093 1.00 84.69 748 CYS A N 1
ATOM 5536 C CA . CYS A 1 748 ? 86.402 2.058 -109.385 1.00 84.69 748 CYS A CA 1
ATOM 5537 C C . CYS A 1 748 ? 85.753 3.444 -109.400 1.00 84.69 748 CYS A C 1
ATOM 5539 O O . CYS A 1 748 ? 85.030 3.804 -110.323 1.00 84.69 748 CYS A O 1
ATOM 5541 N N . SER A 1 749 ? 86.058 4.267 -108.391 1.00 85.00 749 SER A N 1
ATOM 5542 C CA . SER A 1 749 ? 85.729 5.705 -108.399 1.00 85.00 749 SER A CA 1
ATOM 5543 C C . SER A 1 749 ? 86.971 6.595 -108.469 1.00 85.00 749 SER A C 1
ATOM 5545 O O . SER A 1 749 ? 86.901 7.751 -108.884 1.00 85.00 749 SER A O 1
ATOM 5547 N N . ASN A 1 750 ? 88.131 6.050 -108.104 1.00 83.25 750 ASN A N 1
ATOM 5548 C CA . ASN A 1 750 ? 89.428 6.700 -108.194 1.00 83.25 750 ASN A CA 1
ATOM 5549 C C . ASN A 1 750 ? 90.530 5.655 -108.429 1.00 83.25 750 ASN A C 1
ATOM 5551 O O . ASN A 1 750 ? 90.299 4.450 -108.332 1.00 83.25 750 ASN A O 1
ATOM 5555 N N . ASP A 1 751 ? 91.739 6.122 -108.738 1.00 81.44 751 ASP A N 1
ATOM 5556 C CA . ASP A 1 751 ? 92.871 5.245 -109.056 1.00 81.44 751 ASP A CA 1
ATOM 5557 C C . ASP A 1 751 ? 93.298 4.355 -107.878 1.00 81.44 751 ASP A C 1
ATOM 5559 O O . ASP A 1 751 ? 93.879 3.305 -108.115 1.00 81.44 751 ASP A O 1
ATOM 5563 N N . GLY A 1 752 ? 93.002 4.743 -106.632 1.00 79.44 752 GLY A N 1
ATOM 5564 C CA . GLY A 1 752 ? 93.296 3.946 -105.439 1.00 79.44 752 GLY A CA 1
ATOM 5565 C C . GLY A 1 752 ? 92.411 2.706 -105.299 1.00 79.44 752 GLY A C 1
ATOM 5566 O O . GLY A 1 752 ? 92.776 1.778 -104.586 1.00 79.44 752 GLY A O 1
ATOM 5567 N N . HIS A 1 753 ? 91.277 2.662 -106.003 1.00 84.62 753 HIS A N 1
ATOM 5568 C CA . HIS A 1 753 ? 90.413 1.478 -106.078 1.00 84.62 753 HIS A CA 1
ATOM 5569 C C . HIS A 1 753 ? 90.892 0.491 -107.151 1.00 84.62 753 HIS A C 1
ATOM 5571 O O . HIS A 1 753 ? 90.393 -0.626 -107.251 1.00 84.62 753 HIS A O 1
ATOM 5577 N N . CYS A 1 754 ? 91.877 0.898 -107.951 1.00 79.69 754 CYS A N 1
ATOM 5578 C CA . CYS A 1 754 ? 92.548 0.050 -108.912 1.00 79.69 754 CYS A CA 1
ATOM 5579 C C . CYS A 1 754 ? 93.893 -0.409 -108.343 1.00 79.69 754 CYS A C 1
ATOM 5581 O O . CYS A 1 754 ? 94.579 0.344 -107.656 1.00 79.69 754 CYS A O 1
ATOM 5583 N N . GLY A 1 755 ? 94.305 -1.643 -108.652 1.00 78.44 755 GLY A N 1
ATOM 5584 C CA . GLY A 1 755 ? 95.649 -2.120 -108.305 1.00 78.44 755 GLY A CA 1
ATOM 5585 C C . GLY A 1 755 ? 96.746 -1.164 -108.802 1.00 78.44 755 GLY A C 1
ATOM 5586 O O . GLY A 1 755 ? 96.533 -0.404 -109.743 1.00 78.44 755 GLY A O 1
ATOM 5587 N N . THR A 1 756 ? 97.935 -1.206 -108.198 1.00 80.81 756 THR A N 1
ATOM 5588 C CA . THR A 1 756 ? 99.022 -0.214 -108.381 1.00 80.81 756 THR A CA 1
ATOM 5589 C C . THR A 1 756 ? 99.415 0.072 -109.842 1.00 80.81 756 THR A C 1
ATOM 5591 O O . THR A 1 756 ? 99.752 1.214 -110.183 1.00 80.81 756 THR A O 1
ATOM 5594 N N . ASP A 1 757 ? 99.308 -0.928 -110.721 1.00 83.94 757 ASP A N 1
ATOM 5595 C CA . ASP A 1 757 ? 99.580 -0.849 -112.166 1.00 83.94 757 ASP A CA 1
ATOM 5596 C C . ASP A 1 757 ? 98.372 -0.448 -113.032 1.00 83.94 757 ASP A C 1
ATOM 5598 O O . ASP A 1 757 ? 98.460 -0.415 -114.262 1.00 83.94 757 ASP A O 1
ATOM 5602 N N . ARG A 1 758 ? 97.237 -0.120 -112.418 1.00 87.88 758 ARG A N 1
ATOM 5603 C CA . ARG A 1 758 ? 96.005 0.308 -113.081 1.00 87.88 758 ARG A CA 1
ATOM 5604 C C . ARG A 1 758 ? 95.630 1.723 -112.644 1.00 87.88 758 ARG A C 1
ATOM 5606 O O . ARG A 1 758 ? 96.128 2.254 -111.656 1.00 87.88 758 ARG A O 1
ATOM 5613 N N . TYR A 1 759 ? 94.800 2.367 -113.445 1.00 85.75 759 TYR A N 1
ATOM 5614 C CA . TYR A 1 759 ? 94.190 3.656 -113.154 1.00 85.75 759 TYR A CA 1
ATOM 5615 C C . TYR A 1 759 ? 92.696 3.556 -113.439 1.00 85.75 759 TYR A C 1
ATOM 5617 O O . TYR A 1 759 ? 92.275 2.783 -114.300 1.00 85.75 759 TYR A O 1
ATOM 5625 N N . CYS A 1 760 ? 91.893 4.343 -112.740 1.00 87.12 760 CYS A N 1
ATOM 5626 C CA . CYS A 1 760 ? 90.467 4.399 -112.979 1.00 87.12 760 CYS A CA 1
ATOM 5627 C C . CYS A 1 760 ? 90.207 5.269 -114.208 1.00 87.12 760 CYS A C 1
ATOM 5629 O O . CYS A 1 760 ? 90.541 6.469 -114.240 1.00 87.12 760 CYS A O 1
ATOM 5631 N N . SER A 1 761 ? 89.661 4.651 -115.256 1.00 82.38 761 SER A N 1
ATOM 5632 C CA . SER A 1 761 ? 89.246 5.382 -116.449 1.00 82.38 761 SER A CA 1
ATOM 5633 C C . SER A 1 761 ? 88.194 6.427 -116.070 1.00 82.38 761 SER A C 1
ATOM 5635 O O . SER A 1 761 ? 87.371 6.202 -115.193 1.00 82.38 761 SER A O 1
ATOM 5637 N N . GLY A 1 762 ? 88.287 7.628 -116.646 1.00 79.12 762 GLY A N 1
ATOM 5638 C CA . GLY A 1 762 ? 87.286 8.667 -116.396 1.00 79.12 762 GLY A CA 1
ATOM 5639 C C . GLY A 1 762 ? 85.939 8.312 -117.025 1.00 79.12 762 GLY A C 1
ATOM 5640 O O . GLY A 1 762 ? 85.806 7.282 -117.693 1.00 79.12 762 GLY A O 1
ATOM 5641 N N . TRP A 1 763 ? 84.959 9.200 -116.852 1.00 75.38 763 TRP A N 1
ATOM 5642 C CA . TRP A 1 763 ? 83.675 9.093 -117.540 1.00 75.38 763 TRP A CA 1
ATOM 5643 C C . TRP A 1 763 ? 83.887 8.877 -119.055 1.00 75.38 763 TRP A C 1
ATOM 5645 O O . TRP A 1 763 ? 84.750 9.543 -119.638 1.00 75.38 763 TRP A O 1
ATOM 5655 N N . PRO A 1 764 ? 83.149 7.956 -119.703 1.00 67.25 764 PRO A N 1
ATOM 5656 C CA . PRO A 1 764 ? 81.971 7.251 -119.184 1.00 67.25 764 PRO A CA 1
ATOM 5657 C C . PRO A 1 764 ? 82.220 5.874 -118.540 1.00 67.25 764 PRO A C 1
ATOM 5659 O O . PRO A 1 764 ? 81.284 5.335 -117.965 1.00 67.25 764 PRO A O 1
ATOM 5662 N N . SER A 1 765 ? 83.421 5.284 -118.623 1.00 75.50 765 SER A N 1
ATOM 5663 C CA . SER A 1 765 ? 83.583 3.845 -118.336 1.00 75.50 765 SER A CA 1
ATOM 5664 C C . SER A 1 765 ? 83.897 3.471 -116.883 1.00 75.50 765 SER A C 1
ATOM 5666 O O . SER A 1 765 ? 83.460 2.419 -116.464 1.00 75.50 765 SER A O 1
ATOM 5668 N N . TYR A 1 766 ? 84.647 4.271 -116.110 1.00 83.00 766 TYR A N 1
ATOM 5669 C CA . TYR A 1 766 ? 84.995 3.961 -114.699 1.00 83.00 766 TYR A CA 1
ATOM 5670 C C . TYR A 1 766 ? 85.494 2.526 -114.412 1.00 83.00 766 TYR A C 1
ATOM 5672 O O . TYR A 1 766 ? 85.387 2.015 -113.298 1.00 83.00 766 TYR A O 1
ATOM 5680 N N . ASP A 1 767 ? 86.129 1.908 -115.408 1.00 83.06 767 ASP A N 1
ATOM 5681 C CA . ASP A 1 767 ? 86.854 0.649 -115.272 1.00 83.06 767 ASP A CA 1
ATOM 5682 C C . ASP A 1 767 ? 88.309 0.901 -114.892 1.00 83.06 767 ASP A C 1
ATOM 5684 O O . ASP A 1 767 ? 88.932 1.876 -115.346 1.00 83.06 767 ASP A O 1
ATOM 5688 N N . CYS A 1 768 ? 88.909 -0.039 -114.168 1.00 85.94 768 CYS A N 1
ATOM 5689 C CA . CYS A 1 768 ? 90.347 -0.034 -113.951 1.00 85.94 768 CYS A CA 1
ATOM 5690 C C . CYS A 1 768 ? 91.083 -0.389 -115.254 1.00 85.94 768 CYS A C 1
ATOM 5692 O O . CYS A 1 768 ? 91.066 -1.530 -115.703 1.00 85.94 768 CYS A O 1
ATOM 5694 N N . LYS A 1 769 ? 91.805 0.546 -115.870 1.00 85.50 769 LYS A N 1
ATOM 5695 C CA . LYS A 1 769 ? 92.625 0.292 -117.070 1.00 85.50 769 LYS A CA 1
ATOM 5696 C C . LYS A 1 769 ? 94.103 0.227 -116.709 1.00 85.50 769 LYS A C 1
ATOM 5698 O O . LYS A 1 769 ? 94.554 0.908 -115.798 1.00 85.50 769 LYS A O 1
ATOM 5703 N N . ASN A 1 770 ? 94.875 -0.596 -117.413 1.00 88.62 770 ASN A N 1
ATOM 5704 C CA . ASN A 1 770 ? 96.316 -0.708 -117.170 1.00 88.62 770 ASN A CA 1
ATOM 5705 C C . ASN A 1 770 ? 97.029 0.615 -117.486 1.00 88.62 770 ASN A C 1
ATOM 5707 O O . ASN A 1 770 ? 96.786 1.230 -118.528 1.00 88.62 770 ASN A O 1
ATOM 5711 N N . LYS A 1 771 ? 97.945 1.031 -116.607 1.00 86.31 771 LYS A N 1
ATOM 5712 C CA . LYS A 1 771 ? 98.832 2.171 -116.843 1.00 86.31 771 LYS A CA 1
ATOM 5713 C C . LYS A 1 771 ? 99.758 1.877 -118.023 1.00 86.31 771 LYS A C 1
ATOM 5715 O O . LYS A 1 771 ? 100.309 0.787 -118.174 1.00 86.31 771 LYS A O 1
ATOM 5720 N N . LYS A 1 772 ? 99.942 2.882 -118.867 1.00 85.62 772 LYS A N 1
ATOM 5721 C CA . LYS A 1 772 ? 100.680 2.827 -120.125 1.00 85.62 772 LYS A CA 1
ATOM 5722 C C . LYS A 1 772 ? 102.182 3.026 -119.894 1.00 85.62 772 LYS A C 1
ATOM 5724 O O . LYS A 1 772 ? 102.607 3.789 -119.021 1.00 85.62 772 LYS A O 1
ATOM 5729 N N . ASN A 1 773 ? 102.985 2.352 -120.716 1.00 86.19 773 ASN A N 1
ATOM 5730 C CA . ASN A 1 773 ? 104.447 2.457 -120.719 1.00 86.19 773 ASN A CA 1
ATOM 5731 C C . ASN A 1 773 ? 104.934 3.781 -121.345 1.00 86.19 773 ASN A C 1
ATOM 5733 O O . ASN A 1 773 ? 104.178 4.494 -122.011 1.00 86.19 773 ASN A O 1
ATOM 5737 N N . ARG A 1 774 ? 106.225 4.087 -121.161 1.00 85.38 774 ARG A N 1
ATOM 5738 C CA . ARG A 1 774 ? 106.918 5.255 -121.735 1.00 85.38 774 ARG A CA 1
ATOM 5739 C C . ARG A 1 774 ? 106.648 5.410 -123.244 1.00 85.38 774 ARG A C 1
ATOM 5741 O O . ARG A 1 774 ? 106.543 4.428 -123.971 1.00 85.38 774 ARG A O 1
ATOM 5748 N N . ASN A 1 775 ? 106.528 6.652 -123.712 1.00 82.69 775 ASN A N 1
ATOM 5749 C CA . ASN A 1 775 ? 106.218 7.079 -125.085 1.00 82.69 775 ASN A CA 1
ATOM 5750 C C . ASN A 1 775 ? 104.831 6.678 -125.644 1.00 82.69 775 ASN A C 1
ATOM 5752 O O . ASN A 1 775 ? 104.530 6.970 -126.809 1.00 82.69 775 ASN A O 1
ATOM 5756 N N . LYS A 1 776 ? 103.944 6.069 -124.844 1.00 87.19 776 LYS A N 1
ATOM 5757 C CA . LYS A 1 776 ? 102.529 5.894 -125.218 1.00 87.19 776 LYS A CA 1
ATOM 5758 C C . LYS A 1 776 ? 101.732 7.175 -124.993 1.00 87.19 776 LYS A C 1
ATOM 5760 O O . LYS A 1 776 ? 102.075 7.978 -124.129 1.00 87.19 776 LYS A O 1
ATOM 5765 N N . SER A 1 777 ? 100.692 7.367 -125.801 1.00 82.88 777 SER A N 1
ATOM 5766 C CA . SER A 1 777 ? 99.849 8.559 -125.729 1.00 82.88 777 SER A CA 1
ATOM 5767 C C . SER A 1 777 ? 99.018 8.567 -124.440 1.00 82.88 777 SER A C 1
ATOM 5769 O O . SER A 1 777 ? 98.395 7.553 -124.103 1.00 82.88 777 SER A O 1
ATOM 5771 N N . CYS A 1 778 ? 99.005 9.693 -123.732 1.00 84.19 778 CYS A N 1
ATOM 5772 C CA . CYS A 1 778 ? 98.280 9.884 -122.476 1.00 84.19 778 CYS A CA 1
ATOM 5773 C C . CYS A 1 778 ? 97.438 11.156 -122.519 1.00 84.19 778 CYS A C 1
ATOM 5775 O O . CYS A 1 778 ? 97.914 12.186 -122.994 1.00 84.19 778 CYS A O 1
ATOM 5777 N N . GLY A 1 779 ? 96.206 11.071 -122.010 1.00 81.81 779 GLY A N 1
ATOM 5778 C CA . GLY A 1 779 ? 95.359 12.237 -121.750 1.00 81.81 779 GLY A CA 1
ATOM 5779 C C . GLY A 1 779 ? 95.612 12.836 -120.366 1.00 81.81 779 GLY A C 1
ATOM 5780 O O . GLY A 1 779 ? 95.574 14.049 -120.191 1.00 81.81 779 GLY A O 1
ATOM 5781 N N . ALA A 1 780 ? 95.950 11.996 -119.385 1.00 80.88 780 ALA A N 1
ATOM 5782 C CA . ALA A 1 780 ? 96.280 12.419 -118.029 1.00 80.88 780 ALA A CA 1
ATOM 5783 C C . ALA A 1 780 ? 97.520 11.707 -117.472 1.00 80.88 780 ALA A C 1
ATOM 5785 O O . ALA A 1 780 ? 97.852 10.584 -117.850 1.00 80.88 780 ALA A O 1
ATOM 5786 N N . LYS A 1 781 ? 98.182 12.345 -116.496 1.00 85.12 781 LYS A N 1
ATOM 5787 C CA . LYS A 1 781 ? 99.359 11.791 -115.803 1.00 85.12 781 LYS A CA 1
ATOM 5788 C C . LYS A 1 781 ? 99.110 10.411 -115.182 1.00 85.12 781 LYS A C 1
ATOM 5790 O O . LYS A 1 781 ? 99.997 9.567 -115.246 1.00 85.12 781 LYS A O 1
ATOM 5795 N N . LYS A 1 782 ? 97.895 10.171 -114.672 1.00 81.69 782 LYS A N 1
ATOM 5796 C CA . LYS A 1 782 ? 97.472 8.899 -114.064 1.00 81.69 782 LYS A CA 1
ATOM 5797 C C . LYS A 1 782 ? 97.462 7.711 -115.024 1.00 81.69 782 LYS A C 1
ATOM 5799 O O . LYS A 1 782 ? 97.564 6.572 -114.588 1.00 81.69 782 LYS A O 1
ATOM 5804 N N . GLU A 1 783 ? 97.387 7.966 -116.330 1.00 86.31 783 GLU A N 1
ATOM 5805 C CA . GLU A 1 783 ? 97.404 6.910 -117.341 1.00 86.31 783 GLU A CA 1
ATOM 5806 C C . GLU A 1 783 ? 98.800 6.318 -117.553 1.00 86.31 783 GLU A C 1
ATOM 5808 O O . GLU A 1 783 ? 98.924 5.332 -118.268 1.00 86.31 783 GLU A O 1
ATOM 5813 N N . CYS A 1 784 ? 99.855 6.913 -116.990 1.00 84.69 784 CYS A N 1
ATOM 5814 C CA . CYS A 1 784 ? 101.245 6.523 -117.214 1.00 84.69 784 CYS A CA 1
ATOM 5815 C C . CYS A 1 784 ? 101.831 5.822 -115.991 1.00 84.69 784 CYS A C 1
ATOM 5817 O O . CYS A 1 784 ? 101.661 6.301 -114.872 1.00 84.69 784 CYS A O 1
ATOM 5819 N N . LYS A 1 785 ? 102.623 4.757 -116.192 1.00 84.50 785 LYS A N 1
ATOM 5820 C CA . LYS A 1 785 ? 103.327 4.079 -115.081 1.00 84.50 785 LYS A CA 1
ATOM 5821 C C . LYS A 1 785 ? 104.238 5.021 -114.285 1.00 84.50 785 LYS A C 1
ATOM 5823 O O . LYS A 1 785 ? 104.375 4.872 -113.080 1.00 84.50 785 LYS A O 1
ATOM 5828 N N . SER A 1 786 ? 104.812 6.026 -114.944 1.00 83.69 786 SER A N 1
ATOM 5829 C CA . SER A 1 786 ? 105.663 7.044 -114.319 1.00 83.69 786 SER A CA 1
ATOM 5830 C C . SER A 1 786 ? 104.909 8.181 -113.625 1.00 83.69 786 SER A C 1
ATOM 5832 O O . SER A 1 786 ? 105.551 9.080 -113.082 1.00 83.69 786 SER A O 1
ATOM 5834 N N . ASN A 1 787 ? 103.571 8.213 -113.694 1.00 84.06 787 ASN A N 1
ATOM 5835 C CA . ASN A 1 787 ? 102.750 9.363 -113.298 1.00 84.06 787 ASN A CA 1
ATOM 5836 C C . ASN A 1 787 ? 103.178 10.696 -113.952 1.00 84.06 787 ASN A C 1
ATOM 5838 O O . ASN A 1 787 ? 102.906 11.778 -113.427 1.00 84.06 787 ASN A O 1
ATOM 5842 N N . LYS A 1 788 ? 103.847 10.645 -115.113 1.00 83.50 788 LYS A N 1
ATOM 5843 C CA . LYS A 1 788 ? 104.292 11.821 -115.870 1.00 83.50 788 LYS A CA 1
ATOM 5844 C C . LYS A 1 788 ? 103.783 11.738 -117.306 1.00 83.50 788 LYS A C 1
ATOM 5846 O O . LYS A 1 788 ? 104.245 10.912 -118.089 1.00 83.50 788 LYS A O 1
ATOM 5851 N N . CYS A 1 789 ? 102.861 12.632 -117.657 1.00 85.94 789 CYS A N 1
ATOM 5852 C CA . CYS A 1 789 ? 102.390 12.841 -119.025 1.00 85.94 789 CYS A CA 1
ATOM 5853 C C . CYS A 1 789 ? 102.876 14.217 -119.494 1.00 85.94 789 CYS A C 1
ATOM 5855 O O . CYS A 1 789 ? 102.426 15.234 -118.969 1.00 85.94 789 CYS A O 1
ATOM 5857 N N . LYS A 1 790 ? 103.836 14.262 -120.428 1.00 82.62 790 LYS A N 1
ATOM 5858 C CA . LYS A 1 790 ? 104.393 15.520 -120.960 1.00 82.62 790 LYS A CA 1
ATOM 5859 C C . LYS A 1 790 ? 104.325 15.498 -122.482 1.00 82.62 790 LYS A C 1
ATOM 5861 O O . LYS A 1 790 ? 104.810 14.545 -123.091 1.00 82.62 790 LYS A O 1
ATOM 5866 N N . PHE A 1 791 ? 103.735 16.539 -123.073 1.00 85.38 791 PHE A N 1
ATOM 5867 C CA . PHE A 1 791 ? 103.411 16.607 -124.506 1.00 85.38 791 PHE A CA 1
ATOM 5868 C C . PHE A 1 791 ? 102.593 15.391 -124.981 1.00 85.38 791 PHE A C 1
ATOM 5870 O O . PHE A 1 791 ? 102.953 14.737 -125.956 1.00 85.38 791 PHE A O 1
ATOM 5877 N N . TRP A 1 792 ? 101.530 15.044 -124.242 1.00 83.62 792 TRP A N 1
ATOM 5878 C CA . TRP A 1 792 ? 100.623 13.921 -124.549 1.00 83.62 792 TRP A CA 1
ATOM 5879 C C . TRP A 1 792 ? 101.285 12.535 -124.600 1.00 83.62 792 TRP A C 1
ATOM 5881 O O . TRP A 1 792 ? 100.702 11.589 -125.125 1.00 83.62 792 TRP A O 1
ATOM 5891 N N . LYS A 1 793 ? 102.500 12.384 -124.056 1.00 82.75 793 LYS A N 1
ATOM 5892 C CA . LYS A 1 793 ? 103.263 11.129 -124.030 1.00 82.75 793 LYS A CA 1
ATOM 5893 C C . LYS A 1 793 ? 103.702 10.783 -122.608 1.00 82.75 793 LYS A C 1
ATOM 5895 O O . LYS A 1 793 ? 104.199 11.645 -121.878 1.00 82.75 793 LYS A O 1
ATOM 5900 N N . CYS A 1 794 ? 103.560 9.514 -122.231 1.00 85.06 794 CYS A N 1
ATOM 5901 C CA . CYS A 1 794 ? 104.071 9.002 -120.964 1.00 85.06 794 CYS A CA 1
ATOM 5902 C C . CYS A 1 794 ? 105.595 9.106 -120.934 1.00 85.06 794 CYS A C 1
ATOM 5904 O O . CYS A 1 794 ? 106.254 8.705 -121.896 1.00 85.06 794 CYS A O 1
ATOM 5906 N N . LYS A 1 795 ? 106.158 9.662 -119.861 1.00 82.88 795 LYS A N 1
ATOM 5907 C CA . LYS A 1 795 ? 107.606 9.885 -119.740 1.00 82.88 795 LYS A CA 1
ATOM 5908 C C . LYS A 1 795 ? 108.340 8.843 -118.937 1.00 82.88 795 LYS A C 1
ATOM 5910 O O . LYS A 1 795 ? 107.704 8.244 -118.051 1.00 82.88 795 LYS A O 1
#

Secondary structure (DSSP, 8-state):
------------PPPP-----------PPP-PPP----PPP---TT-----------------------TTS--HHHHHHHHHHHHHHHHTTS-EEEEEEEEE-TTT--HHHHHHHTT-GGGTT-TTB--SSEEEEEEEETTTTEEEEEEEETTTTEEEEEEEEEEEEEEETTTEEEEEEEEEEESSS-EEEE-SSPB--SSSS-B--EEEESEEEEEEEEEEEEEETTEEEEEEEEEEEEEEE-TT-TT----SSTHHHH--SS------EEEEEEEEEEEEEEEEEEETTEEEEEEEE-TTTEEEEEEEEEEEETTEEEEEEEEEEEEEGGGGGGT-GGGHHHHHHB-TT-EEEEEEEEEE-SSEEEEEEEEEEEE-BS-HHHHHHHT--TT-EEEEEEEEEEEETTEEEEEEEETTEEEEEEB-SSGGGS-TTEEE-TTSBEEEPBPTTSB-SSGGGBTTSEEETTEEESSSSTT--TT-SSTTEEEEE-TTSSSEEEEEPBPTTSB-SSGGGBTTS-EETTEE-SSSSTT--TTS-TTEEEE--TTSSS-EEEEPBPTT-B-SSGGGBTTS-EETTEE-SSSSTTS-TTS-TTEEEEEPTTSSSEEEEEPBPTT-B-SSGGGBTTS-EETTEE-SSSSTTB-TTS-TTEEEEE-SSSSSEEEEEPBPTTSB-SSGGGBTTS-EETTEE-S-SSTT-STTS-TTEEEEE-SSSSEEEEEPB-TT-B-SSGGGBSSEEETTEEES-SSGGGS-TTEEE--TTT--EEEPBPTTSB-SSGGGBTTS-EETTEE-

pLDDT: mean 74.96, std 17.2, range [24.67, 93.62]

Sequence (795 aa):
MLRGVAKSNGAATIRNNTDVARRIWPYTPYREAKLTGKLERRLDGDGSCDAIETFDFANLDEESSIFDLPGGLNAMDLVKRQMVKAEERRVNSQIKVLFPQVARADGADVSHLGGEAGVGACEPIDFVDVGDVLAFGFENGRRGTSFCAALNPCTHTYALGQEGIIPDVKIGGIIFVSLDAVGFSLTKQLGKHTLNRMWDGTGEPEQIFVDGHIAVRGTGSMGIKFSPKVKATINVDLSLIIDVAPNSRNNEIAPNSQALKDNNDNSENVDFEILLSGEAGVVFEVVSSLGGRTETHTVDLSGVITVEADMYLYVSGEDTKLMLAASINVMLGGICGMTPYAAVICEIFSGDSELVGAIRSYADKTGFGVQLELSGYIGLKYDFVEDEFDWPSDGHSFSFGVTLGYSGSTINACVQVDGNESCFRKCDADSQCDDDQFCDLLGFCIKRKKVAHVCHKNAVCKSGYCVGGFCSECPTVDRSAGCIADAEFCTQKINKIGLRCEAKRNNGRACLDKVACKSDICSGGFCSECARIDSEEGCDNNKFCSQTFTDVGYTCINKRNLGGTCSSNIACNSGRCVNGYCSECSQIDSTDGCGSNEFCTQLPGAFGHRCKDKLDLGGACLKNVVCKSGKCKGGYCSECDRIDSTSGCSSGKFCTQRTTAFGYRCDAKRGLGSTCSSNVACTSADCVGGFCSDCRTLDSTSGCSSGKFCTQTASPGYRCQNQKGEGGTCSSNNACRDFCVAGFCQQCSNDGHCGTDRYCSGWPSYDCKNKKNRNKSCGAKKECKSNKCKFWKCK

Foldseek 3Di:
DDDDDDDDDDDDDDDDDDDDDDDDDDDDDDDDDDQDDDDDDDDDPPLDDDDPPDDDRDDDDDDDDDDDDPPRDDPVVVVVVVVVVVVVVVVPDPKQWDDFDQQAPPQQAQLNSCVVSVQNQSVQLRQQRDGGWGKIKMADPVVRKIKMWIADPSFGKIKIFIWQPPPFDQDPNFKTKGWGMKMATQQQRRKDWAPDFWDQPDDDGHIDMGRARIKTKMKMWGWDDPDPFKIKIKIKIKMKGKHWCPPDPRSGPPPDCPLVPPPPPPNQPTWMKMKMKMKIWMKMWGWDADPNDTDTDIQTCSVFWIKIKMWIWTDGDQKIKIKIKIKIKGQLLVLCVGDPVCVVSVQFFDRRWMWMWMWMWMDIPFWIKIKTKIKIWTDTNDPVCCVPVVADNVTDIWMWMWMWIDGPNWTWIWIATRNDIDIWTFAPFQVVEPPQWGQDPVRTTDGADEFQDFDDALSNHPCSEQEPRTHAQAHDFFDPHRPPDQQWGWHDDPPGHYIYIDGQDEFQAFDPALSSHPCSEQEPRTREQAHDALACHNPDPQWGWHDDPVGHYIYTGGQDEFQDFAPALSSHPCSDAEPRTHEQAHDAQACGNHDQQWGWHADPPGRYIYTDGADEFLAFADALSSHPCSEQPPRTREQAHDALACGSHDPQWGWHADPPTGYIYTDGQDEFLDFAPALSSHPCSDQEPRTREQDHDALACPSPDPQWGWHDDPRPYIYTDGQDEFQQFDPAQSSHPGGQDPRTHAQADFQVSEPLQWTQDDPPHRHTHGADEFQDFAPALRSHNNSDQDPRTHD

Organism: NCBI:txid568900

Radius of gyration: 77.77 Å; chains: 1; bounding box: 186×77×209 Å